Protein 6SQG (pdb70)

Solvent-accessible surface area: 38410 Å² total; per-residue (Å²): 87,74,57,2,32,71,12,0,54,42,1,38,0,15,1,39,3,0,10,25,2,0,47,0,9,0,19,53,11,173,45,87,12,8,5,10,0,0,0,5,4,5,0,1,3,49,0,0,19,33,5,1,42,31,5,28,60,64,47,171,156,72,91,80,83,17,1,2,23,26,3,21,11,2,19,27,0,0,12,12,14,7,0,14,0,0,4,0,0,5,88,10,39,109,80,88,75,4,44,6,97,96,69,23,15,93,87,0,25,39,54,0,87,15,28,20,30,20,8,28,65,6,24,47,61,95,42,135,61,75,81,1,26,68,57,9,72,119,64,14,35,26,0,2,163,41,0,60,77,43,62,47,90,49,92,10,0,60,102,4,30,29,31,5,85,86,24,18,20,58,34,19,74,51,12,95,59,140,53,62,52,5,0,33,6,4,0,55,10,1,12,85,3,6,0,73,14,0,42,54,1,1,3,78,40,16,107,0,59,89,78,112,120,0,65,63,11,0,47,45,1,35,0,18,2,53,4,0,9,26,3,0,45,0,10,0,20,54,11,142,51,88,12,10,18,3,0,0,0,4,5,5,0,2,3,52,0,0,17,34,6,0,38,34,2,27,58,42,35,103,140,60,82,50,86,72,1,2,31,18,2,18,12,3,20,23,0,0,12,12,12,7,0,13,0,0,3,0,0,1,66,13,31,88,75,87,59,5,67,2,69,103,68,20,14,94,79,0,25,46,63,0,85,16,29,19,31,18,9,39,66,6,25,73,58,98,36,150,68,100,100,1,29,83,62,9,72,122,58,15,33,24,0,3,155,38,0,61,75,38,76,52,96,49,93,8,0,62,104,4,29,28,29,3,85,85,23,18,20,60,33,19,74,47,14,94,72,141,59,70,43,2,0,22,8,1,0,58,11,1,12,86,3,8,0,76,13,0,43,56,1,1,7,78,36,17,148,0,58,102,101,104,20,73,41,12,0,33,46,1,32,0,19,1,37,3,0,10,23,4,0,48,0,9,0,16,51,11,150,71,74,16,10,6,8,0,0,0,8,5,5,0,2,3,51,0,0,17,35,8,0,42,50,7,29,68,34,37,109,90,45,86,66,77,74,1,3,30,35,2,21,14,2,19,28,0,0,13,11,14,7,0,12,0,0,3,0,0,3,85,17,48,54,56,120,58,4,55,5,72,98,69,23,15,90,79,0,25,44,61,0,86,15,28,22,33,19,9,68,67,6,21,75,58,98,44,124,41,83,95,1,33,86,60,7,70,119,71,13,34,20,0,3,159,40,0,58,77,47,58,69,93,52,92,12,0,65,104,5,37,30,31,3,86,84,22,18,20,60,34,17,80,51,13,94,78,141,54,84,45,9,0,47,5,4,0,63,9,1,13,88,2,7,0,77,13,0,46,55,0,2,8,70,37,8,143,0,56,106,124,69,73,25,80,39,11,0,46,45,1,33,0,21,1,40,4,0,9,22,3,0,47,0,9,0,16,48,11,143,50,88,16,10,9,11,0,0,0,5,5,6,0,2,3,41,0,0,18,34,6,0,42,41,2,28,66,84,26,112,98,38,90,59,91,34,0,1,30,31,2,19,13,3,20,27,0,0,13,11,12,8,0,13,0,0,2,0,0,2,93,13,37,90,87,91,31,5,58,4,97,105,70,22,15,97,83,0,27,43,64,0,86,16,28,20,33,18,10,71,66,5,29,77,62,98,47,136,58,87,38,2,22,83,83,6,65,113,64,11,35,24,0,2,159,41,0,62,77,39,71,62,88,41,92,10,0,59,99,4,28,29,32,4,84,84,23,18,19,60,34,17,70,51,13,88,66,136,57,80,52,1,0,44,6,1,0,60,10,2,12,89,3,7,0,76,14,0,44,54,1,2,8,78,40,13,101,0,53,99,103,86,49,91,34,59,18,11,0,15,44,1,32,0,20,1,39,3,0,10,22,2,0,44,0,10,0,17,47,10,159,64,90,15,10,5,9,0,0,0,6,5,5,0,2,3,49,0,0,17,32,5,1,40,38,2,27,66,86,32,114,95,39,80,57,86,70,1,2,24,19,2,19,12,3,19,28,0,0,13,13,15,6,0,14,0,0,1,0,0,1,90,19,31,53,80,60,67,5,53,3,116,99,62,22,13,77,82,0,25,46,61,0,87,18,28,21,31,9,9,53,70,5,25,76,60,99,33,143,62,105,90,1,18,107,62,7,67,126,67,13,34,16,0,2,150,35,0,60,68,38,61,74,95,60,90,8,0,61,100,5,34,29,31,2,84,85,23,17,20,61,33,19,63,47,12,105,73,142,56,68,57,1,0,41,7,2,0,58,10,2,12,85,2,8,0,74,13,0,43,55,1,1,8,80,39,14,118,0,56,61,145

InterPro domains:
  IPR001425 Archaeal/bacterial/fungal rhodopsins [PF01036] (9-206)
  IPR001425 Archaeal/bacterial/fungal rhodopsins [SM01021] (6-211)
  IPR018229 Rhodopsin, retinal binding site [PS00950] (72-84)

Structure (mmCIF, N/CA/C/O backbone):
data_6SQG
#
_entry.id   6SQG
#
_cell.length_a   79.582
_cell.length_b   99.699
_cell.length_c   82.958
_cell.angle_alpha   90.000
_cell.angle_beta   117.170
_cell.angle_gamma   90.000
#
_symmetry.space_group_name_H-M   'P 1 21 1'
#
loop_
_entity.id
_entity.type
_entity.pdbx_description
1 polymer 'viral rhodopsin OLPVRII'
2 polymer 'viral rhodopsin OLPVRII'
3 non-polymer EICOSANE
4 non-polymer RETINAL
5 non-polymer '(2S)-2,3-dihydroxypropyl (9Z)-octadec-9-enoate'
6 water water
#
loop_
_atom_site.group_PDB
_atom_site.id
_atom_site.type_symbol
_atom_site.label_atom_id
_atom_site.label_alt_id
_atom_site.label_comp_id
_atom_site.label_asym_id
_atom_site.label_entity_id
_atom_site.label_seq_id
_atom_site.pdbx_PDB_ins_code
_atom_site.Cartn_x
_atom_site.Cartn_y
_atom_site.Cartn_z
_atom_site.occupancy
_atom_site.B_iso_or_equiv
_atom_site.auth_seq_id
_atom_site.auth_comp_id
_atom_site.auth_asym_id
_atom_site.auth_atom_id
_atom_site.pdbx_PDB_model_num
ATOM 1 N N . SER A 1 2 ? 7.013 20.275 4.494 1.00 74.69 2 SER A N 1
ATOM 2 C CA . SER A 1 2 ? 6.203 21.348 3.852 1.00 74.40 2 SER A CA 1
ATOM 3 C C . SER A 1 2 ? 5.227 20.711 2.865 1.00 75.10 2 SER A C 1
ATOM 4 O O . SER A 1 2 ? 4.086 20.409 3.220 1.00 81.38 2 SER A O 1
ATOM 6 N N . ASP A 1 3 ? 5.677 20.501 1.630 1.00 69.13 3 ASP A N 1
ATOM 7 C CA . ASP A 1 3 ? 4.926 19.693 0.675 1.00 59.53 3 ASP A CA 1
ATOM 8 C C . ASP A 1 3 ? 5.162 18.223 1.003 1.00 61.19 3 ASP A C 1
ATOM 9 O O . ASP A 1 3 ? 4.268 17.384 0.859 1.00 66.57 3 ASP A O 1
ATOM 11 N N . LEU A 1 4 ? 6.380 17.923 1.445 1.00 55.81 4 LEU A N 1
ATOM 12 C CA . LEU A 1 4 ? 6.738 16.587 1.886 1.00 51.22 4 LEU A CA 1
ATOM 13 C C . LEU A 1 4 ? 5.722 16.095 2.898 1.00 54.86 4 LEU A C 1
ATOM 14 O O . LEU A 1 4 ? 5.264 14.953 2.827 1.00 49.81 4 LEU A O 1
ATOM 16 N N . ILE A 1 5 ? 5.372 16.961 3.844 1.00 52.84 5 ILE A N 1
ATOM 17 C CA . ILE A 1 5 ? 4.421 16.590 4.875 1.00 62.61 5 ILE A CA 1
ATOM 18 C C . ILE A 1 5 ? 3.120 16.096 4.241 1.00 46.75 5 ILE A C 1
ATOM 19 O O . ILE A 1 5 ? 2.607 15.049 4.621 1.00 41.67 5 ILE A O 1
ATOM 24 N N . GLU A 1 6 ? 2.597 16.845 3.271 1.00 44.56 6 GLU A N 1
ATOM 25 C CA . GLU A 1 6 ? 1.282 16.548 2.702 1.00 44.79 6 GLU A CA 1
ATOM 26 C C . GLU A 1 6 ? 1.269 15.223 1.940 1.00 39.21 6 GLU A C 1
ATOM 27 O O . GLU A 1 6 ? 0.402 14.385 2.165 1.00 37.25 6 GLU A O 1
ATOM 29 N N . TYR A 1 7 ? 2.220 15.054 1.029 1.00 36.91 7 TYR A N 1
ATOM 30 C CA . TYR A 1 7 ? 2.300 13.849 0.219 1.00 38.66 7 TYR A CA 1
ATOM 31 C C . TYR A 1 7 ? 2.473 12.616 1.096 1.00 31.91 7 TYR A C 1
ATOM 32 O O . TYR A 1 7 ? 1.834 11.595 0.853 1.00 32.29 7 TYR A O 1
ATOM 41 N N . SER A 1 8 ? 3.322 12.712 2.118 1.00 28.74 8 SER A N 1
ATOM 42 C CA . SER A 1 8 ? 3.595 11.565 2.978 1.00 30.06 8 SER A CA 1
ATOM 43 C C . SER A 1 8 ? 2.356 11.185 3.795 1.00 25.75 8 SER A C 1
ATOM 44 O O . SER A 1 8 ? 2.139 10.007 4.065 1.00 27.71 8 SER A O 1
ATOM 47 N N . PHE A 1 9 ? 1.546 12.171 4.167 1.00 25.85 9 PHE A N 1
ATOM 48 C CA . PHE A 1 9 ? 0.269 11.899 4.843 1.00 28.94 9 PHE A CA 1
ATOM 49 C C . PHE A 1 9 ? -0.656 11.107 3.918 1.00 30.14 9 PHE A C 1
ATOM 50 O O . PHE A 1 9 ? -1.276 10.121 4.326 1.00 24.89 9 PHE A O 1
ATOM 58 N N . TYR A 1 10 ? -0.748 11.546 2.665 1.00 25.17 10 TYR A N 1
ATOM 59 C CA . TYR A 1 10 ? -1.648 10.919 1.706 1.00 26.91 10 TYR A CA 1
ATOM 60 C C . TYR A 1 10 ? -1.189 9.533 1.334 1.00 26.81 10 TYR A C 1
ATOM 61 O O . TYR A 1 10 ? -2.000 8.629 1.154 1.00 27.00 10 TYR A O 1
ATOM 70 N N . LEU A 1 11 ? 0.117 9.364 1.225 1.00 25.31 11 LEU A N 1
ATOM 71 C CA . LEU A 1 11 ? 0.677 8.066 0.907 1.00 27.02 11 LEU A CA 1
ATOM 72 C C . LEU A 1 11 ? 0.287 7.038 1.964 1.00 24.61 11 LEU A C 1
ATOM 73 O O . LEU A 1 11 ? -0.174 5.950 1.648 1.00 26.01 11 LEU A O 1
ATOM 78 N N . THR A 1 12 ? 0.496 7.377 3.230 1.00 26.72 12 THR A N 1
ATOM 79 C CA . THR A 1 12 ? 0.223 6.435 4.304 1.00 22.81 12 THR A CA 1
ATOM 80 C C . THR A 1 12 ? -1.283 6.215 4.421 1.00 23.73 12 THR A C 1
ATOM 81 O O . THR A 1 12 ? -1.757 5.080 4.540 1.00 24.67 12 THR A O 1
ATOM 85 N N . TYR A 1 13 ? -2.047 7.290 4.338 1.00 22.74 13 TYR A N 1
ATOM 86 C CA . TYR A 1 13 ? -3.495 7.174 4.436 1.00 24.68 13 TYR A CA 1
ATOM 87 C C . TYR A 1 13 ? -4.022 6.220 3.372 1.00 24.87 13 TYR A C 1
ATOM 88 O O . TYR A 1 13 ? -4.816 5.312 3.668 1.00 23.70 13 TYR A O 1
ATOM 97 N N . ALA A 1 14 ? -3.562 6.401 2.131 1.00 24.46 14 ALA A N 1
ATOM 98 C CA . ALA A 1 14 ? -4.038 5.581 1.022 1.00 26.44 14 ALA A CA 1
ATOM 99 C C . ALA A 1 14 ? -3.575 4.133 1.179 1.00 29.01 14 ALA A C 1
ATOM 100 O O . ALA A 1 14 ? -4.322 3.200 0.884 1.00 25.89 14 ALA A O 1
ATOM 102 N N . PHE A 1 15 ? -2.352 3.928 1.653 1.00 21.75 15 PHE A N 1
ATOM 103 C CA . PHE A 1 15 ? -1.885 2.558 1.852 1.00 25.99 15 PHE A CA 1
ATOM 104 C C . PHE A 1 15 ? -2.599 1.874 3.026 1.00 25.89 15 PHE A C 1
ATOM 105 O O . PHE A 1 15 ? -2.740 0.652 3.038 1.00 27.64 15 PHE A O 1
ATOM 113 N N . LEU A 1 16 ? -3.070 2.647 4.003 1.00 25.42 16 LEU A N 1
ATOM 114 C CA . LEU A 1 16 ? -3.861 2.058 5.088 1.00 25.37 16 LEU A CA 1
ATOM 115 C C . LEU A 1 16 ? -5.216 1.543 4.561 1.00 26.73 16 LEU A C 1
ATOM 116 O O . LEU A 1 16 ? -5.728 0.519 5.027 1.00 25.94 16 LEU A O 1
ATOM 121 N N . MET A 1 17 ? -5.795 2.254 3.597 1.00 26.09 17 MET A N 1
ATOM 122 C CA A MET A 1 17 ? -7.011 1.784 2.933 0.50 27.26 17 MET A CA 1
ATOM 123 C CA B MET A 1 17 ? -7.006 1.792 2.926 0.50 27.29 17 MET A CA 1
ATOM 124 C C . MET A 1 17 ? -6.751 0.460 2.228 1.00 27.25 17 MET A C 1
ATOM 125 O O . MET A 1 17 ? -7.573 -0.444 2.276 1.00 26.21 17 MET A O 1
ATOM 134 N N . THR A 1 18 ? -5.605 0.360 1.571 1.00 25.43 18 THR A N 1
ATOM 135 C CA . THR A 1 18 ? -5.214 -0.846 0.868 1.00 30.06 18 THR A CA 1
ATOM 136 C C . THR A 1 18 ? -5.069 -2.011 1.822 1.00 27.54 18 THR A C 1
ATOM 137 O O . THR A 1 18 ? -5.630 -3.084 1.605 1.00 25.96 18 THR A O 1
ATOM 141 N N . THR A 1 19 ? -4.308 -1.785 2.884 1.00 26.23 19 THR A N 1
ATOM 142 C CA . THR A 1 19 ? -4.002 -2.824 3.834 1.00 25.82 19 THR A CA 1
ATOM 143 C C . THR A 1 19 ? -5.288 -3.289 4.502 1.00 23.00 19 THR A C 1
ATOM 144 O O . THR A 1 19 ? -5.533 -4.489 4.627 1.00 22.69 19 THR A O 1
ATOM 148 N N . GLY A 1 20 ? -6.127 -2.338 4.888 1.00 22.51 20 GLY A N 1
ATOM 149 C CA . GLY A 1 20 ? -7.400 -2.657 5.532 1.00 23.33 20 GLY A CA 1
ATOM 150 C C . GLY A 1 20 ? -8.321 -3.471 4.650 1.00 23.94 20 GLY A C 1
ATOM 151 O O . GLY A 1 20 ? -8.995 -4.393 5.114 1.00 26.35 20 GLY A O 1
ATOM 152 N N . THR A 1 21 ? -8.362 -3.133 3.370 1.00 24.50 21 THR A N 1
ATOM 153 C CA . THR A 1 21 ? -9.203 -3.860 2.431 1.00 23.96 21 THR A CA 1
ATOM 154 C C . THR A 1 21 ? -8.679 -5.287 2.253 1.00 26.41 21 THR A C 1
ATOM 155 O O . THR A 1 21 ? -9.436 -6.256 2.275 1.00 24.98 21 THR A O 1
ATOM 159 N N . ILE A 1 22 ? -7.376 -5.438 2.097 1.00 25.39 22 ILE A N 1
ATOM 160 C CA A ILE A 1 22 ? -6.821 -6.752 1.817 0.50 24.87 22 ILE A CA 1
ATOM 161 C CA B ILE A 1 22 ? -6.823 -6.760 1.828 0.50 26.49 22 ILE A CA 1
ATOM 162 C C . ILE A 1 22 ? -7.055 -7.706 2.997 1.00 25.99 22 ILE A C 1
ATOM 163 O O . ILE A 1 22 ? -7.523 -8.843 2.813 1.00 27.07 22 ILE A O 1
ATOM 172 N N . THR A 1 23 ? -6.759 -7.244 4.205 1.00 21.32 23 THR A N 1
ATOM 173 C CA . THR A 1 23 ? -6.925 -8.084 5.386 1.00 24.35 23 THR A CA 1
ATOM 174 C C . THR A 1 23 ? -8.409 -8.358 5.708 1.00 23.52 23 THR A C 1
ATOM 175 O O . THR A 1 23 ? -8.766 -9.448 6.156 1.00 23.32 23 THR A O 1
ATOM 179 N N . PHE A 1 24 ? -9.271 -7.373 5.480 1.00 22.51 24 PHE A N 1
ATOM 180 C CA . PHE A 1 24 ? -10.712 -7.549 5.686 1.00 23.86 24 PHE A CA 1
ATOM 181 C C . PHE A 1 24 ? -11.278 -8.664 4.816 1.00 23.06 24 PHE A C 1
ATOM 182 O O . PHE A 1 24 ? -11.977 -9.551 5.296 1.00 23.85 24 PHE A O 1
ATOM 190 N N . ILE A 1 25 ? -10.981 -8.610 3.522 1.00 22.67 25 ILE A N 1
ATOM 191 C CA . ILE A 1 25 ? -11.488 -9.608 2.602 1.00 22.50 25 ILE A CA 1
ATOM 192 C C . ILE A 1 25 ? -10.950 -10.994 2.969 1.00 25.64 25 ILE A C 1
ATOM 193 O O . ILE A 1 25 ? -11.709 -11.965 3.026 1.00 25.95 25 ILE A O 1
ATOM 198 N N . GLU A 1 26 ? -9.652 -11.099 3.247 1.00 24.41 26 GLU A N 1
ATOM 199 C CA . GLU A 1 26 ? -9.097 -12.402 3.605 1.00 25.51 26 GLU A CA 1
ATOM 200 C C . GLU A 1 26 ? -9.575 -12.874 4.991 1.00 27.15 26 GLU A C 1
ATOM 201 O O . GLU A 1 26 ? -9.752 -14.069 5.190 1.00 26.30 26 GLU A O 1
ATOM 207 N N . ALA A 1 27 ? -9.806 -11.960 5.934 1.00 23.25 27 ALA A N 1
ATOM 208 C CA . ALA A 1 27 ? -10.376 -12.376 7.246 1.00 24.11 27 ALA A CA 1
ATOM 209 C C . ALA A 1 27 ? -11.722 -13.071 7.058 1.00 23.04 27 ALA A C 1
ATOM 210 O O . ALA A 1 27 ? -12.065 -14.007 7.778 1.00 27.18 27 ALA A O 1
ATOM 212 N N . LEU A 1 28 ? -12.489 -12.588 6.091 1.00 27.10 28 LEU A N 1
ATOM 213 C CA . LEU A 1 28 ? -13.841 -13.063 5.865 1.00 27.91 28 LEU A CA 1
ATOM 214 C C . LEU A 1 28 ? -13.893 -14.377 5.083 1.00 27.53 28 LEU A C 1
ATOM 215 O O . LEU A 1 28 ? -14.934 -15.028 5.041 1.00 30.07 28 LEU A O 1
ATOM 220 N N . ARG A 1 29 ? -12.779 -14.773 4.477 1.00 24.58 29 ARG A N 1
ATOM 221 C CA . ARG A 1 29 ? -12.790 -15.920 3.593 1.00 26.43 29 ARG A CA 1
ATOM 222 C C . ARG A 1 29 ? -11.815 -17.041 3.974 1.00 26.00 29 ARG A C 1
ATOM 223 O O . ARG A 1 29 ? -11.998 -18.163 3.544 1.00 28.03 29 ARG A O 1
ATOM 231 N N . THR A 1 30 ? -10.795 -16.759 4.780 1.00 24.89 30 THR A N 1
ATOM 232 C CA . THR A 1 30 ? -9.859 -17.818 5.180 1.00 28.31 30 THR A CA 1
ATOM 233 C C . THR A 1 30 ? -10.601 -18.950 5.897 1.00 32.83 30 THR A C 1
ATOM 234 O O . THR A 1 30 ? -11.557 -18.708 6.634 1.00 28.07 30 THR A O 1
ATOM 238 N N . LYS A 1 31 ? -10.172 -20.187 5.662 1.00 32.23 31 LYS A N 1
ATOM 239 C CA . LYS A 1 31 ? -10.757 -21.344 6.343 1.00 32.63 31 LYS A CA 1
ATOM 240 C C . LYS A 1 31 ? -10.038 -21.616 7.654 1.00 34.92 31 LYS A C 1
ATOM 241 O O . LYS A 1 31 ? -10.439 -22.477 8.421 1.00 33.40 31 LYS A O 1
ATOM 247 N N . ASN A 1 32 ? -8.962 -20.881 7.902 1.00 32.15 32 ASN A N 1
ATOM 248 C CA . ASN A 1 32 ? -8.177 -21.053 9.104 1.00 29.11 32 ASN A CA 1
ATOM 249 C C . ASN A 1 32 ? -8.557 -19.993 10.135 1.00 28.37 32 ASN A C 1
ATOM 250 O O . ASN A 1 32 ? -8.258 -18.811 9.962 1.00 27.23 32 ASN A O 1
ATOM 255 N N . GLU A 1 33 ? -9.222 -20.414 11.203 1.00 25.73 33 GLU A N 1
ATOM 256 C CA . GLU A 1 33 ? -9.744 -19.479 12.190 1.00 31.37 33 GLU A CA 1
ATOM 257 C C . GLU A 1 33 ? -8.657 -18.655 12.869 1.00 28.72 33 GLU A C 1
ATOM 258 O O . GLU A 1 33 ? -8.878 -17.491 13.221 1.00 25.71 33 GLU A O 1
ATOM 264 N N . SER A 1 34 ? -7.479 -19.246 13.032 1.00 30.22 34 SER A N 1
ATOM 265 C CA . SER A 1 34 ? -6.351 -18.561 13.662 1.00 28.13 34 SER A CA 1
ATOM 266 C C . SER A 1 34 ? -5.847 -17.415 12.802 1.00 29.10 34 SER A C 1
ATOM 267 O O . SER A 1 34 ? -5.513 -16.339 13.312 1.00 26.37 34 SER A O 1
ATOM 270 N N . VAL A 1 35 ? -5.790 -17.653 11.492 1.00 27.70 35 VAL A N 1
ATOM 271 C CA . VAL A 1 35 ? -5.457 -16.608 10.545 1.00 24.58 35 VAL A CA 1
ATOM 272 C C . VAL A 1 35 ? -6.535 -15.526 10.535 1.00 24.39 35 VAL A C 1
ATOM 273 O O . VAL A 1 35 ? -6.222 -14.340 10.445 1.00 23.15 35 VAL A O 1
ATOM 277 N N . ARG A 1 36 ? -7.802 -15.918 10.635 1.00 23.30 36 ARG A N 1
ATOM 278 C CA . ARG A 1 36 ? -8.858 -14.919 10.698 1.00 24.01 36 ARG A CA 1
ATOM 279 C C . ARG A 1 36 ? -8.633 -13.967 11.875 1.00 24.73 36 ARG A C 1
ATOM 280 O O . ARG A 1 36 ? -8.747 -12.742 11.737 1.00 24.08 36 ARG A O 1
ATOM 288 N N . HIS A 1 37 ? -8.315 -14.511 13.042 1.00 24.54 37 HIS A N 1
ATOM 289 C CA . HIS A 1 37 ? -8.135 -13.662 14.219 1.00 25.71 37 HIS A CA 1
ATOM 290 C C . HIS A 1 37 ? -7.011 -12.660 14.019 1.00 26.87 37 HIS A C 1
ATOM 291 O O . HIS A 1 37 ? -7.152 -11.482 14.362 1.00 24.87 37 HIS A O 1
ATOM 298 N N . ILE A 1 38 ? -5.907 -13.119 13.439 1.00 22.96 38 ILE A N 1
ATOM 299 C CA . ILE A 1 38 ? -4.797 -12.236 13.147 1.00 24.74 38 ILE A CA 1
ATOM 300 C C . ILE A 1 38 ? -5.193 -11.170 12.125 1.00 26.00 38 ILE A C 1
ATOM 301 O O . ILE A 1 38 ? -4.899 -9.983 12.306 1.00 24.34 38 ILE A O 1
ATOM 306 N N . LEU A 1 39 ? -5.861 -11.584 11.055 1.00 22.79 39 LEU A N 1
ATOM 307 C CA . LEU A 1 39 ? -6.216 -10.651 9.999 1.00 23.89 39 LEU A CA 1
ATOM 308 C C . LEU A 1 39 ? -7.320 -9.687 10.444 1.00 24.43 39 LEU A C 1
ATOM 309 O O . LEU A 1 39 ? -7.359 -8.545 10.004 1.00 25.54 39 LEU A O 1
ATOM 314 N N . ASN A 1 40 ? -8.196 -10.151 11.326 1.00 22.99 40 ASN A N 1
ATOM 315 C CA . ASN A 1 40 ? -9.207 -9.302 11.939 1.00 23.69 40 ASN A CA 1
ATOM 316 C C . ASN A 1 40 ? -8.526 -8.174 12.719 1.00 26.51 40 ASN A C 1
ATOM 317 O O . ASN A 1 40 ? -8.788 -6.997 12.475 1.00 23.46 40 ASN A O 1
ATOM 322 N N . LEU A 1 41 ? -7.616 -8.544 13.627 1.00 24.63 41 LEU A N 1
ATOM 323 C CA . LEU A 1 41 ? -6.831 -7.574 14.380 1.00 23.07 41 LEU A CA 1
ATOM 324 C C . LEU A 1 41 ? -6.088 -6.604 13.449 1.00 24.53 41 LEU A C 1
ATOM 325 O O . LEU A 1 41 ? -6.097 -5.388 13.674 1.00 24.31 41 LEU A O 1
ATOM 330 N N . GLU A 1 42 ? -5.471 -7.133 12.394 1.00 24.79 42 GLU A N 1
ATOM 331 C CA . GLU A 1 42 ? -4.772 -6.288 11.422 1.00 24.60 42 GLU A CA 1
ATOM 332 C C . GLU A 1 42 ? -5.713 -5.283 10.780 1.00 23.81 42 GLU A C 1
ATOM 333 O O . GLU A 1 42 ? -5.346 -4.129 10.576 1.00 21.59 42 GLU A O 1
ATOM 339 N N . THR A 1 43 ? -6.930 -5.714 10.470 1.00 22.99 43 THR A N 1
ATOM 340 C CA . THR A 1 43 ? -7.929 -4.799 9.911 1.00 25.51 43 THR A CA 1
ATOM 341 C C . THR A 1 43 ? -8.241 -3.669 10.894 1.00 22.44 43 THR A C 1
ATOM 342 O O . THR A 1 43 ? -8.358 -2.508 10.495 1.00 24.79 43 THR A O 1
ATOM 346 N N . CYS A 1 44 ? -8.369 -4.005 12.178 1.00 23.81 44 CYS A N 1
ATOM 347 C CA . CYS A 1 44 ? -8.610 -2.989 13.200 1.00 24.33 44 CYS A CA 1
ATOM 348 C C . CYS A 1 44 ? -7.518 -1.934 13.188 1.00 24.94 44 CYS A C 1
ATOM 349 O O . CYS A 1 44 ? -7.795 -0.741 13.237 1.00 22.90 44 CYS A O 1
ATOM 352 N N . ILE A 1 45 ? -6.272 -2.383 13.118 1.00 22.06 45 ILE A N 1
ATOM 353 C CA . ILE A 1 45 ? -5.144 -1.473 13.074 1.00 22.28 45 ILE A CA 1
ATOM 354 C C . ILE A 1 45 ? -5.281 -0.454 11.945 1.00 24.18 45 ILE A C 1
ATOM 355 O O . ILE A 1 45 ? -5.127 0.749 12.178 1.00 23.20 45 ILE A O 1
ATOM 360 N N . SER A 1 46 ? -5.557 -0.930 10.729 1.00 22.52 46 SER A N 1
ATOM 361 C CA . SER A 1 46 ? -5.719 -0.042 9.565 1.00 23.22 46 SER A CA 1
ATOM 362 C C . SER A 1 46 ? -6.921 0.898 9.705 1.00 23.73 46 SER A C 1
ATOM 363 O O . SER A 1 46 ? -6.853 2.054 9.321 1.00 24.11 46 SER A O 1
ATOM 366 N N . VAL A 1 47 ? -8.018 0.398 10.258 1.00 23.53 47 VAL A N 1
ATOM 367 C CA . VAL A 1 47 ? -9.193 1.221 10.511 1.00 24.20 47 VAL A CA 1
ATOM 368 C C . VAL A 1 47 ? -8.890 2.382 11.455 1.00 23.21 47 VAL A C 1
ATOM 369 O O . VAL A 1 47 ? -9.239 3.528 11.175 1.00 22.80 47 VAL A O 1
ATOM 373 N N . VAL A 1 48 ? -8.238 2.097 12.573 1.00 22.73 48 VAL A N 1
ATOM 374 C CA . VAL A 1 48 ? -7.908 3.134 13.537 1.00 22.94 48 VAL A CA 1
ATOM 375 C C . VAL A 1 48 ? -6.899 4.135 12.987 1.00 24.99 48 VAL A C 1
ATOM 376 O O . VAL A 1 48 ? -7.113 5.354 13.077 1.00 23.94 48 VAL A O 1
ATOM 380 N N . ALA A 1 49 ? -5.793 3.632 12.432 1.00 22.72 49 ALA A N 1
ATOM 381 C CA . ALA A 1 49 ? -4.789 4.515 11.840 1.00 24.42 49 ALA A CA 1
ATOM 382 C C . ALA A 1 49 ? -5.377 5.368 10.705 1.00 22.65 49 ALA A C 1
ATOM 383 O O . ALA A 1 49 ? -5.093 6.580 10.611 1.00 22.88 49 ALA A O 1
ATOM 385 N N . ALA A 1 50 ? -6.192 4.751 9.847 1.00 22.26 50 ALA A N 1
ATOM 386 C CA . ALA A 1 50 ? -6.819 5.484 8.758 1.00 23.07 50 ALA A CA 1
ATOM 387 C C . ALA A 1 50 ? -7.664 6.624 9.315 1.00 24.82 50 ALA A C 1
ATOM 388 O O . ALA A 1 50 ? -7.653 7.729 8.778 1.00 24.06 50 ALA A O 1
ATOM 390 N N . PHE A 1 51 ? -8.384 6.370 10.402 1.00 24.55 51 PHE A N 1
ATOM 391 C CA . PHE A 1 51 ? -9.158 7.433 11.026 1.00 23.46 51 PHE A CA 1
ATOM 392 C C . PHE A 1 51 ? -8.266 8.600 11.452 1.00 25.78 51 PHE A C 1
ATOM 393 O O . PHE A 1 51 ? -8.596 9.763 11.217 1.00 25.17 51 PHE A O 1
ATOM 401 N N . PHE A 1 52 ? -7.136 8.300 12.081 1.00 25.94 52 PHE A N 1
ATOM 402 C CA . PHE A 1 52 ? -6.247 9.355 12.543 1.00 24.60 52 PHE A CA 1
ATOM 403 C C . PHE A 1 52 ? -5.594 10.093 11.389 1.00 24.96 52 PHE A C 1
ATOM 404 O O . PHE A 1 52 ? -5.500 11.315 11.412 1.00 26.50 52 PHE A O 1
ATOM 412 N N . TYR A 1 53 ? -5.174 9.368 10.365 1.00 25.17 53 TYR A N 1
ATOM 413 C CA . TYR A 1 53 ? -4.599 10.030 9.206 1.00 25.99 53 TYR A CA 1
ATOM 414 C C . TYR A 1 53 ? -5.603 10.940 8.500 1.00 26.31 53 TYR A C 1
ATOM 415 O O . TYR A 1 53 ? -5.240 12.032 8.062 1.00 25.28 53 TYR A O 1
ATOM 424 N N . SER A 1 54 ? -6.859 10.516 8.413 1.00 24.10 54 SER A N 1
ATOM 425 C CA A SER A 1 54 ? -7.879 11.342 7.781 0.50 25.73 54 SER A CA 1
ATOM 426 C CA B SER A 1 54 ? -7.886 11.337 7.789 0.50 26.25 54 SER A CA 1
ATOM 427 C C . SER A 1 54 ? -8.068 12.623 8.588 1.00 26.38 54 SER A C 1
ATOM 428 O O . SER A 1 54 ? -8.250 13.698 8.024 1.00 28.15 54 SER A O 1
ATOM 433 N N . ASN A 1 55 ? -8.008 12.495 9.907 1.00 27.05 55 ASN A N 1
ATOM 434 C CA . ASN A 1 55 ? -8.153 13.627 10.807 1.00 30.57 55 ASN A CA 1
ATOM 435 C C . ASN A 1 55 ? -6.984 14.604 10.678 1.00 36.00 55 ASN A C 1
ATOM 436 O O . ASN A 1 55 ? -7.191 15.816 10.599 1.00 33.41 55 ASN A O 1
ATOM 441 N N . PHE A 1 56 ? -5.760 14.076 10.652 1.00 31.69 56 PHE A N 1
ATOM 442 C CA . PHE A 1 56 ? -4.570 14.909 10.465 1.00 31.34 56 PHE A CA 1
ATOM 443 C C . PHE A 1 56 ? -4.636 15.657 9.155 1.00 32.46 56 PHE A C 1
ATOM 444 O O . PHE A 1 56 ? -4.299 16.840 9.090 1.00 39.83 56 PHE A O 1
ATOM 452 N N . ILE A 1 57 ? -5.017 14.956 8.096 1.00 29.24 57 ILE A N 1
ATOM 453 C CA . ILE A 1 57 ? -5.080 15.566 6.779 1.00 34.27 57 ILE A CA 1
ATOM 454 C C . ILE A 1 57 ? -6.130 16.677 6.798 1.00 43.49 57 ILE A C 1
ATOM 455 O O . ILE A 1 57 ? -5.878 17.775 6.326 1.00 35.05 57 ILE A O 1
ATOM 460 N N . GLY A 1 58 ? -7.293 16.381 7.372 1.00 41.07 58 GLY A N 1
ATOM 461 C CA . GLY A 1 58 ? -8.384 17.343 7.486 1.00 38.57 58 GLY A CA 1
ATOM 462 C C . GLY A 1 58 ? -8.003 18.599 8.245 1.00 43.83 58 GLY A C 1
ATOM 463 O O . GLY A 1 58 ? -8.461 19.686 7.906 1.00 48.01 58 GLY A O 1
ATOM 464 N N . LYS A 1 59 ? -7.151 18.454 9.260 1.00 44.38 59 LYS A N 1
ATOM 465 C CA . LYS A 1 59 ? -6.780 19.569 10.137 1.00 45.48 59 LYS A CA 1
ATOM 466 C C . LYS A 1 59 ? -5.438 20.201 9.786 1.00 46.94 59 LYS A C 1
ATOM 467 O O . LYS A 1 59 ? -4.937 21.038 10.537 1.00 51.31 59 LYS A O 1
ATOM 473 N N . LEU A 1 60 ? -4.844 19.794 8.670 1.00 42.43 60 LEU A N 1
ATOM 474 C CA . LEU A 1 60 ? -3.489 20.218 8.343 1.00 44.80 60 LEU A CA 1
ATOM 475 C C . LEU A 1 60 ? -3.276 21.728 8.429 1.00 49.42 60 LEU A C 1
ATOM 476 O O . LEU A 1 60 ? -2.232 22.176 8.899 1.00 58.88 60 LEU A O 1
ATOM 481 N N . GLU A 1 61 ? -4.239 22.525 7.992 1.00 50.84 61 GLU A N 1
ATOM 482 C CA . GLU A 1 61 ? -4.014 23.974 8.008 1.00 63.41 61 GLU A CA 1
ATOM 483 C C . GLU A 1 61 ? -4.583 24.676 9.234 1.00 47.40 61 GLU A C 1
ATOM 484 O O . GLU A 1 61 ? -4.758 25.891 9.237 1.00 47.57 61 GLU A O 1
ATOM 490 N N . HIS A 1 62 ? -4.832 23.901 10.283 1.00 43.76 62 HIS A N 1
ATOM 491 C CA . HIS A 1 62 ? -5.489 24.394 11.479 1.00 42.14 62 HIS A CA 1
ATOM 492 C C . HIS A 1 62 ? -4.725 24.019 12.730 1.00 38.68 62 HIS A C 1
ATOM 493 O O . HIS A 1 62 ? -5.045 24.492 13.814 1.00 39.25 62 HIS A O 1
ATOM 500 N N . ILE A 1 63 ? -3.705 23.178 12.582 1.00 39.72 63 ILE A N 1
ATOM 501 C CA . ILE A 1 63 ? -2.923 22.718 13.728 1.00 45.02 63 ILE A CA 1
ATOM 502 C C . ILE A 1 63 ? -1.443 22.695 13.337 1.00 36.45 63 ILE A C 1
ATOM 503 O O . ILE A 1 63 ? -1.116 22.659 12.154 1.00 40.02 63 ILE A O 1
ATOM 508 N N . ASN A 1 64 ? -0.543 22.749 14.313 1.00 34.65 64 ASN A N 1
ATOM 509 C CA . ASN A 1 64 ? 0.886 22.751 13.988 1.00 34.46 64 ASN A CA 1
ATOM 510 C C . ASN A 1 64 ? 1.539 21.371 14.097 1.00 37.17 64 ASN A C 1
ATOM 511 O O . ASN A 1 64 ? 0.926 20.406 14.580 1.00 33.35 64 ASN A O 1
ATOM 516 N N . TYR A 1 65 ? 2.779 21.281 13.625 1.00 30.17 65 TYR A N 1
ATOM 517 C CA . TYR A 1 65 ? 3.496 20.012 13.535 1.00 33.41 65 TYR A CA 1
ATOM 518 C C . TYR A 1 65 ? 3.613 19.357 14.890 1.00 38.59 65 TYR A C 1
ATOM 519 O O . TYR A 1 65 ? 3.460 18.141 15.021 1.00 33.94 65 TYR A O 1
ATOM 528 N N . GLU A 1 66 ? 3.904 20.177 15.894 1.00 34.02 66 GLU A N 1
ATOM 529 C CA . GLU A 1 66 ? 4.019 19.708 17.257 1.00 33.37 66 GLU A CA 1
ATOM 530 C C . GLU A 1 66 ? 2.721 19.056 17.736 1.00 37.18 66 GLU A C 1
ATOM 531 O O . GLU A 1 66 ? 2.752 17.972 18.319 1.00 36.43 66 GLU A O 1
ATOM 537 N N . GLU A 1 67 ? 1.592 19.719 17.490 1.00 33.83 67 GLU A N 1
ATOM 538 C CA . GLU A 1 67 ? 0.290 19.213 17.912 1.00 36.87 67 GLU A CA 1
ATOM 539 C C . GLU A 1 67 ? -0.036 17.888 17.234 1.00 30.85 67 GLU A C 1
ATOM 540 O O . GLU A 1 67 ? -0.635 16.998 17.836 1.00 29.49 67 GLU A O 1
ATOM 542 N N . ILE A 1 68 ? 0.322 17.771 15.965 1.00 28.95 68 ILE A N 1
ATOM 543 C CA . ILE A 1 68 ? 0.092 16.535 15.252 1.00 32.01 68 ILE A CA 1
ATOM 544 C C . ILE A 1 68 ? 0.877 15.411 15.926 1.00 31.39 68 ILE A C 1
ATOM 545 O O . ILE A 1 68 ? 0.340 14.336 16.186 1.00 29.12 68 ILE A O 1
ATOM 550 N N . ASN A 1 69 ? 2.147 15.661 16.224 1.00 33.67 69 ASN A N 1
ATOM 551 C CA . ASN A 1 69 ? 2.972 14.645 16.869 1.00 32.03 69 ASN A CA 1
ATOM 552 C C . ASN A 1 69 ? 2.448 14.277 18.261 1.00 29.86 69 ASN A C 1
ATOM 553 O O . ASN A 1 69 ? 2.480 13.111 18.654 1.00 29.99 69 ASN A O 1
ATOM 558 N N . LEU A 1 70 ? 1.944 15.249 19.002 1.00 28.61 70 LEU A N 1
ATOM 559 C CA . LEU A 1 70 ? 1.331 14.926 20.294 1.00 32.39 70 LEU A CA 1
ATOM 560 C C . LEU A 1 70 ? 0.063 14.073 20.090 1.00 29.91 70 LEU A C 1
ATOM 561 O O . LEU A 1 70 ? -0.171 13.117 20.824 1.00 30.98 70 LEU A O 1
ATOM 566 N N . ASN A 1 71 ? -0.727 14.398 19.071 1.00 29.92 71 ASN A N 1
ATOM 567 C CA . ASN A 1 71 ? -1.965 13.665 18.782 1.00 30.76 71 ASN A CA 1
ATOM 568 C C . ASN A 1 71 ? -1.736 12.214 18.366 1.00 27.82 71 ASN A C 1
ATOM 569 O O . ASN A 1 71 ? -2.602 11.352 18.553 1.00 26.46 71 ASN A O 1
ATOM 574 N N . ARG A 1 72 ? -0.589 11.957 17.748 1.00 26.93 72 ARG A N 1
ATOM 575 C CA . ARG A 1 72 ? -0.238 10.613 17.325 1.00 23.80 72 ARG A CA 1
ATOM 576 C C . ARG A 1 72 ? -0.265 9.639 18.500 1.00 27.47 72 ARG A C 1
ATOM 577 O O . ARG A 1 72 ? -0.539 8.460 18.318 1.00 26.49 72 ARG A O 1
ATOM 585 N N . TYR A 1 73 ? 0.044 10.119 19.700 1.00 26.34 73 TYR A N 1
ATOM 586 C CA . TYR A 1 73 ? 0.076 9.237 20.870 1.00 28.81 73 TYR A CA 1
ATOM 587 C C . TYR A 1 73 ? -1.254 8.549 21.106 1.00 27.74 73 TYR A C 1
ATOM 588 O O . TYR A 1 73 ? -1.283 7.428 21.590 1.00 27.25 73 TYR A O 1
ATOM 597 N N . VAL A 1 74 ? -2.348 9.220 20.772 1.00 25.37 74 VAL A N 1
ATOM 598 C CA . VAL A 1 74 ? -3.670 8.627 20.925 1.00 27.82 74 VAL A CA 1
ATOM 599 C C . VAL A 1 74 ? -3.837 7.433 19.986 1.00 29.42 74 VAL A C 1
ATOM 600 O O . VAL A 1 74 ? -4.309 6.374 20.398 1.00 27.40 74 VAL A O 1
ATOM 604 N N . ASP A 1 75 ? -3.430 7.612 18.730 1.00 27.24 75 ASP A N 1
ATOM 605 C CA . ASP A 1 75 ? -3.377 6.533 17.758 1.00 26.33 75 ASP A CA 1
ATOM 606 C C . ASP A 1 75 ? -2.489 5.405 18.267 1.00 23.05 75 ASP A C 1
ATOM 607 O O . ASP A 1 75 ? -2.898 4.236 18.271 1.00 23.29 75 ASP A O 1
ATOM 612 N N . TRP A 1 76 ? -1.283 5.746 18.703 1.00 23.44 76 TRP A N 1
ATOM 613 C CA . TRP A 1 76 ? -0.323 4.737 19.175 1.00 24.93 76 TRP A CA 1
ATOM 614 C C . TRP A 1 76 ? -0.856 3.947 20.365 1.00 24.28 76 TRP A C 1
ATOM 615 O O . TRP A 1 76 ? -0.605 2.752 20.487 1.00 25.00 76 TRP A O 1
ATOM 626 N N . ALA A 1 77 ? -1.579 4.619 21.245 1.00 22.18 77 ALA A N 1
ATOM 627 C CA . ALA A 1 77 ? -2.132 3.970 22.445 1.00 23.49 77 ALA A CA 1
ATOM 628 C C . ALA A 1 77 ? -3.119 2.862 22.082 1.00 25.71 77 ALA A C 1
ATOM 629 O O . ALA A 1 77 ? -3.296 1.893 22.827 1.00 24.01 77 ALA A O 1
ATOM 631 N N . ILE A 1 78 ? -3.752 3.001 20.923 1.00 27.11 78 ILE A N 1
ATOM 632 C CA . ILE A 1 78 ? -4.732 2.022 20.468 1.00 24.82 78 ILE A CA 1
ATOM 633 C C . ILE A 1 78 ? -4.089 0.981 19.561 1.00 24.61 78 ILE A C 1
ATOM 634 O O . ILE A 1 78 ? -4.338 -0.219 19.691 1.00 24.11 78 ILE A O 1
ATOM 639 N N . THR A 1 79 ? -3.234 1.432 18.651 1.00 23.95 79 THR A N 1
ATOM 640 C CA . THR A 1 79 ? -2.710 0.534 17.646 1.00 22.67 79 THR A CA 1
ATOM 641 C C . THR A 1 79 ? -1.563 -0.330 18.152 1.00 24.53 79 THR A C 1
ATOM 642 O O . THR A 1 79 ? -1.505 -1.505 17.816 1.00 22.61 79 THR A O 1
ATOM 646 N N . THR A 1 80 ? -0.674 0.221 18.983 1.00 24.40 80 THR A N 1
ATOM 647 C CA . THR A 1 80 ? 0.447 -0.579 19.456 1.00 24.10 80 THR A CA 1
ATOM 648 C C . THR A 1 80 ? 0.040 -1.861 20.192 1.00 23.93 80 THR A C 1
ATOM 649 O O . THR A 1 80 ? 0.626 -2.903 19.947 1.00 25.98 80 THR A O 1
ATOM 653 N N . PRO A 1 81 ? -0.951 -1.803 21.094 1.00 25.53 81 PRO A N 1
ATOM 654 C CA . PRO A 1 81 ? -1.313 -3.075 21.740 1.00 27.30 81 PRO A CA 1
ATOM 655 C C . PRO A 1 81 ? -1.893 -4.125 20.787 1.00 27.81 81 PRO A C 1
ATOM 656 O O . PRO A 1 81 ? -1.676 -5.335 20.981 1.00 25.96 81 PRO A O 1
ATOM 660 N N . ILE A 1 82 ? -2.640 -3.681 19.780 1.00 24.32 82 ILE A N 1
ATOM 661 C CA . ILE A 1 82 ? -3.212 -4.612 18.815 1.00 24.10 82 ILE A CA 1
ATOM 662 C C . ILE A 1 82 ? -2.095 -5.227 17.966 1.00 22.42 82 ILE A C 1
ATOM 663 O O . ILE A 1 82 ? -2.087 -6.437 17.716 1.00 21.62 82 ILE A O 1
ATOM 668 N N . MET A 1 83 ? -1.160 -4.387 17.529 1.00 22.18 83 MET A N 1
ATOM 669 C CA . MET A 1 83 ? 0.009 -4.833 16.766 1.00 24.57 83 MET A CA 1
ATOM 670 C C . MET A 1 83 ? 0.849 -5.867 17.519 1.00 23.50 83 MET A C 1
ATOM 671 O O . MET A 1 83 ? 1.321 -6.843 16.929 1.00 25.71 83 MET A O 1
ATOM 676 N N . LEU A 1 84 ? 1.025 -5.654 18.819 1.00 23.47 84 LEU A N 1
ATOM 677 C CA . LEU A 1 84 ? 1.801 -6.575 19.651 1.00 23.24 84 LEU A CA 1
ATOM 678 C C . LEU A 1 84 ? 1.048 -7.882 19.873 1.00 25.00 84 LEU A C 1
ATOM 679 O O . LEU A 1 84 ? 1.648 -8.948 19.923 1.00 27.66 84 LEU A O 1
ATOM 684 N N . LEU A 1 85 ? -0.270 -7.793 20.007 1.00 27.21 85 LEU A N 1
ATOM 685 C CA . LEU A 1 85 ? -1.106 -8.982 20.145 1.00 24.79 85 LEU A CA 1
ATOM 686 C C . LEU A 1 85 ? -0.964 -9.817 18.891 1.00 26.16 85 LEU A C 1
ATOM 687 O O . LEU A 1 85 ? -0.700 -11.025 18.951 1.00 26.31 85 LEU A O 1
ATOM 692 N N . VAL A 1 86 ? -1.102 -9.170 17.745 1.00 26.20 86 VAL A N 1
ATOM 693 C CA . VAL A 1 86 ? -0.867 -9.847 16.461 1.00 24.28 86 VAL A CA 1
ATOM 694 C C . VAL A 1 86 ? 0.501 -10.530 16.428 1.00 25.17 86 VAL A C 1
ATOM 695 O O . VAL A 1 86 ? 0.610 -11.694 16.061 1.00 24.51 86 VAL A O 1
ATOM 699 N N . LEU A 1 87 ? 1.542 -9.801 16.806 1.00 28.80 87 LEU A N 1
ATOM 700 C CA . LEU A 1 87 ? 2.892 -10.348 16.796 1.00 31.11 87 LEU A CA 1
ATOM 701 C C . LEU A 1 87 ? 2.942 -11.673 17.574 1.00 29.72 87 LEU A C 1
ATOM 702 O O . LEU A 1 87 ? 3.403 -12.683 17.049 1.00 25.73 87 LEU A O 1
ATOM 707 N N . VAL A 1 88 ? 2.468 -11.659 18.823 1.00 26.17 88 VAL A N 1
ATOM 708 C CA . VAL A 1 88 ? 2.612 -12.825 19.687 1.00 29.21 88 VAL A CA 1
ATOM 709 C C . VAL A 1 88 ? 1.689 -13.960 19.278 1.00 28.97 88 VAL A C 1
ATOM 710 O O . VAL A 1 88 ? 2.058 -15.129 19.382 1.00 25.65 88 VAL A O 1
ATOM 714 N N . LEU A 1 89 ? 0.508 -13.621 18.774 1.00 26.48 89 LEU A N 1
ATOM 715 C CA . LEU A 1 89 ? -0.387 -14.620 18.202 1.00 27.40 89 LEU A CA 1
ATOM 716 C C . LEU A 1 89 ? 0.261 -15.290 16.977 1.00 28.47 89 LEU A C 1
ATOM 717 O O . LEU A 1 89 ? 0.237 -16.509 16.849 1.00 26.66 89 LEU A O 1
ATOM 722 N N . ALA A 1 90 ? 0.845 -14.493 16.090 1.00 26.33 90 ALA A N 1
ATOM 723 C CA . ALA A 1 90 ? 1.520 -15.018 14.899 1.00 27.81 90 ALA A CA 1
ATOM 724 C C . ALA A 1 90 ? 2.667 -15.967 15.259 1.00 30.79 90 ALA A C 1
ATOM 725 O O . ALA A 1 90 ? 2.873 -16.976 14.574 1.00 29.05 90 ALA A O 1
ATOM 727 N N . PHE A 1 91 ? 3.411 -15.628 16.314 1.00 29.45 91 PHE A N 1
ATOM 728 C CA . PHE A 1 91 ? 4.482 -16.488 16.828 1.00 29.31 91 PHE A CA 1
ATOM 729 C C . PHE A 1 91 ? 3.955 -17.894 17.067 1.00 27.89 91 PHE A C 1
ATOM 730 O O . PHE A 1 91 ? 4.566 -18.867 16.645 1.00 32.35 91 PHE A O 1
ATOM 738 N N . ARG A 1 92 ? 2.826 -18.015 17.758 1.00 30.69 92 ARG A N 1
ATOM 739 C CA . ARG A 1 92 ? 2.255 -19.332 17.988 1.00 30.52 92 ARG A CA 1
ATOM 740 C C . ARG A 1 92 ? 1.604 -19.939 16.749 1.00 34.96 92 ARG A C 1
ATOM 741 O O . ARG A 1 92 ? 1.698 -21.146 16.529 1.00 32.78 92 ARG A O 1
ATOM 749 N N . VAL A 1 93 ? 0.935 -19.132 15.938 1.00 27.56 93 VAL A N 1
ATOM 750 C CA . VAL A 1 93 ? 0.327 -19.681 14.733 1.00 30.96 93 VAL A CA 1
ATOM 751 C C . VAL A 1 93 ? 1.391 -20.365 13.873 1.00 30.30 93 VAL A C 1
ATOM 752 O O . VAL A 1 93 ? 1.168 -21.444 13.347 1.00 29.50 93 VAL A O 1
ATOM 756 N N . ASN A 1 94 ? 2.559 -19.741 13.764 1.00 32.41 94 ASN A N 1
ATOM 757 C CA . ASN A 1 94 ? 3.628 -20.267 12.930 1.00 34.93 94 ASN A CA 1
ATOM 758 C C . ASN A 1 94 ? 4.207 -21.566 13.483 1.00 38.44 94 ASN A C 1
ATOM 759 O O . ASN A 1 94 ? 4.763 -22.364 12.742 1.00 35.84 94 ASN A O 1
ATOM 764 N N . GLN A 1 95 ? 4.061 -21.771 14.787 1.00 35.84 95 GLN A N 1
ATOM 765 C CA . GLN A 1 95 ? 4.556 -22.976 15.440 1.00 40.11 95 GLN A CA 1
ATOM 766 C C . GLN A 1 95 ? 3.522 -24.111 15.426 1.00 45.61 95 GLN A C 1
ATOM 767 O O . GLN A 1 95 ? 3.841 -25.237 15.034 1.00 38.62 95 GLN A O 1
ATOM 773 N N . THR A 1 96 ? 2.283 -23.805 15.819 1.00 35.88 96 THR A N 1
ATOM 774 C CA . THR A 1 96 ? 1.253 -24.822 16.048 1.00 36.65 96 THR A CA 1
ATOM 775 C C . THR A 1 96 ? -0.054 -24.613 15.290 1.00 35.27 96 THR A C 1
ATOM 776 O O . THR A 1 96 ? -0.982 -25.412 15.425 1.00 32.89 96 THR A O 1
ATOM 780 N N . ASN A 1 97 ? -0.148 -23.518 14.547 1.00 35.58 97 ASN A N 1
ATOM 781 C CA . ASN A 1 97 ? -1.378 -23.153 13.853 1.00 35.79 97 ASN A CA 1
ATOM 782 C C . ASN A 1 97 ? -2.532 -22.780 14.785 1.00 33.73 97 ASN A C 1
ATOM 783 O O . ASN A 1 97 ? -3.699 -22.869 14.407 1.00 40.29 97 ASN A O 1
ATOM 788 N N . LYS A 1 98 ? -2.208 -22.365 16.001 1.00 35.41 98 LYS A N 1
ATOM 789 C CA . LYS A 1 98 ? -3.221 -21.908 16.938 1.00 39.91 98 LYS A CA 1
ATOM 790 C C . LYS A 1 98 ? -2.863 -20.497 17.432 1.00 36.86 98 LYS A C 1
ATOM 791 O O . LYS A 1 98 ? -1.729 -20.232 17.821 1.00 38.11 98 LYS A O 1
ATOM 795 N N . ALA A 1 99 ? -3.831 -19.590 17.381 1.00 31.47 99 ALA A N 1
ATOM 796 C CA . ALA A 1 99 ? -3.636 -18.222 17.847 1.00 33.89 99 ALA A CA 1
ATOM 797 C C . ALA A 1 99 ? -3.985 -18.110 19.321 1.00 30.80 99 ALA A C 1
ATOM 798 O O . ALA A 1 99 ? -5.137 -17.847 19.674 1.00 33.95 99 ALA A O 1
ATOM 800 N N . MET A 1 100 ? -2.985 -18.291 20.171 1.00 30.14 100 MET A N 1
ATOM 801 C CA . MET A 1 100 ? -3.158 -18.149 21.606 1.00 37.21 100 MET A CA 1
ATOM 802 C C . MET A 1 100 ? -1.915 -17.558 22.228 1.00 33.31 100 MET A C 1
ATOM 803 O O . MET A 1 100 ? -0.795 -17.751 21.743 1.00 32.88 100 MET A O 1
ATOM 808 N N . VAL A 1 101 ? -2.123 -16.858 23.331 1.00 29.42 101 VAL A N 1
ATOM 809 C CA . VAL A 1 101 ? -1.028 -16.372 24.145 1.00 30.59 101 VAL A CA 1
ATOM 810 C C . VAL A 1 101 ? -1.519 -16.361 25.591 1.00 31.24 101 VAL A C 1
ATOM 811 O O . VAL A 1 101 ? -2.729 -16.275 25.830 1.00 33.11 101 VAL A O 1
ATOM 815 N N . LYS A 1 102 ? -0.605 -16.459 26.557 1.00 34.40 102 LYS A N 1
ATOM 816 C CA . LYS A 1 102 ? -0.988 -16.294 27.962 1.00 34.18 102 LYS A CA 1
ATOM 817 C C . LYS A 1 102 ? -1.337 -14.837 28.225 1.00 31.82 102 LYS A C 1
ATOM 818 O O . LYS A 1 102 ? -0.583 -13.938 27.858 1.00 30.91 102 LYS A O 1
ATOM 823 N N . PHE A 1 103 ? -2.476 -14.606 28.863 1.00 32.20 103 PHE A N 1
ATOM 824 C CA . PHE A 1 103 ? -2.909 -13.251 29.177 1.00 37.35 103 PHE A CA 1
ATOM 825 C C . PHE A 1 103 ? -1.884 -12.510 30.034 1.00 40.79 103 PHE A C 1
ATOM 826 O O . PHE A 1 103 ? -1.645 -11.322 29.823 1.00 36.48 103 PHE A O 1
ATOM 834 N N . SER A 1 104 ? -1.281 -13.208 30.993 1.00 39.54 104 SER A N 1
ATOM 835 C CA . SER A 1 104 ? -0.266 -12.596 31.851 1.00 42.34 104 SER A CA 1
ATOM 836 C C . SER A 1 104 ? 0.935 -12.109 31.030 1.00 36.38 104 SER A C 1
ATOM 837 O O . SER A 1 104 ? 1.450 -11.015 31.257 1.00 43.50 104 SER A O 1
ATOM 840 N N . ASP A 1 105 ? 1.382 -12.917 30.076 1.00 38.02 105 ASP A N 1
ATOM 841 C CA . ASP A 1 105 ? 2.463 -12.503 29.188 1.00 35.63 105 ASP A CA 1
ATOM 842 C C . ASP A 1 105 ? 2.056 -11.258 28.408 1.00 33.35 105 ASP A C 1
ATOM 843 O O . ASP A 1 105 ? 2.836 -10.321 28.262 1.00 35.94 105 ASP A O 1
ATOM 848 N N . PHE A 1 106 ? 0.829 -11.251 27.904 1.00 29.64 106 PHE A N 1
ATOM 849 C CA . PHE A 1 106 ? 0.362 -10.119 27.143 1.00 32.29 106 PHE A CA 1
ATOM 850 C C . PHE A 1 106 ? 0.285 -8.860 28.015 1.00 34.91 106 PHE A C 1
ATOM 851 O O . PHE A 1 106 ? 0.632 -7.765 27.573 1.00 31.32 106 PHE A O 1
ATOM 859 N N . MET A 1 107 ? -0.129 -9.002 29.269 1.00 38.66 107 MET A N 1
ATOM 860 C CA . MET A 1 107 ? -0.185 -7.837 30.153 1.00 37.69 107 MET A CA 1
ATOM 861 C C . MET A 1 107 ? 1.209 -7.272 30.460 1.00 36.93 107 MET A C 1
ATOM 862 O O . MET A 1 107 ? 1.376 -6.056 30.552 1.00 33.68 107 MET A O 1
ATOM 867 N N . ILE A 1 108 ? 2.209 -8.137 30.593 1.00 30.54 108 ILE A N 1
ATOM 868 C CA . ILE A 1 108 ? 3.595 -7.680 30.765 1.00 34.51 108 ILE A CA 1
ATOM 869 C C . ILE A 1 108 ? 4.104 -6.922 29.537 1.00 33.43 108 ILE A C 1
ATOM 870 O O . ILE A 1 108 ? 4.781 -5.886 29.653 1.00 31.48 108 ILE A O 1
ATOM 875 N N . ILE A 1 109 ? 3.801 -7.469 28.364 1.00 31.38 109 ILE A N 1
ATOM 876 C CA . ILE A 1 109 ? 4.105 -6.811 27.101 1.00 29.53 109 ILE A CA 1
ATOM 877 C C . ILE A 1 109 ? 3.489 -5.415 27.078 1.00 26.19 109 ILE A C 1
ATOM 878 O O . ILE A 1 109 ? 4.155 -4.442 26.730 1.00 27.14 109 ILE A O 1
ATOM 883 N N . LEU A 1 110 ? 2.226 -5.307 27.477 1.00 28.03 110 LEU A N 1
ATOM 884 C CA . LEU A 1 110 ? 1.537 -4.023 27.448 1.00 28.39 110 LEU A CA 1
ATOM 885 C C . LEU A 1 110 ? 2.138 -3.045 28.451 1.00 29.78 110 LEU A C 1
ATOM 886 O O . LEU A 1 110 ? 2.301 -1.859 28.156 1.00 29.79 110 LEU A O 1
ATOM 891 N N . GLY A 1 111 ? 2.477 -3.543 29.636 1.00 32.97 111 GLY A N 1
ATOM 892 C CA . GLY A 1 111 ? 3.159 -2.734 30.641 1.00 30.83 111 GLY A CA 1
ATOM 893 C C . GLY A 1 111 ? 4.417 -2.077 30.097 1.00 30.54 111 GLY A C 1
ATOM 894 O O . GLY A 1 111 ? 4.641 -0.887 30.309 1.00 36.17 111 GLY A O 1
ATOM 895 N N . MET A 1 112 ? 5.244 -2.849 29.402 1.00 27.16 112 MET A N 1
ATOM 896 C CA . MET A 1 112 ? 6.472 -2.316 28.824 1.00 27.85 112 MET A CA 1
ATOM 897 C C . MET A 1 112 ? 6.136 -1.321 27.710 1.00 28.51 112 MET A C 1
ATOM 898 O O . MET A 1 112 ? 6.732 -0.245 27.610 1.00 28.26 112 MET A O 1
ATOM 903 N N . ASN A 1 113 ? 5.176 -1.690 26.871 1.00 27.21 113 ASN A N 1
ATOM 904 C CA . ASN A 1 113 ? 4.772 -0.851 25.759 1.00 26.99 113 ASN A CA 1
ATOM 905 C C . ASN A 1 113 ? 4.301 0.521 26.231 1.00 26.67 113 ASN A C 1
ATOM 906 O O . ASN A 1 113 ? 4.696 1.542 25.680 1.00 28.54 113 ASN A O 1
ATOM 911 N N . TYR A 1 114 ? 3.469 0.550 27.267 1.00 26.95 114 TYR A N 1
ATOM 912 C CA . TYR A 1 114 ? 2.952 1.809 27.748 1.00 26.84 114 TYR A CA 1
ATOM 913 C C . TYR A 1 114 ? 3.952 2.613 28.577 1.00 32.24 114 TYR A C 1
ATOM 914 O O . TYR A 1 114 ? 3.825 3.824 28.663 1.00 29.92 114 TYR A O 1
ATOM 923 N N . GLY A 1 115 ? 4.939 1.955 29.181 1.00 30.21 115 GLY A N 1
ATOM 924 C CA . GLY A 1 115 ? 6.035 2.686 29.812 1.00 30.98 115 GLY A CA 1
ATOM 925 C C . GLY A 1 115 ? 6.843 3.410 28.754 1.00 27.82 115 GLY A C 1
ATOM 926 O O . GLY A 1 115 ? 7.221 4.575 28.924 1.00 29.56 115 GLY A O 1
ATOM 927 N N . MET A 1 116 ? 7.129 2.699 27.661 1.00 29.75 116 MET A N 1
ATOM 928 C CA . MET A 1 116 ? 7.805 3.280 26.495 1.00 28.78 116 MET A CA 1
ATOM 929 C C . MET A 1 116 ? 7.047 4.501 25.965 1.00 29.15 116 MET A C 1
ATOM 930 O O . MET A 1 116 ? 7.613 5.587 25.840 1.00 28.17 116 MET A O 1
ATOM 935 N N . LEU A 1 117 ? 5.766 4.325 25.649 1.00 28.17 117 LEU A N 1
ATOM 936 C CA . LEU A 1 117 ? 4.980 5.413 25.080 1.00 26.12 117 LEU A CA 1
ATOM 937 C C . LEU A 1 117 ? 4.798 6.541 26.067 1.00 27.30 117 LEU A C 1
ATOM 938 O O . LEU A 1 117 ? 4.869 7.701 25.691 1.00 29.59 117 LEU A O 1
ATOM 943 N N . GLY A 1 118 ? 4.547 6.189 27.329 1.00 28.55 118 GLY A N 1
ATOM 944 C CA . GLY A 1 118 ? 4.252 7.176 28.363 1.00 25.89 118 GLY A CA 1
ATOM 945 C C . GLY A 1 118 ? 5.447 8.067 28.668 1.00 26.93 118 GLY A C 1
ATOM 946 O O . GLY A 1 118 ? 5.301 9.282 28.785 1.00 26.98 118 GLY A O 1
ATOM 947 N N . THR A 1 119 ? 6.628 7.467 28.795 1.00 29.19 119 THR A N 1
ATOM 948 C CA . THR A 1 119 ? 7.841 8.239 29.086 1.00 32.91 119 THR A CA 1
ATOM 949 C C . THR A 1 119 ? 8.224 9.104 27.886 1.00 30.73 119 THR A C 1
ATOM 950 O O . THR A 1 119 ? 8.680 10.238 28.048 1.00 33.80 119 THR A O 1
ATOM 954 N N . GLY A 1 120 ? 7.996 8.591 26.681 1.00 29.00 120 GLY A N 1
ATOM 955 C CA . GLY A 1 120 ? 8.135 9.414 25.472 1.00 24.31 120 GLY A CA 1
ATOM 956 C C . GLY A 1 120 ? 7.218 10.620 25.505 1.00 27.63 120 GLY A C 1
ATOM 957 O O . GLY A 1 120 ? 7.652 11.750 25.285 1.00 28.05 120 GLY A O 1
ATOM 958 N N . TYR A 1 121 ? 5.942 10.383 25.799 1.00 28.34 121 TYR A N 1
ATOM 959 C CA . TYR A 1 121 ? 4.969 11.460 25.910 1.00 27.46 121 TYR A CA 1
ATOM 960 C C . TYR A 1 121 ? 5.358 12.507 26.957 1.00 31.84 121 TYR A C 1
ATOM 961 O O . TYR A 1 121 ? 5.308 13.713 26.695 1.00 30.68 121 TYR A O 1
ATOM 970 N N . LEU A 1 122 ? 5.720 12.048 28.152 1.00 31.57 122 LEU A N 1
ATOM 971 C CA . LEU A 1 122 ? 6.134 12.967 29.219 1.00 32.07 122 LEU A CA 1
ATOM 972 C C . LEU A 1 122 ? 7.301 13.854 28.795 1.00 30.32 122 LEU A C 1
ATOM 973 O O . LEU A 1 122 ? 7.306 15.050 29.074 1.00 37.13 122 LEU A O 1
ATOM 978 N N . GLY A 1 123 ? 8.273 13.276 28.102 1.00 34.72 123 GLY A N 1
ATOM 979 C CA . GLY A 1 123 ? 9.366 14.051 27.521 1.00 35.43 123 GLY A CA 1
ATOM 980 C C . GLY A 1 123 ? 8.897 15.035 26.465 1.00 42.10 123 GLY A C 1
ATOM 981 O O . GLY A 1 123 ? 9.388 16.159 26.389 1.00 40.32 123 GLY A O 1
ATOM 982 N N . ASP A 1 124 ? 7.942 14.619 25.640 1.00 37.55 124 ASP A N 1
ATOM 983 C CA . ASP A 1 124 ? 7.423 15.486 24.588 1.00 35.93 124 ASP A CA 1
ATOM 984 C C . ASP A 1 124 ? 6.674 16.690 25.158 1.00 36.81 124 ASP A C 1
ATOM 985 O O . ASP A 1 124 ? 6.675 17.752 24.556 1.00 40.30 124 ASP A O 1
ATOM 990 N N . ILE A 1 125 ? 6.011 16.540 26.299 1.00 38.04 125 ILE A N 1
ATOM 991 C CA . ILE A 1 125 ? 5.228 17.667 26.819 1.00 37.74 125 ILE A CA 1
ATOM 992 C C . ILE A 1 125 ? 5.937 18.449 27.927 1.00 44.77 125 ILE A C 1
ATOM 993 O O . ILE A 1 125 ? 5.363 19.380 28.483 1.00 50.95 125 ILE A O 1
ATOM 998 N N . GLY A 1 126 ? 7.173 18.074 28.241 1.00 45.21 126 GLY A N 1
ATOM 999 C CA . GLY A 1 126 ? 7.989 18.856 29.170 1.00 48.75 126 GLY A CA 1
ATOM 1000 C C . GLY A 1 126 ? 7.906 18.424 30.624 1.00 51.93 126 GLY A C 1
ATOM 1001 O O . GLY A 1 126 ? 8.559 19.008 31.488 1.00 53.71 126 GLY A O 1
ATOM 1002 N N . VAL A 1 127 ? 7.115 17.395 30.900 1.00 45.33 127 VAL A N 1
ATOM 1003 C CA . VAL A 1 127 ? 6.956 16.903 32.260 1.00 43.00 127 VAL A CA 1
ATOM 1004 C C . VAL A 1 127 ? 8.250 16.256 32.742 1.00 50.44 127 VAL A C 1
ATOM 1005 O O . VAL A 1 127 ? 8.573 16.303 33.928 1.00 54.71 127 VAL A O 1
ATOM 1009 N N . ILE A 1 128 ? 8.975 15.636 31.817 1.00 44.25 128 ILE A N 1
ATOM 1010 C CA . ILE A 1 128 ? 10.366 15.270 32.043 1.00 42.41 128 ILE A CA 1
ATOM 1011 C C . ILE A 1 128 ? 11.202 15.786 30.877 1.00 46.15 128 ILE A C 1
ATOM 1012 O O . ILE A 1 128 ? 10.677 16.103 29.803 1.00 43.10 128 ILE A O 1
ATOM 1017 N N . HIS A 1 129 ? 12.508 15.876 31.092 1.00 46.64 129 HIS A N 1
ATOM 1018 C CA . HIS A 1 129 ? 13.413 16.331 30.048 1.00 50.54 129 HIS A CA 1
ATOM 1019 C C . HIS A 1 129 ? 13.349 15.396 28.840 1.00 50.96 129 HIS A C 1
ATOM 1020 O O . HIS A 1 129 ? 13.361 14.173 28.986 1.00 47.87 129 HIS A O 1
ATOM 1027 N N . LYS A 1 130 ? 13.306 15.989 27.652 1.00 44.67 130 LYS A N 1
ATOM 1028 C CA . LYS A 1 130 ? 13.281 15.249 26.401 1.00 43.50 130 LYS A CA 1
ATOM 1029 C C . LYS A 1 130 ? 14.306 14.121 26.391 1.00 45.20 130 LYS A C 1
ATOM 1030 O O . LYS A 1 130 ? 14.034 13.029 25.901 1.00 41.35 130 LYS A O 1
ATOM 1036 N N . THR A 1 131 ? 15.491 14.380 26.936 1.00 44.89 131 THR A N 1
ATOM 1037 C CA . THR A 1 131 ? 16.548 13.379 26.916 1.00 41.55 131 THR A CA 1
ATOM 1038 C C . THR A 1 131 ? 16.226 12.206 27.823 1.00 35.02 131 THR A C 1
ATOM 1039 O O . THR A 1 131 ? 16.603 11.074 27.533 1.00 36.27 131 THR A O 1
ATOM 1043 N N . MET A 1 132 ? 15.516 12.469 28.913 1.00 35.17 132 MET A N 1
ATOM 1044 C CA . MET A 1 132 ? 15.095 11.396 29.794 1.00 40.22 132 MET A CA 1
ATOM 1045 C C . MET A 1 132 ? 13.971 10.617 29.122 1.00 37.30 132 MET A C 1
ATOM 1046 O O . MET A 1 132 ? 13.867 9.395 29.278 1.00 39.64 132 MET A O 1
ATOM 1051 N N . GLY A 1 133 ? 13.129 11.325 28.376 1.00 35.54 133 GLY A N 1
ATOM 1052 C CA . GLY A 1 133 ? 12.109 10.665 27.565 1.00 33.38 133 GLY A CA 1
ATOM 1053 C C . GLY A 1 133 ? 12.751 9.615 26.681 1.00 32.03 133 GLY A C 1
ATOM 1054 O O . GLY A 1 133 ? 12.264 8.493 26.567 1.00 34.01 133 GLY A O 1
ATOM 1055 N N . THR A 1 134 ? 13.867 9.982 26.059 1.00 30.99 134 THR A N 1
ATOM 1056 C CA . THR A 1 134 ? 14.563 9.101 25.137 1.00 29.23 134 THR A CA 1
ATOM 1057 C C . THR A 1 134 ? 15.142 7.915 25.884 1.00 32.77 134 THR A C 1
ATOM 1058 O O . THR A 1 134 ? 14.934 6.765 25.498 1.00 32.27 134 THR A O 1
ATOM 1062 N N . VAL A 1 135 ? 15.847 8.188 26.979 1.00 39.62 135 VAL A N 1
ATOM 1063 C CA . VAL A 1 135 ? 16.512 7.129 27.733 1.00 33.67 135 VAL A CA 1
ATOM 1064 C C . VAL A 1 135 ? 15.524 6.133 28.327 1.00 29.67 135 VAL A C 1
ATOM 1065 O O . VAL A 1 135 ? 15.690 4.922 28.185 1.00 31.45 135 VAL A O 1
ATOM 1069 N N . LEU A 1 136 ? 14.522 6.644 29.027 1.00 32.08 136 LEU A N 1
ATOM 1070 C CA . LEU A 1 136 ? 13.530 5.787 29.658 1.00 35.63 136 LEU A CA 1
ATOM 1071 C C . LEU A 1 136 ? 12.720 5.056 28.597 1.00 31.53 136 LEU A C 1
ATOM 1072 O O . LEU A 1 136 ? 12.413 3.875 28.749 1.00 37.38 136 LEU A O 1
ATOM 1077 N N . GLY A 1 137 ? 12.391 5.761 27.521 1.00 34.06 137 GLY A N 1
ATOM 1078 C CA . GLY A 1 137 ? 11.667 5.160 26.402 1.00 30.27 137 GLY A CA 1
ATOM 1079 C C . GLY A 1 137 ? 12.393 3.951 25.865 1.00 30.16 137 GLY A C 1
ATOM 1080 O O . GLY A 1 137 ? 11.809 2.881 25.701 1.00 26.87 137 GLY A O 1
ATOM 1081 N N . PHE A 1 138 ? 13.681 4.114 25.594 1.00 32.88 138 PHE A N 1
ATOM 1082 C CA . PHE A 1 138 ? 14.465 3.023 25.052 1.0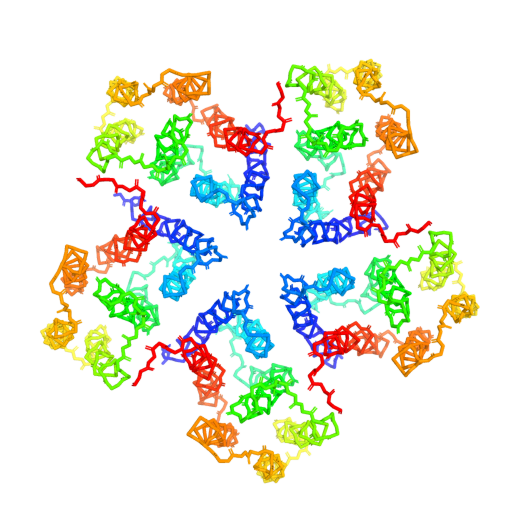0 30.28 138 PHE A CA 1
ATOM 1083 C C . PHE A 1 138 ? 14.689 1.919 26.070 1.00 29.33 138 PHE A C 1
ATOM 1084 O O . PHE A 1 138 ? 14.794 0.754 25.693 1.00 28.66 138 PHE A O 1
ATOM 1092 N N . LEU A 1 139 ? 14.740 2.268 27.357 1.00 30.62 139 LEU A N 1
ATOM 1093 C CA . LEU A 1 139 ? 14.831 1.242 28.390 1.00 35.26 139 LEU A CA 1
ATOM 1094 C C . LEU A 1 139 ? 13.566 0.376 28.360 1.00 30.97 139 LEU A C 1
ATOM 1095 O O . LEU A 1 139 ? 13.645 -0.846 28.372 1.00 29.98 139 LEU A O 1
ATOM 1100 N N . PHE A 1 140 ? 12.400 1.007 28.288 1.00 26.68 140 PHE A N 1
ATOM 1101 C CA . PHE A 1 140 ? 11.145 0.246 28.200 1.00 30.49 140 PHE A CA 1
ATOM 1102 C C . PHE A 1 140 ? 11.068 -0.522 26.888 1.00 28.10 140 PHE A C 1
ATOM 1103 O O . PHE A 1 140 ? 10.595 -1.650 26.859 1.00 29.16 140 PHE A O 1
ATOM 1111 N N . PHE A 1 141 ? 11.557 0.080 25.810 1.00 29.39 141 PHE A N 1
ATOM 1112 C CA . PHE A 1 141 ? 11.656 -0.617 24.524 1.00 28.71 141 PHE A CA 1
ATOM 1113 C C . PHE A 1 141 ? 12.462 -1.905 24.689 1.00 33.29 141 PHE A C 1
ATOM 1114 O O . PHE A 1 141 ? 12.060 -2.962 24.198 1.00 29.80 141 PHE A O 1
ATOM 1122 N N . GLY A 1 142 ? 13.588 -1.818 25.400 1.00 33.75 142 GLY A N 1
ATOM 1123 C CA . GLY A 1 142 ? 14.413 -3.000 25.697 1.00 30.08 142 GLY A CA 1
ATOM 1124 C C . GLY A 1 142 ? 13.668 -4.078 26.475 1.00 31.79 142 GLY A C 1
ATOM 1125 O O . GLY A 1 142 ? 13.732 -5.263 26.137 1.00 34.10 142 GLY A O 1
ATOM 1126 N N . GLY A 1 143 ? 12.970 -3.673 27.527 1.00 33.44 143 GLY A N 1
ATOM 1127 C CA . GLY A 1 143 ? 12.115 -4.598 28.274 1.00 35.37 143 GLY A CA 1
ATOM 1128 C C . GLY A 1 143 ? 11.083 -5.251 27.365 1.00 35.09 143 GLY A C 1
ATOM 1129 O O . GLY A 1 143 ? 10.859 -6.468 27.406 1.00 31.52 143 GLY A O 1
ATOM 1130 N N . LEU A 1 144 ? 10.449 -4.438 26.532 1.00 31.97 144 LEU A N 1
ATOM 1131 C CA . LEU A 1 144 ? 9.421 -4.940 25.625 1.00 34.91 144 LEU A CA 1
ATOM 1132 C C . LEU A 1 144 ? 9.985 -6.013 24.698 1.00 29.84 144 LEU A C 1
ATOM 1133 O O . LEU A 1 144 ? 9.437 -7.108 24.614 1.00 29.52 144 LEU A O 1
ATOM 1138 N N . PHE A 1 145 ? 11.081 -5.707 24.009 1.00 27.93 145 PHE A N 1
ATOM 1139 C CA . PHE A 1 145 ? 11.623 -6.643 23.044 1.00 27.86 145 PHE A CA 1
ATOM 1140 C C . PHE A 1 145 ? 12.390 -7.800 23.676 1.00 31.87 145 PHE A C 1
ATOM 1141 O O . PHE A 1 145 ? 12.486 -8.872 23.083 1.00 29.35 145 PHE A O 1
ATOM 1149 N N . TYR A 1 146 ? 12.862 -7.620 24.904 1.00 34.49 146 TYR A N 1
ATOM 1150 C CA . TYR A 1 146 ? 13.392 -8.753 25.659 1.00 31.68 146 TYR A CA 1
ATOM 1151 C C . TYR A 1 146 ? 12.279 -9.781 25.902 1.00 31.68 146 TYR A C 1
ATOM 1152 O O . TYR A 1 146 ? 12.447 -10.975 25.637 1.00 29.71 146 TYR A O 1
ATOM 1161 N N . LYS A 1 147 ? 11.133 -9.307 26.384 1.00 31.26 147 LYS A N 1
ATOM 1162 C CA . LYS A 1 147 ? 9.992 -10.169 26.643 1.00 28.49 147 LYS A CA 1
ATOM 1163 C C . LYS A 1 147 ? 9.439 -10.797 25.358 1.00 32.74 147 LYS A C 1
ATOM 1164 O O . LYS A 1 147 ? 9.149 -11.996 25.312 1.00 29.85 147 LYS A O 1
ATOM 1170 N N . LEU A 1 148 ? 9.296 -9.997 24.306 1.00 30.40 148 LEU A N 1
ATOM 1171 C CA . LEU A 1 148 ? 8.885 -10.546 23.008 1.00 32.50 148 LEU A CA 1
ATOM 1172 C C . LEU A 1 148 ? 9.806 -11.692 22.584 1.00 32.60 148 LEU A C 1
ATOM 1173 O O . LEU A 1 148 ? 9.356 -12.730 22.086 1.00 33.30 148 LEU A O 1
ATOM 1178 N N . ASN A 1 149 ? 11.105 -11.479 22.736 1.00 31.05 149 ASN A N 1
ATOM 1179 C CA . ASN A 1 149 ? 12.080 -12.484 22.328 1.00 34.94 149 ASN A CA 1
ATOM 1180 C C . ASN A 1 149 ? 11.891 -13.820 23.048 1.00 36.13 149 ASN A C 1
ATOM 1181 O O . ASN A 1 149 ? 12.100 -14.870 22.454 1.00 40.60 149 ASN A O 1
ATOM 1186 N N . THR A 1 150 ? 11.481 -13.780 24.315 1.00 38.58 150 THR A N 1
ATOM 1187 C CA . THR A 1 150 ? 11.255 -15.007 25.082 1.00 42.41 150 THR A CA 1
ATOM 1188 C C . THR A 1 150 ? 10.076 -15.826 24.552 1.00 41.57 150 THR A C 1
ATOM 1189 O O . THR A 1 150 ? 10.017 -17.032 24.769 1.00 43.94 150 THR A O 1
ATOM 1193 N N . LEU A 1 151 ? 9.144 -15.172 23.862 1.00 41.82 151 LEU A N 1
ATOM 1194 C CA . LEU A 1 151 ? 7.976 -15.849 23.287 1.00 41.01 151 LEU A CA 1
ATOM 1195 C C . LEU A 1 151 ? 8.215 -16.216 21.828 1.00 44.99 151 LEU A C 1
ATOM 1196 O O . LEU A 1 151 ? 7.432 -16.932 21.203 1.00 43.33 151 LEU A O 1
ATOM 1201 N N . ARG A 1 152 ? 9.295 -15.703 21.270 1.00 43.08 152 ARG A N 1
ATOM 1202 C CA . ARG A 1 152 ? 9.635 -16.044 19.913 1.00 43.83 152 ARG A CA 1
ATOM 1203 C C . ARG A 1 152 ? 10.246 -17.443 19.907 1.00 48.37 152 ARG A C 1
ATOM 1204 O O . ARG A 1 152 ? 11.198 -17.713 20.633 1.00 43.96 152 ARG A O 1
ATOM 1212 N N . THR A 1 153 ? 9.681 -18.334 19.111 1.00 48.75 153 THR A N 1
ATOM 1213 C CA . THR A 1 153 ? 10.318 -19.607 18.834 1.00 52.68 153 THR A CA 1
ATOM 1214 C C . THR A 1 153 ? 10.933 -19.448 17.456 1.00 60.28 153 THR A C 1
ATOM 1215 O O . THR A 1 153 ? 10.338 -18.824 16.580 1.00 47.22 153 THR A O 1
ATOM 1219 N N . SER A 1 154 ? 12.136 -19.973 17.260 1.00 66.22 154 SER A N 1
ATOM 1220 C CA . SER A 1 154 ? 12.819 -19.767 15.992 1.00 78.28 154 SER A CA 1
ATOM 1221 C C . SER A 1 154 ? 12.127 -20.473 14.833 1.00 68.65 154 SER A C 1
ATOM 1222 O O . SER A 1 154 ? 11.857 -21.669 14.881 1.00 63.71 154 SER A O 1
ATOM 1225 N N . ASN A 1 155 ? 11.795 -19.684 13.822 1.00 65.26 155 ASN A N 1
ATOM 1226 C CA . ASN A 1 155 ? 11.600 -20.171 12.468 1.00 63.35 155 ASN A CA 1
ATOM 1227 C C . ASN A 1 155 ? 11.741 -18.958 11.566 1.00 61.65 155 ASN A C 1
ATOM 1228 O O . ASN A 1 155 ? 11.791 -17.833 12.056 1.00 56.54 155 ASN A O 1
ATOM 1233 N N . ALA A 1 156 ? 11.853 -19.177 10.263 1.00 56.34 156 ALA A N 1
ATOM 1234 C CA . ALA A 1 156 ? 12.107 -18.078 9.346 1.00 59.78 156 ALA A CA 1
ATOM 1235 C C . ALA A 1 156 ? 11.144 -16.921 9.600 1.00 52.04 156 ALA A C 1
ATOM 1236 O O . ALA A 1 156 ? 11.572 -15.782 9.798 1.00 49.02 156 ALA A O 1
ATOM 1238 N N . SER A 1 157 ? 9.846 -17.211 9.600 1.00 53.66 157 SER A N 1
ATOM 1239 C CA . SER A 1 157 ? 8.843 -16.152 9.743 1.00 48.19 157 SER A CA 1
ATOM 1240 C C . SER A 1 157 ? 8.976 -15.446 11.087 1.00 42.16 157 SER A C 1
ATOM 1241 O O . SER A 1 157 ? 9.015 -14.219 11.140 1.00 41.81 157 SER A O 1
ATOM 1244 N N . ASN A 1 158 ? 9.051 -16.206 12.175 1.00 38.62 158 ASN A N 1
ATOM 1245 C CA . ASN A 1 158 ? 9.114 -15.574 13.486 1.00 37.52 158 ASN A CA 1
ATOM 1246 C C . ASN A 1 158 ? 10.318 -14.650 13.585 1.00 40.25 158 ASN A C 1
ATOM 1247 O O . ASN A 1 158 ? 10.219 -13.560 14.147 1.00 34.01 158 ASN A O 1
ATOM 1252 N N . ASP A 1 159 ? 11.448 -15.061 13.007 1.00 36.59 159 ASP A N 1
ATOM 1253 C CA . ASP A 1 159 ? 12.671 -14.271 13.120 1.00 35.74 159 ASP A CA 1
ATOM 1254 C C . ASP A 1 159 ? 12.577 -12.997 12.302 1.00 35.69 159 ASP A C 1
ATOM 1255 O O . ASP A 1 159 ? 13.013 -11.936 12.743 1.00 34.89 159 ASP A O 1
ATOM 1260 N N . LEU A 1 160 ? 12.000 -13.100 11.110 1.00 36.09 160 LEU A N 1
ATOM 1261 C CA . LEU A 1 160 ? 11.780 -11.934 10.277 1.00 36.88 160 LEU A CA 1
ATOM 1262 C C . LEU A 1 160 ? 10.863 -10.943 10.990 1.00 32.01 160 LEU A C 1
ATOM 1263 O O . LEU A 1 160 ? 11.155 -9.741 11.064 1.00 34.40 160 LEU A O 1
ATOM 1268 N N . LEU A 1 161 ? 9.761 -11.454 11.527 1.00 34.11 161 LEU A N 1
ATOM 1269 C CA . LEU A 1 161 ? 8.773 -10.608 12.206 1.00 34.07 161 LEU A CA 1
ATOM 1270 C C . LEU A 1 161 ? 9.398 -9.907 13.398 1.00 31.30 161 LEU A C 1
ATOM 1271 O O . LEU A 1 161 ? 9.295 -8.688 13.544 1.00 29.02 161 LEU A O 1
ATOM 1276 N N . TYR A 1 162 ? 10.057 -10.681 14.251 1.00 31.15 162 TYR A N 1
ATOM 1277 C CA . TYR A 1 162 ? 10.754 -10.089 15.374 1.00 27.74 162 TYR A CA 1
ATOM 1278 C C . TYR A 1 162 ? 11.716 -9.007 14.914 1.00 27.79 162 TYR A C 1
ATOM 1279 O O . TYR A 1 162 ? 11.707 -7.893 15.448 1.00 31.52 162 TYR A O 1
ATOM 1288 N N . GLY A 1 163 ? 12.552 -9.317 13.927 1.00 31.47 163 GLY A N 1
ATOM 1289 C CA . GLY A 1 163 ? 13.552 -8.351 13.470 1.00 29.83 163 GLY A CA 1
ATOM 1290 C C . GLY A 1 163 ? 12.948 -7.078 12.908 1.00 30.95 163 GLY A C 1
ATOM 1291 O O . GLY A 1 163 ? 13.461 -5.975 13.138 1.00 29.00 163 GLY A O 1
ATOM 1292 N N . ALA A 1 164 ? 11.855 -7.233 12.162 1.00 31.05 164 ALA A N 1
ATOM 1293 C CA . ALA A 1 164 ? 11.209 -6.105 11.506 1.00 32.97 164 ALA A CA 1
ATOM 1294 C C . ALA A 1 164 ? 10.604 -5.216 12.548 1.00 29.54 164 ALA A C 1
ATOM 1295 O O . ALA A 1 164 ? 10.729 -3.999 12.482 1.00 31.82 164 ALA A O 1
ATOM 1297 N N . PHE A 1 165 ? 9.933 -5.819 13.520 1.00 28.22 165 PHE A N 1
ATOM 1298 C CA . PHE A 1 165 ? 9.360 -5.032 14.596 1.00 28.48 165 PHE A CA 1
ATOM 1299 C C . PHE A 1 165 ? 10.476 -4.338 15.346 1.00 27.03 165 PHE A C 1
ATOM 1300 O O . PHE A 1 165 ? 10.400 -3.144 15.625 1.00 27.15 165 PHE A O 1
ATOM 1308 N N . PHE A 1 166 ? 11.526 -5.086 15.664 1.00 30.78 166 PHE A N 1
ATOM 1309 C CA . PHE A 1 166 ? 12.620 -4.516 16.438 1.00 28.94 166 PHE A CA 1
ATOM 1310 C C . PHE A 1 166 ? 13.150 -3.256 15.772 1.00 23.87 166 PHE A C 1
ATOM 1311 O O . PHE A 1 166 ? 13.265 -2.212 16.399 1.00 27.75 166 PHE A O 1
ATOM 1319 N N . VAL A 1 167 ? 13.474 -3.359 14.490 1.00 29.56 167 VAL A N 1
ATOM 1320 C CA . VAL A 1 167 ? 14.084 -2.253 13.769 1.00 27.34 167 VAL A CA 1
ATOM 1321 C C . VAL A 1 167 ? 13.115 -1.073 13.582 1.00 27.70 167 VAL A C 1
ATOM 1322 O O . VAL A 1 167 ? 13.451 0.081 13.862 1.00 28.29 167 VAL A O 1
ATOM 1326 N N . LEU A 1 168 ? 11.905 -1.362 13.116 1.00 26.05 168 LEU A N 1
ATOM 1327 C CA . LEU A 1 168 ? 10.934 -0.296 12.864 1.00 28.88 168 LEU A CA 1
ATOM 1328 C C . LEU A 1 168 ? 10.556 0.455 14.138 1.00 26.40 168 LEU A C 1
ATOM 1329 O O . LEU A 1 168 ? 10.533 1.697 14.167 1.00 26.74 168 LEU A O 1
ATOM 1334 N N . TRP A 1 169 ? 10.275 -0.288 15.199 1.00 25.81 169 TRP A N 1
ATOM 1335 C CA . TRP A 1 169 ? 9.861 0.333 16.446 1.00 28.14 169 TRP A CA 1
ATOM 1336 C C . TRP A 1 169 ? 11.002 1.141 17.055 1.00 26.60 169 TRP A C 1
ATOM 1337 O O . TRP A 1 169 ? 10.779 2.224 17.567 1.00 27.91 169 TRP A O 1
ATOM 1348 N N . ALA A 1 170 ? 12.230 0.639 16.971 1.00 26.82 170 ALA A N 1
ATOM 1349 C CA . ALA A 1 170 ? 13.390 1.419 17.430 1.00 27.08 170 ALA A CA 1
ATOM 1350 C C . ALA A 1 170 ? 13.494 2.754 16.696 1.00 27.77 170 ALA A C 1
ATOM 1351 O O . ALA A 1 170 ? 13.874 3.779 17.282 1.00 27.79 170 ALA A O 1
ATOM 1353 N N . LEU A 1 171 ? 13.140 2.758 15.411 1.00 27.91 171 LEU A N 1
ATOM 1354 C CA . LEU A 1 171 ? 13.256 3.972 14.606 1.00 28.66 171 LEU A CA 1
ATOM 1355 C C . LEU A 1 171 ? 12.302 5.089 15.032 1.00 26.47 171 LEU A C 1
ATOM 1356 O O . LEU A 1 171 ? 12.599 6.274 14.824 1.00 26.72 171 LEU A O 1
ATOM 1361 N N . TYR A 1 172 ? 11.170 4.739 15.635 1.00 24.14 172 TYR A N 1
ATOM 1362 C CA . TYR A 1 172 ? 10.297 5.771 16.198 1.00 26.49 172 TYR A CA 1
ATOM 1363 C C . TYR A 1 172 ? 11.063 6.584 17.257 1.00 25.28 172 TYR A C 1
ATOM 1364 O O . TYR A 1 172 ? 10.916 7.805 17.343 1.00 26.97 172 TYR A O 1
ATOM 1373 N N . GLY A 1 173 ? 11.865 5.891 18.062 1.00 28.01 173 GLY A N 1
ATOM 1374 C CA . GLY A 1 173 ? 12.682 6.531 19.107 1.00 23.92 173 GLY A CA 1
ATOM 1375 C C . GLY A 1 173 ? 13.793 7.385 18.530 1.00 27.02 173 GLY A C 1
ATOM 1376 O O . GLY A 1 173 ? 14.187 8.378 19.128 1.00 31.09 173 GLY A O 1
ATOM 1377 N N . VAL A 1 174 ? 14.286 7.003 17.352 1.00 31.38 174 VAL A N 1
ATOM 1378 C CA . VAL A 1 174 ? 15.263 7.815 16.626 1.00 30.00 174 VAL A CA 1
ATOM 1379 C C . VAL A 1 174 ? 14.608 9.088 16.100 1.00 31.59 174 VAL A C 1
ATOM 1380 O O . VAL A 1 174 ? 15.122 10.189 16.285 1.00 35.59 174 VAL A O 1
ATOM 1384 N N . PHE A 1 175 ? 13.452 8.959 15.457 1.00 29.24 175 PHE A N 1
ATOM 1385 C CA . PHE A 1 175 ? 12.817 10.131 14.887 1.00 30.59 175 PHE A CA 1
ATOM 1386 C C . PHE A 1 175 ? 12.284 11.067 15.961 1.00 29.32 175 PHE A C 1
ATOM 1387 O O . PHE A 1 175 ? 12.165 12.272 15.744 1.00 29.60 175 PHE A O 1
ATOM 1395 N N . TYR A 1 176 ? 12.020 10.508 17.136 1.00 32.14 176 TYR A N 1
ATOM 1396 C CA . TYR A 1 176 ? 11.645 11.281 18.319 1.00 28.90 176 TYR A CA 1
ATOM 1397 C C . TYR A 1 176 ? 12.639 12.421 18.585 1.00 31.71 176 TYR A C 1
ATOM 1398 O O . TYR A 1 176 ? 12.254 13.462 19.114 1.00 28.86 176 TYR A O 1
ATOM 1407 N N . GLN A 1 177 ? 13.897 12.224 18.187 1.00 35.03 177 GLN A N 1
ATOM 1408 C CA . GLN A 1 177 ? 14.974 13.208 18.396 1.00 42.83 177 GLN A CA 1
ATOM 1409 C C . GLN A 1 177 ? 14.847 14.434 17.506 1.00 42.50 177 GLN A C 1
ATOM 1410 O O . GLN A 1 177 ? 15.369 15.501 17.821 1.00 43.34 177 GLN A O 1
ATOM 1416 N N . MET A 1 178 ? 14.185 14.275 16.370 1.00 37.72 178 MET A N 1
ATOM 1417 C CA . MET A 1 178 ? 14.230 15.296 15.341 1.00 37.23 178 MET A CA 1
ATOM 1418 C C . MET A 1 178 ? 13.229 16.409 15.575 1.00 36.85 178 MET A C 1
ATOM 1419 O O . MET A 1 178 ? 12.315 16.281 16.387 1.00 34.99 178 MET A O 1
ATOM 1424 N N . GLU A 1 179 ? 13.422 17.514 14.863 1.00 32.22 179 GLU A N 1
ATOM 1425 C CA . GLU A 1 179 ? 12.510 18.647 14.957 1.00 38.39 179 GLU A CA 1
ATOM 1426 C C . GLU A 1 179 ? 11.141 18.253 14.400 1.00 37.28 179 GLU A C 1
ATOM 1427 O O . GLU A 1 179 ? 11.021 17.283 13.656 1.00 33.16 179 GLU A O 1
ATOM 1433 N N . GLN A 1 180 ? 10.116 19.012 14.766 1.00 35.07 180 GLN A N 1
ATOM 1434 C CA . GLN A 1 180 ? 8.736 18.572 14.583 1.00 39.16 180 GLN A CA 1
ATOM 1435 C C . GLN A 1 180 ? 8.390 18.234 13.122 1.00 38.58 180 GLN A C 1
ATOM 1436 O O . GLN A 1 180 ? 7.671 17.268 12.866 1.00 35.28 180 GLN A O 1
ATOM 1442 N N . LEU A 1 181 ? 8.904 19.009 12.169 1.00 37.77 181 LEU A N 1
ATOM 1443 C CA . LEU A 1 181 ? 8.576 18.783 10.757 1.00 37.76 181 LEU A CA 1
ATOM 1444 C C . LEU A 1 181 ? 9.151 17.480 10.229 1.00 34.39 181 LEU A C 1
ATOM 1445 O O . LEU A 1 181 ? 8.411 16.619 9.745 1.00 34.46 181 LEU A O 1
ATOM 1450 N N . PRO A 1 182 ? 10.475 17.319 10.295 1.00 37.02 182 PRO A N 1
ATOM 1451 C CA . PRO A 1 182 ? 10.967 16.052 9.781 1.00 33.24 182 PRO A CA 1
ATOM 1452 C C . PRO A 1 182 ? 10.493 14.857 10.607 1.00 34.60 182 PRO A C 1
ATOM 1453 O O . PRO A 1 182 ? 10.405 13.750 10.077 1.00 33.35 182 PRO A O 1
ATOM 1457 N N . ARG A 1 183 ? 10.192 15.068 11.889 1.00 31.84 183 ARG A N 1
ATOM 1458 C CA . ARG A 1 183 ? 9.661 13.982 12.714 1.00 32.01 183 ARG A CA 1
ATOM 1459 C C . ARG A 1 183 ? 8.311 13.491 12.180 1.00 28.22 183 ARG A C 1
ATOM 1460 O O . ARG A 1 183 ? 8.054 12.286 12.146 1.00 27.75 183 ARG A O 1
ATOM 1468 N N . ASN A 1 184 ? 7.447 14.428 11.794 1.00 29.83 184 ASN A N 1
ATOM 1469 C CA . ASN A 1 184 ? 6.171 14.086 11.169 1.00 30.99 184 ASN A CA 1
ATOM 1470 C C . ASN A 1 184 ? 6.362 13.232 9.936 1.00 27.83 184 ASN A C 1
ATOM 1471 O O . ASN A 1 184 ? 5.710 12.194 9.786 1.00 26.29 184 ASN A O 1
ATOM 1476 N N . VAL A 1 185 ? 7.271 13.651 9.058 1.00 27.99 185 VAL A N 1
ATOM 1477 C CA . VAL A 1 185 ? 7.496 12.920 7.822 1.00 27.08 185 VAL A CA 1
ATOM 1478 C C . VAL A 1 185 ? 8.013 11.522 8.122 1.00 26.30 185 VAL A C 1
ATOM 1479 O O . VAL A 1 185 ? 7.547 10.541 7.536 1.00 28.80 185 VAL A O 1
ATOM 1483 N N . GLY A 1 186 ? 8.948 11.425 9.061 1.00 27.00 186 GLY A N 1
ATOM 1484 C CA . GLY A 1 186 ? 9.510 10.141 9.443 1.00 26.45 186 GLY A CA 1
ATOM 1485 C C . GLY A 1 186 ? 8.469 9.190 10.016 1.00 24.85 186 GLY A C 1
ATOM 1486 O O . GLY A 1 186 ? 8.442 8.008 9.682 1.00 23.93 186 GLY A O 1
ATOM 1487 N N . TYR A 1 187 ? 7.634 9.702 10.912 1.00 24.65 187 TYR A N 1
ATOM 1488 C CA . TYR A 1 187 ? 6.572 8.892 11.500 1.00 27.51 187 TYR A CA 1
ATOM 1489 C C . TYR A 1 187 ? 5.571 8.435 10.429 1.00 22.67 187 TYR A C 1
ATOM 1490 O O . TYR A 1 187 ? 5.096 7.295 10.443 1.00 27.46 187 TYR A O 1
ATOM 1499 N N . ASN A 1 188 ? 5.232 9.332 9.511 1.00 24.40 188 ASN A N 1
ATOM 1500 C CA . ASN A 1 188 ? 4.360 8.960 8.398 1.00 24.02 188 ASN A CA 1
ATOM 1501 C C . ASN A 1 188 ? 4.913 7.754 7.650 1.00 27.07 188 ASN A C 1
ATOM 1502 O O . ASN A 1 188 ? 4.188 6.801 7.372 1.00 23.44 188 ASN A O 1
ATOM 1507 N N . VAL A 1 189 ? 6.204 7.791 7.332 1.00 25.69 189 VAL A N 1
ATOM 1508 C CA . VAL A 1 189 ? 6.852 6.693 6.603 1.00 24.71 189 VAL A CA 1
ATOM 1509 C C . VAL A 1 189 ? 7.021 5.428 7.436 1.00 24.55 189 VAL A C 1
ATOM 1510 O O . VAL A 1 189 ? 6.813 4.318 6.942 1.00 26.03 189 VAL A O 1
ATOM 1514 N N . LEU A 1 190 ? 7.385 5.587 8.706 1.00 24.89 190 LEU A N 1
ATOM 1515 C CA . LEU A 1 190 ? 7.460 4.455 9.634 1.00 25.45 190 LEU A CA 1
ATOM 1516 C C . LEU A 1 190 ? 6.118 3.727 9.751 1.00 25.58 190 LEU A C 1
ATOM 1517 O O . LEU A 1 190 ? 6.065 2.496 9.779 1.00 23.19 190 LEU A O 1
ATOM 1522 N N . ASP A 1 191 ? 5.039 4.489 9.817 1.00 25.40 191 ASP A N 1
ATOM 1523 C CA . ASP A 1 191 ? 3.700 3.905 9.901 1.00 23.33 191 ASP A CA 1
ATOM 1524 C C . ASP A 1 191 ? 3.389 3.141 8.630 1.00 24.41 191 ASP A C 1
ATOM 1525 O O . ASP A 1 191 ? 2.717 2.108 8.651 1.00 26.24 191 ASP A O 1
ATOM 1530 N N . LEU A 1 192 ? 3.873 3.653 7.510 1.00 24.50 192 LEU A N 1
ATOM 1531 C CA . LEU A 1 192 ? 3.687 2.970 6.247 1.00 24.22 192 LEU A CA 1
ATOM 1532 C C . LEU A 1 192 ? 4.297 1.576 6.339 1.00 26.91 192 LEU A C 1
ATOM 1533 O O . LEU A 1 192 ? 3.691 0.591 5.921 1.00 25.45 192 LEU A O 1
ATOM 1538 N N . PHE A 1 193 ? 5.501 1.491 6.901 1.00 25.78 193 PHE A N 1
ATOM 1539 C CA . PHE A 1 193 ? 6.168 0.208 7.049 1.00 26.38 193 PHE A CA 1
ATOM 1540 C C . PHE A 1 193 ? 5.585 -0.655 8.168 1.00 26.64 193 PHE A C 1
ATOM 1541 O O . PHE A 1 193 ? 5.289 -1.837 7.967 1.00 29.28 193 PHE A O 1
ATOM 1549 N N . SER A 1 194 ? 5.435 -0.064 9.350 1.00 24.84 194 SER A N 1
ATOM 1550 C CA . SER A 1 194 ? 5.089 -0.823 10.548 1.00 26.25 194 SER A CA 1
ATOM 1551 C C . SER A 1 194 ? 3.635 -1.281 10.576 1.00 29.30 194 SER A C 1
ATOM 1552 O O . SER A 1 194 ? 3.308 -2.316 11.164 1.00 30.12 194 SER A O 1
ATOM 1555 N N . LYS A 1 195 ? 2.748 -0.517 9.960 1.00 28.06 195 LYS A N 1
ATOM 1556 C CA . LYS A 1 195 ? 1.346 -0.926 9.895 1.00 27.67 195 LYS A CA 1
ATOM 1557 C C . LYS A 1 195 ? 1.019 -1.522 8.525 1.00 25.94 195 LYS A C 1
ATOM 1558 O O . LYS A 1 195 ? 0.545 -2.660 8.427 1.00 31.34 195 LYS A O 1
ATOM 1564 N N . CYS A 1 196 ? 1.261 -0.762 7.467 1.00 23.36 196 CYS A N 1
ATOM 1565 C CA . CYS A 1 196 ? 0.837 -1.203 6.128 1.00 26.78 196 CYS A CA 1
ATOM 1566 C C . CYS A 1 196 ? 1.640 -2.376 5.564 1.00 27.30 196 CYS A C 1
ATOM 1567 O O . CYS A 1 196 ? 1.061 -3.392 5.186 1.00 26.42 196 CYS A O 1
ATOM 1570 N N . PHE A 1 197 ? 2.961 -2.227 5.462 1.00 24.99 197 PHE A N 1
ATOM 1571 C CA . PHE A 1 197 ? 3.763 -3.282 4.847 1.00 30.14 197 PHE A CA 1
ATOM 1572 C C . PHE A 1 197 ? 3.777 -4.545 5.712 1.00 27.88 197 PHE A C 1
ATOM 1573 O O . PHE A 1 197 ? 3.800 -5.654 5.192 1.00 29.44 197 PHE A O 1
ATOM 1581 N N . VAL A 1 198 ? 3.733 -4.380 7.031 1.00 29.26 198 VAL A N 1
ATOM 1582 C CA . VAL A 1 198 ? 3.624 -5.529 7.914 1.00 28.68 198 VAL A CA 1
ATOM 1583 C C . VAL A 1 198 ? 2.282 -6.224 7.717 1.00 27.54 198 VAL A C 1
ATOM 1584 O O . VAL A 1 198 ? 2.209 -7.450 7.647 1.00 24.51 198 VAL A O 1
ATOM 1588 N N . GLY A 1 199 ? 1.217 -5.441 7.623 1.00 26.85 199 GLY A N 1
ATOM 1589 C CA . GLY A 1 199 ? -0.104 -6.005 7.400 1.00 26.93 199 GLY A CA 1
ATOM 1590 C C . GLY A 1 199 ? -0.169 -6.746 6.077 1.00 25.41 199 GLY A C 1
ATOM 1591 O O . GLY A 1 199 ? -0.725 -7.830 5.995 1.00 26.28 199 GLY A O 1
ATOM 1592 N N . ILE A 1 200 ? 0.397 -6.162 5.029 1.00 26.67 200 ILE A N 1
ATOM 1593 C CA . ILE A 1 200 ? 0.447 -6.852 3.735 1.00 28.12 200 ILE A CA 1
ATOM 1594 C C . ILE A 1 200 ? 1.289 -8.136 3.831 1.00 27.84 200 ILE A C 1
ATOM 1595 O O . ILE A 1 200 ? 0.959 -9.159 3.213 1.00 24.76 200 ILE A O 1
ATOM 1600 N N . TYR A 1 201 ? 2.346 -8.104 4.638 1.00 27.23 201 TYR A N 1
ATOM 1601 C CA . TYR A 1 201 ? 3.145 -9.300 4.870 1.00 27.02 201 TYR A CA 1
ATOM 1602 C C . TYR A 1 201 ? 2.324 -10.431 5.478 1.00 30.91 201 TYR A C 1
ATOM 1603 O O . TYR A 1 201 ? 2.386 -11.571 5.010 1.00 27.12 201 TYR A O 1
ATOM 1612 N N . PHE A 1 202 ? 1.567 -10.139 6.536 1.00 28.98 202 PHE A N 1
ATOM 1613 C CA . PHE A 1 202 ? 0.733 -11.165 7.130 1.00 26.96 202 PHE A CA 1
ATOM 1614 C C . PHE A 1 202 ? -0.231 -11.745 6.103 1.00 24.39 202 PHE A C 1
ATOM 1615 O O . PHE A 1 202 ? -0.398 -12.959 6.010 1.00 29.94 202 PHE A O 1
ATOM 1623 N N . TRP A 1 203 ? -0.877 -10.874 5.346 1.00 25.61 203 TRP A N 1
ATOM 1624 C CA . TRP A 1 203 ? -1.778 -11.333 4.306 1.00 27.51 203 TRP A CA 1
ATOM 1625 C C . TRP A 1 203 ? -1.045 -12.253 3.339 1.00 27.02 203 TRP A C 1
ATOM 1626 O O . TRP A 1 203 ? -1.476 -13.377 3.082 1.00 26.06 203 TRP A O 1
ATOM 1637 N N . ALA A 1 204 ? 0.060 -11.757 2.795 1.00 26.89 204 ALA A N 1
ATOM 1638 C CA . ALA A 1 204 ? 0.795 -12.470 1.747 1.00 27.69 204 ALA A CA 1
ATOM 1639 C C . ALA A 1 204 ? 1.361 -13.782 2.288 1.00 29.70 204 ALA A C 1
ATOM 1640 O O . ALA A 1 204 ? 1.407 -14.791 1.586 1.00 29.19 204 ALA A O 1
ATOM 1642 N N . PHE A 1 205 ? 1.779 -13.764 3.548 1.00 28.61 205 PHE A N 1
ATOM 1643 C CA . PHE A 1 205 ? 2.371 -14.932 4.163 1.00 27.14 205 PHE A CA 1
ATOM 1644 C C . PHE A 1 205 ? 1.340 -16.034 4.339 1.00 32.85 205 PHE A C 1
ATOM 1645 O O . PHE A 1 205 ? 1.571 -17.180 3.960 1.00 27.62 205 PHE A O 1
ATOM 1653 N N . TYR A 1 206 ? 0.189 -15.693 4.907 1.00 31.62 206 TYR A N 1
ATOM 1654 C CA . TYR A 1 206 ? -0.834 -16.700 5.128 1.00 28.82 206 TYR A CA 1
ATOM 1655 C C . TYR A 1 206 ? -1.526 -17.112 3.821 1.00 31.18 206 TYR A C 1
ATOM 1656 O O . TYR A 1 206 ? -1.988 -18.239 3.701 1.00 32.45 206 TYR A O 1
ATOM 1665 N N . ALA A 1 207 ? -1.562 -16.218 2.841 1.00 25.79 207 ALA A N 1
ATOM 1666 C CA . ALA A 1 207 ? -2.128 -16.537 1.532 1.00 29.01 207 ALA A CA 1
ATOM 1667 C C . ALA A 1 207 ? -1.165 -17.347 0.650 1.00 29.03 207 ALA A C 1
ATOM 1668 O O . ALA A 1 207 ? -1.565 -17.836 -0.403 1.00 34.07 207 ALA A O 1
ATOM 1670 N N . LYS A 1 208 ? 0.087 -17.476 1.086 1.00 31.06 208 LYS A N 1
ATOM 1671 C CA . LYS A 1 208 ? 1.132 -18.223 0.362 1.00 34.73 208 LYS A CA 1
ATOM 1672 C C . LYS A 1 208 ? 1.390 -17.631 -1.022 1.00 38.58 208 LYS A C 1
ATOM 1673 O O . LYS A 1 208 ? 1.545 -18.349 -2.006 1.00 32.48 208 LYS A O 1
ATOM 1677 N N . ILE A 1 209 ? 1.458 -16.305 -1.060 1.00 32.74 209 ILE A N 1
ATOM 1678 C CA . ILE A 1 209 ? 1.607 -15.537 -2.288 1.00 35.54 209 ILE A CA 1
ATOM 1679 C C . ILE A 1 209 ? 3.055 -15.587 -2.777 1.00 35.37 209 ILE A C 1
ATOM 1680 O O . ILE A 1 209 ? 3.316 -15.549 -3.982 1.00 32.90 209 ILE A O 1
ATOM 1685 N N . PHE A 1 210 ? 3.993 -15.681 -1.842 1.00 32.10 210 PHE A N 1
ATOM 1686 C CA . PHE A 1 210 ? 5.408 -15.644 -2.189 1.00 38.95 210 PHE A CA 1
ATOM 1687 C C . PHE A 1 210 ? 6.088 -16.977 -1.935 1.00 46.50 210 PHE A C 1
ATOM 1688 O O . PHE A 1 210 ? 5.796 -17.648 -0.956 1.00 40.55 210 PHE A O 1
ATOM 1696 N N . THR A 1 211 ? 6.973 -17.365 -2.850 1.00 54.08 211 THR A N 1
ATOM 1697 C CA . THR A 1 211 ? 7.891 -18.477 -2.620 1.00 64.14 211 THR A CA 1
ATOM 1698 C C . THR A 1 211 ? 9.241 -17.920 -2.157 1.00 55.59 211 THR A C 1
ATOM 1699 O O . THR A 1 211 ? 9.582 -16.759 -2.444 1.00 53.06 211 THR A O 1
ATOM 1703 N N . SER B 1 2 ? -39.974 22.442 -10.693 1.00 80.58 2 SER B N 1
ATOM 1704 C CA . SER B 1 2 ? -38.785 22.453 -9.789 1.00 77.21 2 SER B CA 1
ATOM 1705 C C . SER B 1 2 ? -38.964 21.494 -8.613 1.00 67.60 2 SER B C 1
ATOM 1706 O O . SER B 1 2 ? -38.080 20.686 -8.332 1.00 65.50 2 SER B O 1
ATOM 1708 N N . ASP B 1 3 ? -40.101 21.592 -7.927 1.00 65.16 3 ASP B N 1
ATOM 1709 C CA . ASP B 1 3 ? -40.398 20.708 -6.799 1.00 71.02 3 ASP B CA 1
ATOM 1710 C C . ASP B 1 3 ? -40.504 19.273 -7.291 1.00 76.83 3 ASP B C 1
ATOM 1711 O O . ASP B 1 3 ? -39.906 18.353 -6.729 1.00 70.92 3 ASP B O 1
ATOM 1716 N N . LEU B 1 4 ? -41.278 19.105 -8.354 1.00 68.81 4 LEU B N 1
ATOM 1717 C CA . LEU B 1 4 ? -41.493 17.810 -8.964 1.00 68.70 4 LEU B CA 1
ATOM 1718 C C . LEU B 1 4 ? -40.147 17.148 -9.212 1.00 65.46 4 LEU B C 1
ATOM 1719 O O . LEU B 1 4 ? -39.960 15.968 -8.921 1.00 61.96 4 LEU B O 1
ATOM 1724 N N . ILE B 1 5 ? -39.202 17.915 -9.740 1.00 57.73 5 ILE B N 1
ATOM 1725 C CA . ILE B 1 5 ? -37.919 17.346 -10.101 1.00 69.52 5 ILE B CA 1
ATOM 1726 C C . ILE B 1 5 ? -37.069 17.111 -8.853 1.00 62.20 5 ILE B C 1
ATOM 1727 O O . ILE B 1 5 ? -36.264 16.181 -8.827 1.00 54.92 5 ILE B O 1
ATOM 1732 N N . GLU B 1 6 ? -37.251 17.929 -7.816 1.00 51.15 6 GLU B N 1
ATOM 1733 C CA . GLU B 1 6 ? -36.542 17.681 -6.565 1.00 52.61 6 GLU B CA 1
ATOM 1734 C C . GLU B 1 6 ? -37.016 16.373 -5.948 1.00 43.23 6 GLU B C 1
ATOM 1735 O O . GLU B 1 6 ? -36.207 15.505 -5.634 1.00 37.44 6 GLU B O 1
ATOM 1741 N N . TYR B 1 7 ? -38.327 16.237 -5.778 1.00 37.58 7 TYR B N 1
ATOM 1742 C CA . TYR B 1 7 ? -38.880 15.050 -5.154 1.00 45.78 7 TYR B CA 1
ATOM 1743 C C . TYR B 1 7 ? -38.547 13.807 -5.973 1.00 35.56 7 TYR B C 1
ATOM 1744 O O . TYR B 1 7 ? -38.282 12.750 -5.407 1.00 41.76 7 TYR B O 1
ATOM 1753 N N . SER B 1 8 ? -38.536 13.931 -7.298 1.00 35.86 8 SER B N 1
ATOM 1754 C CA . SER B 1 8 ? -38.289 12.770 -8.146 1.00 34.33 8 SER B CA 1
ATOM 1755 C C . SER B 1 8 ? -36.807 12.353 -8.110 1.00 31.88 8 SER B C 1
ATOM 1756 O O . SER B 1 8 ? -36.486 11.173 -8.267 1.00 29.78 8 SER B O 1
ATOM 1759 N N . PHE B 1 9 ? -35.914 13.316 -7.892 1.00 32.49 9 PHE B N 1
ATOM 1760 C CA . PHE B 1 9 ? -34.493 13.014 -7.652 1.00 33.49 9 PHE B CA 1
ATOM 1761 C C . PHE B 1 9 ? -34.348 12.150 -6.403 1.00 31.51 9 PHE B C 1
ATOM 1762 O O . PHE B 1 9 ? -33.657 11.129 -6.417 1.00 27.80 9 PHE B O 1
ATOM 1770 N N . TYR B 1 10 ? -34.967 12.590 -5.307 1.00 30.39 10 TYR B N 1
ATOM 1771 C CA . TYR B 1 10 ? -34.872 11.878 -4.029 1.00 33.98 10 TYR B CA 1
ATOM 1772 C C . TYR B 1 10 ? -35.504 10.495 -4.085 1.00 33.03 10 TYR B C 1
ATOM 1773 O O . TYR B 1 10 ? -34.957 9.545 -3.525 1.00 33.28 10 TYR B O 1
ATOM 1782 N N . LEU B 1 11 ? -36.655 10.383 -4.749 1.00 34.73 11 LEU B N 1
ATOM 1783 C CA . LEU B 1 11 ? -37.313 9.087 -4.930 1.00 33.65 11 LEU B CA 1
ATOM 1784 C C . LEU B 1 11 ? -36.381 8.100 -5.617 1.00 32.68 11 LEU B C 1
ATOM 1785 O O . LEU B 1 11 ? -36.161 6.999 -5.133 1.00 31.94 11 LEU B O 1
ATOM 1790 N N . THR B 1 12 ? -35.844 8.483 -6.765 1.00 31.00 12 THR B N 1
ATOM 1791 C CA . THR B 1 12 ? -35.002 7.552 -7.506 1.00 34.19 12 THR B CA 1
ATOM 1792 C C . THR B 1 12 ? -33.730 7.241 -6.712 1.00 29.23 12 THR B C 1
ATOM 1793 O O . THR B 1 12 ? -33.326 6.089 -6.593 1.00 29.03 12 THR B O 1
ATOM 1797 N N . TYR B 1 13 ? -33.122 8.270 -6.139 1.00 27.87 13 TYR B N 1
ATOM 1798 C CA . TYR B 1 13 ? -31.924 8.097 -5.333 1.00 30.53 13 TYR B CA 1
ATOM 1799 C C . TYR B 1 13 ? -32.145 7.100 -4.193 1.00 31.54 13 TYR B C 1
ATOM 1800 O O . TYR B 1 13 ? -31.357 6.174 -4.014 1.00 26.07 13 TYR B O 1
ATOM 1809 N N . ALA B 1 14 ? -33.225 7.263 -3.439 1.00 29.63 14 ALA B N 1
ATOM 1810 C CA . ALA B 1 14 ? -33.509 6.348 -2.338 1.00 32.97 14 ALA B CA 1
ATOM 1811 C C . ALA B 1 14 ? -33.854 4.943 -2.831 1.00 32.39 14 ALA B C 1
ATOM 1812 O O . ALA B 1 14 ? -33.442 3.958 -2.218 1.00 31.13 14 ALA B O 1
ATOM 1814 N N . PHE B 1 15 ? -34.592 4.835 -3.935 1.00 27.46 15 PHE B N 1
ATOM 1815 C CA . PHE B 1 15 ? -34.874 3.526 -4.502 1.00 28.72 15 PHE B CA 1
ATOM 1816 C C . PHE B 1 15 ? -33.613 2.820 -5.039 1.00 29.02 15 PHE B C 1
ATOM 1817 O O . PHE B 1 15 ? -33.543 1.601 -5.006 1.00 30.84 15 PHE B O 1
ATOM 1825 N N . LEU B 1 16 ? -32.631 3.578 -5.525 1.00 26.41 16 LEU B N 1
ATOM 1826 C CA . LEU B 1 16 ? -31.347 2.989 -5.928 1.00 29.78 16 LEU B CA 1
ATOM 1827 C C . LEU B 1 16 ? -30.610 2.398 -4.717 1.00 27.33 16 LEU B C 1
ATOM 1828 O O . LEU B 1 16 ? -29.963 1.353 -4.821 1.00 29.86 16 LEU B O 1
ATOM 1833 N N . MET B 1 17 ? -30.715 3.064 -3.567 1.00 29.50 17 MET B N 1
ATOM 1834 C CA A MET B 1 17 ? -30.136 2.545 -2.332 0.50 31.59 17 MET B CA 1
ATOM 1835 C CA B MET B 1 17 ? -30.143 2.544 -2.330 0.50 31.97 17 MET B CA 1
ATOM 1836 C C . MET B 1 17 ? -30.799 1.221 -1.965 1.00 32.22 17 MET B C 1
ATOM 1837 O O . MET B 1 17 ? -30.129 0.262 -1.603 1.00 32.41 17 MET B O 1
ATOM 1846 N N . THR B 1 18 ? -32.121 1.185 -2.061 1.00 27.21 18 THR B N 1
ATOM 1847 C CA . THR B 1 18 ? -32.882 -0.025 -1.789 1.00 33.91 18 THR B CA 1
ATOM 1848 C C . THR B 1 18 ? -32.452 -1.163 -2.701 1.00 29.08 18 THR B C 1
ATOM 1849 O O . THR B 1 18 ? -32.112 -2.248 -2.247 1.00 30.11 18 THR B O 1
ATOM 1853 N N . THR B 1 19 ? -32.452 -0.895 -4.001 1.00 27.85 19 THR B N 1
ATOM 1854 C CA . THR B 1 19 ? -32.166 -1.913 -4.985 1.00 30.08 19 THR B CA 1
ATOM 1855 C C . THR B 1 19 ? -30.743 -2.431 -4.837 1.00 26.66 19 THR B C 1
ATOM 1856 O O . THR B 1 19 ? -30.499 -3.635 -4.928 1.00 27.64 19 THR B O 1
ATOM 1860 N N . GLY B 1 20 ? -29.802 -1.524 -4.599 1.00 26.37 20 GLY B N 1
ATOM 1861 C CA . GLY B 1 20 ? -28.403 -1.918 -4.426 1.00 31.52 20 GLY B CA 1
ATOM 1862 C C . GLY B 1 20 ? -28.201 -2.773 -3.188 1.00 29.63 20 GLY B C 1
ATOM 1863 O O . GLY B 1 20 ? -27.410 -3.723 -3.188 1.00 27.22 20 GLY B O 1
ATOM 1864 N N . THR B 1 21 ? -28.919 -2.448 -2.120 1.00 28.49 21 THR B N 1
ATOM 1865 C CA . THR B 1 21 ? -28.784 -3.209 -0.885 1.00 28.23 21 THR B CA 1
ATOM 1866 C C . THR B 1 21 ? -29.331 -4.625 -1.056 1.00 26.42 21 THR B C 1
ATOM 1867 O O . THR B 1 21 ? -28.714 -5.598 -0.622 1.00 23.08 21 THR B O 1
ATOM 1871 N N . ILE B 1 22 ? -30.487 -4.744 -1.704 1.00 26.24 22 ILE B N 1
ATOM 1872 C CA A ILE B 1 22 ? -31.144 -6.040 -1.843 0.50 24.29 22 ILE B CA 1
ATOM 1873 C CA B ILE B 1 22 ? -31.142 -6.040 -1.853 0.50 26.58 22 ILE B CA 1
ATOM 1874 C C . ILE B 1 22 ? -30.349 -6.980 -2.761 1.00 27.30 22 ILE B C 1
ATOM 1875 O O . ILE B 1 22 ? -30.161 -8.155 -2.449 1.00 25.41 22 ILE B O 1
ATOM 1884 N N . THR B 1 23 ? -29.849 -6.467 -3.878 1.00 26.38 23 THR B N 1
ATOM 1885 C CA . THR B 1 23 ? -29.048 -7.298 -4.760 1.00 27.29 23 THR B CA 1
ATOM 1886 C C . THR B 1 23 ? -27.668 -7.635 -4.150 1.00 24.24 23 THR B C 1
ATOM 1887 O O . THR B 1 23 ? -27.161 -8.754 -4.317 1.00 26.59 23 THR B O 1
ATOM 1891 N N . PHE B 1 24 ? -27.077 -6.685 -3.430 1.00 25.18 24 PHE B N 1
ATOM 1892 C CA . PHE B 1 24 ? -25.800 -6.916 -2.742 1.00 25.48 24 PHE B CA 1
ATOM 1893 C C . PHE B 1 24 ? -25.875 -8.092 -1.770 1.00 27.83 24 PHE B C 1
ATOM 1894 O O . PHE B 1 24 ? -25.062 -9.021 -1.819 1.00 24.57 24 PHE B O 1
ATOM 1902 N N . ILE B 1 25 ? -26.859 -8.048 -0.884 1.00 28.61 25 ILE B N 1
ATOM 1903 C CA . ILE B 1 25 ? -27.013 -9.092 0.114 1.00 27.55 25 ILE B CA 1
ATOM 1904 C C . ILE B 1 25 ? -27.269 -10.437 -0.557 1.00 27.04 25 ILE B C 1
ATOM 1905 O O . ILE B 1 25 ? -26.666 -11.446 -0.179 1.00 25.50 25 ILE B O 1
ATOM 1910 N N . GLU B 1 26 ? -28.135 -10.461 -1.569 1.00 29.83 26 GLU B N 1
ATOM 1911 C CA . GLU B 1 26 ? -28.446 -11.725 -2.229 1.00 29.42 26 GLU B CA 1
ATOM 1912 C C . GLU B 1 26 ? -27.272 -12.240 -3.083 1.00 30.65 26 GLU B C 1
ATOM 1913 O O . GLU B 1 26 ? -27.054 -13.449 -3.157 1.00 29.18 26 GLU B O 1
ATOM 1919 N N . ALA B 1 27 ? -26.504 -11.338 -3.695 1.00 31.82 27 ALA B N 1
ATOM 1920 C CA . ALA B 1 27 ? -25.304 -11.750 -4.448 1.00 27.26 27 ALA B CA 1
ATOM 1921 C C . ALA B 1 27 ? -24.322 -12.438 -3.521 1.00 29.45 27 ALA B C 1
ATOM 1922 O O . ALA B 1 27 ? -23.612 -13.363 -3.918 1.00 28.78 27 ALA B O 1
ATOM 1924 N N . LEU B 1 28 ? -24.294 -11.990 -2.272 1.00 26.70 28 LEU B N 1
ATOM 1925 C CA . LEU B 1 28 ? -23.390 -12.555 -1.291 1.00 26.69 28 LEU B CA 1
ATOM 1926 C C . LEU B 1 28 ? -23.864 -13.897 -0.708 1.00 30.44 28 LEU B C 1
ATOM 1927 O O . LEU B 1 28 ? -23.085 -14.602 -0.076 1.00 29.62 28 LEU B O 1
ATOM 1932 N N . ARG B 1 29 ? -25.120 -14.273 -0.939 1.00 27.41 29 ARG B N 1
ATOM 1933 C CA . ARG B 1 29 ? -25.638 -15.500 -0.327 1.00 28.95 29 ARG B CA 1
ATOM 1934 C C . ARG B 1 29 ? -26.186 -16.540 -1.296 1.00 28.86 29 ARG B C 1
ATOM 1935 O O . ARG B 1 29 ? -26.316 -17.702 -0.936 1.00 31.69 29 ARG B O 1
ATOM 1943 N N . THR B 1 30 ? -26.503 -16.153 -2.524 1.00 31.17 30 THR B N 1
ATOM 1944 C CA . THR B 1 30 ? -27.025 -17.138 -3.466 1.00 31.12 30 THR B CA 1
ATOM 1945 C C . THR B 1 30 ? -26.022 -18.272 -3.692 1.00 32.21 30 THR B C 1
ATOM 1946 O O . THR B 1 30 ? -24.807 -18.053 -3.740 1.00 29.92 30 THR B O 1
ATOM 1950 N N . LYS B 1 31 ? -26.546 -19.487 -3.816 1.00 37.11 31 LYS B N 1
ATOM 1951 C CA . LYS B 1 31 ? -25.726 -20.665 -4.060 1.00 35.71 31 LYS B CA 1
ATOM 1952 C C . LYS B 1 31 ? -25.568 -20.905 -5.553 1.00 30.64 31 LYS B C 1
ATOM 1953 O O . LYS B 1 31 ? -24.807 -21.772 -5.968 1.00 35.59 31 LYS B O 1
ATOM 1957 N N . ASN B 1 32 ? -26.283 -20.127 -6.357 1.00 28.44 32 ASN B N 1
ATOM 1958 C CA . ASN B 1 32 ? -26.174 -20.211 -7.811 1.00 31.02 32 ASN B CA 1
ATOM 1959 C C . ASN B 1 32 ? -25.222 -19.142 -8.379 1.00 31.53 32 ASN B C 1
ATOM 1960 O O . ASN B 1 32 ? -25.528 -17.942 -8.377 1.00 29.37 32 ASN B O 1
ATOM 1965 N N . GLU B 1 33 ? -24.066 -19.590 -8.856 1.00 34.46 33 GLU B N 1
ATOM 1966 C CA . GLU B 1 33 ? -23.006 -18.690 -9.313 1.00 37.47 33 GLU B CA 1
ATOM 1967 C C . GLU B 1 33 ? -23.476 -17.760 -10.431 1.00 37.41 33 GLU B C 1
ATOM 1968 O O . GLU B 1 33 ? -23.081 -16.592 -10.481 1.00 32.99 33 GLU B O 1
ATOM 1974 N N . SER B 1 34 ? -24.313 -18.275 -11.329 1.00 32.00 34 SER B N 1
ATOM 1975 C CA . SER B 1 34 ? -24.841 -17.471 -12.436 1.00 31.40 34 SER B CA 1
ATOM 1976 C C . SER B 1 34 ? -25.706 -16.319 -11.948 1.00 29.64 34 SER B C 1
ATOM 1977 O O . SER B 1 34 ? -25.634 -15.205 -12.465 1.00 30.07 34 SER B O 1
ATOM 1980 N N . VAL B 1 35 ? -26.551 -16.606 -10.965 1.00 30.29 35 VAL B N 1
ATOM 1981 C CA . VAL B 1 35 ? -27.376 -15.595 -10.341 1.00 30.88 35 VAL B CA 1
ATOM 1982 C C . VAL B 1 35 ? -26.493 -14.582 -9.617 1.00 27.43 35 VAL B C 1
ATOM 1983 O O . VAL B 1 35 ? -26.769 -13.386 -9.634 1.00 26.66 35 VAL B O 1
ATOM 1987 N N . ARG B 1 36 ? -25.424 -15.056 -8.981 1.00 28.09 36 ARG B N 1
ATOM 1988 C CA . ARG B 1 36 ? -24.500 -14.141 -8.322 1.00 33.24 36 ARG B CA 1
ATOM 1989 C C . ARG B 1 36 ? -23.953 -13.131 -9.309 1.00 29.03 36 ARG B C 1
ATOM 1990 O O . ARG B 1 36 ? -23.922 -11.940 -9.018 1.00 28.79 36 ARG B O 1
ATOM 1998 N N . HIS B 1 37 ? -23.517 -13.599 -10.476 1.00 29.39 37 HIS B N 1
ATOM 1999 C CA . HIS B 1 37 ? -22.925 -12.689 -11.451 1.00 30.84 37 HIS B CA 1
ATOM 2000 C C . HIS B 1 37 ? -23.928 -11.629 -11.864 1.00 29.93 37 HIS B C 1
ATOM 2001 O O . HIS B 1 37 ? -23.595 -10.445 -11.956 1.00 27.28 37 HIS B O 1
ATOM 2008 N N . ILE B 1 38 ? -25.165 -12.050 -12.107 1.00 29.01 38 ILE B N 1
ATOM 2009 C CA . ILE B 1 38 ? -26.208 -11.115 -12.481 1.00 26.57 38 ILE B CA 1
ATOM 2010 C C . ILE B 1 38 ? -26.505 -10.107 -11.354 1.00 29.20 38 ILE B C 1
ATOM 2011 O O . ILE B 1 38 ? -26.650 -8.904 -11.602 1.00 27.57 38 ILE B O 1
ATOM 2016 N N . LEU B 1 39 ? -26.602 -10.584 -10.116 1.00 27.07 39 LEU B N 1
ATOM 2017 C CA . LEU B 1 39 ? -26.898 -9.695 -8.999 1.00 24.92 39 LEU B CA 1
ATOM 2018 C C . LEU B 1 39 ? -25.715 -8.777 -8.646 1.00 26.07 39 LEU B C 1
ATOM 2019 O O . LEU B 1 39 ? -25.915 -7.664 -8.173 1.00 28.15 39 LEU B O 1
ATOM 2024 N N . ASN B 1 40 ? -24.501 -9.263 -8.865 1.00 28.22 40 ASN B N 1
ATOM 2025 C CA . ASN B 1 40 ? -23.293 -8.456 -8.713 1.00 26.09 40 ASN B CA 1
ATOM 2026 C C . ASN B 1 40 ? -23.333 -7.275 -9.686 1.00 25.18 40 ASN B C 1
ATOM 2027 O O . ASN B 1 40 ? -23.184 -6.111 -9.295 1.00 25.58 40 ASN B O 1
ATOM 2032 N N . LEU B 1 41 ? -23.565 -7.577 -10.958 1.00 27.54 41 LEU B N 1
ATOM 2033 C CA . LEU B 1 41 ? -23.745 -6.538 -11.967 1.00 25.79 41 LEU B CA 1
ATOM 2034 C C . LEU B 1 41 ? -24.854 -5.550 -11.626 1.00 27.24 41 LEU B C 1
ATOM 2035 O O . LEU B 1 41 ? -24.672 -4.342 -11.774 1.00 25.34 41 LEU B O 1
ATOM 2040 N N . GLU B 1 42 ? -26.004 -6.051 -11.173 1.00 26.99 42 GLU B N 1
ATOM 2041 C CA . GLU B 1 42 ? -27.096 -5.172 -10.787 1.00 29.56 42 GLU B CA 1
ATOM 2042 C C . GLU B 1 42 ? -26.705 -4.261 -9.621 1.00 26.22 42 GLU B C 1
ATOM 2043 O O . GLU B 1 42 ? -27.138 -3.108 -9.543 1.00 27.74 42 GLU B O 1
ATOM 2049 N N . THR B 1 43 ? -25.914 -4.785 -8.701 1.00 23.10 43 THR B N 1
ATOM 2050 C CA . THR B 1 43 ? -25.438 -3.981 -7.594 1.00 23.16 43 THR B CA 1
ATOM 2051 C C . THR B 1 43 ? -24.594 -2.829 -8.153 1.00 24.02 43 THR B C 1
ATOM 2052 O O . THR B 1 43 ? -24.732 -1.681 -7.731 1.00 22.64 43 THR B O 1
ATOM 2056 N N . CYS B 1 44 ? -23.739 -3.118 -9.129 1.00 27.82 44 CYS B N 1
ATOM 2057 C CA . CYS B 1 44 ? -22.892 -2.070 -9.685 1.00 26.80 44 CYS B CA 1
ATOM 2058 C C . CYS B 1 44 ? -23.722 -0.954 -10.297 1.00 29.75 44 CYS B C 1
ATOM 2059 O O . CYS B 1 44 ? -23.396 0.224 -10.142 1.00 25.83 44 CYS B O 1
ATOM 2062 N N . ILE B 1 45 ? -24.788 -1.325 -11.005 1.00 28.04 45 ILE B N 1
ATOM 2063 C CA . ILE B 1 45 ? -25.668 -0.341 -11.621 1.00 26.21 45 ILE B CA 1
ATOM 2064 C C . ILE B 1 45 ? -26.228 0.635 -10.586 1.00 25.95 45 ILE B C 1
ATOM 2065 O O . ILE B 1 45 ? -26.210 1.854 -10.789 1.00 26.78 45 ILE B O 1
ATOM 2070 N N . SER B 1 46 ? -26.742 0.100 -9.482 1.00 27.03 46 SER B N 1
ATOM 2071 C CA . SER B 1 46 ? -27.288 0.931 -8.411 1.00 28.98 46 SER B CA 1
ATOM 2072 C C . SER B 1 46 ? -26.224 1.848 -7.797 1.00 29.82 46 SER B C 1
ATOM 2073 O O . SER B 1 46 ? -26.486 3.027 -7.540 1.00 26.17 46 SER B O 1
ATOM 2076 N N . VAL B 1 47 ? -25.035 1.299 -7.561 1.00 29.22 47 VAL B N 1
ATOM 2077 C CA . VAL B 1 47 ? -23.924 2.060 -6.968 1.00 30.87 47 VAL B CA 1
ATOM 2078 C C . VAL B 1 47 ? -23.596 3.264 -7.847 1.00 26.76 47 VAL B C 1
ATOM 2079 O O . VAL B 1 47 ? -23.554 4.405 -7.387 1.00 23.53 47 VAL B O 1
ATOM 2083 N N . VAL B 1 48 ? -23.388 3.009 -9.132 1.00 25.01 48 VAL B N 1
ATOM 2084 C CA . VAL B 1 48 ? -23.043 4.072 -10.050 1.00 23.74 48 VAL B CA 1
ATOM 2085 C C . VAL B 1 48 ? -24.168 5.098 -10.179 1.00 24.03 48 VAL B C 1
ATOM 2086 O O . VAL B 1 48 ? -23.939 6.306 -10.066 1.00 24.79 48 VAL B O 1
ATOM 2090 N N . ALA B 1 49 ? -25.388 4.642 -10.432 1.00 24.13 49 ALA B N 1
ATOM 2091 C CA . ALA B 1 49 ? -26.477 5.604 -10.613 1.00 25.89 49 ALA B CA 1
ATOM 2092 C C . ALA B 1 49 ? -26.706 6.388 -9.335 1.00 25.42 49 ALA B C 1
ATOM 2093 O O . ALA B 1 49 ? -26.962 7.591 -9.388 1.00 30.13 49 ALA B O 1
ATOM 2095 N N . ALA B 1 50 ? -26.610 5.719 -8.189 1.00 26.06 50 ALA B N 1
ATOM 2096 C CA . ALA B 1 50 ? -26.766 6.407 -6.907 1.00 26.61 50 ALA B CA 1
ATOM 2097 C C . ALA B 1 50 ? -25.699 7.483 -6.748 1.00 29.50 50 ALA B C 1
ATOM 2098 O O . ALA B 1 50 ? -25.980 8.565 -6.226 1.00 29.86 50 ALA B O 1
ATOM 2100 N N . PHE B 1 51 ? -24.475 7.214 -7.200 1.00 26.22 51 PHE B N 1
ATOM 2101 C CA . PHE B 1 51 ? -23.459 8.261 -7.136 1.00 25.84 51 PHE B CA 1
ATOM 2102 C C . PHE B 1 51 ? -23.918 9.498 -7.914 1.00 28.48 51 PHE B C 1
ATOM 2103 O O . PHE B 1 51 ? -23.855 10.623 -7.419 1.00 25.27 51 PHE B O 1
ATOM 2111 N N . PHE B 1 52 ? -24.369 9.301 -9.149 1.00 28.30 52 PHE B N 1
ATOM 2112 C CA . PHE B 1 52 ? -24.760 10.431 -9.966 1.00 24.16 52 PHE B CA 1
ATOM 2113 C C . PHE B 1 52 ? -25.962 11.179 -9.402 1.00 29.78 52 PHE B C 1
ATOM 2114 O O . PHE B 1 52 ? -25.969 12.405 -9.399 1.00 25.28 52 PHE B O 1
ATOM 2122 N N . TYR B 1 53 ? -26.952 10.460 -8.889 1.00 27.01 53 TYR B N 1
ATOM 2123 C CA . TYR B 1 53 ? -28.089 11.128 -8.252 1.00 29.98 53 TYR B CA 1
ATOM 2124 C C . TYR B 1 53 ? -27.681 11.928 -6.998 1.00 31.20 53 TYR B C 1
ATOM 2125 O O . TYR B 1 53 ? -28.181 13.033 -6.780 1.00 26.32 53 TYR B O 1
ATOM 2134 N N . SER B 1 54 ? -26.762 11.405 -6.189 1.00 28.46 54 SER B N 1
ATOM 2135 C CA . SER B 1 54 ? -26.283 12.167 -5.032 1.00 30.56 54 SER B CA 1
ATOM 2136 C C . SER B 1 54 ? -25.652 13.465 -5.515 1.00 33.61 54 SER B C 1
ATOM 2137 O O . SER B 1 54 ? -25.755 14.500 -4.860 1.00 34.14 54 SER B O 1
ATOM 2140 N N . ASN B 1 55 ? -25.009 13.405 -6.675 1.00 33.27 55 ASN B N 1
ATOM 2141 C CA . ASN B 1 55 ? -24.426 14.590 -7.288 1.00 36.12 55 ASN B CA 1
ATOM 2142 C C . ASN B 1 55 ? -25.452 15.607 -7.746 1.00 40.89 55 ASN B C 1
ATOM 2143 O O . ASN B 1 55 ? -25.295 16.810 -7.504 1.00 32.85 55 ASN B O 1
ATOM 2148 N N . PHE B 1 56 ? -26.487 15.130 -8.432 1.00 36.27 56 PHE B N 1
ATOM 2149 C CA . PHE B 1 56 ? -27.550 16.010 -8.878 1.00 36.26 56 PHE B CA 1
ATOM 2150 C C . PHE B 1 56 ? -28.165 16.672 -7.656 1.00 39.36 56 PHE B C 1
ATOM 2151 O O . PHE B 1 56 ? -28.412 17.874 -7.648 1.00 43.07 56 PHE B O 1
ATOM 2159 N N . ILE B 1 57 ? -28.410 15.874 -6.624 1.00 37.33 57 ILE B N 1
ATOM 2160 C CA . ILE B 1 57 ? -29.058 16.375 -5.417 1.00 41.02 57 ILE B CA 1
ATOM 2161 C C . ILE B 1 57 ? -28.212 17.461 -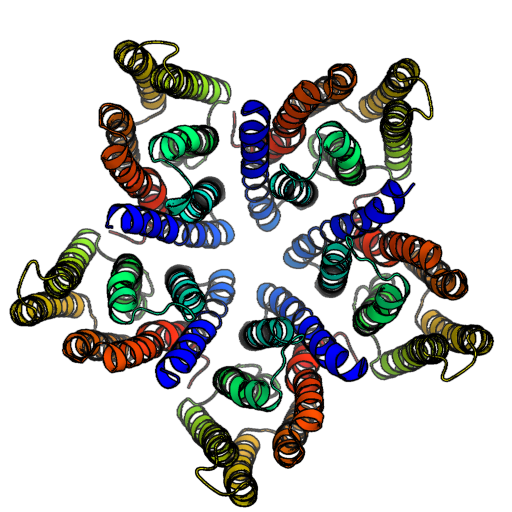4.745 1.00 45.71 57 ILE B C 1
ATOM 2162 O O . ILE B 1 57 ? -28.742 18.491 -4.337 1.00 40.55 57 ILE B O 1
ATOM 2167 N N . GLY B 1 58 ? -26.901 17.248 -4.669 1.00 41.89 58 GLY B N 1
ATOM 2168 C CA . GLY B 1 58 ? -25.982 18.244 -4.108 1.00 40.73 58 GLY B CA 1
ATOM 2169 C C . GLY B 1 58 ? -25.865 19.516 -4.940 1.00 48.06 58 GLY B C 1
ATOM 2170 O O . GLY B 1 58 ? -25.353 20.532 -4.467 1.00 52.01 58 GLY B O 1
ATOM 2171 N N . LYS B 1 59 ? -26.340 19.465 -6.180 1.00 50.67 59 LYS B N 1
ATOM 2172 C CA . LYS B 1 59 ? -26.298 20.620 -7.069 1.00 56.95 59 LYS B CA 1
ATOM 2173 C C . LYS B 1 59 ? -27.607 21.396 -7.091 1.00 55.49 59 LYS B C 1
ATOM 2174 O O . LYS B 1 59 ? -27.715 22.402 -7.788 1.00 63.34 59 LYS B O 1
ATOM 2180 N N . LEU B 1 60 ? -28.604 20.936 -6.346 1.00 58.51 60 LEU B N 1
ATOM 2181 C CA . LEU B 1 60 ? -29.941 21.525 -6.441 1.00 55.98 60 LEU B CA 1
ATOM 2182 C C . LEU B 1 60 ? -29.977 23.043 -6.202 1.00 62.64 60 LEU B C 1
ATOM 2183 O O . LEU B 1 60 ? -30.699 23.756 -6.894 1.00 74.87 60 LEU B O 1
ATOM 2188 N N . GLU B 1 61 ? -29.205 23.541 -5.238 1.00 55.32 61 GLU B N 1
ATOM 2189 C CA . GLU B 1 61 ? -29.271 24.967 -4.878 1.00 57.23 61 GLU B CA 1
ATOM 2190 C C . GLU B 1 61 ? -28.635 25.893 -5.925 1.00 57.93 61 GLU B C 1
ATOM 2191 O O . GLU B 1 61 ? -28.815 27.107 -5.869 1.00 76.01 61 GLU B O 1
ATOM 2193 N N . HIS B 1 62 ? -27.884 25.321 -6.861 1.00 56.84 62 HIS B N 1
ATOM 2194 C CA . HIS B 1 62 ? -27.449 26.036 -8.062 1.00 62.83 62 HIS B CA 1
ATOM 2195 C C . HIS B 1 62 ? -27.701 25.139 -9.265 1.00 68.90 62 HIS B C 1
ATOM 2196 O O . HIS B 1 62 ? -26.770 24.646 -9.901 1.00 69.88 62 HIS B O 1
ATOM 2203 N N . ILE B 1 63 ? -28.979 24.932 -9.563 1.00 80.10 63 ILE B N 1
ATOM 2204 C CA . ILE B 1 63 ? -29.389 23.918 -10.525 1.00 77.80 63 ILE B CA 1
ATOM 2205 C C . ILE B 1 63 ? -29.492 24.460 -11.945 1.00 61.99 63 ILE B C 1
ATOM 2206 O O . ILE B 1 63 ? -30.127 25.488 -12.191 1.00 63.22 63 ILE B O 1
ATOM 2211 N N . ASN B 1 64 ? -28.852 23.756 -12.872 1.00 57.36 64 ASN B N 1
ATOM 2212 C CA . ASN B 1 64 ? -28.967 24.037 -14.296 1.00 47.50 64 ASN B CA 1
ATOM 2213 C C . ASN B 1 64 ? -29.541 22.799 -14.996 1.00 51.07 64 ASN B C 1
ATOM 2214 O O . ASN B 1 64 ? -28.822 21.824 -15.198 1.00 43.56 64 ASN B O 1
ATOM 2219 N N . TYR B 1 65 ? -30.830 22.835 -15.352 1.00 51.01 65 TYR B N 1
ATOM 2220 C CA . TYR B 1 65 ? -31.534 21.632 -15.836 1.00 53.56 65 TYR B CA 1
ATOM 2221 C C . TYR B 1 65 ? -30.869 21.024 -17.051 1.00 47.12 65 TYR B C 1
ATOM 2222 O O . TYR B 1 65 ? -30.818 19.800 -17.191 1.00 48.34 65 TYR B O 1
ATOM 2231 N N . GLU B 1 66 ? -30.369 21.876 -17.936 1.00 41.93 66 GLU B N 1
ATOM 2232 C CA . GLU B 1 66 ? -29.699 21.400 -19.137 1.00 42.83 66 GLU B CA 1
ATOM 2233 C C . GLU B 1 66 ? -28.378 20.744 -18.760 1.00 43.24 66 GLU B C 1
ATOM 2234 O O . GLU B 1 66 ? -27.975 19.759 -19.374 1.00 47.75 66 GLU B O 1
ATOM 2240 N N . GLU B 1 67 ? -27.704 21.290 -17.751 1.00 39.12 67 GLU B N 1
ATOM 2241 C CA . GLU B 1 67 ? -26.450 20.704 -17.289 1.00 45.39 67 GLU B CA 1
ATOM 2242 C C . GLU B 1 67 ? -26.667 19.316 -16.692 1.00 36.22 67 GLU B C 1
ATOM 2243 O O . GLU B 1 67 ? -25.866 18.418 -16.912 1.00 38.32 67 GLU B O 1
ATOM 2249 N N . ILE B 1 68 ? -27.728 19.154 -15.908 1.00 38.44 68 ILE B N 1
ATOM 2250 C CA . ILE B 1 68 ? -28.038 17.857 -15.318 1.00 39.35 68 ILE B CA 1
ATOM 2251 C C . ILE B 1 68 ? -28.186 16.822 -16.436 1.00 46.70 68 ILE B C 1
ATOM 2252 O O . ILE B 1 68 ? -27.575 15.746 -16.403 1.00 37.57 68 ILE B O 1
ATOM 2257 N N . ASN B 1 69 ? -28.990 17.166 -17.436 1.00 44.60 69 ASN B N 1
ATOM 2258 C CA . ASN B 1 69 ? -29.267 16.244 -18.528 1.00 47.51 69 ASN B CA 1
ATOM 2259 C C . ASN B 1 69 ? -28.007 15.881 -19.309 1.00 37.23 69 ASN B C 1
ATOM 2260 O O . ASN B 1 69 ? -27.859 14.747 -19.757 1.00 37.95 69 ASN B O 1
ATOM 2265 N N . LEU B 1 70 ? -27.082 16.822 -19.457 1.00 45.59 70 LEU B N 1
ATOM 2266 C CA . LEU B 1 70 ? -25.795 16.491 -20.078 1.00 45.58 70 LEU B CA 1
ATOM 2267 C C . LEU B 1 70 ? -24.951 15.581 -19.177 1.00 40.75 70 LEU B C 1
ATOM 2268 O O . LEU B 1 70 ? -24.300 14.660 -19.667 1.00 40.42 70 LEU B O 1
ATOM 2273 N N . ASN B 1 71 ? -24.962 15.823 -17.867 1.00 33.74 71 ASN B N 1
ATOM 2274 C CA . ASN B 1 71 ? -24.205 14.968 -16.932 1.00 35.20 71 ASN B CA 1
ATOM 2275 C C . ASN B 1 71 ? -24.706 13.515 -16.911 1.00 36.72 71 ASN B C 1
ATOM 2276 O O . ASN B 1 71 ? -23.953 12.579 -16.640 1.00 32.74 71 ASN B O 1
ATOM 2281 N N . ARG B 1 72 ? -25.988 13.329 -17.201 1.00 31.62 72 ARG B N 1
ATOM 2282 C CA . ARG B 1 72 ? -26.566 11.995 -17.212 1.00 30.96 72 ARG B CA 1
ATOM 2283 C C . ARG B 1 72 ? -25.851 11.069 -18.176 1.00 29.37 72 ARG B C 1
ATOM 2284 O O . ARG B 1 72 ? -25.861 9.864 -17.981 1.00 28.67 72 ARG B O 1
ATOM 2292 N N . TYR B 1 73 ? -25.246 11.623 -19.225 1.00 30.35 73 TYR B N 1
ATOM 2293 C CA . TYR B 1 73 ? -24.597 10.796 -20.223 1.00 31.36 73 TYR B CA 1
ATOM 2294 C C . TYR B 1 73 ? -23.400 10.032 -19.664 1.00 31.08 73 TYR B C 1
ATOM 2295 O O . TYR B 1 73 ? -23.068 8.952 -20.158 1.00 31.63 73 TYR B O 1
ATOM 2304 N N . VAL B 1 74 ? -22.744 10.592 -18.651 1.00 33.41 74 VAL B N 1
ATOM 2305 C CA . VAL B 1 74 ? -21.618 9.904 -18.009 1.00 30.33 74 VAL B CA 1
ATOM 2306 C C . VAL B 1 74 ? -22.141 8.682 -17.254 1.00 28.08 74 VAL B C 1
ATOM 2307 O O . VAL B 1 74 ? -21.577 7.590 -17.344 1.00 27.18 74 VAL B O 1
ATOM 2311 N N . ASP B 1 75 ? -23.226 8.878 -16.515 1.00 28.39 75 ASP B N 1
ATOM 2312 C CA . ASP B 1 75 ? -23.934 7.786 -15.858 1.00 29.70 75 ASP B CA 1
ATOM 2313 C C . ASP B 1 75 ? -24.321 6.742 -16.912 1.00 27.78 75 ASP B C 1
ATOM 2314 O O . ASP B 1 75 ? -23.938 5.581 -16.805 1.00 28.65 75 ASP B O 1
ATOM 2319 N N . TRP B 1 76 ? -25.060 7.159 -17.942 1.00 28.75 76 TRP B N 1
ATOM 2320 C CA . TRP B 1 76 ? -25.516 6.219 -18.987 1.00 29.37 76 TRP B CA 1
ATOM 2321 C C . TRP B 1 76 ? -24.369 5.439 -19.622 1.00 25.41 76 TRP B C 1
ATOM 2322 O O . TRP B 1 76 ? -24.500 4.237 -19.890 1.00 27.05 76 TRP B O 1
ATOM 2333 N N . ALA B 1 77 ? -23.247 6.117 -19.857 1.00 27.86 77 ALA B N 1
ATOM 2334 C CA . ALA B 1 77 ? -22.090 5.503 -20.515 1.00 28.06 77 ALA B CA 1
ATOM 2335 C C . ALA B 1 77 ? -21.546 4.341 -19.704 1.00 25.41 77 ALA B C 1
ATOM 2336 O O . ALA B 1 77 ? -20.922 3.433 -20.243 1.00 25.36 77 ALA B O 1
ATOM 2338 N N . ILE B 1 78 ? -21.765 4.389 -18.395 1.00 25.01 78 ILE B N 1
ATOM 2339 C CA . ILE B 1 78 ? -21.315 3.329 -17.524 1.00 27.97 78 ILE B CA 1
ATOM 2340 C C . ILE B 1 78 ? -22.415 2.307 -17.251 1.00 23.09 78 ILE B C 1
ATOM 2341 O O . ILE B 1 78 ? -22.168 1.103 -17.259 1.00 29.17 78 ILE B O 1
ATOM 2346 N N . THR B 1 79 ? -23.630 2.774 -16.991 1.00 25.31 79 THR B N 1
ATOM 2347 C CA . THR B 1 79 ? -24.681 1.848 -16.578 1.00 24.83 79 THR B CA 1
ATOM 2348 C C . THR B 1 79 ? -25.284 1.048 -17.736 1.00 28.36 79 THR B C 1
ATOM 2349 O O . THR B 1 79 ? -25.594 -0.139 -17.570 1.00 29.01 79 THR B O 1
ATOM 2353 N N . THR B 1 80 ? -25.462 1.668 -18.899 1.00 27.30 80 THR B N 1
ATOM 2354 C CA . THR B 1 80 ? -26.062 0.934 -20.022 1.00 29.31 80 THR B CA 1
ATOM 2355 C C . THR B 1 80 ? -25.329 -0.354 -20.429 1.00 28.57 80 THR B C 1
ATOM 2356 O O . THR B 1 80 ? -25.983 -1.373 -20.636 1.00 29.92 80 THR B O 1
ATOM 2360 N N . PRO B 1 81 ? -23.982 -0.334 -20.525 1.00 33.95 81 PRO B N 1
ATOM 2361 C CA . PRO B 1 81 ? -23.323 -1.600 -20.878 1.00 32.46 81 PRO B CA 1
ATOM 2362 C C . PRO B 1 81 ? -23.516 -2.674 -19.823 1.00 29.52 81 PRO B C 1
ATOM 2363 O O . PRO B 1 81 ? -23.651 -3.856 -20.148 1.00 30.03 81 PRO B O 1
ATOM 2367 N N . ILE B 1 82 ? -23.539 -2.272 -18.557 1.00 30.52 82 ILE B N 1
ATOM 2368 C CA . ILE B 1 82 ? -23.745 -3.242 -17.489 1.00 25.99 82 ILE B CA 1
ATOM 2369 C C . ILE B 1 82 ? -25.174 -3.793 -17.558 1.00 24.71 82 ILE B C 1
ATOM 2370 O O . ILE B 1 82 ? -25.399 -4.986 -17.374 1.00 25.73 82 ILE B O 1
ATOM 2375 N N . MET B 1 83 ? -26.135 -2.921 -17.809 1.00 22.95 83 MET B N 1
ATOM 2376 C CA . MET B 1 83 ? -27.537 -3.341 -17.911 1.00 25.88 83 MET B CA 1
ATOM 2377 C C . MET B 1 83 ? -27.741 -4.304 -19.074 1.00 29.86 83 MET B C 1
ATOM 2378 O O . MET B 1 83 ? -28.511 -5.259 -18.971 1.00 29.65 83 MET B O 1
ATOM 2383 N N . LEU B 1 84 ? -27.050 -4.041 -20.182 1.00 29.05 84 LEU B N 1
ATOM 2384 C CA . LEU B 1 84 ? -27.153 -4.878 -21.369 1.00 31.02 84 LEU B CA 1
ATOM 2385 C C . LEU B 1 84 ? -26.471 -6.224 -21.139 1.00 32.49 84 LEU B C 1
ATOM 2386 O O . LEU B 1 84 ? -26.956 -7.257 -21.598 1.00 33.35 84 LEU B O 1
ATOM 2391 N N . LEU B 1 85 ? -25.362 -6.215 -20.409 1.00 29.97 85 LEU B N 1
ATOM 2392 C CA . LEU B 1 85 ? -24.684 -7.453 -20.086 1.00 28.76 85 LEU B CA 1
ATOM 2393 C C . LEU B 1 85 ? -25.587 -8.306 -19.200 1.00 28.85 85 LEU B C 1
ATOM 2394 O O . LEU B 1 85 ? -25.737 -9.500 -19.437 1.00 28.51 85 LEU B O 1
ATOM 2399 N N . VAL B 1 86 ? -26.198 -7.688 -18.193 1.00 30.51 86 VAL B N 1
ATOM 2400 C CA . VAL B 1 86 ? -27.169 -8.377 -17.354 1.00 27.56 86 VAL B CA 1
ATOM 2401 C C . VAL B 1 86 ? -28.291 -8.993 -18.204 1.00 31.65 86 VAL B C 1
ATOM 2402 O O . VAL B 1 86 ? -28.644 -10.154 -18.030 1.00 31.20 86 VAL B O 1
ATOM 2406 N N . LEU B 1 87 ? -28.838 -8.215 -19.127 1.00 31.97 87 LEU B N 1
ATOM 2407 C CA . LEU B 1 87 ? -29.933 -8.682 -19.966 1.00 34.43 87 LEU B CA 1
ATOM 2408 C C . LEU B 1 87 ? -29.569 -9.962 -20.729 1.00 32.74 87 LEU B C 1
ATOM 2409 O O . LEU B 1 87 ? -30.295 -10.959 -20.668 1.00 33.11 87 LEU B O 1
ATOM 2414 N N . VAL B 1 88 ? -28.450 -9.945 -21.448 1.00 34.07 88 VAL B N 1
ATOM 2415 C CA . VAL B 1 88 ? -28.099 -11.105 -22.260 1.00 35.77 88 VAL B CA 1
ATOM 2416 C C . VAL B 1 88 ? -27.679 -12.296 -21.401 1.00 34.79 88 VAL B C 1
ATOM 2417 O O . VAL B 1 88 ? -27.927 -13.441 -21.771 1.00 32.17 88 VAL B O 1
ATOM 2421 N N . LEU B 1 89 ? -27.082 -12.048 -20.238 1.00 32.21 89 LEU B N 1
ATOM 2422 C CA . LEU B 1 89 ? -26.741 -13.155 -19.351 1.00 34.57 89 LEU B CA 1
ATOM 2423 C C . LEU B 1 89 ? -28.020 -13.755 -18.799 1.00 33.35 89 LEU B C 1
ATOM 2424 O O . LEU B 1 89 ? -28.121 -14.976 -18.643 1.00 35.46 89 LEU B O 1
ATOM 2429 N N . ALA B 1 90 ? -28.993 -12.897 -18.494 1.00 30.04 90 ALA B N 1
ATOM 2430 C CA . ALA B 1 90 ? -30.284 -13.371 -17.996 1.00 32.76 90 ALA B CA 1
ATOM 2431 C C . ALA B 1 90 ? -30.987 -14.261 -19.021 1.00 34.10 90 ALA B C 1
ATOM 2432 O O . ALA B 1 90 ? -31.563 -15.287 -18.652 1.00 35.59 90 ALA B O 1
ATOM 2434 N N . PHE B 1 91 ? -30.924 -13.880 -20.298 1.00 32.03 91 PHE B N 1
ATOM 2435 C CA . PHE B 1 91 ? -31.512 -14.681 -21.363 1.00 34.10 91 PHE B CA 1
ATOM 2436 C C . PHE B 1 91 ? -30.968 -16.093 -21.278 1.00 36.85 91 PHE B C 1
ATOM 2437 O O . PHE B 1 91 ? -31.725 -17.057 -21.281 1.00 42.71 91 PHE B O 1
ATOM 2445 N N . ARG B 1 92 ? -29.647 -16.206 -21.194 1.00 37.47 92 ARG B N 1
ATOM 2446 C CA . ARG B 1 92 ? -28.987 -17.498 -21.196 1.00 38.85 92 ARG B CA 1
ATOM 2447 C C . ARG B 1 92 ? -29.291 -18.282 -19.923 1.00 49.54 92 ARG B C 1
ATOM 2448 O O . ARG B 1 92 ? -29.524 -19.497 -19.965 1.00 40.12 92 ARG B O 1
ATOM 2456 N N . VAL B 1 93 ? -29.286 -17.594 -18.785 1.00 42.07 93 VAL B N 1
ATOM 2457 C CA . VAL B 1 93 ? -29.575 -18.264 -17.529 1.00 44.56 93 VAL B CA 1
ATOM 2458 C C . VAL B 1 93 ? -30.967 -18.886 -17.600 1.00 47.58 93 VAL B C 1
ATOM 2459 O O . VAL B 1 93 ? -31.163 -20.018 -17.165 1.00 45.35 93 VAL B O 1
ATOM 2463 N N . ASN B 1 94 ? -31.917 -18.157 -18.178 1.00 46.62 94 ASN B N 1
ATOM 2464 C CA . ASN B 1 94 ? -33.302 -18.612 -18.246 1.00 47.62 94 ASN B CA 1
ATOM 2465 C C . ASN B 1 94 ? -33.469 -19.856 -19.111 1.00 59.61 94 ASN B C 1
ATOM 2466 O O . ASN B 1 94 ? -34.479 -20.552 -19.007 1.00 64.21 94 ASN B O 1
ATOM 2471 N N . GLN B 1 95 ? -32.478 -20.139 -19.955 1.00 53.48 95 GLN B N 1
ATOM 2472 C CA . GLN B 1 95 ? -32.539 -21.312 -20.822 1.00 59.07 95 GLN B CA 1
ATOM 2473 C C . GLN B 1 95 ? -31.588 -22.443 -20.399 1.00 58.11 95 GLN B C 1
ATOM 2474 O O . GLN B 1 95 ? -32.006 -23.597 -20.347 1.00 51.98 95 GLN B O 1
ATOM 2480 N N . THR B 1 96 ? -30.329 -22.125 -20.089 1.00 59.68 96 THR B N 1
ATOM 2481 C CA . THR B 1 96 ? -29.332 -23.153 -19.728 1.00 52.25 96 THR B CA 1
ATOM 2482 C C . THR B 1 96 ? -28.903 -23.123 -18.264 1.00 49.66 96 THR B C 1
ATOM 2483 O O . THR B 1 96 ? -28.166 -23.999 -17.815 1.00 47.86 96 THR B O 1
ATOM 2487 N N . ASN B 1 97 ? -29.351 -22.106 -17.534 1.00 55.28 97 ASN B N 1
ATOM 2488 C CA . ASN B 1 97 ? -28.859 -21.811 -16.183 1.00 58.14 97 ASN B CA 1
ATOM 2489 C C . ASN B 1 97 ? -27.357 -21.512 -16.128 1.00 56.80 97 ASN B C 1
ATOM 2490 O O . ASN B 1 97 ? -26.704 -21.740 -15.105 1.00 53.99 97 ASN B O 1
ATOM 2495 N N . LYS B 1 98 ? -26.817 -20.996 -17.227 1.00 55.68 98 LYS B N 1
ATOM 2496 C CA . LYS B 1 98 ? -25.417 -20.579 -17.266 1.00 56.86 98 LYS B CA 1
ATOM 2497 C C . LYS B 1 98 ? -25.307 -19.149 -17.790 1.00 46.10 98 LYS B C 1
ATOM 2498 O O . LYS B 1 98 ? -25.812 -18.831 -18.864 1.00 52.65 98 LYS B O 1
ATOM 2501 N N . ALA B 1 99 ? -24.649 -18.285 -17.026 1.00 48.20 99 ALA B N 1
ATOM 2502 C CA . ALA B 1 99 ? -24.471 -16.894 -17.437 1.00 44.00 99 ALA B CA 1
ATOM 2503 C C . ALA B 1 99 ? -23.268 -16.758 -18.370 1.00 43.72 99 ALA B C 1
ATOM 2504 O O . ALA B 1 99 ? -22.132 -16.557 -17.921 1.00 40.57 99 ALA B O 1
ATOM 2506 N N . MET B 1 100 ? -23.527 -16.868 -19.671 1.00 40.50 100 MET B N 1
ATOM 2507 C CA . MET B 1 100 ? -22.485 -16.688 -20.677 1.00 44.58 100 MET B CA 1
ATOM 2508 C C . MET B 1 100 ? -23.034 -15.984 -21.904 1.00 44.43 100 MET B C 1
ATOM 2509 O O . MET B 1 100 ? -24.217 -16.094 -22.221 1.00 41.62 100 MET B O 1
ATOM 2514 N N . VAL B 1 101 ? -22.154 -15.263 -22.593 1.00 44.78 101 VAL B N 1
ATOM 2515 C CA . VAL B 1 101 ? -22.474 -14.675 -23.885 1.00 41.50 101 VAL B CA 1
ATOM 2516 C C . VAL B 1 101 ? -21.198 -14.636 -24.722 1.00 39.28 101 VAL B C 1
ATOM 2517 O O . VAL B 1 101 ? -20.088 -14.626 -24.180 1.00 38.99 101 VAL B O 1
ATOM 2521 N N . LYS B 1 102 ? -21.345 -14.645 -26.041 1.00 40.66 102 LYS B N 1
ATOM 2522 C CA . LYS B 1 102 ? -20.190 -14.477 -26.922 1.00 39.71 102 LYS B CA 1
ATOM 2523 C C . LYS B 1 102 ? -19.678 -13.045 -26.804 1.00 37.33 102 LYS B C 1
ATOM 2524 O O . LYS B 1 102 ? -20.464 -12.095 -26.845 1.00 39.50 102 LYS B O 1
ATOM 2528 N N . PHE B 1 103 ? -18.367 -12.890 -26.654 1.00 39.96 103 PHE B N 1
ATOM 2529 C CA . PHE B 1 103 ? -17.771 -11.567 -26.527 1.00 41.95 103 PHE B CA 1
ATOM 2530 C C . PHE B 1 103 ? -18.083 -10.736 -27.758 1.00 40.03 103 PHE B C 1
ATOM 2531 O O . PHE B 1 103 ? -18.424 -9.560 -27.653 1.00 37.05 103 PHE B O 1
ATOM 2539 N N . SER B 1 104 ? -17.981 -11.362 -28.926 1.00 45.20 104 SER B N 1
ATOM 2540 C CA . SER B 1 104 ? -18.215 -10.677 -30.194 1.00 42.90 104 SER B CA 1
ATOM 2541 C C . SER B 1 104 ? -19.632 -10.131 -30.266 1.00 38.13 104 SER B C 1
ATOM 2542 O O . SER B 1 104 ? -19.842 -8.999 -30.694 1.00 39.02 104 SER B O 1
ATOM 2545 N N . ASP B 1 105 ? -20.599 -10.942 -29.840 1.00 37.88 105 ASP B N 1
ATOM 2546 C CA . ASP B 1 105 ? -21.993 -10.513 -29.763 1.00 40.27 105 ASP B CA 1
ATOM 2547 C C . ASP B 1 105 ? -22.169 -9.309 -28.829 1.00 40.95 105 ASP B C 1
ATOM 2548 O O . ASP B 1 105 ? -22.916 -8.385 -29.134 1.00 36.60 105 ASP B O 1
ATOM 2553 N N . PHE B 1 106 ? -21.486 -9.329 -27.688 1.00 36.49 106 PHE B N 1
ATOM 2554 C CA . PHE B 1 106 ? -21.627 -8.261 -26.716 1.00 35.45 106 PHE B CA 1
ATOM 2555 C C . PHE B 1 106 ? -20.953 -6.993 -27.231 1.00 31.95 106 PHE B C 1
ATOM 2556 O O . PHE B 1 106 ? -21.451 -5.890 -27.019 1.00 33.92 106 PHE B O 1
ATOM 2564 N N . MET B 1 107 ? -19.833 -7.141 -27.930 1.00 36.78 107 MET B N 1
ATOM 2565 C CA . MET B 1 107 ? -19.186 -5.980 -28.546 1.00 38.95 107 MET B CA 1
ATOM 2566 C C . MET B 1 107 ? -20.082 -5.321 -29.597 1.00 36.55 107 MET B C 1
ATOM 2567 O O . MET B 1 107 ? -20.120 -4.090 -29.713 1.00 33.94 107 MET B O 1
ATOM 2572 N N . ILE B 1 108 ? -20.833 -6.124 -30.342 1.00 38.31 108 ILE B N 1
ATOM 2573 C CA . ILE B 1 108 ? -21.781 -5.560 -31.308 1.00 43.24 108 ILE B CA 1
ATOM 2574 C C . ILE B 1 108 ? -22.881 -4.807 -30.577 1.00 36.76 108 ILE B C 1
ATOM 2575 O O . ILE B 1 108 ? -23.242 -3.687 -30.952 1.00 37.02 108 ILE B O 1
ATOM 2580 N N . ILE B 1 109 ? -23.419 -5.431 -29.534 1.00 34.56 109 ILE B N 1
ATOM 2581 C CA . ILE B 1 109 ? -24.392 -4.774 -28.675 1.00 30.48 109 ILE B CA 1
ATOM 2582 C C . ILE B 1 109 ? -23.857 -3.423 -28.183 1.00 30.71 109 ILE B C 1
ATOM 2583 O O . ILE B 1 109 ? -24.553 -2.417 -28.251 1.00 31.48 109 ILE B O 1
ATOM 2588 N N . LEU B 1 110 ? -22.616 -3.397 -27.709 1.00 32.59 110 LEU B N 1
ATOM 2589 C CA . LEU B 1 110 ? -22.039 -2.160 -27.186 1.00 39.43 110 LEU B CA 1
ATOM 2590 C C . LEU B 1 110 ? -21.823 -1.118 -28.285 1.00 35.46 110 LEU B C 1
ATOM 2591 O O . LEU B 1 110 ? -22.096 0.061 -28.085 1.00 34.46 110 LEU B O 1
ATOM 2596 N N . GLY B 1 111 ? -21.340 -1.554 -29.446 1.00 37.00 111 GLY B N 1
ATOM 2597 C CA . GLY B 1 111 ? -21.269 -0.685 -30.625 1.00 32.54 111 GLY B CA 1
ATOM 2598 C C . GLY B 1 111 ? -22.554 0.089 -30.890 1.00 34.20 111 GLY B C 1
ATOM 2599 O O . GLY B 1 111 ? -22.530 1.313 -31.034 1.00 36.66 111 GLY B O 1
ATOM 2600 N N . MET B 1 112 ? -23.678 -0.628 -30.967 1.00 32.12 112 MET B N 1
ATOM 2601 C CA . MET B 1 112 ? -24.989 -0.014 -31.171 1.00 32.59 112 MET B CA 1
ATOM 2602 C C . MET B 1 112 ? -25.371 0.882 -29.999 1.00 31.11 112 MET B C 1
ATOM 2603 O O . MET B 1 112 ? -25.860 2.002 -30.176 1.00 30.05 112 MET B O 1
ATOM 2608 N N . ASN B 1 113 ? -25.183 0.374 -28.786 1.00 31.45 113 ASN B N 1
ATOM 2609 C CA . ASN B 1 113 ? -25.494 1.167 -27.600 1.00 33.07 113 ASN B CA 1
ATOM 2610 C C . ASN B 1 113 ? -24.749 2.507 -27.623 1.00 27.72 113 ASN B C 1
ATOM 2611 O O . ASN B 1 113 ? -25.328 3.559 -27.377 1.00 31.49 113 ASN B O 1
ATOM 2616 N N . TYR B 1 114 ? -23.465 2.487 -27.938 1.00 30.73 114 TYR B N 1
ATOM 2617 C CA . TYR B 1 114 ? -22.705 3.733 -27.899 1.00 34.20 114 TYR B CA 1
ATOM 2618 C C . TYR B 1 114 ? -22.958 4.642 -29.098 1.00 33.99 114 TYR B C 1
ATOM 2619 O O . TYR B 1 114 ? -22.920 5.862 -28.967 1.00 33.50 114 TYR B O 1
ATOM 2628 N N . GLY B 1 115 ? -23.255 4.063 -30.255 1.00 41.14 115 GLY B N 1
ATOM 2629 C CA . GLY B 1 115 ? -23.750 4.861 -31.379 1.00 30.96 115 GLY B CA 1
ATOM 2630 C C . GLY B 1 115 ? -24.998 5.617 -30.963 1.00 31.61 115 GLY B C 1
ATOM 2631 O O . GLY B 1 115 ? -25.124 6.814 -31.200 1.00 35.70 115 GLY B O 1
ATOM 2632 N N . MET B 1 116 ? -25.922 4.916 -30.316 1.00 30.21 116 MET B N 1
ATOM 2633 C CA . MET B 1 116 ? -27.152 5.527 -29.815 1.00 30.82 116 MET B CA 1
ATOM 2634 C C . MET B 1 116 ? -26.880 6.685 -28.842 1.00 35.04 116 MET B C 1
ATOM 2635 O O . MET B 1 116 ? -27.359 7.807 -29.045 1.00 32.58 116 MET B O 1
ATOM 2640 N N . LEU B 1 117 ? -26.123 6.413 -27.780 1.00 34.02 117 LEU B N 1
ATOM 2641 C CA . LEU B 1 117 ? -25.825 7.433 -26.766 1.00 30.58 117 LEU B CA 1
ATOM 2642 C C . LEU B 1 117 ? -25.004 8.581 -27.347 1.00 29.17 117 LEU B C 1
ATOM 2643 O O . LEU B 1 117 ? -25.277 9.757 -27.085 1.00 28.93 117 LEU B O 1
ATOM 2648 N N . GLY B 1 118 ? -23.994 8.227 -28.134 1.00 34.05 118 GLY B N 1
ATOM 2649 C CA . GLY B 1 118 ? -23.111 9.213 -28.749 1.00 37.93 118 GLY B CA 1
ATOM 2650 C C . GLY B 1 118 ? -23.838 10.207 -29.633 1.00 41.40 118 GLY B C 1
ATOM 2651 O O . GLY B 1 118 ? -23.623 11.416 -29.522 1.00 35.77 118 GLY B O 1
ATOM 2652 N N . THR B 1 119 ? -24.710 9.712 -30.509 1.00 37.82 119 THR B N 1
ATOM 2653 C CA . THR B 1 119 ? -25.411 10.596 -31.429 1.00 37.98 119 THR B CA 1
ATOM 2654 C C . THR B 1 119 ? -26.415 11.450 -30.676 1.00 35.50 119 THR B C 1
ATOM 2655 O O . THR B 1 119 ? -26.610 12.620 -31.002 1.00 36.63 119 THR B O 1
ATOM 2659 N N . GLY B 1 120 ? -27.031 10.891 -29.638 1.00 37.09 120 GLY B N 1
ATOM 2660 C CA . GLY B 1 120 ? -27.925 11.685 -28.801 1.00 32.06 120 GLY B CA 1
ATOM 2661 C C . GLY B 1 120 ? -27.171 12.838 -28.158 1.00 36.24 120 GLY B C 1
ATOM 2662 O O . GLY B 1 120 ? -27.650 13.986 -28.113 1.00 35.18 120 GLY B O 1
ATOM 2663 N N . TYR B 1 121 ? -25.978 12.533 -27.659 1.00 39.22 121 TYR B N 1
ATOM 2664 C CA . TYR B 1 121 ? -25.142 13.541 -27.004 1.00 38.94 121 TYR B CA 1
ATOM 2665 C C . TYR B 1 121 ? -24.746 14.640 -27.978 1.00 35.73 121 TYR B C 1
ATOM 2666 O O . TYR B 1 121 ? -24.848 15.839 -27.672 1.00 40.95 121 TYR B O 1
ATOM 2675 N N . LEU B 1 122 ? -24.287 14.234 -29.155 1.00 36.66 122 LEU B N 1
ATOM 2676 C CA . LEU B 1 122 ? -23.879 15.202 -30.176 1.00 41.75 122 LEU B CA 1
ATOM 2677 C C . LEU B 1 122 ? -25.030 16.140 -30.519 1.00 42.39 122 LEU B C 1
ATOM 2678 O O . LEU B 1 122 ? -24.820 17.323 -30.763 1.00 48.65 122 LEU B O 1
ATOM 2683 N N . GLY B 1 123 ? -26.248 15.612 -30.513 1.00 38.68 123 GLY B N 1
ATOM 2684 C CA . GLY B 1 123 ? -27.431 16.431 -30.705 1.00 42.79 123 GLY B CA 1
ATOM 2685 C C . GLY B 1 123 ? -27.668 17.391 -29.555 1.00 43.70 123 GLY B C 1
ATOM 2686 O O . GLY B 1 123 ? -28.045 18.539 -29.773 1.00 49.60 123 GLY B O 1
ATOM 2687 N N . ASP B 1 124 ? -27.449 16.931 -28.324 1.00 43.02 124 ASP B N 1
ATOM 2688 C CA . ASP B 1 124 ? -27.684 17.781 -27.154 1.00 44.73 124 ASP B CA 1
ATOM 2689 C C . ASP B 1 124 ? -26.728 18.974 -27.099 1.00 45.60 124 ASP B C 1
ATOM 2690 O O . ASP B 1 124 ? -27.117 20.042 -26.648 1.00 47.53 124 ASP B O 1
ATOM 2695 N N . ILE B 1 125 ? -25.483 18.800 -27.539 1.00 48.27 125 ILE B N 1
ATOM 2696 C CA . ILE B 1 125 ? -24.505 19.893 -27.461 1.00 50.05 125 ILE B CA 1
ATOM 2697 C C . ILE B 1 125 ? -24.347 20.647 -28.776 1.00 53.56 125 ILE B C 1
ATOM 2698 O O . ILE B 1 125 ? -23.453 21.477 -28.908 1.00 54.17 125 ILE B O 1
ATOM 2703 N N . GLY B 1 126 ? -25.195 20.346 -29.753 1.00 58.69 126 GLY B N 1
ATOM 2704 C CA . GLY B 1 126 ? -25.269 21.156 -30.967 1.00 49.71 126 GLY B CA 1
ATOM 2705 C C . GLY B 1 126 ? -24.257 20.858 -32.058 1.00 50.16 126 GLY B C 1
ATOM 2706 O O . GLY B 1 126 ? -24.213 21.567 -33.057 1.00 58.77 126 GLY B O 1
ATOM 2707 N N . VAL B 1 127 ? -23.440 19.823 -31.890 1.00 50.29 127 VAL B N 1
ATOM 2708 C CA . VAL B 1 127 ? -22.524 19.421 -32.961 1.00 50.86 127 VAL B CA 1
ATOM 2709 C C . VAL B 1 127 ? -23.325 18.942 -34.170 1.00 57.89 127 VAL B C 1
ATOM 2710 O O . VAL B 1 127 ? -22.938 19.169 -35.314 1.00 58.00 127 VAL B O 1
ATOM 2714 N N . ILE B 1 128 ? -24.437 18.267 -33.907 1.00 53.21 128 ILE B N 1
ATOM 2715 C CA . ILE B 1 128 ? -25.436 18.013 -34.928 1.00 51.17 128 ILE B CA 1
ATOM 2716 C C . ILE B 1 128 ? -26.752 18.529 -34.397 1.00 47.31 128 ILE B C 1
ATOM 2717 O O . ILE B 1 128 ? -26.878 18.830 -33.205 1.00 46.34 128 ILE B O 1
ATOM 2722 N N . HIS B 1 129 ? -27.732 18.643 -35.281 1.00 45.00 129 HIS B N 1
ATOM 2723 C CA . HIS B 1 129 ? -29.050 19.102 -34.886 1.00 49.13 129 HIS B CA 1
ATOM 2724 C C . HIS B 1 129 ? -29.754 18.026 -34.070 1.00 49.65 129 HIS B C 1
ATOM 2725 O O . HIS B 1 129 ? -29.548 16.828 -34.277 1.00 50.46 129 HIS B O 1
ATOM 2732 N N . LYS B 1 130 ? -30.589 18.474 -33.144 1.00 50.96 130 LYS B N 1
ATOM 2733 C CA . LYS B 1 130 ? -31.347 17.600 -32.270 1.00 53.14 130 LYS B CA 1
ATOM 2734 C C . LYS B 1 130 ? -32.117 16.554 -33.078 1.00 57.38 130 LYS B C 1
ATOM 2735 O O . LYS B 1 130 ? -32.064 15.357 -32.779 1.00 50.67 130 LYS B O 1
ATOM 2741 N N . THR B 1 131 ? -32.827 17.012 -34.106 1.00 44.15 131 THR B N 1
ATOM 2742 C CA . THR B 1 131 ? -33.619 16.119 -34.954 1.00 45.45 131 THR B CA 1
ATOM 2743 C C . THR B 1 131 ? -32.776 14.994 -35.540 1.00 42.25 131 THR B C 1
ATOM 2744 O O . THR B 1 131 ? -33.206 13.847 -35.563 1.00 49.23 131 THR B O 1
ATOM 2748 N N . MET B 1 132 ? -31.577 15.326 -36.011 1.00 42.24 132 MET B N 1
ATOM 2749 C CA . MET B 1 132 ? -30.651 14.329 -36.543 1.00 45.63 132 MET B CA 1
ATOM 2750 C C . MET B 1 132 ? -30.150 13.415 -35.419 1.00 51.10 132 MET B C 1
ATOM 2751 O O . MET B 1 132 ? -29.811 12.245 -35.641 1.00 50.51 132 MET B O 1
ATOM 2756 N N . GLY B 1 133 ? -30.090 13.956 -34.208 1.00 49.20 133 GLY B N 1
ATOM 2757 C CA . GLY B 1 133 ? -29.720 13.162 -33.045 1.00 41.80 133 GLY B CA 1
ATOM 2758 C C . GLY B 1 133 ? -30.796 12.131 -32.778 1.00 39.77 133 GLY B C 1
ATOM 2759 O O . GLY B 1 133 ? -30.500 10.978 -32.471 1.00 40.35 133 GLY B O 1
ATOM 2760 N N . THR B 1 134 ? -32.050 12.553 -32.913 1.00 38.74 134 THR B N 1
ATOM 2761 C CA . THR B 1 134 ? -33.183 11.675 -32.669 1.00 40.82 134 THR B CA 1
ATOM 2762 C C . THR B 1 134 ? -33.240 10.538 -33.679 1.00 43.00 134 THR B C 1
ATOM 2763 O O . THR B 1 134 ? -33.466 9.373 -33.319 1.00 38.84 134 THR B O 1
ATOM 2767 N N . VAL B 1 135 ? -33.028 10.879 -34.947 1.00 45.41 135 VAL B N 1
ATOM 2768 C CA . VAL B 1 135 ? -33.130 9.902 -36.025 1.00 40.85 135 VAL B CA 1
ATOM 2769 C C . VAL B 1 135 ? -32.004 8.880 -35.974 1.00 35.76 135 VAL B C 1
ATOM 2770 O O . VAL B 1 135 ? -32.250 7.682 -36.056 1.00 37.05 135 VAL B O 1
ATOM 2774 N N . LEU B 1 136 ? -30.765 9.344 -35.857 1.00 36.29 136 LEU B N 1
ATOM 2775 C CA . LEU B 1 136 ? -29.639 8.431 -35.730 1.00 44.86 136 LEU B CA 1
ATOM 2776 C C . LEU B 1 136 ? -29.773 7.621 -34.450 1.00 42.13 136 LEU B C 1
ATOM 2777 O O . LEU B 1 136 ? -29.597 6.403 -34.453 1.00 40.55 136 LEU B O 1
ATOM 2782 N N . GLY B 1 137 ? -30.085 8.306 -33.355 1.00 36.88 137 GLY B N 1
ATOM 2783 C CA . GLY B 1 137 ? -30.240 7.639 -32.070 1.00 38.38 137 GLY B CA 1
ATOM 2784 C C . GLY B 1 137 ? -31.179 6.454 -32.181 1.00 34.36 137 GLY B C 1
ATOM 2785 O O . GLY B 1 137 ? -30.846 5.337 -31.772 1.00 37.06 137 GLY B O 1
ATOM 2786 N N . PHE B 1 138 ? -32.354 6.694 -32.752 1.00 36.85 138 PHE B N 1
ATOM 2787 C CA . PHE B 1 138 ? -33.353 5.638 -32.868 1.00 36.67 138 PHE B CA 1
ATOM 2788 C C . PHE B 1 138 ? -32.942 4.529 -33.831 1.00 35.90 138 PHE B C 1
ATOM 2789 O O . PHE B 1 138 ? -33.274 3.364 -33.611 1.00 39.36 138 PHE B O 1
ATOM 2797 N N . LEU B 1 139 ? -32.195 4.864 -34.878 1.00 36.42 139 LEU B N 1
ATOM 2798 C CA . LEU B 1 139 ? -31.673 3.819 -35.753 1.00 40.47 139 LEU B CA 1
ATOM 2799 C C . LEU B 1 139 ? -30.695 2.918 -34.989 1.00 40.76 139 LEU B C 1
ATOM 2800 O O . LEU B 1 139 ? -30.760 1.694 -35.097 1.00 38.45 139 LEU B O 1
ATOM 2805 N N . PHE B 1 140 ? -29.790 3.512 -34.212 1.00 37.71 140 PHE B N 1
ATOM 2806 C CA . PHE B 1 140 ? -28.878 2.704 -33.404 1.00 37.79 140 PHE B CA 1
ATOM 2807 C C . PHE B 1 140 ? -29.674 1.887 -32.388 1.00 27.50 140 PHE B C 1
ATOM 2808 O O . PHE B 1 140 ? -29.352 0.732 -32.128 1.00 32.08 140 PHE B O 1
ATOM 2816 N N . PHE B 1 141 ? -30.697 2.503 -31.808 1.00 31.93 141 PHE B N 1
ATOM 2817 C CA . PHE B 1 141 ? -31.589 1.808 -30.874 1.00 32.83 141 PHE B CA 1
ATOM 2818 C C . PHE B 1 141 ? -32.154 0.542 -31.537 1.00 40.61 141 PHE B C 1
ATOM 2819 O O . PHE B 1 141 ? -32.128 -0.548 -30.954 1.00 36.43 141 PHE B O 1
ATOM 2827 N N . GLY B 1 142 ? -32.635 0.682 -32.771 1.00 44.06 142 GLY B N 1
ATOM 2828 C CA . GLY B 1 142 ? -33.164 -0.455 -33.527 1.00 39.94 142 GLY B CA 1
ATOM 2829 C C . GLY B 1 142 ? -32.142 -1.546 -33.767 1.00 35.98 142 GLY B C 1
ATOM 2830 O O . GLY B 1 142 ? -32.431 -2.732 -33.602 1.00 37.99 142 GLY B O 1
ATOM 2831 N N . GLY B 1 143 ? -30.937 -1.156 -34.163 1.00 39.50 143 GLY B N 1
ATOM 2832 C CA . GLY B 1 143 ? -29.859 -2.123 -34.338 1.00 34.43 143 GLY B CA 1
ATOM 2833 C C . GLY B 1 143 ? -29.582 -2.862 -33.045 1.00 38.48 143 GLY B C 1
ATOM 2834 O O . GLY B 1 143 ? -29.447 -4.085 -33.028 1.00 40.55 143 GLY B O 1
ATOM 2835 N N . LEU B 1 144 ? -29.511 -2.110 -31.952 1.00 39.16 144 LEU B N 1
ATOM 2836 C CA . LEU B 1 144 ? -29.273 -2.687 -30.639 1.00 37.23 144 LEU B CA 1
ATOM 2837 C C . LEU B 1 144 ? -30.341 -3.727 -30.309 1.00 34.59 144 LEU B C 1
ATOM 2838 O O . LEU B 1 144 ? -30.023 -4.864 -29.962 1.00 31.27 144 LEU B O 1
ATOM 2843 N N . PHE B 1 145 ? -31.605 -3.341 -30.435 1.00 30.25 145 PHE B N 1
ATOM 2844 C CA . PHE B 1 145 ? -32.680 -4.228 -30.043 1.00 36.79 145 PHE B CA 1
ATOM 2845 C C . PHE B 1 145 ? -32.951 -5.341 -31.051 1.00 38.98 145 PHE B C 1
ATOM 2846 O O . PHE B 1 145 ? -33.523 -6.372 -30.692 1.00 40.45 145 PHE B O 1
ATOM 2854 N N . TYR B 1 146 ? -32.505 -5.149 -32.288 1.00 39.48 146 TYR B N 1
ATOM 2855 C CA . TYR B 1 146 ? -32.485 -6.230 -33.258 1.00 37.27 146 TYR B CA 1
ATOM 2856 C C . TYR B 1 146 ? -31.514 -7.304 -32.813 1.00 38.06 146 TYR B C 1
ATOM 2857 O O . TYR B 1 146 ? -31.849 -8.484 -32.765 1.00 48.22 146 TYR B O 1
ATOM 2866 N N . LYS B 1 147 ? -30.293 -6.890 -32.496 1.00 41.74 147 LYS B N 1
ATOM 2867 C CA . LYS B 1 147 ? -29.267 -7.828 -32.062 1.00 40.75 147 LYS B CA 1
ATOM 2868 C C . LYS B 1 147 ? -29.687 -8.511 -30.763 1.00 38.47 147 LYS B C 1
ATOM 2869 O O . LYS B 1 147 ? -29.568 -9.729 -30.615 1.00 39.23 147 LYS B O 1
ATOM 2875 N N . LEU B 1 148 ? -30.185 -7.724 -29.820 1.00 34.44 148 LEU B N 1
ATOM 2876 C CA . LEU B 1 148 ? -30.654 -8.280 -28.558 1.00 39.95 148 LEU B CA 1
ATOM 2877 C C . LEU B 1 148 ? -31.654 -9.406 -28.823 1.00 46.05 148 LEU B C 1
ATOM 2878 O O . LEU B 1 148 ? -31.558 -10.490 -28.253 1.00 44.49 148 LEU B O 1
ATOM 2883 N N . ASN B 1 149 ? -32.608 -9.139 -29.707 1.00 44.08 149 ASN B N 1
ATOM 2884 C CA . ASN B 1 149 ? -33.654 -10.099 -30.014 1.00 44.54 149 ASN B CA 1
ATOM 2885 C C . ASN B 1 149 ? -33.118 -11.416 -30.574 1.00 44.05 149 ASN B C 1
ATOM 2886 O O . ASN B 1 149 ? -33.723 -12.464 -30.372 1.00 41.76 149 ASN B O 1
ATOM 2891 N N . THR B 1 150 ? -31.978 -11.370 -31.259 1.00 49.00 150 THR B N 1
ATOM 2892 C CA . THR B 1 150 ? -31.397 -12.581 -31.827 1.00 46.95 150 THR B CA 1
ATOM 2893 C C . THR B 1 150 ? -30.819 -13.488 -30.756 1.00 54.30 150 THR B C 1
ATOM 2894 O O . THR B 1 150 ? -30.683 -14.682 -30.981 1.00 47.73 150 THR B O 1
ATOM 2898 N N . LEU B 1 151 ? -30.461 -12.925 -29.604 1.00 47.14 151 LEU B N 1
ATOM 2899 C CA . LEU B 1 151 ? -29.879 -13.723 -28.524 1.00 56.58 151 LEU B CA 1
ATOM 2900 C C . LEU B 1 151 ? -30.967 -14.185 -27.557 1.00 47.65 151 LEU B C 1
ATOM 2901 O O . LEU B 1 151 ? -30.701 -14.894 -26.594 1.00 52.55 151 LEU B O 1
ATOM 2906 N N . ARG B 1 152 ? -32.196 -13.773 -27.825 1.00 46.33 152 ARG B N 1
ATOM 2907 C CA . ARG B 1 152 ? -33.305 -14.065 -26.945 1.00 49.02 152 ARG B CA 1
ATOM 2908 C C . ARG B 1 152 ? -34.011 -15.383 -27.284 1.00 50.98 152 ARG B C 1
ATOM 2909 O O . ARG B 1 152 ? -34.459 -15.586 -28.406 1.00 57.98 152 ARG B O 1
ATOM 2917 N N . THR B 1 153 ? -34.110 -16.266 -26.300 1.00 61.01 153 THR B N 1
ATOM 2918 C CA . THR B 1 153 ? -34.922 -17.471 -26.415 1.00 61.04 153 THR B CA 1
ATOM 2919 C C . THR B 1 153 ? -36.324 -17.161 -25.905 1.00 61.81 153 THR B C 1
ATOM 2920 O O . THR B 1 153 ? -36.477 -16.449 -24.916 1.00 59.47 153 THR B O 1
ATOM 2924 N N . SER B 1 154 ? -37.349 -17.683 -26.575 1.00 64.37 154 SER B N 1
ATOM 2925 C CA . SER B 1 154 ? -38.721 -17.453 -26.130 1.00 58.11 154 SER B CA 1
ATOM 2926 C C . SER B 1 154 ? -38.918 -18.100 -24.770 1.00 52.33 154 SER B C 1
ATOM 2927 O O . SER B 1 154 ? -38.448 -19.207 -24.523 1.00 65.82 154 SER B O 1
ATOM 2930 N N . ASN B 1 155 ? -39.629 -17.403 -23.895 1.00 61.79 155 ASN B N 1
ATOM 2931 C CA . ASN B 1 155 ? -39.618 -17.711 -22.475 1.00 58.27 155 ASN B CA 1
ATOM 2932 C C . ASN B 1 155 ? -40.415 -16.607 -21.784 1.00 59.54 155 ASN B C 1
ATOM 2933 O O . ASN B 1 155 ? -40.409 -15.462 -22.238 1.00 63.01 155 ASN B O 1
ATOM 2938 N N . ALA B 1 156 ? -41.125 -16.939 -20.713 1.00 49.81 156 ALA B N 1
ATOM 2939 C CA . ALA B 1 156 ? -41.936 -15.942 -20.037 1.00 53.10 156 ALA B CA 1
ATOM 2940 C C . ALA B 1 156 ? -41.072 -14.791 -19.513 1.00 49.63 156 ALA B C 1
ATOM 2941 O O . ALA B 1 156 ? -41.383 -13.622 -19.744 1.00 49.12 156 ALA B O 1
ATOM 2943 N N . SER B 1 157 ? -39.994 -15.121 -18.806 1.00 53.85 157 SER B N 1
ATOM 2944 C CA . SER B 1 157 ? -39.107 -14.095 -18.252 1.00 56.11 157 SER B CA 1
ATOM 2945 C C . SER B 1 157 ? -38.359 -13.350 -19.360 1.00 41.44 157 SER B C 1
ATOM 2946 O O . SER B 1 157 ? -38.324 -12.123 -19.373 1.00 40.55 157 SER B O 1
ATOM 2949 N N . ASN B 1 158 ? -37.772 -14.081 -20.299 1.00 42.02 158 ASN B N 1
ATOM 2950 C CA . ASN B 1 158 ? -37.069 -13.427 -21.403 1.00 40.44 158 ASN B CA 1
ATOM 2951 C C . ASN B 1 158 ? -37.949 -12.414 -22.135 1.00 45.31 158 ASN B C 1
ATOM 2952 O O . ASN B 1 158 ? -37.492 -11.314 -22.458 1.00 38.52 158 ASN B O 1
ATOM 2957 N N . ASP B 1 159 ? -39.210 -12.775 -22.376 1.00 42.16 159 ASP B N 1
ATOM 2958 C CA . ASP B 1 159 ? -40.126 -11.923 -23.141 1.00 40.34 159 ASP B CA 1
ATOM 2959 C C . ASP B 1 159 ? -40.498 -10.665 -22.380 1.00 40.97 159 ASP B C 1
ATOM 2960 O O . ASP B 1 159 ? -40.595 -9.590 -22.964 1.00 44.20 159 ASP B O 1
ATOM 2965 N N . LEU B 1 160 ? -40.761 -10.811 -21.084 1.00 42.18 160 LEU B N 1
ATOM 2966 C CA . LEU B 1 160 ? -41.078 -9.670 -20.242 1.00 39.91 160 LEU B CA 1
ATOM 2967 C C . LEU B 1 160 ? -39.873 -8.736 -20.178 1.00 37.98 160 LEU B C 1
ATOM 2968 O O . LEU B 1 160 ? -40.008 -7.521 -20.322 1.00 39.54 160 LEU B O 1
ATOM 2973 N N . LEU B 1 161 ? -38.699 -9.322 -19.965 1.00 39.67 161 LEU B N 1
ATOM 2974 C CA . LEU B 1 161 ? -37.459 -8.559 -19.905 1.00 41.63 161 LEU B CA 1
ATOM 2975 C C . LEU B 1 161 ? -37.202 -7.832 -21.219 1.00 40.23 161 LEU B C 1
ATOM 2976 O O . LEU B 1 161 ? -37.015 -6.614 -21.234 1.00 38.62 161 LEU B O 1
ATOM 2981 N N . TYR B 1 162 ? -37.197 -8.566 -22.327 1.00 37.13 162 TYR B N 1
ATOM 2982 C CA . TYR B 1 162 ? -36.960 -7.925 -23.616 1.00 34.17 162 TYR B CA 1
ATOM 2983 C C . TYR B 1 162 ? -37.944 -6.776 -23.847 1.00 35.43 162 TYR B C 1
ATOM 2984 O O . TYR B 1 162 ? -37.551 -5.697 -24.281 1.00 37.12 162 TYR B O 1
ATOM 2993 N N . GLY B 1 163 ? -39.217 -7.001 -23.538 1.00 39.94 163 GLY B N 1
ATOM 2994 C CA . GLY B 1 163 ? -40.249 -6.002 -23.781 1.00 36.16 163 GLY B CA 1
ATOM 2995 C C . GLY B 1 163 ? -40.142 -4.798 -22.877 1.00 37.23 163 GLY B C 1
ATOM 2996 O O . GLY B 1 163 ? -40.394 -3.670 -23.303 1.00 34.96 163 GLY B O 1
ATOM 2997 N N . ALA B 1 164 ? -39.785 -5.040 -21.618 1.00 40.81 164 ALA B N 1
ATOM 2998 C CA . ALA B 1 164 ? -39.629 -3.969 -20.655 1.00 32.65 164 ALA B CA 1
ATOM 2999 C C . ALA B 1 164 ? -38.478 -3.091 -21.091 1.00 29.71 164 ALA B C 1
ATOM 3000 O O . ALA B 1 164 ? -38.584 -1.870 -21.080 1.00 30.06 164 ALA B O 1
ATOM 3002 N N . PHE B 1 165 ? -37.376 -3.717 -21.479 1.00 33.21 165 PHE B N 1
ATOM 3003 C CA . PHE B 1 165 ? -36.206 -2.959 -21.929 1.00 35.86 165 PHE B CA 1
ATOM 3004 C C . PHE B 1 165 ? -36.546 -2.174 -23.192 1.00 39.95 165 PHE B C 1
ATOM 3005 O O . PHE B 1 165 ? -36.226 -0.984 -23.301 1.00 34.45 165 PHE B O 1
ATOM 3013 N N . PHE B 1 166 ? -37.213 -2.827 -24.144 1.00 35.44 166 PHE B N 1
ATOM 3014 C CA . PHE B 1 166 ? -37.515 -2.175 -25.421 1.00 32.52 166 PHE B CA 1
ATOM 3015 C C . PHE B 1 166 ? -38.319 -0.911 -25.200 1.00 28.12 166 PHE B C 1
ATOM 3016 O O . PHE B 1 166 ? -37.970 0.157 -25.703 1.00 34.71 166 PHE B O 1
ATOM 3024 N N . VAL B 1 167 ? -39.393 -1.031 -24.427 1.00 32.61 167 VAL B N 1
ATOM 3025 C CA . VAL B 1 167 ? -40.272 0.096 -24.152 1.00 32.51 167 VAL B CA 1
ATOM 3026 C C . VAL B 1 167 ? -39.574 1.190 -23.346 1.00 37.51 167 VAL B C 1
ATOM 3027 O O . VAL B 1 167 ? -39.554 2.354 -23.747 1.00 36.40 167 VAL B O 1
ATOM 3031 N N . LEU B 1 168 ? -39.017 0.816 -22.198 1.00 34.86 168 LEU B N 1
ATOM 3032 C CA . LEU B 1 168 ? -38.405 1.791 -21.304 1.00 33.61 168 LEU B CA 1
ATOM 3033 C C . LEU B 1 168 ? -37.288 2.544 -22.015 1.00 31.92 168 LEU B C 1
ATOM 3034 O O . LEU B 1 168 ? -37.198 3.759 -21.918 1.00 33.36 168 LEU B O 1
ATOM 3039 N N . TRP B 1 169 ? -36.443 1.819 -22.737 1.00 29.61 169 TRP B N 1
ATOM 3040 C CA . TRP B 1 169 ? -35.323 2.444 -23.416 1.00 32.84 169 TRP B CA 1
ATOM 3041 C C . TRP B 1 169 ? -35.803 3.355 -24.541 1.00 42.99 169 TRP B C 1
ATOM 3042 O O . TRP B 1 169 ? -35.274 4.453 -24.725 1.00 36.54 169 TRP B O 1
ATOM 3053 N N . ALA B 1 170 ? -36.831 2.920 -25.268 1.00 36.72 170 ALA B N 1
ATOM 3054 C CA . ALA B 1 170 ? -37.423 3.759 -26.302 1.00 38.87 170 ALA B CA 1
ATOM 3055 C C . ALA B 1 170 ? -37.904 5.082 -25.702 1.00 33.20 170 ALA B C 1
ATOM 3056 O O . ALA B 1 170 ? -37.774 6.139 -26.317 1.00 33.60 170 ALA B O 1
ATOM 3058 N N . LEU B 1 171 ? -38.447 5.030 -24.494 1.00 30.78 171 LEU B N 1
ATOM 3059 C CA . LEU B 1 171 ? -38.971 6.243 -23.861 1.00 33.91 171 LEU B CA 1
ATOM 3060 C C . LEU B 1 171 ? -37.897 7.304 -23.547 1.00 37.24 171 LEU B C 1
ATOM 3061 O O . LEU B 1 171 ? -38.205 8.494 -23.475 1.00 32.01 171 LEU B O 1
ATOM 3066 N N . TYR B 1 172 ? -36.643 6.893 -23.371 1.00 32.09 172 TYR B N 1
ATOM 3067 C CA . TYR B 1 172 ? -35.580 7.869 -23.199 1.00 34.63 172 TYR B CA 1
ATOM 3068 C C . TYR B 1 172 ? -35.506 8.726 -24.457 1.00 36.05 172 TYR B C 1
ATOM 3069 O O . TYR B 1 172 ? -35.371 9.944 -24.380 1.00 37.48 172 TYR B O 1
ATOM 3078 N N . GLY B 1 173 ? -35.617 8.082 -25.617 1.00 36.00 173 GLY B N 1
ATOM 3079 C CA . GLY B 1 173 ? -35.620 8.784 -26.896 1.00 32.76 173 GLY B CA 1
ATOM 3080 C C . GLY B 1 173 ? -36.799 9.714 -27.096 1.00 31.86 173 GLY B C 1
ATOM 3081 O O . GLY B 1 173 ? -36.684 10.720 -27.797 1.00 37.73 173 GLY B O 1
ATOM 3082 N N . VAL B 1 174 ? -37.934 9.376 -26.491 1.00 35.37 174 VAL B N 1
ATOM 3083 C CA . VAL B 1 174 ? -39.117 10.233 -26.511 1.00 36.46 174 VAL B CA 1
ATOM 3084 C C . VAL B 1 174 ? -38.932 11.469 -25.631 1.00 44.63 174 VAL B C 1
ATOM 3085 O O . VAL B 1 174 ? -39.260 12.584 -26.038 1.00 38.25 174 VAL B O 1
ATOM 3089 N N . PHE B 1 175 ? -38.417 11.284 -24.417 1.00 41.98 175 PHE B N 1
ATOM 3090 C CA . PHE B 1 175 ? -38.238 12.420 -23.503 1.00 38.83 175 PHE B CA 1
ATOM 3091 C C . PHE B 1 175 ? -37.093 13.354 -23.921 1.00 34.65 175 PHE B C 1
ATOM 3092 O O . PHE B 1 175 ? -37.086 14.534 -23.583 1.00 40.71 175 PHE B O 1
ATOM 3100 N N . TYR B 1 176 ? -36.139 12.815 -24.666 1.00 35.91 176 TYR B N 1
ATOM 3101 C CA . TYR B 1 176 ? -35.088 13.598 -25.297 1.00 39.96 176 TYR B CA 1
ATOM 3102 C C . TYR B 1 176 ? -35.665 14.828 -26.028 1.00 45.39 176 TYR B C 1
ATOM 3103 O O . TYR B 1 176 ? -35.016 15.881 -26.092 1.00 35.54 176 TYR B O 1
ATOM 3112 N N . GLN B 1 177 ? -36.886 14.685 -26.549 1.00 50.83 177 GLN B N 1
ATOM 3113 C CA . GLN B 1 177 ? -37.573 15.732 -27.329 1.00 50.95 177 GLN B CA 1
ATOM 3114 C C . GLN B 1 177 ? -38.149 16.849 -26.472 1.00 50.21 177 GLN B C 1
ATOM 3115 O O . GLN B 1 177 ? -38.465 17.923 -26.974 1.00 50.43 177 GLN B O 1
ATOM 3121 N N . MET B 1 178 ? -38.342 16.576 -25.191 1.00 44.25 178 MET B N 1
ATOM 3122 C CA . MET B 1 178 ? -39.050 17.500 -24.321 1.00 45.04 178 MET B CA 1
ATOM 3123 C C . MET B 1 178 ? -38.154 18.640 -23.887 1.00 47.76 178 MET B C 1
ATOM 3124 O O . MET B 1 178 ? -36.932 18.569 -24.020 1.00 41.81 178 MET B O 1
ATOM 3129 N N . GLU B 1 179 ? -38.785 19.681 -23.351 1.00 44.56 179 GLU B N 1
ATOM 3130 C CA . GLU B 1 179 ? -38.083 20.793 -22.733 1.00 56.39 179 GLU B CA 1
ATOM 3131 C C . GLU B 1 179 ? -37.325 20.254 -21.513 1.00 56.07 179 GLU B C 1
ATOM 3132 O O . GLU B 1 179 ? -37.640 19.173 -21.014 1.00 54.30 179 GLU B O 1
ATOM 3138 N N . GLN B 1 180 ? -36.330 20.991 -21.033 1.00 51.97 180 GLN B N 1
ATOM 3139 C CA . GLN B 1 180 ? -35.380 20.428 -20.062 1.00 54.36 180 GLN B CA 1
ATOM 3140 C C . GLN B 1 180 ? -36.040 19.958 -18.758 1.00 48.06 180 GLN B C 1
ATOM 3141 O O . GLN B 1 180 ? -35.667 18.917 -18.208 1.00 41.19 180 GLN B O 1
ATOM 3147 N N . LEU B 1 181 ? -37.021 20.709 -18.268 1.00 41.77 181 LEU B N 1
ATOM 3148 C CA . LEU B 1 181 ? -37.665 20.379 -16.998 1.00 52.57 181 LEU B CA 1
ATOM 3149 C C . LEU B 1 181 ? -38.413 19.036 -17.038 1.00 52.68 181 LEU B C 1
ATOM 3150 O O . LEU B 1 181 ? -38.106 18.134 -16.262 1.00 48.79 181 LEU B O 1
ATOM 3155 N N . PRO B 1 182 ? -39.398 18.897 -17.937 1.00 48.22 182 PRO B N 1
ATOM 3156 C CA . PRO B 1 182 ? -40.117 17.617 -18.022 1.00 48.51 182 PRO B CA 1
ATOM 3157 C C . PRO B 1 182 ? -39.196 16.473 -18.434 1.00 43.15 182 PRO B C 1
ATOM 3158 O O . PRO B 1 182 ? -39.423 15.320 -18.070 1.00 40.74 182 PRO B O 1
ATOM 3162 N N . ARG B 1 183 ? -38.171 16.796 -19.208 1.00 35.68 183 ARG B N 1
ATOM 3163 C CA . ARG B 1 183 ? -37.195 15.804 -19.608 1.00 38.69 183 ARG B CA 1
ATOM 3164 C C . ARG B 1 183 ? -36.472 15.222 -18.384 1.00 36.39 183 ARG B C 1
ATOM 3165 O O . ARG B 1 183 ? -36.268 14.014 -18.286 1.00 40.01 183 ARG B O 1
ATOM 3173 N N . ASN B 1 184 ? -36.082 16.088 -17.456 1.00 36.76 184 ASN B N 1
ATOM 3174 C CA . ASN B 1 184 ? -35.444 15.639 -16.224 1.00 40.25 184 ASN B CA 1
ATOM 3175 C C . ASN B 1 184 ? -36.380 14.769 -15.409 1.00 39.61 184 ASN B C 1
ATOM 3176 O O . ASN B 1 184 ? -35.987 13.699 -14.943 1.00 34.50 184 ASN B O 1
ATOM 3181 N N . VAL B 1 185 ? -37.624 15.212 -15.240 1.00 35.07 185 VAL B N 1
ATOM 3182 C CA . VAL B 1 185 ? -38.573 14.447 -14.437 1.00 35.80 185 VAL B CA 1
ATOM 3183 C C . VAL B 1 185 ? -38.823 13.084 -15.077 1.00 35.87 185 VAL B C 1
ATOM 3184 O O . VAL B 1 185 ? -38.896 12.077 -14.388 1.00 34.76 185 VAL B O 1
ATOM 3188 N N . GLY B 1 186 ? -38.930 13.058 -16.402 1.00 33.36 186 GLY B N 1
ATOM 3189 C CA . GLY B 1 186 ? -39.154 11.820 -17.115 1.00 34.62 186 GLY B CA 1
ATOM 3190 C C . GLY B 1 186 ? -37.996 10.856 -16.957 1.00 29.52 186 GLY B C 1
ATOM 3191 O O . GLY B 1 186 ? -38.200 9.668 -16.740 1.00 33.16 186 GLY B O 1
ATOM 3192 N N . TYR B 1 187 ? -36.777 11.371 -17.083 1.00 30.62 187 TYR B N 1
ATOM 3193 C CA . TYR B 1 187 ? -35.580 10.561 -16.900 1.00 33.17 187 TYR B CA 1
ATOM 3194 C C . TYR B 1 187 ? -35.493 10.012 -15.477 1.00 26.57 187 TYR B C 1
ATOM 3195 O O . TYR B 1 187 ? -35.078 8.871 -15.270 1.00 32.75 187 TYR B O 1
ATOM 3204 N N . ASN B 1 188 ? -35.853 10.832 -14.498 1.00 28.48 188 ASN B N 1
ATOM 3205 C CA . ASN B 1 188 ? -35.833 10.387 -13.113 1.00 30.89 188 ASN B CA 1
ATOM 3206 C C . ASN B 1 188 ? -36.777 9.201 -12.926 1.00 33.58 188 ASN B C 1
ATOM 3207 O O . ASN B 1 188 ? -36.441 8.246 -12.239 1.00 27.84 188 ASN B O 1
ATOM 3212 N N . VAL B 1 189 ? -37.956 9.260 -13.548 1.00 34.53 189 VAL B N 1
ATOM 3213 C CA . VAL B 1 189 ? -38.930 8.186 -13.410 1.00 30.98 189 VAL B CA 1
ATOM 3214 C C . VAL B 1 189 ? -38.532 6.982 -14.254 1.00 29.33 189 VAL B C 1
ATOM 3215 O O . VAL B 1 189 ? -38.640 5.845 -13.802 1.00 32.05 189 VAL B O 1
ATOM 3219 N N . LEU B 1 190 ? -38.054 7.213 -15.475 1.00 31.04 190 LEU B N 1
ATOM 3220 C CA . LEU B 1 190 ? -37.559 6.106 -16.281 1.00 31.18 190 LEU B CA 1
ATOM 3221 C C . LEU B 1 190 ? -36.432 5.359 -15.544 1.00 31.97 190 LEU B C 1
ATOM 3222 O O . LEU B 1 190 ? -36.404 4.133 -15.527 1.00 34.80 190 LEU B O 1
ATOM 3227 N N . ASP B 1 191 ? -35.511 6.093 -14.933 1.00 28.67 191 ASP B N 1
ATOM 3228 C CA . ASP B 1 191 ? -34.427 5.446 -14.185 1.00 34.68 191 ASP B CA 1
ATOM 3229 C C . ASP B 1 191 ? -35.005 4.598 -13.056 1.00 30.29 191 ASP B C 1
ATOM 3230 O O . ASP B 1 191 ? -34.527 3.493 -12.784 1.00 28.63 191 ASP B O 1
ATOM 3235 N N . LEU B 1 192 ? -36.044 5.105 -12.404 1.00 32.65 192 LEU B N 1
ATOM 3236 C CA . LEU B 1 192 ? -36.719 4.333 -11.366 1.00 31.11 192 LEU B CA 1
ATOM 3237 C C . LEU B 1 192 ? -37.169 2.979 -11.908 1.00 31.85 192 LEU B C 1
ATOM 3238 O O . LEU B 1 192 ? -36.987 1.948 -11.251 1.00 32.66 192 LEU B O 1
ATOM 3243 N N . PHE B 1 193 ? -37.731 2.970 -13.115 1.00 33.43 193 PHE B N 1
ATOM 3244 C CA . PHE B 1 193 ? -38.224 1.727 -13.718 1.00 31.37 193 PHE B CA 1
ATOM 3245 C C . PHE B 1 193 ? -37.102 0.877 -14.311 1.00 30.78 193 PHE B C 1
ATOM 3246 O O . PHE B 1 193 ? -37.026 -0.320 -14.056 1.00 35.03 193 PHE B O 1
ATOM 3254 N N . SER B 1 194 ? -36.242 1.490 -15.117 1.00 32.26 194 SER B N 1
ATOM 3255 C CA . SER B 1 194 ? -35.243 0.737 -15.875 1.00 32.72 194 SER B CA 1
ATOM 3256 C C . SER B 1 194 ? -34.110 0.189 -15.020 1.00 34.20 194 SER B C 1
ATOM 3257 O O . SER B 1 194 ? -33.450 -0.776 -15.411 1.00 31.19 194 SER B O 1
ATOM 3260 N N . LYS B 1 195 ? -33.869 0.787 -13.857 1.00 31.68 195 LYS B N 1
ATOM 3261 C CA . LYS B 1 195 ? -32.764 0.343 -13.020 1.00 30.36 195 LYS B CA 1
ATOM 3262 C C . LYS B 1 195 ? -33.335 -0.306 -11.753 1.00 30.34 195 LYS B C 1
ATOM 3263 O O . LYS B 1 195 ? -33.059 -1.471 -11.449 1.00 31.74 195 LYS B O 1
ATOM 3269 N N . CYS B 1 196 ? -34.150 0.442 -11.025 1.00 29.27 196 CYS B N 1
ATOM 3270 C CA . CYS B 1 196 ? -34.624 -0.029 -9.729 1.00 32.60 196 CYS B CA 1
ATOM 3271 C C . CYS B 1 196 ? -35.626 -1.170 -9.862 1.00 34.78 196 CYS B C 1
ATOM 3272 O O . CYS B 1 196 ? -35.413 -2.243 -9.306 1.00 33.55 196 CYS B O 1
ATOM 3275 N N . PHE B 1 197 ? -36.713 -0.948 -10.594 1.00 31.87 197 PHE B N 1
ATOM 3276 C CA . PHE B 1 197 ? -37.764 -1.966 -10.677 1.00 32.27 197 PHE B CA 1
ATOM 3277 C C . PHE B 1 197 ? -37.258 -3.215 -11.391 1.00 31.98 197 PHE B C 1
ATOM 3278 O O . PHE B 1 197 ? -37.583 -4.338 -11.004 1.00 31.82 197 PHE B O 1
ATOM 3286 N N . VAL B 1 198 ? -36.438 -3.027 -12.419 1.00 32.31 198 VAL B N 1
ATOM 3287 C CA . VAL B 1 198 ? -35.793 -4.156 -13.072 1.00 32.61 198 VAL B CA 1
ATOM 3288 C C . VAL B 1 198 ? -34.882 -4.905 -12.092 1.00 31.54 198 VAL B C 1
ATOM 3289 O O . VAL B 1 198 ? -34.905 -6.140 -12.018 1.00 30.39 198 VAL B O 1
ATOM 3293 N N . GLY B 1 199 ? -34.108 -4.161 -11.310 1.00 31.99 199 GLY B N 1
ATOM 3294 C CA . GLY B 1 199 ? -33.226 -4.775 -10.316 1.00 33.00 199 GLY B CA 1
ATOM 3295 C C . GLY B 1 199 ? -33.994 -5.583 -9.288 1.00 30.79 199 GLY B C 1
ATOM 3296 O O . GLY B 1 199 ? -33.607 -6.698 -8.927 1.00 27.91 199 GLY B O 1
ATOM 3297 N N . ILE B 1 200 ? -35.087 -5.016 -8.801 1.00 28.56 200 ILE B N 1
ATOM 3298 C CA . ILE B 1 200 ? -35.914 -5.708 -7.821 1.00 30.38 200 ILE B CA 1
ATOM 3299 C C . ILE B 1 200 ? -36.580 -6.931 -8.451 1.00 28.90 200 ILE B C 1
ATOM 3300 O O . ILE B 1 200 ? -36.768 -7.947 -7.783 1.00 31.36 200 ILE B O 1
ATOM 3305 N N . TYR B 1 201 ? -36.915 -6.832 -9.740 1.00 34.12 201 TYR B N 1
ATOM 3306 C CA . TYR B 1 201 ? -37.440 -7.971 -10.475 1.00 26.90 201 TYR B CA 1
ATOM 3307 C C . TYR B 1 201 ? -36.449 -9.120 -10.459 1.00 31.88 201 TYR B C 1
ATOM 3308 O O . TYR B 1 201 ? -36.797 -10.237 -10.080 1.00 33.30 201 TYR B O 1
ATOM 3317 N N . PHE B 1 202 ? -35.212 -8.868 -10.878 1.00 28.46 202 PHE B N 1
ATOM 3318 C CA . PHE B 1 202 ? -34.198 -9.924 -10.842 1.00 30.66 202 PHE B CA 1
ATOM 3319 C C . PHE B 1 202 ? -34.093 -10.579 -9.456 1.00 27.95 202 PHE B C 1
ATOM 3320 O O . PHE B 1 202 ? -34.137 -11.799 -9.328 1.00 35.47 202 PHE B O 1
ATOM 3328 N N . TRP B 1 203 ? -33.962 -9.771 -8.416 1.00 31.87 203 TRP B N 1
ATOM 3329 C CA . TRP B 1 203 ? -33.903 -10.311 -7.069 1.00 31.31 203 TRP B CA 1
ATOM 3330 C C . TRP B 1 203 ? -35.109 -11.212 -6.794 1.00 32.23 203 TRP B C 1
ATOM 3331 O O . TRP B 1 203 ? -34.975 -12.375 -6.404 1.00 30.48 203 TRP B O 1
ATOM 3342 N N . ALA B 1 204 ? -36.293 -10.655 -7.003 1.00 33.20 204 ALA B N 1
ATOM 3343 C CA . ALA B 1 204 ? -37.531 -11.344 -6.665 1.00 33.24 204 ALA B CA 1
ATOM 3344 C C . ALA B 1 204 ? -37.690 -12.607 -7.494 1.00 31.30 204 ALA B C 1
ATOM 3345 O O . ALA B 1 204 ? -38.141 -13.636 -6.992 1.00 32.63 204 ALA B O 1
ATOM 3347 N N . PHE B 1 205 ? -37.307 -12.519 -8.765 1.00 31.67 205 PHE B N 1
ATOM 3348 C CA . PHE B 1 205 ? -37.427 -13.630 -9.689 1.00 32.02 205 PHE B CA 1
ATOM 3349 C C . PHE B 1 205 ? -36.552 -14.798 -9.240 1.00 40.34 205 PHE B C 1
ATOM 3350 O O . PHE B 1 205 ? -37.036 -15.924 -9.108 1.00 36.21 205 PHE B O 1
ATOM 3358 N N . TYR B 1 206 ? -35.269 -14.535 -8.990 1.00 32.47 206 TYR B N 1
ATOM 3359 C CA . TYR B 1 206 ? -34.368 -15.603 -8.581 1.00 36.66 206 TYR B CA 1
ATOM 3360 C C . TYR B 1 206 ? -34.618 -16.067 -7.139 1.00 34.35 206 TYR B C 1
ATOM 3361 O O . TYR B 1 206 ? -34.338 -17.218 -6.806 1.00 35.14 206 TYR B O 1
ATOM 3370 N N . ALA B 1 207 ? -35.140 -15.186 -6.292 1.00 31.59 207 ALA B N 1
ATOM 3371 C CA . ALA B 1 207 ? -35.494 -15.567 -4.924 1.00 33.31 207 ALA B CA 1
ATOM 3372 C C . ALA B 1 207 ? -36.839 -16.323 -4.862 1.00 35.19 207 ALA B C 1
ATOM 3373 O O . ALA B 1 207 ? -37.190 -16.880 -3.827 1.00 34.04 207 ALA B O 1
ATOM 3375 N N . LYS B 1 208 ? -37.585 -16.306 -5.964 1.00 37.34 208 LYS B N 1
ATOM 3376 C CA . LYS B 1 208 ? -38.886 -16.983 -6.066 1.00 39.23 208 LYS B CA 1
ATOM 3377 C C . LYS B 1 208 ? -39.898 -16.526 -5.017 1.00 45.44 208 LYS B C 1
ATOM 3378 O O . LYS B 1 208 ? -40.673 -17.333 -4.508 1.00 39.55 208 LYS B O 1
ATOM 3384 N N . ILE B 1 209 ? -39.924 -15.234 -4.707 1.00 37.71 209 ILE B N 1
ATOM 3385 C CA . ILE B 1 209 ? -40.844 -14.759 -3.683 1.00 41.51 209 ILE B CA 1
ATOM 3386 C C . ILE B 1 209 ? -42.275 -14.533 -4.214 1.00 47.51 209 ILE B C 1
ATOM 3387 O O . ILE B 1 209 ? -43.207 -14.400 -3.428 1.00 41.35 209 ILE B O 1
ATOM 3392 N N . PHE B 1 210 ? -42.451 -14.487 -5.533 1.00 42.41 210 PHE B N 1
ATOM 3393 C CA . PHE B 1 210 ? -43.781 -14.279 -6.110 1.00 47.69 210 PHE B CA 1
ATOM 3394 C C . PHE B 1 210 ? -44.293 -15.511 -6.848 1.00 48.64 210 PHE B C 1
ATOM 3395 O O . PHE B 1 210 ? -43.570 -16.105 -7.642 1.00 41.20 210 PHE B O 1
ATOM 3403 N N . THR B 1 211 ? -45.538 -15.887 -6.559 1.00 49.28 211 THR B N 1
ATOM 3404 C CA . THR B 1 211 ? -46.230 -16.959 -7.277 1.00 59.57 211 THR B CA 1
ATOM 3405 C C . THR B 1 211 ? -46.991 -16.385 -8.470 1.00 58.13 211 THR B C 1
ATOM 3406 O O . THR B 1 211 ? -47.575 -15.301 -8.380 1.00 49.66 211 THR B O 1
ATOM 3410 N N . ASP C 1 3 ? -14.431 21.233 -19.926 1.00 75.22 3 ASP C N 1
ATOM 3411 C CA . ASP C 1 3 ? -15.715 20.486 -20.003 1.00 67.02 3 ASP C CA 1
ATOM 3412 C C . ASP C 1 3 ? -15.442 18.988 -19.980 1.00 82.13 3 ASP C C 1
ATOM 3413 O O . ASP C 1 3 ? -15.329 18.394 -18.910 1.00 89.52 3 ASP C O 1
ATOM 3415 N N . LEU C 1 4 ? -15.320 18.378 -21.155 1.00 91.08 4 LEU C N 1
ATOM 3416 C CA . LEU C 1 4 ? -15.076 16.940 -21.235 1.00 84.88 4 LEU C CA 1
ATOM 3417 C C . LEU C 1 4 ? -13.783 16.544 -20.506 1.00 76.25 4 LEU C C 1
ATOM 3418 O O . LEU C 1 4 ? -13.500 15.359 -20.334 1.00 63.51 4 LEU C O 1
ATOM 3423 N N . ILE C 1 5 ? -13.003 17.525 -20.059 1.00 59.39 5 ILE C N 1
ATOM 3424 C CA . ILE C 1 5 ? -11.912 17.217 -19.136 1.00 55.55 5 ILE C CA 1
ATOM 3425 C C . ILE C 1 5 ? -12.497 16.875 -17.756 1.00 50.28 5 ILE C C 1
ATOM 3426 O O . ILE C 1 5 ? -12.046 15.944 -17.094 1.00 40.96 5 ILE C O 1
ATOM 3431 N N . GLU C 1 6 ? -13.534 17.595 -17.345 1.00 40.06 6 GLU C N 1
ATOM 3432 C CA . GLU C 1 6 ? -14.205 17.299 -16.089 1.00 43.03 6 GLU C CA 1
ATOM 3433 C C . GLU C 1 6 ? -15.004 15.989 -16.204 1.00 39.18 6 GLU C C 1
ATOM 3434 O O . GLU C 1 6 ? -15.014 15.170 -15.288 1.00 32.65 6 GLU C O 1
ATOM 3440 N N . TYR C 1 7 ? -15.651 15.790 -17.342 1.00 33.60 7 TYR C N 1
ATOM 3441 C CA . TYR C 1 7 ? -16.388 14.560 -17.592 1.00 36.89 7 TYR C CA 1
ATOM 3442 C C . TYR C 1 7 ? -15.447 13.368 -17.556 1.00 30.22 7 TYR C C 1
ATOM 3443 O O . TYR C 1 7 ? -15.819 12.314 -17.083 1.00 32.73 7 TYR C O 1
ATOM 3452 N N . SER C 1 8 ? -14.233 13.518 -18.080 1.00 29.83 8 SER C N 1
ATOM 3453 C CA . SER C 1 8 ? -13.304 12.390 -18.101 1.00 33.34 8 SER C CA 1
ATOM 3454 C C . SER C 1 8 ? -12.935 11.964 -16.670 1.00 29.14 8 SER C C 1
ATOM 3455 O O . SER C 1 8 ? -12.715 10.776 -16.403 1.00 27.85 8 SER C O 1
ATOM 3458 N N . PHE C 1 9 ? -12.875 12.929 -15.758 1.00 27.72 9 PHE C N 1
ATOM 3459 C CA . PHE C 1 9 ? -12.604 12.620 -14.353 1.00 28.56 9 PHE C CA 1
ATOM 3460 C C . PHE C 1 9 ? -13.749 11.821 -13.783 1.00 29.84 9 PHE C C 1
ATOM 3461 O O . PHE C 1 9 ? -13.531 10.833 -13.087 1.00 27.75 9 PHE C O 1
ATOM 3469 N N . TYR C 1 10 ? -14.981 12.232 -14.091 1.00 28.98 10 TYR C N 1
ATOM 3470 C CA . TYR C 1 10 ? -16.144 11.543 -13.537 1.00 28.87 10 TYR C CA 1
ATOM 3471 C C . TYR C 1 10 ? -16.324 10.154 -14.127 1.00 26.70 10 TYR C C 1
ATOM 3472 O O . TYR C 1 10 ? -16.737 9.242 -13.433 1.00 26.07 10 TYR C O 1
ATOM 3481 N N . LEU C 1 11 ? -16.026 10.012 -15.410 1.00 25.05 11 LEU C N 1
ATOM 3482 C CA . LEU C 1 11 ? -16.144 8.735 -16.077 1.00 26.15 11 LEU C CA 1
ATOM 3483 C C . LEU C 1 11 ? -15.233 7.707 -15.420 1.00 26.03 11 LEU C C 1
ATOM 3484 O O . LEU C 1 11 ? -15.649 6.578 -15.132 1.00 27.40 11 LEU C O 1
ATOM 3489 N N . THR C 1 12 ? -13.980 8.087 -15.204 1.00 23.65 12 THR C N 1
ATOM 3490 C CA . THR C 1 12 ? -13.016 7.168 -14.613 1.00 22.79 12 THR C CA 1
ATOM 3491 C C . THR C 1 12 ? -13.366 6.894 -13.143 1.00 22.35 12 THR C C 1
ATOM 3492 O O . THR C 1 12 ? -13.340 5.751 -12.684 1.00 24.64 12 THR C O 1
ATOM 3496 N N . TYR C 1 13 ? -13.732 7.939 -12.426 1.00 21.87 13 TYR C N 1
ATOM 3497 C CA . TYR C 1 13 ? -14.099 7.808 -11.010 1.00 25.93 13 TYR C CA 1
ATOM 3498 C C . TYR C 1 13 ? -15.247 6.796 -10.858 1.00 27.96 13 TYR C C 1
ATOM 3499 O O . TYR C 1 13 ? -15.177 5.853 -10.070 1.00 25.33 13 TYR C O 1
ATOM 3508 N N . ALA C 1 14 ? -16.292 6.986 -11.647 1.00 26.72 14 ALA C N 1
ATOM 3509 C CA . ALA C 1 14 ? -17.475 6.130 -11.585 1.00 28.04 14 ALA C CA 1
ATOM 3510 C C . ALA C 1 14 ? -17.191 4.701 -12.050 1.00 27.75 14 ALA C C 1
ATOM 3511 O O . ALA C 1 14 ? -17.746 3.753 -11.505 1.00 27.40 14 ALA C O 1
ATOM 3513 N N . PHE C 1 15 ? -16.341 4.538 -13.060 1.00 26.27 15 PHE C N 1
ATOM 3514 C CA . PHE C 1 15 ? -15.946 3.203 -13.479 1.00 26.28 15 PHE C CA 1
ATOM 3515 C C . PHE C 1 15 ? -15.099 2.497 -12.419 1.00 26.49 15 PHE C C 1
ATOM 3516 O O . PHE C 1 15 ? -15.184 1.277 -12.272 1.00 28.64 15 PHE C O 1
ATOM 3524 N N . LEU C 1 16 ? -14.297 3.255 -11.676 1.00 25.37 16 LEU C N 1
ATOM 3525 C CA . LEU C 1 16 ? -13.517 2.677 -10.576 1.00 26.12 16 LEU C CA 1
ATOM 3526 C C . LEU C 1 16 ? -14.448 2.124 -9.500 1.00 25.59 16 LEU C C 1
ATOM 3527 O O . LEU C 1 16 ? -14.184 1.076 -8.923 1.00 23.88 16 LEU C O 1
ATOM 3532 N N . MET C 1 17 ? -15.557 2.816 -9.259 1.00 27.33 17 MET C N 1
ATOM 3533 C CA A MET C 1 17 ? -16.572 2.343 -8.310 0.50 32.51 17 MET C CA 1
ATOM 3534 C CA B MET C 1 17 ? -16.572 2.348 -8.314 0.50 32.71 17 MET C CA 1
ATOM 3535 C C . MET C 1 17 ? -17.175 1.019 -8.769 1.00 28.54 17 MET C C 1
ATOM 3536 O O . MET C 1 17 ? -17.444 0.132 -7.958 1.00 30.75 17 MET C O 1
ATOM 3545 N N . THR C 1 18 ? -17.400 0.907 -10.074 1.00 27.41 18 THR C N 1
ATOM 3546 C CA . THR C 1 18 ? -17.978 -0.291 -10.674 1.00 26.45 18 THR C CA 1
ATOM 3547 C C . THR C 1 18 ? -17.024 -1.449 -10.546 1.00 28.18 18 THR C C 1
ATOM 3548 O O . THR C 1 18 ? -17.388 -2.540 -10.105 1.00 25.70 18 THR C O 1
ATOM 3552 N N . THR C 1 19 ? -15.789 -1.208 -10.963 1.00 25.72 19 THR C N 1
ATOM 3553 C CA . THR C 1 19 ? -14.792 -2.236 -10.973 1.00 24.90 19 THR C CA 1
ATOM 3554 C C . THR C 1 19 ? -14.539 -2.730 -9.558 1.00 26.17 19 THR C C 1
ATOM 3555 O O . THR C 1 19 ? -14.436 -3.935 -9.326 1.00 25.81 19 THR C O 1
ATOM 3559 N N . GLY C 1 20 ? -14.449 -1.798 -8.616 1.00 23.01 20 GLY C N 1
ATOM 3560 C CA . GLY C 1 20 ? -14.238 -2.140 -7.207 1.00 27.45 20 GLY C CA 1
ATOM 3561 C C . GLY C 1 20 ? -15.358 -2.982 -6.620 1.00 25.80 20 GLY C C 1
ATOM 3562 O O . GLY C 1 20 ? -15.114 -3.909 -5.844 1.00 24.91 20 GLY C O 1
ATOM 3563 N N . THR C 1 21 ? -16.591 -2.658 -6.987 1.00 26.43 21 THR C N 1
ATOM 3564 C CA . THR C 1 21 ? -17.752 -3.378 -6.477 1.00 27.33 21 THR C CA 1
ATOM 3565 C C . THR C 1 21 ? -17.764 -4.799 -7.023 1.00 26.63 21 THR C C 1
ATOM 3566 O O . THR C 1 21 ? -18.015 -5.769 -6.299 1.00 22.86 21 THR C O 1
ATOM 3570 N N . ILE C 1 22 ? -17.457 -4.929 -8.308 1.00 27.43 22 ILE C N 1
ATOM 3571 C CA . ILE C 1 22 ? -17.583 -6.202 -8.970 1.00 25.98 22 ILE C CA 1
ATOM 3572 C C . ILE C 1 22 ? -16.513 -7.185 -8.478 1.00 25.59 22 ILE C C 1
ATOM 3573 O O . ILE C 1 22 ? -16.805 -8.355 -8.218 1.00 23.59 22 ILE C O 1
ATOM 3578 N N . THR C 1 23 ? -15.286 -6.712 -8.320 1.00 21.98 23 THR C N 1
ATOM 3579 C CA . THR C 1 23 ? -14.219 -7.564 -7.809 1.00 22.24 23 THR C CA 1
ATOM 3580 C C . THR C 1 23 ? -14.377 -7.882 -6.313 1.00 23.36 23 THR C C 1
ATOM 3581 O O . THR C 1 23 ? -13.997 -8.961 -5.856 1.00 25.90 23 THR C O 1
ATOM 3585 N N . PHE C 1 24 ? -14.937 -6.947 -5.560 1.00 21.06 24 PHE C N 1
ATOM 3586 C CA . PHE C 1 24 ? -15.188 -7.134 -4.110 1.00 20.70 24 PHE C CA 1
ATOM 3587 C C . PHE C 1 24 ? -16.161 -8.297 -3.887 1.00 24.16 24 PHE C C 1
ATOM 3588 O O . PHE C 1 24 ? -15.891 -9.232 -3.134 1.00 24.48 24 PHE C O 1
ATOM 3596 N N . ILE C 1 25 ? -17.307 -8.230 -4.550 1.00 22.43 25 ILE C N 1
ATOM 3597 C CA . ILE C 1 25 ? -18.326 -9.243 -4.366 1.00 25.32 25 ILE C CA 1
ATOM 3598 C C . ILE C 1 25 ? -17.826 -10.618 -4.805 1.00 25.22 25 ILE C C 1
ATOM 3599 O O . ILE C 1 25 ? -18.033 -11.614 -4.113 1.00 27.19 25 ILE C O 1
ATOM 3604 N N . GLU C 1 26 ? -17.145 -10.687 -5.938 1.00 27.99 26 GLU C N 1
ATOM 3605 C CA . GLU C 1 26 ? -16.646 -11.974 -6.388 1.00 26.20 26 GLU C CA 1
ATOM 3606 C C . GLU C 1 26 ? -15.500 -12.485 -5.528 1.00 25.91 26 GLU C C 1
ATOM 3607 O O . GLU C 1 26 ? -15.419 -13.684 -5.268 1.00 30.70 26 GLU C O 1
ATOM 3613 N N . ALA C 1 27 ? -14.619 -11.598 -5.072 1.00 23.51 27 ALA C N 1
ATOM 3614 C CA . ALA C 1 27 ? -13.560 -12.023 -4.153 1.00 25.87 27 ALA C CA 1
ATOM 3615 C C . ALA C 1 27 ? -14.160 -12.687 -2.924 1.00 24.94 27 ALA C C 1
ATOM 3616 O O . ALA C 1 27 ? -13.567 -13.596 -2.351 1.00 23.98 27 ALA C O 1
ATOM 3618 N N . LEU C 1 28 ? -15.335 -12.221 -2.518 1.00 24.34 28 LEU C N 1
ATOM 3619 C CA . LEU C 1 28 ? -15.963 -12.708 -1.302 1.00 26.12 28 LEU C CA 1
ATOM 3620 C C . LEU C 1 28 ? -16.730 -14.007 -1.529 1.00 27.58 28 LEU C C 1
ATOM 3621 O O . LEU C 1 28 ? -17.166 -14.643 -0.579 1.00 27.87 28 LEU C O 1
ATOM 3626 N N . ARG C 1 29 ? -16.889 -14.412 -2.782 1.00 26.29 29 ARG C N 1
ATOM 3627 C CA . ARG C 1 29 ? -17.703 -15.584 -3.070 1.00 28.50 29 ARG C CA 1
ATOM 3628 C C . ARG C 1 29 ? -16.994 -16.666 -3.873 1.00 29.12 29 ARG C C 1
ATOM 3629 O O . ARG C 1 29 ? -17.416 -17.819 -3.861 1.00 29.64 29 ARG C O 1
ATOM 3637 N N . THR C 1 30 ? -15.913 -16.332 -4.559 1.00 26.67 30 THR C N 1
ATOM 3638 C CA . THR C 1 30 ? -15.255 -17.355 -5.346 1.00 28.33 30 THR C CA 1
ATOM 3639 C C . THR C 1 30 ? -14.778 -18.510 -4.458 1.00 30.31 30 THR C C 1
ATOM 3640 O O . THR C 1 30 ? -14.363 -18.317 -3.313 1.00 30.09 30 THR C O 1
ATOM 3644 N N . LYS C 1 31 ? -14.854 -19.723 -4.985 1.00 31.23 31 LYS C N 1
ATOM 3645 C CA . LYS C 1 31 ? -14.382 -20.884 -4.256 1.00 37.66 31 LYS C CA 1
ATOM 3646 C C . LYS C 1 31 ? -12.917 -21.161 -4.574 1.00 36.67 31 LYS C C 1
ATOM 3647 O O . LYS C 1 31 ? -12.299 -22.034 -3.978 1.00 34.49 31 LYS C O 1
ATOM 3651 N N . ASN C 1 32 ? -12.353 -20.399 -5.502 1.00 36.18 32 ASN C N 1
ATOM 3652 C CA . ASN C 1 32 ? -10.953 -20.560 -5.853 1.00 32.25 32 ASN C CA 1
ATOM 3653 C C . ASN C 1 32 ? -10.089 -19.528 -5.128 1.00 33.48 32 ASN C C 1
ATOM 3654 O O . ASN C 1 32 ? -10.185 -18.325 -5.394 1.00 26.87 32 ASN C O 1
ATOM 3659 N N . GLU C 1 33 ? -9.245 -19.991 -4.214 1.00 29.42 33 GLU C N 1
ATOM 3660 C CA . GLU C 1 33 ? -8.495 -19.078 -3.351 1.00 32.53 33 GLU C CA 1
ATOM 3661 C C . GLU C 1 33 ? -7.519 -18.188 -4.110 1.00 30.42 33 GLU C C 1
ATOM 3662 O O . GLU C 1 33 ? -7.293 -17.031 -3.727 1.00 27.68 33 GLU C O 1
ATOM 3668 N N . SER C 1 34 ? -6.936 -18.720 -5.175 1.00 30.59 34 SER C N 1
ATOM 3669 C CA . SER C 1 34 ? -6.008 -17.939 -5.989 1.00 29.22 34 SER C CA 1
ATOM 3670 C C . SER C 1 34 ? -6.728 -16.799 -6.687 1.00 29.24 34 SER C C 1
ATOM 3671 O O . SER C 1 34 ? -6.208 -15.673 -6.783 1.00 26.69 34 SER C O 1
ATOM 3674 N N . VAL C 1 35 ? -7.931 -17.088 -7.174 1.00 26.82 35 VAL C N 1
ATOM 3675 C CA . VAL C 1 35 ? -8.748 -16.069 -7.808 1.00 28.30 35 VAL C CA 1
ATOM 3676 C C . VAL C 1 35 ? -9.162 -15.031 -6.765 1.00 25.69 35 VAL C C 1
ATOM 3677 O O . VAL C 1 35 ? -9.177 -13.835 -7.046 1.00 24.14 35 VAL C O 1
ATOM 3681 N N . ARG C 1 36 ? -9.498 -15.474 -5.555 1.00 25.39 36 ARG C N 1
ATOM 3682 C CA . ARG C 1 36 ? -9.774 -14.518 -4.497 1.00 24.86 36 ARG C CA 1
ATOM 3683 C C . ARG C 1 36 ? -8.599 -13.538 -4.282 1.00 25.14 36 ARG C C 1
ATOM 3684 O O . ARG C 1 36 ? -8.802 -12.342 -4.158 1.00 23.38 36 ARG C O 1
ATOM 3692 N N . HIS C 1 37 ? -7.374 -14.038 -4.225 1.00 25.05 37 HIS C N 1
ATOM 3693 C CA . HIS C 1 37 ? -6.248 -13.165 -3.933 1.00 28.22 37 HIS C CA 1
ATOM 3694 C C . HIS C 1 37 ? -6.096 -12.110 -5.001 1.00 26.79 37 HIS C C 1
ATOM 3695 O O . HIS C 1 37 ? -5.829 -10.942 -4.702 1.00 24.42 37 HIS C O 1
ATOM 3702 N N . ILE C 1 38 ? -6.264 -12.524 -6.249 1.00 24.47 38 ILE C N 1
ATOM 3703 C CA . ILE C 1 38 ? -6.163 -11.618 -7.379 1.00 24.54 38 ILE C CA 1
ATOM 3704 C C . ILE C 1 38 ? -7.283 -10.574 -7.372 1.00 26.07 38 ILE C C 1
ATOM 3705 O O . ILE C 1 38 ? -7.044 -9.390 -7.575 1.00 22.68 38 ILE C O 1
ATOM 3710 N N . LEU C 1 39 ? -8.507 -11.008 -7.131 1.00 23.81 39 LEU C N 1
ATOM 3711 C CA . LEU C 1 39 ? -9.626 -10.069 -7.100 1.00 25.97 39 LEU C CA 1
ATOM 3712 C C . LEU C 1 39 ? -9.592 -9.150 -5.875 1.00 24.14 39 LEU C C 1
ATOM 3713 O O . LEU C 1 39 ? -10.064 -8.014 -5.938 1.00 22.51 39 LEU C O 1
ATOM 3718 N N . ASN C 1 40 ? -9.065 -9.656 -4.762 1.00 22.16 40 ASN C N 1
ATOM 3719 C CA . ASN C 1 40 ? -8.812 -8.849 -3.576 1.00 22.33 40 ASN C CA 1
ATOM 3720 C C . ASN C 1 40 ? -7.865 -7.682 -3.896 1.00 25.01 40 ASN C C 1
ATOM 3721 O O . ASN C 1 40 ? -8.185 -6.522 -3.664 1.00 23.72 40 ASN C O 1
ATOM 3726 N N . LEU C 1 41 ? -6.711 -8.009 -4.470 1.00 23.58 41 LEU C N 1
ATOM 3727 C CA . LEU C 1 41 ? -5.773 -6.994 -4.933 1.00 24.22 41 LEU C CA 1
ATOM 3728 C C . LEU C 1 41 ? -6.412 -6.017 -5.917 1.00 23.75 41 LEU C C 1
ATOM 3729 O O . LEU C 1 41 ? -6.182 -4.813 -5.833 1.00 22.54 41 LEU C O 1
ATOM 3734 N N . GLU C 1 42 ? -7.174 -6.541 -6.880 1.00 23.97 42 GLU C N 1
ATOM 3735 C CA . GLU C 1 42 ? -7.879 -5.694 -7.836 1.00 27.14 42 GLU C CA 1
ATOM 3736 C C . GLU C 1 42 ? -8.856 -4.729 -7.145 1.00 25.48 42 GLU C C 1
ATOM 3737 O O . GLU C 1 42 ? -8.960 -3.573 -7.524 1.00 24.59 42 GLU C O 1
ATOM 3743 N N . THR C 1 43 ? -9.567 -5.205 -6.135 1.00 22.83 43 THR C N 1
ATOM 3744 C CA . THR C 1 43 ? -10.431 -4.323 -5.359 1.00 22.05 43 THR C CA 1
ATOM 3745 C C . THR C 1 43 ? -9.632 -3.153 -4.740 1.00 21.81 43 THR C C 1
ATOM 3746 O O . THR C 1 43 ? -10.076 -2.014 -4.776 1.00 24.45 43 THR C O 1
ATOM 3750 N N . CYS C 1 44 ? -8.460 -3.444 -4.187 1.00 23.15 44 CYS C N 1
ATOM 3751 C CA . CYS C 1 44 ? -7.609 -2.422 -3.583 1.00 27.62 44 CYS C CA 1
ATOM 3752 C C . CYS C 1 44 ? -7.221 -1.360 -4.586 1.00 26.12 44 CYS C C 1
ATOM 3753 O O . CYS C 1 44 ? -7.212 -0.157 -4.276 1.00 25.17 44 CYS C O 1
ATOM 3756 N N . ILE C 1 45 ? -6.880 -1.805 -5.792 1.00 24.53 45 ILE C N 1
ATOM 3757 C CA . ILE C 1 45 ? -6.514 -0.871 -6.845 1.00 24.93 45 ILE C CA 1
ATOM 3758 C C . ILE C 1 45 ? -7.632 0.130 -7.088 1.00 25.29 45 ILE C C 1
ATOM 3759 O O . ILE C 1 45 ? -7.383 1.332 -7.137 1.00 21.98 45 ILE C O 1
ATOM 3764 N N . SER C 1 46 ? -8.861 -0.363 -7.194 1.00 23.82 46 SER C N 1
ATOM 3765 C CA . SER C 1 46 ? -10.013 0.502 -7.410 1.00 26.38 46 SER C CA 1
ATOM 3766 C C . SER C 1 46 ? -10.279 1.417 -6.219 1.00 26.89 46 SER C C 1
ATOM 3767 O O . SER C 1 46 ? -10.619 2.582 -6.391 1.00 23.67 46 SER C O 1
ATOM 3770 N N . VAL C 1 47 ? -10.143 0.878 -5.014 1.00 25.18 47 VAL C N 1
ATOM 3771 C CA . VAL C 1 47 ? -10.318 1.672 -3.810 1.00 24.78 47 VAL C CA 1
ATOM 3772 C C . VAL C 1 47 ? -9.366 2.869 -3.767 1.00 24.80 47 VAL C C 1
ATOM 3773 O O . VAL C 1 47 ? -9.782 4.011 -3.526 1.00 24.69 47 VAL C O 1
ATOM 3777 N N . VAL C 1 48 ? -8.092 2.614 -4.022 1.00 23.64 48 VAL C N 1
ATOM 3778 C CA . VAL C 1 48 ? -7.072 3.663 -3.949 1.00 22.98 48 VAL C CA 1
ATOM 3779 C C . VAL C 1 48 ? -7.230 4.706 -5.041 1.00 22.56 48 VAL C C 1
ATOM 3780 O O . VAL C 1 48 ? -7.193 5.919 -4.778 1.00 22.92 48 VAL C O 1
ATOM 3784 N N . ALA C 1 49 ? -7.372 4.244 -6.278 1.00 22.23 49 ALA C N 1
ATOM 3785 C CA . ALA C 1 49 ? -7.532 5.160 -7.388 1.00 23.69 49 ALA C CA 1
ATOM 3786 C C . ALA C 1 49 ? -8.814 5.999 -7.228 1.00 23.93 49 ALA C C 1
ATOM 3787 O O . ALA C 1 49 ? -8.800 7.207 -7.478 1.00 24.32 49 ALA C O 1
ATOM 3789 N N . ALA C 1 50 ? -9.912 5.374 -6.804 1.00 23.26 50 ALA C N 1
ATOM 3790 C CA . ALA C 1 50 ? -11.166 6.115 -6.542 1.00 24.51 50 ALA C CA 1
ATOM 3791 C C . ALA C 1 50 ? -10.982 7.235 -5.536 1.00 24.21 50 ALA C C 1
ATOM 3792 O O . ALA C 1 50 ? -11.560 8.324 -5.683 1.00 26.38 50 ALA C O 1
ATOM 3794 N N . PHE C 1 51 ? -10.209 6.958 -4.492 1.00 22.41 51 PHE C N 1
ATOM 3795 C CA . PHE C 1 51 ? -9.900 7.961 -3.502 1.00 26.30 51 PHE C CA 1
ATOM 3796 C C . PHE C 1 51 ? -9.189 9.158 -4.131 1.00 24.76 51 PHE C C 1
ATOM 3797 O O . PHE C 1 51 ? -9.588 10.300 -3.920 1.00 22.67 51 PHE C O 1
ATOM 3805 N N . PHE C 1 52 ? -8.136 8.914 -4.901 1.00 23.44 52 PHE C N 1
ATOM 3806 C CA . PHE C 1 52 ? -7.451 10.027 -5.533 1.00 23.38 52 PHE C CA 1
ATOM 3807 C C . PHE C 1 52 ? -8.331 10.764 -6.539 1.00 25.39 52 PHE C C 1
ATOM 3808 O O . PHE C 1 52 ? -8.304 11.989 -6.586 1.00 24.77 52 PHE C O 1
ATOM 3816 N N . TYR C 1 53 ? -9.142 10.044 -7.305 1.00 23.30 53 TYR C N 1
ATOM 3817 C CA . TYR C 1 53 ? -10.075 10.718 -8.210 1.00 26.22 53 TYR C CA 1
ATOM 3818 C C . TYR C 1 53 ? -11.112 11.583 -7.464 1.00 24.13 53 TYR C C 1
ATOM 3819 O O . TYR C 1 53 ? -11.411 12.697 -7.912 1.00 25.49 53 TYR C O 1
ATOM 3828 N N . SER C 1 54 ? -11.639 11.117 -6.331 1.00 26.23 54 SER C N 1
ATOM 3829 C CA . SER C 1 54 ? -12.576 11.956 -5.573 1.00 28.65 54 SER C CA 1
ATOM 3830 C C . SER C 1 54 ? -11.870 13.240 -5.162 1.00 29.31 54 SER C C 1
ATOM 3831 O O . SER C 1 54 ? -12.461 14.314 -5.171 1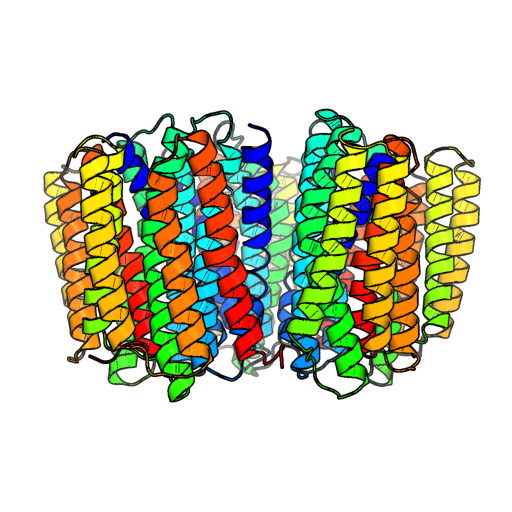.00 30.58 54 SER C O 1
ATOM 3834 N N . ASN C 1 55 ? -10.596 13.124 -4.807 1.00 29.42 55 ASN C N 1
ATOM 3835 C CA . ASN C 1 55 ? -9.799 14.300 -4.451 1.00 32.33 55 ASN C CA 1
ATOM 3836 C C . ASN C 1 55 ? -9.583 15.242 -5.624 1.00 33.13 55 ASN C C 1
ATOM 3837 O O . ASN C 1 55 ? -9.808 16.455 -5.502 1.00 33.17 55 ASN C O 1
ATOM 3842 N N . PHE C 1 56 ? -9.160 14.702 -6.767 1.00 32.41 56 PHE C N 1
ATOM 3843 C CA . PHE C 1 56 ? -8.976 15.545 -7.939 1.00 34.89 56 PHE C CA 1
ATOM 3844 C C . PHE C 1 56 ? -10.271 16.273 -8.253 1.00 36.65 56 PHE C C 1
ATOM 3845 O O . PHE C 1 56 ? -10.257 17.459 -8.553 1.00 37.25 56 PHE C O 1
ATOM 3853 N N . ILE C 1 57 ? -11.389 15.556 -8.189 1.00 34.47 57 ILE C N 1
ATOM 3854 C CA . ILE C 1 57 ? -12.675 16.146 -8.550 1.00 36.34 57 ILE C CA 1
ATOM 3855 C C . ILE C 1 57 ? -13.046 17.264 -7.569 1.00 40.74 57 ILE C C 1
ATOM 3856 O O . ILE C 1 57 ? -13.505 18.324 -7.978 1.00 42.79 57 ILE C O 1
ATOM 3861 N N . GLY C 1 58 ? -12.823 17.034 -6.280 1.00 36.12 58 GLY C N 1
ATOM 3862 C CA . GLY C 1 58 ? -13.094 18.049 -5.267 1.00 42.87 58 GLY C CA 1
ATOM 3863 C C . GLY C 1 58 ? -12.314 19.337 -5.491 1.00 45.22 58 GLY C C 1
ATOM 3864 O O . GLY C 1 58 ? -12.667 20.376 -4.950 1.00 51.30 58 GLY C O 1
ATOM 3865 N N . LYS C 1 59 ? -11.268 19.268 -6.310 1.00 49.91 59 LYS C N 1
ATOM 3866 C CA . LYS C 1 59 ? -10.335 20.379 -6.479 1.00 47.68 59 LYS C CA 1
ATOM 3867 C C . LYS C 1 59 ? -10.427 21.105 -7.824 1.00 51.27 59 LYS C C 1
ATOM 3868 O O . LYS C 1 59 ? -9.765 22.120 -8.013 1.00 50.13 59 LYS C O 1
ATOM 3871 N N . LEU C 1 60 ? -11.235 20.605 -8.756 1.00 50.62 60 LEU C N 1
ATOM 3872 C CA . LEU C 1 60 ? -11.195 21.120 -10.134 1.00 59.97 60 LEU C CA 1
ATOM 3873 C C . LEU C 1 60 ? -11.299 22.648 -10.240 1.00 58.85 60 LEU C C 1
ATOM 3874 O O . LEU C 1 60 ? -10.769 23.235 -11.181 1.00 66.53 60 LEU C O 1
ATOM 3879 N N . GLU C 1 61 ? -11.958 23.297 -9.286 1.00 61.12 61 GLU C N 1
ATOM 3880 C CA . GLU C 1 61 ? -11.955 24.760 -9.249 1.00 79.22 61 GLU C CA 1
ATOM 3881 C C . GLU C 1 61 ? -10.620 25.284 -8.716 1.00 73.31 61 GLU C C 1
ATOM 3882 O O . GLU C 1 61 ? -9.945 26.082 -9.364 1.00 67.16 61 GLU C O 1
ATOM 3884 N N . HIS C 1 62 ? -10.242 24.796 -7.541 1.00 67.95 62 HIS C N 1
ATOM 3885 C CA . HIS C 1 62 ? -9.171 25.387 -6.741 1.00 63.02 62 HIS C CA 1
ATOM 3886 C C . HIS C 1 62 ? -7.725 25.101 -7.169 1.00 65.98 62 HIS C C 1
ATOM 3887 O O . HIS C 1 62 ? -6.802 25.602 -6.528 1.00 80.28 62 HIS C O 1
ATOM 3889 N N . ILE C 1 63 ? -7.498 24.311 -8.216 1.00 54.14 63 ILE C N 1
ATOM 3890 C CA . ILE C 1 63 ? -6.136 23.825 -8.465 1.00 45.12 63 ILE C CA 1
ATOM 3891 C C . ILE C 1 63 ? -5.759 23.770 -9.945 1.00 42.92 63 ILE C C 1
ATOM 3892 O O . ILE C 1 63 ? -6.609 23.621 -10.814 1.00 44.73 63 ILE C O 1
ATOM 3897 N N . ASN C 1 64 ? -4.474 23.921 -10.237 1.00 38.21 64 ASN C N 1
ATOM 3898 C CA . ASN C 1 64 ? -4.047 23.915 -11.622 1.00 39.89 64 ASN C CA 1
ATOM 3899 C C . ASN C 1 64 ? -3.739 22.498 -12.106 1.00 35.86 64 ASN C C 1
ATOM 3900 O O . ASN C 1 64 ? -3.521 21.578 -11.313 1.00 34.21 64 ASN C O 1
ATOM 3905 N N . TYR C 1 65 ? -3.730 22.339 -13.421 1.00 36.28 65 TYR C N 1
ATOM 3906 C CA . TYR C 1 65 ? -3.631 21.033 -14.035 1.00 32.42 65 TYR C CA 1
ATOM 3907 C C . TYR C 1 65 ? -2.270 20.403 -13.883 1.00 31.20 65 TYR C C 1
ATOM 3908 O O . TYR C 1 65 ? -2.160 19.177 -13.891 1.00 32.50 65 TYR C O 1
ATOM 3917 N N . GLU C 1 66 ? -1.230 21.217 -13.730 1.00 29.20 66 GLU C N 1
ATOM 3918 C CA . GLU C 1 66 ? 0.078 20.647 -13.423 1.00 29.29 66 GLU C CA 1
ATOM 3919 C C . GLU C 1 66 ? 0.050 19.992 -12.053 1.00 29.81 66 GLU C C 1
ATOM 3920 O O . GLU C 1 66 ? 0.519 18.870 -11.886 1.00 31.82 66 GLU C O 1
ATOM 3926 N N . GLU C 1 67 ? -0.513 20.688 -11.075 1.00 28.01 67 GLU C N 1
ATOM 3927 C CA . GLU C 1 67 ? -0.583 20.151 -9.725 1.00 30.04 67 GLU C CA 1
ATOM 3928 C C . GLU C 1 67 ? -1.338 18.826 -9.680 1.00 30.48 67 GLU C C 1
ATOM 3929 O O . GLU C 1 67 ? -0.947 17.919 -8.957 1.00 28.63 67 GLU C O 1
ATOM 3935 N N . ILE C 1 68 ? -2.416 18.701 -10.445 1.00 27.71 68 ILE C N 1
ATOM 3936 C CA . ILE C 1 68 ? -3.151 17.441 -10.455 1.00 27.55 68 ILE C CA 1
ATOM 3937 C C . ILE C 1 68 ? -2.266 16.311 -10.979 1.00 26.53 68 ILE C C 1
ATOM 3938 O O . ILE C 1 68 ? -2.215 15.219 -10.409 1.00 24.34 68 ILE C O 1
ATOM 3943 N N . ASN C 1 69 ? -1.539 16.582 -12.053 1.00 28.15 69 ASN C N 1
ATOM 3944 C CA . ASN C 1 69 ? -0.665 15.575 -12.632 1.00 27.37 69 ASN C CA 1
ATOM 3945 C C . ASN C 1 69 ? 0.453 15.155 -11.683 1.00 27.64 69 ASN C C 1
ATOM 3946 O O . ASN C 1 69 ? 0.791 13.961 -11.588 1.00 29.49 69 ASN C O 1
ATOM 3951 N N . LEU C 1 70 ? 1.023 16.111 -10.959 1.00 26.88 70 LEU C N 1
ATOM 3952 C CA . LEU C 1 70 ? 2.057 15.763 -9.982 1.00 30.68 70 LEU C CA 1
ATOM 3953 C C . LEU C 1 70 ? 1.454 14.903 -8.875 1.00 25.34 70 LEU C C 1
ATOM 3954 O O . LEU C 1 70 ? 2.069 13.935 -8.424 1.00 26.13 70 LEU C O 1
ATOM 3959 N N . ASN C 1 71 ? 0.244 15.247 -8.454 1.00 26.36 71 ASN C N 1
ATOM 3960 C CA . ASN C 1 71 ? -0.429 14.483 -7.410 1.00 28.03 71 ASN C CA 1
ATOM 3961 C C . ASN C 1 71 ? -0.703 13.028 -7.810 1.00 25.46 71 ASN C C 1
ATOM 3962 O O . ASN C 1 71 ? -0.773 12.165 -6.948 1.00 23.88 71 ASN C O 1
ATOM 3967 N N . ARG C 1 72 ? -0.880 12.772 -9.109 1.00 24.86 72 ARG C N 1
ATOM 3968 C CA . ARG C 1 72 ? -1.131 11.416 -9.610 1.00 24.40 72 ARG C CA 1
ATOM 3969 C C . ARG C 1 72 ? -0.007 10.469 -9.244 1.00 26.21 72 ARG C C 1
ATOM 3970 O O . ARG C 1 72 ? -0.235 9.282 -9.084 1.00 24.24 72 ARG C O 1
ATOM 3978 N N . TYR C 1 73 ? 1.217 10.986 -9.138 1.00 24.64 73 TYR C N 1
ATOM 3979 C CA . TYR C 1 73 ? 2.347 10.140 -8.785 1.00 22.27 73 TYR C CA 1
ATOM 3980 C C . TYR C 1 73 ? 2.135 9.422 -7.448 1.00 26.18 73 TYR C C 1
ATOM 3981 O O . TYR C 1 73 ? 2.629 8.310 -7.255 1.00 26.56 73 TYR C O 1
ATOM 3990 N N . VAL C 1 74 ? 1.379 10.029 -6.540 1.00 27.53 74 VAL C N 1
ATOM 3991 C CA . VAL C 1 74 ? 1.125 9.392 -5.237 1.00 28.99 74 VAL C CA 1
ATOM 3992 C C . VAL C 1 74 ? 0.205 8.195 -5.452 1.00 25.90 74 VAL C C 1
ATOM 3993 O O . VAL C 1 74 ? 0.417 7.139 -4.875 1.00 27.25 74 VAL C O 1
ATOM 3997 N N . ASP C 1 75 ? -0.828 8.379 -6.279 1.00 27.89 75 ASP C N 1
ATOM 3998 C CA . ASP C 1 75 ? -1.718 7.283 -6.699 1.00 24.56 75 ASP C CA 1
ATOM 3999 C C . ASP C 1 75 ? -0.879 6.187 -7.364 1.00 25.07 75 ASP C C 1
ATOM 4000 O O . ASP C 1 75 ? -0.921 5.024 -6.960 1.00 22.68 75 ASP C O 1
ATOM 4005 N N . TRP C 1 76 ? -0.078 6.571 -8.354 1.00 24.92 76 TRP C N 1
ATOM 4006 C CA . TRP C 1 76 ? 0.755 5.617 -9.066 1.00 23.28 76 TRP C CA 1
ATOM 4007 C C . TRP C 1 76 ? 1.699 4.818 -8.156 1.00 25.31 76 TRP C C 1
ATOM 4008 O O . TRP C 1 76 ? 1.872 3.618 -8.356 1.00 26.32 76 TRP C O 1
ATOM 4019 N N . ALA C 1 77 ? 2.323 5.481 -7.180 1.00 24.55 77 ALA C N 1
ATOM 4020 C CA . ALA C 1 77 ? 3.245 4.816 -6.264 1.00 29.27 77 ALA C CA 1
ATOM 4021 C C . ALA C 1 77 ? 2.577 3.681 -5.487 1.00 28.40 77 ALA C C 1
ATOM 4022 O O . ALA C 1 77 ? 3.251 2.756 -5.020 1.00 25.17 77 ALA C O 1
ATOM 4024 N N . ILE C 1 78 ? 1.256 3.758 -5.350 1.00 24.48 78 ILE C N 1
ATOM 4025 C CA . ILE C 1 78 ? 0.497 2.746 -4.613 1.00 26.78 78 ILE C CA 1
ATOM 4026 C C . ILE C 1 78 ? -0.146 1.720 -5.544 1.00 26.87 78 ILE C C 1
ATOM 4027 O O . ILE C 1 78 ? -0.084 0.517 -5.295 1.00 25.88 78 ILE C O 1
ATOM 4032 N N . THR C 1 79 ? -0.760 2.190 -6.620 1.00 25.25 79 THR C N 1
ATOM 4033 C CA . THR C 1 79 ? -1.488 1.287 -7.491 1.00 24.40 79 THR C CA 1
ATOM 4034 C C . THR C 1 79 ? -0.562 0.451 -8.366 1.00 24.25 79 THR C C 1
ATOM 4035 O O . THR C 1 79 ? -0.813 -0.736 -8.539 1.00 23.71 79 THR C O 1
ATOM 4039 N N . THR C 1 80 ? 0.527 1.036 -8.880 1.00 22.10 80 THR C N 1
ATOM 4040 C CA . THR C 1 80 ? 1.378 0.287 -9.815 1.00 24.89 80 THR C CA 1
ATOM 4041 C C . THR C 1 80 ? 1.970 -1.004 -9.220 1.00 22.33 80 THR C C 1
ATOM 4042 O O . THR C 1 80 ? 1.959 -2.033 -9.880 1.00 25.64 80 THR C O 1
ATOM 4046 N N . PRO C 1 81 ? 2.482 -0.969 -7.977 1.00 26.29 81 PRO C N 1
ATOM 4047 C CA . PRO C 1 81 ? 2.992 -2.238 -7.442 1.00 24.57 81 PRO C CA 1
ATOM 4048 C C . PRO C 1 81 ? 1.909 -3.310 -7.260 1.00 24.36 81 PRO C C 1
ATOM 4049 O O . PRO C 1 81 ? 2.187 -4.495 -7.408 1.00 23.11 81 PRO C O 1
ATOM 4053 N N . ILE C 1 82 ? 0.689 -2.899 -6.935 1.00 24.99 82 ILE C N 1
ATOM 4054 C CA . ILE C 1 82 ? -0.410 -3.851 -6.750 1.00 22.97 82 ILE C CA 1
ATOM 4055 C C . ILE C 1 82 ? -0.812 -4.411 -8.108 1.00 21.39 82 ILE C C 1
ATOM 4056 O O . ILE C 1 82 ? -1.040 -5.616 -8.247 1.00 23.46 82 ILE C O 1
ATOM 4061 N N . MET C 1 83 ? -0.894 -3.532 -9.108 1.00 21.45 83 MET C N 1
ATOM 4062 C CA . MET C 1 83 ? -1.194 -3.954 -10.475 1.00 21.67 83 MET C CA 1
ATOM 4063 C C . MET C 1 83 ? -0.157 -4.953 -10.975 1.00 26.26 83 MET C C 1
ATOM 4064 O O . MET C 1 83 ? -0.502 -5.937 -11.633 1.00 23.78 83 MET C O 1
ATOM 4069 N N . LEU C 1 84 ? 1.111 -4.698 -10.675 1.00 23.40 84 LEU C N 1
ATOM 4070 C CA . LEU C 1 84 ? 2.176 -5.595 -11.139 1.00 24.84 84 LEU C CA 1
ATOM 4071 C C . LEU C 1 84 ? 2.122 -6.928 -10.406 1.00 25.69 84 LEU C C 1
ATOM 4072 O O . LEU C 1 84 ? 2.354 -7.972 -10.999 1.00 23.75 84 LEU C O 1
ATOM 4077 N N . LEU C 1 85 ? 1.773 -6.894 -9.121 1.00 25.01 85 LEU C N 1
ATOM 4078 C CA . LEU C 1 85 ? 1.632 -8.111 -8.365 1.00 24.57 85 LEU C CA 1
ATOM 4079 C C . LEU C 1 85 ? 0.503 -8.954 -8.952 1.00 26.98 85 LEU C C 1
ATOM 4080 O O . LEU C 1 85 ? 0.662 -10.160 -9.153 1.00 26.43 85 LEU C O 1
ATOM 4085 N N . VAL C 1 86 ? -0.633 -8.322 -9.236 1.00 25.12 86 VAL C N 1
ATOM 4086 C CA . VAL C 1 86 ? -1.753 -9.016 -9.871 1.00 23.64 86 VAL C CA 1
ATOM 4087 C C . VAL C 1 86 ? -1.318 -9.664 -11.179 1.00 28.06 86 VAL C C 1
ATOM 4088 O O . VAL C 1 86 ? -1.644 -10.827 -11.456 1.00 26.96 86 VAL C O 1
ATOM 4092 N N . LEU C 1 87 ? -0.592 -8.907 -11.992 1.00 26.92 87 LEU C N 1
ATOM 4093 C CA . LEU C 1 87 ? -0.163 -9.408 -13.309 1.00 25.01 87 LEU C CA 1
ATOM 4094 C C . LEU C 1 87 ? 0.683 -10.688 -13.173 1.00 26.76 87 LEU C C 1
ATOM 4095 O O . LEU C 1 87 ? 0.403 -11.675 -13.843 1.00 25.57 87 LEU C O 1
ATOM 4100 N N . VAL C 1 88 ? 1.691 -10.690 -12.295 1.00 24.53 88 VAL C N 1
ATOM 4101 C CA . VAL C 1 88 ? 2.557 -11.875 -12.169 1.00 29.51 88 VAL C CA 1
ATOM 4102 C C . VAL C 1 88 ? 1.837 -13.054 -11.489 1.00 31.10 88 VAL C C 1
ATOM 4103 O O . VAL C 1 88 ? 2.062 -14.218 -11.837 1.00 28.38 88 VAL C O 1
ATOM 4107 N N . LEU C 1 89 ? 0.936 -12.757 -10.559 1.00 27.01 89 LEU C N 1
ATOM 4108 C CA . LEU C 1 89 ? 0.112 -13.796 -9.968 1.00 27.64 89 LEU C CA 1
ATOM 4109 C C . LEU C 1 89 ? -0.841 -14.394 -11.003 1.00 28.19 89 LEU C C 1
ATOM 4110 O O . LEU C 1 89 ? -1.065 -15.608 -11.031 1.00 30.08 89 LEU C O 1
ATOM 4115 N N . ALA C 1 90 ? -1.399 -13.549 -11.860 1.00 25.94 90 ALA C N 1
ATOM 4116 C CA . ALA C 1 90 ? -2.240 -14.037 -12.943 1.00 29.73 90 ALA C CA 1
ATOM 4117 C C . ALA C 1 90 ? -1.455 -14.955 -13.904 1.00 29.21 90 ALA C C 1
ATOM 4118 O O . ALA C 1 90 ? -1.970 -15.987 -14.329 1.00 27.60 90 ALA C O 1
ATOM 4120 N N . PHE C 1 91 ? -0.221 -14.586 -14.236 1.00 27.19 91 PHE C N 1
ATOM 4121 C CA . PHE C 1 91 ? 0.617 -15.433 -15.084 1.00 29.35 91 PHE C CA 1
ATOM 4122 C C . PHE C 1 91 ? 0.730 -16.794 -14.422 1.00 35.39 91 PHE C C 1
ATOM 4123 O O . PHE C 1 91 ? 0.582 -17.836 -15.056 1.00 30.21 91 PHE C O 1
ATOM 4131 N N . ARG C 1 92 ? 0.996 -16.755 -13.121 1.00 33.18 92 ARG C N 1
ATOM 4132 C CA . ARG C 1 92 ? 1.255 -17.952 -12.350 1.00 31.61 92 ARG C CA 1
ATOM 4133 C C . ARG C 1 92 ? 0.019 -18.835 -12.256 1.00 36.81 92 ARG C C 1
ATOM 4134 O O . ARG C 1 92 ? 0.121 -20.067 -12.309 1.00 34.70 92 ARG C O 1
ATOM 4142 N N . VAL C 1 93 ? -1.142 -18.207 -12.105 1.00 30.30 93 VAL C N 1
ATOM 4143 C CA . VAL C 1 93 ? -2.403 -18.929 -12.068 1.00 31.76 93 VAL C CA 1
ATOM 4144 C C . VAL C 1 93 ? -2.641 -19.655 -13.385 1.00 35.95 93 VAL C C 1
ATOM 4145 O O . VAL C 1 93 ? -3.097 -20.800 -13.408 1.00 36.86 93 VAL C O 1
ATOM 4149 N N . ASN C 1 94 ? -2.315 -19.000 -14.486 1.00 33.47 94 ASN C N 1
ATOM 4150 C CA . ASN C 1 94 ? -2.460 -19.638 -15.786 1.00 36.33 94 ASN C CA 1
ATOM 4151 C C . ASN C 1 94 ? -1.475 -20.814 -15.913 1.00 33.63 94 ASN C C 1
ATOM 4152 O O . ASN C 1 94 ? -1.844 -21.892 -16.393 1.00 43.17 94 ASN C O 1
ATOM 4157 N N . GLN C 1 95 ? -0.251 -20.639 -15.418 1.00 31.95 95 GLN C N 1
ATOM 4158 C CA . GLN C 1 95 ? 0.800 -21.654 -15.576 1.00 37.54 95 GLN C CA 1
ATOM 4159 C C . GLN C 1 95 ? 0.780 -22.805 -14.549 1.00 45.05 95 GLN C C 1
ATOM 4160 O O . GLN C 1 95 ? 1.311 -23.891 -14.819 1.00 34.17 95 GLN C O 1
ATOM 4162 N N . THR C 1 96 ? 0.193 -22.579 -13.376 1.00 38.67 96 THR C N 1
ATOM 4163 C CA . THR C 1 96 ? 0.267 -23.573 -12.304 1.00 35.57 96 THR C CA 1
ATOM 4164 C C . THR C 1 96 ? -1.009 -23.723 -11.470 1.00 37.02 96 THR C C 1
ATOM 4165 O O . THR C 1 96 ? -1.018 -24.495 -10.515 1.00 35.35 96 THR C O 1
ATOM 4169 N N . ASN C 1 97 ? -2.067 -22.995 -11.834 1.00 34.73 97 ASN C N 1
ATOM 4170 C CA . ASN C 1 97 ? -3.319 -22.935 -11.058 1.00 40.05 97 ASN C CA 1
ATOM 4171 C C . ASN C 1 97 ? -3.183 -22.290 -9.684 1.00 39.33 97 ASN C C 1
ATOM 4172 O O . ASN C 1 97 ? -4.157 -22.208 -8.942 1.00 44.05 97 ASN C O 1
ATOM 4177 N N . LYS C 1 98 ? -1.983 -21.838 -9.344 1.00 32.52 98 LYS C N 1
ATOM 4178 C CA . LYS C 1 98 ? -1.745 -21.218 -8.048 1.00 38.60 98 LYS C CA 1
ATOM 4179 C C . LYS C 1 98 ? -1.144 -19.817 -8.185 1.00 36.69 98 LYS C C 1
ATOM 4180 O O . LYS C 1 98 ? -0.252 -19.582 -9.002 1.00 36.44 98 LYS C O 1
ATOM 4183 N N . ALA C 1 99 ? -1.642 -18.894 -7.372 1.00 32.15 99 ALA C N 1
ATOM 4184 C CA . ALA C 1 99 ? -1.142 -17.522 -7.370 1.00 34.20 99 ALA C CA 1
ATOM 4185 C C . ALA C 1 99 ? 0.085 -17.421 -6.474 1.00 34.66 99 ALA C C 1
ATOM 4186 O O . ALA C 1 99 ? -0.034 -17.326 -5.254 1.00 36.23 99 ALA C O 1
ATOM 4188 N N . MET C 1 100 ? 1.264 -17.458 -7.090 1.00 33.23 100 MET C N 1
ATOM 4189 C CA . MET C 1 100 ? 2.524 -17.323 -6.364 1.00 35.57 100 MET C CA 1
ATOM 4190 C C . MET C 1 100 ? 3.546 -16.612 -7.236 1.00 35.04 100 MET C C 1
ATOM 4191 O O . MET C 1 100 ? 3.468 -16.658 -8.463 1.00 36.35 100 MET C O 1
ATOM 4196 N N . VAL C 1 101 ? 4.522 -15.986 -6.597 1.00 29.38 101 VAL C N 1
ATOM 4197 C CA . VAL C 1 101 ? 5.673 -15.445 -7.302 1.00 32.39 101 VAL C CA 1
ATOM 4198 C C . VAL C 1 101 ? 6.842 -15.467 -6.325 1.00 28.38 101 VAL C C 1
ATOM 4199 O O . VAL C 1 101 ? 6.638 -15.439 -5.111 1.00 33.45 101 VAL C O 1
ATOM 4203 N N . LYS C 1 102 ? 8.063 -15.535 -6.836 1.00 28.62 102 LYS C N 1
ATOM 4204 C CA . LYS C 1 102 ? 9.230 -15.384 -5.983 1.00 29.04 102 LYS C CA 1
ATOM 4205 C C . LYS C 1 102 ? 9.312 -13.938 -5.523 1.00 29.70 102 LYS C C 1
ATOM 4206 O O . LYS C 1 102 ? 9.220 -13.027 -6.339 1.00 30.68 102 LYS C O 1
ATOM 4210 N N . PHE C 1 103 ? 9.481 -13.727 -4.219 1.00 32.55 103 PHE C N 1
ATOM 4211 C CA . PHE C 1 103 ? 9.596 -12.382 -3.674 1.00 34.04 103 PHE C CA 1
ATOM 4212 C C . PHE C 1 103 ? 10.751 -11.593 -4.294 1.00 38.07 103 PHE C C 1
ATOM 4213 O O . PHE C 1 103 ? 10.615 -10.399 -4.568 1.00 29.98 103 PHE C O 1
ATOM 4221 N N . SER C 1 104 ? 11.884 -12.258 -4.507 1.00 37.13 104 SER C N 1
ATOM 4222 C CA . SER C 1 104 ? 13.051 -11.610 -5.098 1.00 36.45 104 SER C CA 1
ATOM 4223 C C . SER C 1 104 ? 12.731 -11.111 -6.501 1.00 33.25 104 SER C C 1
ATOM 4224 O O . SER C 1 104 ? 13.181 -10.038 -6.890 1.00 35.99 104 SER C O 1
ATOM 4227 N N . ASP C 1 105 ? 11.984 -11.903 -7.267 1.00 31.00 105 ASP C N 1
ATOM 4228 C CA . ASP C 1 105 ? 11.537 -11.482 -8.599 1.00 32.11 105 ASP C CA 1
ATOM 4229 C C . ASP C 1 105 ? 10.630 -10.260 -8.505 1.00 34.07 105 ASP C C 1
ATOM 4230 O O . ASP C 1 105 ? 10.769 -9.319 -9.268 1.00 30.77 105 ASP C O 1
ATOM 4235 N N . PHE C 1 106 ? 9.698 -10.278 -7.559 1.00 28.93 106 PHE C N 1
ATOM 4236 C CA . PHE C 1 106 ? 8.786 -9.151 -7.386 1.00 30.45 106 PHE C CA 1
ATOM 4237 C C . PHE C 1 106 ? 9.552 -7.898 -6.975 1.00 29.45 106 PHE C C 1
ATOM 4238 O O . PHE C 1 106 ? 9.242 -6.803 -7.433 1.00 31.12 106 PHE C O 1
ATOM 4246 N N . MET C 1 107 ? 10.564 -8.052 -6.128 1.00 28.97 107 MET C N 1
ATOM 4247 C CA . MET C 1 107 ? 11.348 -6.898 -5.695 1.00 32.94 107 MET C CA 1
ATOM 4248 C C . MET C 1 107 ? 12.109 -6.286 -6.869 1.00 32.98 107 MET C C 1
ATOM 4249 O O . MET C 1 107 ? 12.228 -5.062 -6.972 1.00 31.62 107 MET C O 1
ATOM 4254 N N . ILE C 1 108 ? 12.612 -7.131 -7.760 1.00 33.51 108 ILE C N 1
ATOM 4255 C CA . ILE C 1 108 ? 13.266 -6.638 -8.969 1.00 36.52 108 ILE C CA 1
ATOM 4256 C C . ILE C 1 108 ? 12.279 -5.839 -9.816 1.00 31.08 108 ILE C C 1
ATOM 4257 O O . ILE C 1 108 ? 12.595 -4.754 -10.297 1.00 33.28 108 ILE C O 1
ATOM 4262 N N . ILE C 1 109 ? 11.083 -6.386 -9.995 1.00 27.83 109 ILE C N 1
ATOM 4263 C CA . ILE C 1 109 ? 10.000 -5.686 -10.693 1.00 28.31 109 ILE C CA 1
ATOM 4264 C C . ILE C 1 109 ? 9.686 -4.318 -10.079 1.00 29.25 109 ILE C C 1
ATOM 4265 O O . ILE C 1 109 ? 9.547 -3.323 -10.794 1.00 29.74 109 ILE C O 1
ATOM 4270 N N . LEU C 1 110 ? 9.580 -4.263 -8.755 1.00 29.73 110 LEU C N 1
ATOM 4271 C CA . LEU C 1 110 ? 9.267 -3.017 -8.075 1.00 31.87 110 LEU C CA 1
ATOM 4272 C C . LEU C 1 110 ? 10.398 -2.000 -8.225 1.00 29.79 110 LEU C C 1
ATOM 4273 O O . LEU C 1 110 ? 10.153 -0.811 -8.350 1.00 31.19 110 LEU C O 1
ATOM 4278 N N . GLY C 1 111 ? 11.637 -2.475 -8.198 1.00 28.63 111 GLY C N 1
ATOM 4279 C CA . GLY C 1 111 ? 12.787 -1.607 -8.376 1.00 28.07 111 GLY C CA 1
ATOM 4280 C C . GLY C 1 111 ? 12.766 -0.939 -9.739 1.00 28.97 111 GLY C C 1
ATOM 4281 O O . GLY C 1 111 ? 13.006 0.263 -9.846 1.00 30.91 111 GLY C O 1
ATOM 4282 N N . MET C 1 112 ? 12.460 -1.710 -10.780 1.00 25.60 112 MET C N 1
ATOM 4283 C CA . MET C 1 112 ? 12.352 -1.151 -12.129 1.00 26.47 112 MET C CA 1
ATOM 4284 C C . MET C 1 112 ? 11.187 -0.160 -12.192 1.00 28.73 112 MET C C 1
ATOM 4285 O O . MET C 1 112 ? 11.334 0.951 -12.690 1.00 26.99 112 MET C O 1
ATOM 4290 N N . ASN C 1 113 ? 10.041 -0.571 -11.654 1.00 29.79 113 ASN C N 1
ATOM 4291 C CA . ASN C 1 113 ? 8.846 0.274 -11.601 1.00 27.69 113 ASN C CA 1
ATOM 4292 C C . ASN C 1 113 ? 9.090 1.631 -10.931 1.00 25.43 113 ASN C C 1
ATOM 4293 O O . ASN C 1 113 ? 8.722 2.668 -11.470 1.00 26.55 113 ASN C O 1
ATOM 4298 N N . TYR C 1 114 ? 9.702 1.631 -9.751 1.00 27.53 114 TYR C N 1
ATOM 4299 C CA . TYR C 1 114 ? 9.957 2.880 -9.047 1.00 27.76 114 TYR C CA 1
ATOM 4300 C C . TYR C 1 114 ? 11.079 3.699 -9.692 1.00 29.06 114 TYR C C 1
ATOM 4301 O O . TYR C 1 114 ? 11.048 4.923 -9.671 1.00 29.52 114 TYR C O 1
ATOM 4310 N N . GLY C 1 115 ? 12.059 3.029 -10.288 1.00 34.02 115 GLY C N 1
ATOM 4311 C CA . GLY C 1 115 ? 13.024 3.720 -11.136 1.00 29.93 115 GLY C CA 1
ATOM 4312 C C . GLY C 1 115 ? 12.307 4.503 -12.228 1.00 32.79 115 GLY C C 1
ATOM 4313 O O . GLY C 1 115 ? 12.585 5.690 -12.452 1.00 33.00 115 GLY C O 1
ATOM 4314 N N . MET C 1 116 ? 11.370 3.838 -12.900 1.00 29.22 116 MET C N 1
ATOM 4315 C CA . MET C 1 116 ? 10.598 4.449 -13.986 1.00 26.91 116 MET C CA 1
ATOM 4316 C C . MET C 1 116 ? 9.787 5.639 -13.478 1.00 28.59 116 MET C C 1
ATOM 4317 O O . MET C 1 116 ? 9.859 6.735 -14.045 1.00 27.10 116 MET C O 1
ATOM 4322 N N . LEU C 1 117 ? 9.024 5.434 -12.405 1.00 29.54 117 LEU C N 1
ATOM 4323 C CA . LEU C 1 117 ? 8.173 6.503 -11.870 1.00 25.55 117 LEU C CA 1
ATOM 4324 C C . LEU C 1 117 ? 9.023 7.639 -11.313 1.00 27.17 117 LEU C C 1
ATOM 4325 O O . LEU C 1 117 ? 8.693 8.804 -11.504 1.00 27.48 117 LEU C O 1
ATOM 4330 N N . GLY C 1 118 ? 10.094 7.285 -10.604 1.00 30.98 118 GLY C N 1
ATOM 4331 C CA . GLY C 1 118 ? 10.960 8.266 -9.947 1.00 30.55 118 GLY C CA 1
ATOM 4332 C C . GLY C 1 118 ? 11.640 9.177 -10.951 1.00 29.38 118 GLY C C 1
ATOM 4333 O O . GLY C 1 118 ? 11.650 10.408 -10.799 1.00 31.87 118 GLY C O 1
ATOM 4334 N N . THR C 1 119 ? 12.190 8.579 -11.999 1.00 32.20 119 THR C N 1
ATOM 4335 C CA . THR C 1 119 ? 12.859 9.366 -13.025 1.00 30.10 119 THR C CA 1
ATOM 4336 C C . THR C 1 119 ? 11.862 10.253 -13.762 1.00 33.64 119 THR C C 1
ATOM 4337 O O . THR C 1 119 ? 12.142 11.432 -14.029 1.00 30.44 119 THR C O 1
ATOM 4341 N N . GLY C 1 120 ? 10.685 9.707 -14.057 1.00 29.88 120 GLY C N 1
ATOM 4342 C CA . GLY C 1 120 ? 9.605 10.503 -14.645 1.00 27.29 120 GLY C CA 1
ATOM 4343 C C . GLY C 1 120 ? 9.258 11.705 -13.790 1.00 30.99 120 GLY C C 1
ATOM 4344 O O . GLY C 1 120 ? 9.142 12.834 -14.288 1.00 30.80 120 GLY C O 1
ATOM 4345 N N . TYR C 1 121 ? 9.097 11.470 -12.492 1.00 27.22 121 TYR C N 1
ATOM 4346 C CA . TYR C 1 121 ? 8.764 12.539 -11.567 1.00 28.62 121 TYR C CA 1
ATOM 4347 C C . TYR C 1 121 ? 9.853 13.624 -11.558 1.00 31.61 121 TYR C C 1
ATOM 4348 O O . TYR C 1 121 ? 9.550 14.818 -11.597 1.00 30.57 121 TYR C O 1
ATOM 4357 N N . LEU C 1 122 ? 11.114 13.205 -11.502 1.00 31.68 122 LEU C N 1
ATOM 4358 C CA . LEU C 1 122 ? 12.232 14.154 -11.490 1.00 36.95 122 LEU C CA 1
ATOM 4359 C C . LEU C 1 122 ? 12.188 15.077 -12.704 1.00 35.52 122 LEU C C 1
ATOM 4360 O O . LEU C 1 122 ? 12.521 16.265 -12.608 1.00 33.42 122 LEU C O 1
ATOM 4365 N N . GLY C 1 123 ? 11.781 14.519 -13.842 1.00 32.54 123 GLY C N 1
ATOM 4366 C CA . GLY C 1 123 ? 11.625 15.284 -15.076 1.00 34.43 123 GLY C CA 1
ATOM 4367 C C . GLY C 1 123 ? 10.460 16.251 -14.999 1.00 37.52 123 GLY C C 1
ATOM 4368 O O . GLY C 1 123 ? 10.575 17.400 -15.410 1.00 36.24 123 GLY C O 1
ATOM 4369 N N . ASP C 1 124 ? 9.338 15.789 -14.457 1.00 40.56 124 ASP C N 1
ATOM 4370 C CA . ASP C 1 124 ? 8.154 16.634 -14.289 1.00 38.14 124 ASP C CA 1
ATOM 4371 C C . ASP C 1 124 ? 8.385 17.830 -13.367 1.00 38.12 124 ASP C C 1
ATOM 4372 O O . ASP C 1 124 ? 7.822 18.892 -13.601 1.00 38.45 124 ASP C O 1
ATOM 4377 N N . ILE C 1 125 ? 9.177 17.666 -12.308 1.00 36.02 125 ILE C N 1
ATOM 4378 C CA . ILE C 1 125 ? 9.456 18.796 -11.414 1.00 37.32 125 ILE C CA 1
ATOM 4379 C C . ILE C 1 125 ? 10.730 19.574 -11.753 1.00 36.29 125 ILE C C 1
ATOM 4380 O O . ILE C 1 125 ? 11.114 20.478 -11.012 1.00 38.79 125 ILE C O 1
ATOM 4385 N N . GLY C 1 126 ? 11.389 19.220 -12.849 1.00 38.12 126 GLY C N 1
ATOM 4386 C CA . GLY C 1 126 ? 12.485 20.028 -13.377 1.00 42.24 126 GLY C CA 1
ATOM 4387 C C . GLY C 1 126 ? 13.869 19.742 -12.817 1.00 49.41 126 GLY C C 1
ATOM 4388 O O . GLY C 1 126 ? 14.840 20.414 -13.181 1.00 49.52 126 GLY C O 1
ATOM 4389 N N . VAL C 1 127 ? 13.982 18.747 -11.945 1.00 42.15 127 VAL C N 1
ATOM 4390 C CA . VAL C 1 127 ? 15.291 18.356 -11.424 1.00 42.79 127 VAL C CA 1
ATOM 4391 C C . VAL C 1 127 ? 16.208 17.832 -12.529 1.00 45.76 127 VAL C C 1
ATOM 4392 O O . VAL C 1 127 ? 17.423 18.026 -12.476 1.00 49.01 127 VAL C O 1
ATOM 4396 N N . ILE C 1 128 ? 15.628 17.161 -13.520 1.00 40.75 128 ILE C N 1
ATOM 4397 C CA . ILE C 1 128 ? 16.344 16.790 -14.738 1.00 36.43 128 ILE C CA 1
ATOM 4398 C C . ILE C 1 128 ? 15.440 17.207 -15.875 1.00 39.07 128 ILE C C 1
ATOM 4399 O O . ILE C 1 128 ? 14.262 17.472 -15.643 1.00 42.13 128 ILE C O 1
ATOM 4404 N N . HIS C 1 129 ? 15.943 17.287 -17.101 1.00 40.94 129 HIS C N 1
ATOM 4405 C CA . HIS C 1 129 ? 15.031 17.657 -18.169 1.00 41.97 129 HIS C CA 1
ATOM 4406 C C . HIS C 1 129 ? 14.063 16.530 -18.510 1.00 42.91 129 HIS C C 1
ATOM 4407 O O . HIS C 1 129 ? 14.341 15.347 -18.315 1.00 42.13 129 HIS C O 1
ATOM 4414 N N . LYS C 1 130 ? 12.913 16.954 -19.010 1.00 43.26 130 LYS C N 1
ATOM 4415 C CA . LYS C 1 130 ? 11.867 16.092 -19.511 1.00 49.95 130 LYS C CA 1
ATOM 4416 C C . LYS C 1 130 ? 12.400 15.002 -20.438 1.00 49.75 130 LYS C C 1
ATOM 4417 O O . LYS C 1 130 ? 11.927 13.862 -20.420 1.00 38.73 130 LYS C O 1
ATOM 4423 N N . THR C 1 131 ? 13.382 15.350 -21.258 1.00 38.68 131 THR C N 1
ATOM 4424 C CA . THR C 1 131 ? 13.928 14.403 -22.214 1.00 39.61 131 THR C CA 1
ATOM 4425 C C . THR C 1 131 ? 14.728 13.328 -21.484 1.00 38.54 131 THR C C 1
ATOM 4426 O O . THR C 1 131 ? 14.690 12.156 -21.856 1.00 44.96 131 THR C O 1
ATOM 4430 N N . MET C 1 132 ? 15.437 13.725 -20.434 1.00 38.63 132 MET C N 1
ATOM 4431 C CA . MET C 1 132 ? 16.171 12.767 -19.624 1.00 41.80 132 MET C CA 1
ATOM 4432 C C . MET C 1 132 ? 15.203 11.903 -18.814 1.00 37.58 132 MET C C 1
ATOM 4433 O O . MET C 1 132 ? 15.439 10.711 -18.620 1.00 38.92 132 MET C O 1
ATOM 4438 N N . GLY C 1 133 ? 14.120 12.510 -18.346 1.00 35.32 133 GLY C N 1
ATOM 4439 C CA . GLY C 1 133 ? 13.076 11.774 -17.631 1.00 37.88 133 GLY C CA 1
ATOM 4440 C C . GLY C 1 133 ? 12.471 10.685 -18.503 1.00 33.90 133 GLY C C 1
ATOM 4441 O O . GLY C 1 133 ? 12.262 9.565 -18.054 1.00 36.74 133 GLY C O 1
ATOM 4442 N N . THR C 1 134 ? 12.193 11.024 -19.757 1.00 32.81 134 THR C N 1
ATOM 4443 C CA . THR C 1 134 ? 11.677 10.063 -20.716 1.00 32.13 134 THR C CA 1
ATOM 4444 C C . THR C 1 134 ? 12.672 8.952 -21.020 1.00 35.12 134 THR C C 1
ATOM 4445 O O . THR C 1 134 ? 12.307 7.780 -21.099 1.00 30.72 134 THR C O 1
ATOM 4449 N N . VAL C 1 135 ? 13.933 9.324 -21.214 1.00 34.98 135 VAL C N 1
ATOM 4450 C CA . VAL C 1 135 ? 14.947 8.354 -21.615 1.00 35.01 135 VAL C CA 1
ATOM 4451 C C . VAL C 1 135 ? 15.242 7.369 -20.493 1.00 28.64 135 VAL C C 1
ATOM 4452 O O . VAL C 1 135 ? 15.239 6.162 -20.707 1.00 31.32 135 VAL C O 1
ATOM 4456 N N . LEU C 1 136 ? 15.498 7.884 -19.296 1.00 28.46 136 LEU C N 1
ATOM 4457 C CA . LEU C 1 136 ? 15.747 7.029 -18.151 1.00 31.81 136 LEU C CA 1
ATOM 4458 C C . LEU C 1 136 ? 14.476 6.278 -17.753 1.00 34.21 136 LEU C C 1
ATOM 4459 O O . LEU C 1 136 ? 14.521 5.100 -17.366 1.00 29.99 136 LEU C O 1
ATOM 4464 N N . GLY C 1 137 ? 13.350 6.972 -17.845 1.00 32.43 137 GLY C N 1
ATOM 4465 C CA . GLY C 1 137 ? 12.055 6.379 -17.530 1.00 33.00 137 GLY C CA 1
ATOM 4466 C C . GLY C 1 137 ? 11.847 5.143 -18.372 1.00 29.61 137 GLY C C 1
ATOM 4467 O O . GLY C 1 137 ? 11.514 4.080 -17.866 1.00 30.22 137 GLY C O 1
ATOM 4468 N N . PHE C 1 138 ? 12.077 5.275 -19.669 1.00 30.30 138 PHE C N 1
ATOM 4469 C CA . PHE C 1 138 ? 11.854 4.165 -20.555 1.00 27.08 138 PHE C CA 1
ATOM 4470 C C . PHE C 1 138 ? 12.916 3.074 -20.449 1.00 28.80 138 PHE C C 1
ATOM 4471 O O . PHE C 1 138 ? 12.627 1.912 -20.712 1.00 32.21 138 PHE C O 1
ATOM 4479 N N . LEU C 1 139 ? 14.124 3.424 -20.021 1.00 32.89 139 LEU C N 1
ATOM 4480 C CA . LEU C 1 139 ? 15.121 2.407 -19.696 1.00 34.57 139 LEU C CA 1
ATOM 4481 C C . LEU C 1 139 ? 14.613 1.512 -18.557 1.00 34.88 139 LEU C C 1
ATOM 4482 O O . LEU C 1 139 ? 14.676 0.287 -18.629 1.00 32.23 139 LEU C O 1
ATOM 4487 N N . PHE C 1 140 ? 14.110 2.132 -17.499 1.00 32.26 140 PHE C N 1
ATOM 4488 C CA . PHE C 1 140 ? 13.525 1.371 -16.406 1.00 30.86 140 PHE C CA 1
ATOM 4489 C C . PHE C 1 140 ? 12.279 0.608 -16.878 1.00 29.05 140 PHE C C 1
ATOM 4490 O O . PHE C 1 140 ? 12.075 -0.550 -16.500 1.00 30.67 140 PHE C O 1
ATOM 4498 N N . PHE C 1 141 ? 11.476 1.243 -17.732 1.00 30.07 141 PHE C N 1
ATOM 4499 C CA . PHE C 1 141 ? 10.323 0.582 -18.348 1.00 28.32 141 PHE C CA 1
ATOM 4500 C C . PHE C 1 141 ? 10.762 -0.699 -19.038 1.00 31.50 141 PHE C C 1
ATOM 4501 O O . PHE C 1 141 ? 10.114 -1.742 -18.918 1.00 26.82 141 PHE C O 1
ATOM 4509 N N . GLY C 1 142 ? 11.872 -0.614 -19.761 1.00 35.63 142 GLY C N 1
ATOM 4510 C CA . GLY C 1 142 ? 12.405 -1.761 -20.492 1.00 34.69 142 GLY C CA 1
ATOM 4511 C C . GLY C 1 142 ? 12.818 -2.889 -19.569 1.00 30.72 142 GLY C C 1
ATOM 4512 O O . GLY C 1 142 ? 12.473 -4.040 -19.800 1.00 30.53 142 GLY C O 1
ATOM 4513 N N . GLY C 1 143 ? 13.561 -2.552 -18.518 1.00 30.84 143 GLY C N 1
ATOM 4514 C CA . GLY C 1 143 ? 13.919 -3.522 -17.493 1.00 30.08 143 GLY C CA 1
ATOM 4515 C C . GLY C 1 143 ? 12.694 -4.183 -16.896 1.00 31.26 143 GLY C C 1
ATOM 4516 O O . GLY C 1 143 ? 12.643 -5.408 -16.748 1.00 31.34 143 GLY C O 1
ATOM 4517 N N . LEU C 1 144 ? 11.705 -3.364 -16.550 1.00 31.56 144 LEU C N 1
ATOM 4518 C CA . LEU C 1 144 ? 10.432 -3.849 -16.003 1.00 29.61 144 LEU C CA 1
ATOM 4519 C C . LEU C 1 144 ? 9.778 -4.851 -16.938 1.00 30.48 144 LEU C C 1
ATOM 4520 O O . LEU C 1 144 ? 9.466 -5.975 -16.538 1.00 28.42 144 LEU C O 1
ATOM 4525 N N . PHE C 1 145 ? 9.587 -4.466 -18.198 1.00 25.41 145 PHE C N 1
ATOM 4526 C CA . PHE C 1 145 ? 8.865 -5.348 -19.101 1.00 27.46 145 PHE C CA 1
ATOM 4527 C C . PHE C 1 145 ? 9.684 -6.540 -19.598 1.00 32.23 145 PHE C C 1
ATOM 4528 O O . PHE C 1 145 ? 9.125 -7.578 -19.957 1.00 30.25 145 PHE C O 1
ATOM 4536 N N . TYR C 1 146 ? 11.003 -6.403 -19.553 1.00 33.00 146 TYR C N 1
ATOM 4537 C CA . TYR C 1 146 ? 11.882 -7.535 -19.799 1.00 35.21 146 TYR C CA 1
ATOM 4538 C C . TYR C 1 146 ? 11.727 -8.577 -18.686 1.00 33.59 146 TYR C C 1
ATOM 4539 O O . TYR C 1 146 ? 11.526 -9.767 -18.944 1.00 35.30 146 TYR C O 1
ATOM 4548 N N . LYS C 1 147 ? 11.819 -8.127 -17.444 1.00 29.17 147 LYS C N 1
ATOM 4549 C CA . LYS C 1 147 ? 11.664 -9.025 -16.301 1.00 29.55 147 LYS C CA 1
ATOM 4550 C C . LYS C 1 147 ? 10.277 -9.655 -16.288 1.00 31.34 147 LYS C C 1
ATOM 4551 O O . LYS C 1 147 ? 10.139 -10.862 -16.105 1.00 31.55 147 LYS C O 1
ATOM 4557 N N . LEU C 1 148 ? 9.245 -8.836 -16.476 1.00 28.32 148 LEU C N 1
ATOM 4558 C CA . LEU C 1 148 ? 7.881 -9.350 -16.574 1.00 29.67 148 LEU C CA 1
ATOM 4559 C C . LEU C 1 148 ? 7.797 -10.472 -17.611 1.00 34.56 148 LEU C C 1
ATOM 4560 O O . LEU C 1 148 ? 7.159 -11.500 -17.376 1.00 31.04 148 LEU C O 1
ATOM 4565 N N . ASN C 1 149 ? 8.425 -10.273 -18.769 1.00 32.95 149 ASN C N 1
ATOM 4566 C CA . ASN C 1 149 ? 8.343 -11.265 -19.838 1.00 33.63 149 ASN C CA 1
ATOM 4567 C C . ASN C 1 149 ? 8.995 -12.601 -19.455 1.00 34.63 149 ASN C C 1
ATOM 4568 O O . ASN C 1 149 ? 8.529 -13.647 -19.885 1.00 41.28 149 ASN C O 1
ATOM 4573 N N . THR C 1 150 ? 10.038 -12.574 -18.630 1.00 35.28 150 THR C N 1
ATOM 4574 C CA . THR C 1 150 ? 10.703 -13.817 -18.209 1.00 38.77 150 THR C CA 1
ATOM 4575 C C . THR C 1 150 ? 9.804 -14.676 -17.310 1.00 42.77 150 THR C C 1
ATOM 4576 O O . THR C 1 150 ? 10.031 -15.871 -17.164 1.00 37.11 150 THR C O 1
ATOM 4580 N N . LEU C 1 151 ? 8.777 -14.065 -16.727 1.00 36.21 151 LEU C N 1
ATOM 4581 C CA . LEU C 1 151 ? 7.836 -14.772 -15.856 1.00 36.23 151 LEU C CA 1
ATOM 4582 C C . LEU C 1 151 ? 6.611 -15.273 -16.631 1.00 35.41 151 LEU C C 1
ATOM 4583 O O . LEU C 1 151 ? 5.791 -16.023 -16.114 1.00 46.22 151 LEU C O 1
ATOM 4588 N N . ARG C 1 152 ? 6.502 -14.846 -17.880 1.00 39.47 152 ARG C N 1
ATOM 4589 C CA . ARG C 1 152 ? 5.336 -15.106 -18.706 1.00 41.67 152 ARG C CA 1
ATOM 4590 C C . ARG C 1 152 ? 5.547 -16.355 -19.557 1.00 44.68 152 ARG C C 1
ATOM 4591 O O . ARG C 1 152 ? 6.526 -16.440 -20.291 1.00 36.29 152 ARG C O 1
ATOM 4599 N N . THR C 1 153 ? 4.637 -17.317 -19.469 1.00 39.75 153 THR C N 1
ATOM 4600 C CA . THR C 1 153 ? 4.596 -18.395 -20.452 1.00 46.84 153 THR C CA 1
ATOM 4601 C C . THR C 1 153 ? 3.587 -18.013 -21.527 1.00 52.05 153 THR C C 1
ATOM 4602 O O . THR C 1 153 ? 2.667 -17.235 -21.271 1.00 50.90 153 THR C O 1
ATOM 4606 N N . SER C 1 154 ? 3.758 -18.557 -22.728 1.00 53.47 154 SER C N 1
ATOM 4607 C CA . SER C 1 154 ? 2.857 -18.258 -23.837 1.00 58.79 154 SER C CA 1
ATOM 4608 C C . SER C 1 154 ? 1.489 -18.906 -23.681 1.00 63.20 154 SER C C 1
ATOM 4609 O O . SER C 1 154 ? 1.375 -20.123 -23.536 1.00 74.13 154 SER C O 1
ATOM 4612 N N . ASN C 1 155 ? 0.456 -18.074 -23.703 1.00 67.16 155 ASN C N 1
ATOM 4613 C CA . ASN C 1 155 ? -0.919 -18.531 -23.863 1.00 64.24 155 ASN C CA 1
ATOM 4614 C C . ASN C 1 155 ? -1.839 -17.326 -24.016 1.00 62.36 155 ASN C C 1
ATOM 4615 O O . ASN C 1 155 ? -1.449 -16.200 -23.714 1.00 53.12 155 ASN C O 1
ATOM 4620 N N . ALA C 1 156 ? -3.049 -17.566 -24.502 1.00 55.52 156 ALA C N 1
ATOM 4621 C CA . ALA C 1 156 ? -3.931 -16.491 -24.932 1.00 46.90 156 ALA C CA 1
ATOM 4622 C C . ALA C 1 156 ? -4.070 -15.401 -23.879 1.00 50.96 156 ALA C C 1
ATOM 4623 O O . ALA C 1 156 ? -3.923 -14.220 -24.192 1.00 46.05 156 ALA C O 1
ATOM 4625 N N . SER C 1 157 ? -4.349 -15.800 -22.639 1.00 47.60 157 SER C N 1
ATOM 4626 C CA . SER C 1 157 ? -4.584 -14.844 -21.566 1.00 42.23 157 SER C CA 1
ATOM 4627 C C . SER C 1 157 ? -3.313 -14.104 -21.166 1.00 37.08 157 SER C C 1
ATOM 4628 O O . SER C 1 157 ? -3.333 -12.890 -21.043 1.00 32.48 157 SER C O 1
ATOM 4631 N N . ASN C 1 158 ? -2.222 -14.840 -20.949 1.00 37.72 158 ASN C N 1
ATOM 4632 C CA . ASN C 1 158 ? -0.940 -14.235 -20.575 1.00 33.61 158 ASN C CA 1
ATOM 4633 C C . ASN C 1 158 ? -0.448 -13.273 -21.645 1.00 38.74 158 ASN C C 1
ATOM 4634 O O . ASN C 1 158 ? 0.125 -12.229 -21.336 1.00 36.06 158 ASN C O 1
ATOM 4639 N N . ASP C 1 159 ? -0.665 -13.625 -22.907 1.00 36.26 159 ASP C N 1
ATOM 4640 C CA . ASP C 1 159 ? -0.211 -12.785 -24.014 1.00 43.27 159 ASP C CA 1
ATOM 4641 C C . ASP C 1 159 ? -1.071 -11.531 -24.141 1.00 35.15 159 ASP C C 1
ATOM 4642 O O . ASP C 1 159 ? -0.556 -10.440 -24.351 1.00 40.34 159 ASP C O 1
ATOM 4647 N N . LEU C 1 160 ? -2.382 -11.692 -24.010 1.00 34.56 160 LEU C N 1
ATOM 4648 C CA . LEU C 1 160 ? -3.285 -10.558 -24.016 1.00 36.77 160 LEU C CA 1
ATOM 4649 C C . LEU C 1 160 ? -2.951 -9.611 -22.869 1.00 39.87 160 LEU C C 1
ATOM 4650 O O . LEU C 1 160 ? -2.905 -8.383 -23.052 1.00 32.44 160 LEU C O 1
ATOM 4655 N N . LEU C 1 161 ? -2.729 -10.182 -21.685 1.00 36.09 161 LEU C N 1
ATOM 4656 C CA . LEU C 1 161 ? -2.452 -9.387 -20.493 1.00 34.64 161 LEU C CA 1
ATOM 4657 C C . LEU C 1 161 ? -1.133 -8.644 -20.616 1.00 34.67 161 LEU C C 1
ATOM 4658 O O . LEU C 1 161 ? -1.052 -7.431 -20.371 1.00 25.80 161 LEU C O 1
ATOM 4663 N N . TYR C 1 162 ? -0.088 -9.382 -20.971 1.00 28.09 162 TYR C N 1
ATOM 4664 C CA . TYR C 1 162 ? 1.227 -8.787 -21.126 1.00 29.95 162 TYR C CA 1
ATOM 4665 C C . TYR C 1 162 ? 1.192 -7.659 -22.146 1.00 29.11 162 TYR C C 1
ATOM 4666 O O . TYR C 1 162 ? 1.723 -6.577 -21.902 1.00 29.34 162 TYR C O 1
ATOM 4675 N N . GLY C 1 163 ? 0.569 -7.934 -23.294 1.00 31.09 163 GLY C N 1
ATOM 4676 C CA . GLY C 1 163 ? 0.403 -6.952 -24.354 1.00 28.65 163 GLY C CA 1
ATOM 4677 C C . GLY C 1 163 ? -0.391 -5.733 -23.931 1.00 29.93 163 GLY C C 1
ATOM 4678 O O . GLY C 1 163 ? -0.030 -4.610 -24.264 1.00 30.42 163 GLY C O 1
ATOM 4679 N N . ALA C 1 164 ? -1.478 -5.950 -23.202 1.00 30.03 164 ALA C N 1
ATOM 4680 C CA . ALA C 1 164 ? -2.284 -4.852 -22.703 1.00 30.35 164 ALA C CA 1
ATOM 4681 C C . ALA C 1 164 ? -1.458 -3.959 -21.795 1.00 26.17 164 ALA C C 1
ATOM 4682 O O . ALA C 1 164 ? -1.501 -2.738 -21.935 1.00 28.62 164 ALA C O 1
ATOM 4684 N N . PHE C 1 165 ? -0.735 -4.557 -20.849 1.00 24.74 165 PHE C N 1
ATOM 4685 C CA . PHE C 1 165 ? 0.087 -3.781 -19.923 1.00 27.56 165 PHE C CA 1
ATOM 4686 C C . PHE C 1 165 ? 1.184 -3.053 -20.673 1.00 28.75 165 PHE C C 1
ATOM 4687 O O . PHE C 1 165 ? 1.454 -1.873 -20.413 1.00 25.21 165 PHE C O 1
ATOM 4695 N N . PHE C 1 166 ? 1.841 -3.761 -21.591 1.00 26.25 166 PHE C N 1
ATOM 4696 C CA . PHE C 1 166 ? 2.936 -3.149 -22.319 1.00 29.39 166 PHE C CA 1
ATOM 4697 C C . PHE C 1 166 ? 2.475 -1.879 -23.031 1.00 26.33 166 PHE C C 1
ATOM 4698 O O . PHE C 1 166 ? 3.076 -0.824 -22.873 1.00 26.99 166 PHE C O 1
ATOM 4706 N N . VAL C 1 167 ? 1.403 -1.989 -23.810 1.00 26.12 167 VAL C N 1
ATOM 4707 C CA . VAL C 1 167 ? 0.906 -0.855 -24.571 1.00 25.19 167 VAL C CA 1
ATOM 4708 C C . VAL C 1 167 ? 0.355 0.264 -23.671 1.00 30.63 167 VAL C C 1
ATOM 4709 O O . VAL C 1 167 ? 0.724 1.435 -23.822 1.00 26.46 167 VAL C O 1
ATOM 4713 N N . LEU C 1 168 ? -0.526 -0.088 -22.736 1.00 27.05 168 LEU C N 1
ATOM 4714 C CA . LEU C 1 168 ? -1.145 0.915 -21.884 1.00 26.72 168 LEU C CA 1
ATOM 4715 C C . LEU C 1 168 ? -0.092 1.660 -21.065 1.00 24.73 168 LEU C C 1
ATOM 4716 O O . LEU C 1 168 ? -0.132 2.885 -20.944 1.00 26.85 168 LEU C O 1
ATOM 4721 N N . TRP C 1 169 ? 0.869 0.924 -20.529 1.00 27.08 169 TRP C N 1
ATOM 4722 C CA . TRP C 1 169 ? 1.878 1.526 -19.687 1.00 25.44 169 TRP C CA 1
ATOM 4723 C C . TRP C 1 169 ? 2.848 2.385 -20.516 1.00 26.38 169 TRP C C 1
ATOM 4724 O O . TRP C 1 169 ? 3.234 3.470 -20.079 1.00 26.61 169 TRP C O 1
ATOM 4735 N N . ALA C 1 170 ? 3.198 1.941 -21.723 1.00 25.53 170 ALA C N 1
ATOM 4736 C CA . ALA C 1 170 ? 4.023 2.777 -22.612 1.00 22.05 170 ALA C CA 1
ATOM 4737 C C . ALA C 1 170 ? 3.310 4.085 -22.919 1.00 24.28 170 ALA C C 1
ATOM 4738 O O . ALA C 1 170 ? 3.932 5.136 -23.006 1.00 24.78 170 ALA C O 1
ATOM 4740 N N . LEU C 1 171 ? 1.991 4.030 -23.060 1.00 24.23 171 LEU C N 1
ATOM 4741 C CA . LEU C 1 171 ? 1.228 5.225 -23.406 1.00 25.61 171 LEU C CA 1
ATOM 4742 C C . LEU C 1 171 ? 1.227 6.311 -22.333 1.00 25.52 171 LEU C C 1
ATOM 4743 O O . LEU C 1 171 ? 0.997 7.488 -22.643 1.00 26.25 171 LEU C O 1
ATOM 4748 N N . TYR C 1 172 ? 1.488 5.939 -21.084 1.00 24.35 172 TYR C N 1
ATOM 4749 C CA . TYR C 1 172 ? 1.681 6.941 -20.037 1.00 26.63 172 TYR C CA 1
ATOM 4750 C C . TYR C 1 172 ? 2.905 7.799 -20.370 1.00 28.82 172 TYR C C 1
ATOM 4751 O O . TYR C 1 172 ? 2.886 9.020 -20.202 1.00 25.22 172 TYR C O 1
ATOM 4760 N N . GLY C 1 173 ? 3.963 7.143 -20.835 1.00 27.66 173 GLY C N 1
ATOM 4761 C CA . GLY C 1 173 ? 5.174 7.831 -21.289 1.00 27.52 173 GLY C CA 1
ATOM 4762 C C . GLY C 1 173 ? 4.976 8.655 -22.550 1.00 29.10 173 GLY C C 1
ATOM 4763 O O . GLY C 1 173 ? 5.689 9.628 -22.779 1.00 29.74 173 GLY C O 1
ATOM 4764 N N . VAL C 1 174 ? 4.017 8.266 -23.384 1.00 27.80 174 VAL C N 1
ATOM 4765 C CA . VAL C 1 174 ? 3.641 9.087 -24.518 1.00 29.02 174 VAL C CA 1
ATOM 4766 C C . VAL C 1 174 ? 2.921 10.350 -24.051 1.00 28.18 174 VAL C C 1
ATOM 4767 O O . VAL C 1 174 ? 3.245 11.452 -24.471 1.00 28.78 174 VAL C O 1
ATOM 4771 N N . PHE C 1 175 ? 1.941 10.207 -23.168 1.00 27.13 175 PHE C N 1
ATOM 4772 C CA A PHE C 1 175 ? 1.173 11.364 -22.722 0.50 28.54 175 PHE C CA 1
ATOM 4773 C CA B PHE C 1 175 ? 1.162 11.353 -22.728 0.50 27.49 175 PHE C CA 1
ATOM 4774 C C . PHE C 1 175 ? 1.978 12.304 -21.831 1.00 27.30 175 PHE C C 1
ATOM 4775 O O . PHE C 1 175 ? 1.695 13.497 -21.762 1.00 29.22 175 PHE C O 1
ATOM 4790 N N . TYR C 1 176 ? 2.990 11.766 -21.163 1.00 26.07 176 TYR C N 1
ATOM 4791 C CA . TYR C 1 176 ? 3.965 12.559 -20.410 1.00 27.31 176 TYR C CA 1
ATOM 4792 C C . TYR C 1 176 ? 4.559 13.700 -21.261 1.00 29.61 176 TYR C C 1
ATOM 4793 O O . TYR C 1 176 ? 5.007 14.710 -20.740 1.00 28.90 176 TYR C O 1
ATOM 4802 N N . GLN C 1 177 ? 4.563 13.533 -22.576 1.00 31.86 177 GLN C N 1
ATOM 4803 C CA . GLN C 1 177 ? 5.147 14.535 -23.460 1.00 35.94 177 GLN C CA 1
ATOM 4804 C C . GLN C 1 177 ? 4.187 15.698 -23.729 1.00 39.89 177 GLN C C 1
ATOM 4805 O O . GLN C 1 177 ? 4.610 16.764 -24.144 1.00 36.45 177 GLN C O 1
ATOM 4811 N N . MET C 1 178 ? 2.898 15.506 -23.468 1.00 33.99 178 MET C N 1
ATOM 4812 C CA A MET C 1 178 ? 1.900 16.521 -23.799 0.50 32.22 178 MET C CA 1
ATOM 4813 C CA B MET C 1 178 ? 1.894 16.516 -23.798 0.50 32.09 178 MET C CA 1
ATOM 4814 C C . MET C 1 178 ? 1.777 17.617 -22.753 1.00 31.56 178 MET C C 1
ATOM 4815 O O . MET C 1 178 ? 2.223 17.468 -21.621 1.00 33.45 178 MET C O 1
ATOM 4824 N N . GLU C 1 179 ? 1.158 18.723 -23.154 1.00 30.88 179 GLU C N 1
ATOM 4825 C CA . GLU C 1 179 ? 0.849 19.818 -22.246 1.00 30.22 179 GLU C CA 1
ATOM 4826 C C . GLU C 1 179 ? -0.122 19.346 -21.156 1.00 36.52 179 GLU C C 1
ATOM 4827 O O . GLU C 1 179 ? -0.765 18.299 -21.295 1.00 30.67 179 GLU C O 1
ATOM 4833 N N . GLN C 1 180 ? -0.222 20.123 -20.081 1.00 30.94 180 GLN C N 1
ATOM 4834 C CA . GLN C 1 180 ? -0.857 19.663 -18.851 1.00 30.65 180 GLN C CA 1
ATOM 4835 C C . GLN C 1 180 ? -2.337 19.295 -19.001 1.00 32.30 180 GLN C C 1
ATOM 4836 O O . GLN C 1 180 ? -2.788 18.315 -18.414 1.00 31.52 180 GLN C O 1
ATOM 4842 N N . LEU C 1 181 ? -3.088 20.073 -19.770 1.00 32.98 181 LEU C N 1
ATOM 4843 C CA . LEU C 1 181 ? -4.517 19.819 -19.932 1.00 37.23 181 LEU C CA 1
ATOM 4844 C C . LEU C 1 181 ? -4.804 18.521 -20.697 1.00 31.62 181 LEU C C 1
ATOM 4845 O O . LEU C 1 181 ? -5.520 17.649 -20.193 1.00 31.51 181 LEU C O 1
ATOM 4850 N N . PRO C 1 182 ? -4.260 18.383 -21.919 1.00 35.52 182 PRO C N 1
ATOM 4851 C CA . PRO C 1 182 ? -4.502 17.125 -22.623 1.00 36.12 182 PRO C CA 1
ATOM 4852 C C . PRO C 1 182 ? -3.895 15.925 -21.903 1.00 30.08 182 PRO C C 1
ATOM 4853 O O . PRO C 1 182 ? -4.443 14.826 -21.969 1.00 30.91 182 PRO C O 1
ATOM 4857 N N . ARG C 1 183 ? -2.774 16.133 -21.220 1.00 27.85 183 ARG C N 1
ATOM 4858 C CA . ARG C 1 183 ? -2.160 15.065 -20.451 1.00 30.44 183 ARG C CA 1
ATOM 4859 C C . ARG C 1 183 ? -3.109 14.531 -19.359 1.00 27.93 183 ARG C C 1
ATOM 4860 O O . ARG C 1 183 ? -3.164 13.321 -19.125 1.00 24.50 183 ARG C O 1
ATOM 4868 N N . ASN C 1 184 ? -3.863 15.420 -18.718 1.00 26.35 184 ASN C N 1
ATOM 4869 C CA . ASN C 1 184 ? -4.875 14.995 -17.746 1.00 30.40 184 ASN C CA 1
ATOM 4870 C C . ASN C 1 184 ? -5.952 14.115 -18.377 1.00 30.08 184 ASN C C 1
ATOM 4871 O O . ASN C 1 184 ? -6.298 13.076 -17.827 1.00 27.47 184 ASN C O 1
ATOM 4876 N N . VAL C 1 185 ? -6.478 14.531 -19.522 1.00 26.93 185 VAL C N 1
ATOM 4877 C CA . VAL C 1 185 ? -7.517 13.756 -20.182 1.00 28.76 185 VAL C CA 1
ATOM 4878 C C . VAL C 1 185 ? -6.938 12.404 -20.571 1.00 24.72 185 VAL C C 1
ATOM 4879 O O . VAL C 1 185 ? -7.566 11.363 -20.385 1.00 25.35 185 VAL C O 1
ATOM 4883 N N . GLY C 1 186 ? -5.723 12.429 -21.098 1.00 25.00 186 GLY C N 1
ATOM 4884 C CA . GLY C 1 186 ? -5.023 11.217 -21.482 1.00 25.81 186 GLY C CA 1
ATOM 4885 C C . GLY C 1 186 ? -4.873 10.213 -20.358 1.00 24.20 186 GLY C C 1
ATOM 4886 O O . GLY C 1 186 ? -5.206 9.029 -20.518 1.00 26.50 186 GLY C O 1
ATOM 4887 N N . TYR C 1 187 ? -4.342 10.673 -19.233 1.00 23.60 187 TYR C N 1
ATOM 4888 C CA . TYR C 1 187 ? -4.181 9.823 -18.057 1.00 26.10 187 TYR C CA 1
ATOM 4889 C C . TYR C 1 187 ? -5.526 9.317 -17.518 1.00 23.20 187 TYR C C 1
ATOM 4890 O O . TYR C 1 187 ? -5.626 8.177 -17.059 1.00 23.19 187 TYR C O 1
ATOM 4899 N N . ASN C 1 188 ? -6.549 10.161 -17.547 1.00 22.90 188 ASN C N 1
ATOM 4900 C CA . ASN C 1 188 ? -7.874 9.717 -17.141 1.00 23.81 188 ASN C CA 1
ATOM 4901 C C . ASN C 1 188 ? -8.350 8.540 -17.986 1.00 27.27 188 ASN C C 1
ATOM 4902 O O . ASN C 1 188 ? -8.904 7.570 -17.459 1.00 23.69 188 ASN C O 1
ATOM 4907 N N . VAL C 1 189 ? -8.147 8.631 -19.299 1.00 26.20 189 VAL C N 1
ATOM 4908 C CA . VAL C 1 189 ? -8.558 7.561 -20.202 1.00 26.92 189 VAL C CA 1
ATOM 4909 C C . VAL C 1 189 ? -7.676 6.322 -20.035 1.00 24.53 189 VAL C C 1
ATOM 4910 O O . VAL C 1 189 ? -8.182 5.198 -20.010 1.00 23.15 189 VAL C O 1
ATOM 4914 N N . LEU C 1 190 ? -6.364 6.509 -19.911 1.00 24.60 190 LEU C N 1
ATOM 4915 C CA . LEU C 1 190 ? -5.493 5.365 -19.659 1.00 23.73 190 LEU C CA 1
ATOM 4916 C C . LEU C 1 190 ? -5.849 4.634 -18.353 1.00 26.43 190 LEU C C 1
ATOM 4917 O O . LEU C 1 190 ? -5.818 3.409 -18.311 1.00 24.96 190 LEU C O 1
ATOM 4922 N N . ASP C 1 191 ? -6.156 5.373 -17.290 1.00 24.61 191 ASP C N 1
ATOM 4923 C CA . ASP C 1 191 ? -6.564 4.742 -16.032 1.00 24.49 191 ASP C CA 1
ATOM 4924 C C . ASP C 1 191 ? -7.839 3.904 -16.219 1.00 27.83 191 ASP C C 1
ATOM 4925 O O . ASP C 1 191 ? -7.965 2.818 -15.669 1.00 26.08 191 ASP C O 1
ATOM 4930 N N . LEU C 1 192 ? -8.787 4.430 -16.984 1.00 24.74 192 LEU C N 1
ATOM 4931 C CA . LEU C 1 192 ? -9.990 3.698 -17.295 1.00 27.19 192 LEU C CA 1
ATOM 4932 C C . LEU C 1 192 ? -9.636 2.350 -17.922 1.00 24.73 192 LEU C C 1
ATOM 4933 O O . LEU C 1 192 ? -10.240 1.334 -17.602 1.00 28.08 192 LEU C O 1
ATOM 4938 N N . PHE C 1 193 ? -8.663 2.339 -18.830 1.00 27.21 193 PHE C N 1
ATOM 4939 C CA . PHE C 1 193 ? -8.251 1.087 -19.461 1.00 27.09 193 PHE C CA 1
ATOM 4940 C C . PHE C 1 193 ? -7.381 0.226 -18.547 1.00 29.71 193 PHE C C 1
ATOM 4941 O O . PHE C 1 193 ? -7.628 -0.982 -18.391 1.00 26.88 193 PHE C O 1
ATOM 4949 N N . SER C 1 194 ? -6.340 0.836 -17.982 1.00 23.78 194 SER C N 1
ATOM 4950 C CA . SER C 1 194 ? -5.318 0.095 -17.260 1.00 28.90 194 SER C CA 1
ATOM 4951 C C . SER C 1 194 ? -5.831 -0.411 -15.923 1.00 28.70 194 SER C C 1
ATOM 4952 O O . SER C 1 194 ? -5.406 -1.470 -15.463 1.00 24.46 194 SER C O 1
ATOM 4955 N N . LYS C 1 195 ? -6.738 0.330 -15.291 1.00 26.75 195 LYS C N 1
ATOM 4956 C CA . LYS C 1 195 ? -7.260 -0.122 -14.006 1.00 28.61 195 LYS C CA 1
ATOM 4957 C C . LYS C 1 195 ? -8.633 -0.785 -14.210 1.00 29.14 195 LYS C C 1
ATOM 4958 O O . LYS C 1 195 ? -8.816 -1.958 -13.867 1.00 28.58 195 LYS C O 1
ATOM 4964 N N . CYS C 1 196 ? -9.585 -0.041 -14.762 1.00 25.99 196 CYS C N 1
ATOM 4965 C CA . CYS C 1 196 ? -10.979 -0.505 -14.768 1.00 29.26 196 CYS C CA 1
ATOM 4966 C C . CYS C 1 196 ? -11.207 -1.645 -15.745 1.00 27.99 196 CYS C C 1
ATOM 4967 O O . CYS C 1 196 ? -11.755 -2.677 -15.376 1.00 29.25 196 CYS C O 1
ATOM 4970 N N . PHE C 1 197 ? -10.800 -1.464 -16.998 1.00 28.46 197 PHE C N 1
ATOM 4971 C CA . PHE C 1 197 ? -11.055 -2.494 -18.000 1.00 28.36 197 PHE C CA 1
ATOM 4972 C C . PHE C 1 197 ? -10.248 -3.760 -17.728 1.00 27.31 197 PHE C C 1
ATOM 4973 O O . PHE C 1 197 ? -10.716 -4.868 -17.963 1.00 26.81 197 PHE C O 1
ATOM 4981 N N . VAL C 1 198 ? -9.034 -3.606 -17.220 1.00 26.89 198 VAL C N 1
ATOM 4982 C CA . VAL C 1 198 ? -8.260 -4.762 -16.775 1.00 27.43 198 VAL C CA 1
ATOM 4983 C C . VAL C 1 198 ? -8.952 -5.461 -15.596 1.00 28.46 198 VAL C C 1
ATOM 4984 O O . VAL C 1 198 ? -9.052 -6.689 -15.567 1.00 28.31 198 VAL C O 1
ATOM 4988 N N . GLY C 1 199 ? -9.454 -4.685 -14.640 1.00 27.12 199 GLY C N 1
ATOM 4989 C CA . GLY C 1 199 ? -10.182 -5.260 -13.500 1.00 23.80 199 GLY C CA 1
ATOM 4990 C C . GLY C 1 199 ? -11.390 -6.059 -13.947 1.00 25.28 199 GLY C C 1
ATOM 4991 O O . GLY C 1 199 ? -11.640 -7.193 -13.487 1.00 25.84 199 GLY C O 1
ATOM 4992 N N . ILE C 1 200 ? -12.151 -5.458 -14.848 1.00 25.34 200 ILE C N 1
ATOM 4993 C CA . ILE C 1 200 ? -13.332 -6.096 -15.378 1.00 28.64 200 ILE C CA 1
ATOM 4994 C C . ILE C 1 200 ? -12.945 -7.351 -16.150 1.00 29.54 200 ILE C C 1
ATOM 4995 O O . ILE C 1 200 ? -13.632 -8.369 -16.063 1.00 27.91 200 ILE C O 1
ATOM 5000 N N . TYR C 1 201 ? -11.837 -7.294 -16.885 1.00 29.34 201 TYR C N 1
ATOM 5001 C CA . TYR C 1 201 ? -11.342 -8.471 -17.591 1.00 28.39 201 TYR C CA 1
ATOM 5002 C C . TYR C 1 201 ? -11.109 -9.624 -16.622 1.00 27.97 201 TYR C C 1
ATOM 5003 O O . TYR C 1 201 ? -11.585 -10.745 -16.856 1.00 28.31 201 TYR C O 1
ATOM 5012 N N . PHE C 1 202 ? -10.380 -9.378 -15.535 1.00 26.06 202 PHE C N 1
ATOM 5013 C CA . PHE C 1 202 ? -10.121 -10.444 -14.571 1.00 27.35 202 PHE C CA 1
ATOM 5014 C C . PHE C 1 202 ? -11.409 -11.043 -14.008 1.00 27.34 202 PHE C C 1
ATOM 5015 O O . PHE C 1 202 ? -11.532 -12.265 -13.891 1.00 30.91 202 PHE C O 1
ATOM 5023 N N . TRP C 1 203 ? -12.367 -10.197 -13.657 1.00 27.39 203 TRP C N 1
ATOM 5024 C CA . TRP C 1 203 ? -13.623 -10.699 -13.140 1.00 26.30 203 TRP C CA 1
ATOM 5025 C C . TRP C 1 203 ? -14.298 -11.594 -14.186 1.00 29.31 203 TRP C C 1
ATOM 5026 O O . TRP C 1 203 ? -14.693 -12.727 -13.890 1.00 28.99 203 TRP C O 1
ATOM 5037 N N . ALA C 1 204 ? -14.408 -11.093 -15.414 1.00 25.75 204 ALA C N 1
ATOM 5038 C CA . ALA C 1 204 ? -15.120 -11.812 -16.461 1.00 28.78 204 ALA C CA 1
ATOM 5039 C C . ALA C 1 204 ? -14.415 -13.115 -16.818 1.00 30.51 204 ALA C C 1
ATOM 5040 O O . ALA C 1 204 ? -15.064 -14.147 -17.022 1.00 28.33 204 ALA C O 1
ATOM 5042 N N . PHE C 1 205 ? -13.088 -13.055 -16.882 1.00 29.67 205 PHE C N 1
ATOM 5043 C CA . PHE C 1 205 ? -12.257 -14.206 -17.232 1.00 31.47 205 PHE C CA 1
ATOM 5044 C C . PHE C 1 205 ? -12.450 -15.338 -16.235 1.00 36.34 205 PHE C C 1
ATOM 5045 O O . PHE C 1 205 ? -12.754 -16.463 -16.623 1.00 33.37 205 PHE C O 1
ATOM 5053 N N . TYR C 1 206 ? -12.283 -15.041 -14.947 1.00 35.37 206 TYR C N 1
ATOM 5054 C CA . TYR C 1 206 ? -12.379 -16.075 -13.930 1.00 33.51 206 TYR C CA 1
ATOM 5055 C C . TYR C 1 206 ? -13.825 -16.519 -13.731 1.00 31.08 206 TYR C C 1
ATOM 5056 O O . TYR C 1 206 ? -14.075 -17.670 -13.421 1.00 35.49 206 TYR C O 1
ATOM 5065 N N . ALA C 1 207 ? -14.772 -15.614 -13.945 1.00 30.45 207 ALA C N 1
ATOM 5066 C CA . ALA C 1 207 ? -16.183 -15.957 -13.855 1.00 31.41 207 ALA C CA 1
ATOM 5067 C C . ALA C 1 207 ? -16.687 -16.683 -15.114 1.00 36.49 207 ALA C C 1
ATOM 5068 O O . ALA C 1 207 ? -17.805 -17.183 -15.131 1.00 32.74 207 ALA C O 1
ATOM 5070 N N . LYS C 1 208 ? -15.864 -16.710 -16.160 1.00 32.81 208 LYS C N 1
ATOM 5071 C CA . LYS C 1 208 ? -16.181 -17.398 -17.416 1.00 37.98 208 LYS C CA 1
ATOM 5072 C C . LYS C 1 208 ? -17.502 -16.910 -17.992 1.00 41.88 208 LYS C C 1
ATOM 5073 O O . LYS C 1 208 ? -18.339 -17.691 -18.447 1.00 40.63 208 LYS C O 1
ATOM 5079 N N . ILE C 1 209 ? -17.641 -15.590 -17.980 1.00 42.59 209 ILE C N 1
ATOM 5080 C CA . ILE C 1 209 ? -18.816 -14.881 -18.460 1.00 42.33 209 ILE C CA 1
ATOM 5081 C C . ILE C 1 209 ? -18.902 -14.882 -20.000 1.00 36.24 209 ILE C C 1
ATOM 5082 O O . ILE C 1 209 ? -19.983 -14.873 -20.566 1.00 39.54 209 ILE C O 1
ATOM 5087 N N . PHE C 1 210 ? -17.758 -14.904 -20.673 1.00 38.66 210 PHE C N 1
ATOM 5088 C CA . PHE C 1 210 ? -17.733 -14.763 -22.129 1.00 40.59 210 PHE C CA 1
ATOM 5089 C C . PHE C 1 210 ? -17.184 -15.998 -22.834 1.00 47.22 210 PHE C C 1
ATOM 5090 O O . PHE C 1 210 ? -16.311 -16.680 -22.311 1.00 45.21 210 PHE C O 1
ATOM 5098 N N . THR C 1 211 ? -17.689 -16.261 -24.037 1.00 52.15 211 THR C N 1
ATOM 5099 C CA . THR C 1 211 ? -17.126 -17.293 -24.904 1.00 61.03 211 THR C CA 1
ATOM 5100 C C . THR C 1 211 ? -16.263 -16.637 -25.980 1.00 54.11 211 THR C C 1
ATOM 5101 O O . THR C 1 211 ? -16.541 -15.508 -26.408 1.00 51.29 211 THR C O 1
ATOM 5105 N N . SER D 1 2 ? -38.312 21.213 24.513 1.00 90.44 2 SER D N 1
ATOM 5106 C CA . SER D 1 2 ? -37.357 21.718 23.487 1.00 85.00 2 SER D CA 1
ATOM 5107 C C . SER D 1 2 ? -36.290 20.669 23.178 1.00 87.44 2 SER D C 1
ATOM 5108 O O . SER D 1 2 ? -36.071 20.314 22.017 1.00 89.65 2 SER D O 1
ATOM 5110 N N . ASP D 1 3 ? -35.630 20.173 24.220 1.00 77.02 3 ASP D N 1
ATOM 5111 C CA . ASP D 1 3 ? -34.636 19.113 24.063 1.00 82.59 3 ASP D CA 1
ATOM 5112 C C . ASP D 1 3 ? -35.268 17.859 23.461 1.00 85.34 3 ASP D C 1
ATOM 5113 O O . ASP D 1 3 ? -34.756 17.303 22.487 1.00 83.00 3 ASP D O 1
ATOM 5118 N N . LEU D 1 4 ? -36.386 17.429 24.044 1.00 71.49 4 LEU D N 1
ATOM 5119 C CA . LEU D 1 4 ? -37.038 16.174 23.662 1.00 73.94 4 LEU D CA 1
ATOM 5120 C C . LEU D 1 4 ? -37.382 16.078 22.173 1.00 74.62 4 LEU D C 1
ATOM 5121 O O . LEU D 1 4 ? -37.337 14.988 21.601 1.00 88.27 4 LEU D O 1
ATOM 5123 N N . ILE D 1 5 ? -37.734 17.205 21.553 1.00 67.63 5 ILE D N 1
ATOM 5124 C CA . ILE D 1 5 ? -38.079 17.223 20.121 1.00 64.08 5 ILE D CA 1
ATOM 5125 C C . ILE D 1 5 ? -36.883 16.846 19.246 1.00 60.52 5 ILE D C 1
ATOM 5126 O O . ILE D 1 5 ? -36.977 15.983 18.370 1.00 54.25 5 ILE D O 1
ATOM 5131 N N . GLU D 1 6 ? -35.755 17.499 19.488 1.00 51.10 6 GLU D N 1
ATOM 5132 C CA . GLU D 1 6 ? -34.534 17.207 18.758 1.00 51.23 6 GLU D CA 1
ATOM 5133 C C . GLU D 1 6 ? -34.098 15.773 19.065 1.00 40.92 6 GLU D C 1
ATOM 5134 O O . GLU D 1 6 ? -33.675 15.040 18.178 1.00 34.86 6 GLU D O 1
ATOM 5140 N N . TYR D 1 7 ? -34.223 15.385 20.330 1.00 38.09 7 TYR D N 1
ATOM 5141 C CA . TYR D 1 7 ? -33.799 14.071 20.782 1.00 42.99 7 TYR D CA 1
ATOM 5142 C C . TYR D 1 7 ? -34.583 12.963 20.080 1.00 37.05 7 TYR D C 1
ATOM 5143 O O . TYR D 1 7 ? -34.053 11.879 19.858 1.00 36.77 7 TYR D O 1
ATOM 5152 N N . SER D 1 8 ? -35.834 13.233 19.721 1.00 37.57 8 SER D N 1
ATOM 5153 C CA . SER D 1 8 ? -36.672 12.216 19.094 1.00 40.69 8 SER D CA 1
ATOM 5154 C C . SER D 1 8 ? -36.174 11.873 17.687 1.00 38.44 8 SER D C 1
ATOM 5155 O O . SER D 1 8 ? -36.264 10.720 17.261 1.00 35.96 8 SER D O 1
ATOM 5158 N N . PHE D 1 9 ? -35.636 12.860 16.976 1.00 35.60 9 PHE D N 1
ATOM 5159 C CA . PHE D 1 9 ? -34.999 12.589 15.685 1.00 33.58 9 PHE D CA 1
ATOM 5160 C C . PHE D 1 9 ? -33.782 11.687 15.882 1.00 35.65 9 PHE D C 1
ATOM 5161 O O . PHE D 1 9 ? -33.634 10.684 15.177 1.00 33.86 9 PHE D O 1
ATOM 5169 N N . TYR D 1 10 ? -32.930 12.036 16.850 1.00 32.37 10 TYR D N 1
ATOM 5170 C CA . TYR D 1 10 ? -31.692 11.298 17.101 1.00 34.01 10 TYR D CA 1
ATOM 5171 C C . TYR D 1 10 ? -31.953 9.871 17.592 1.00 29.96 10 TYR D C 1
ATOM 5172 O O . TYR D 1 10 ? -31.265 8.936 17.204 1.00 30.67 10 TYR D O 1
ATOM 5181 N N . LEU D 1 11 ? -32.953 9.705 18.444 1.00 31.35 11 LEU D N 1
ATOM 5182 C CA . LEU D 1 11 ? -33.304 8.388 18.946 1.00 33.25 11 LEU D CA 1
ATOM 5183 C C . LEU D 1 11 ? -33.662 7.432 17.810 1.00 28.18 11 LEU D C 1
ATOM 5184 O O . LEU D 1 11 ? -33.177 6.306 17.750 1.00 30.06 11 LEU D O 1
ATOM 5189 N N . THR D 1 12 ? -34.522 7.885 16.914 1.00 27.75 12 THR D N 1
ATOM 5190 C CA . THR D 1 12 ? -34.995 7.049 15.820 1.00 31.67 12 THR D CA 1
ATOM 5191 C C . THR D 1 12 ? -33.892 6.807 14.792 1.00 27.89 12 THR D C 1
ATOM 5192 O O . THR D 1 12 ? -33.697 5.682 14.319 1.00 31.02 12 THR D O 1
ATOM 5196 N N . TYR D 1 13 ? -33.182 7.866 14.441 1.00 29.66 13 TYR D N 1
ATOM 5197 C CA . TYR D 1 13 ? -32.018 7.747 13.558 1.00 27.43 13 TYR D CA 1
ATOM 5198 C C . TYR D 1 13 ? -31.043 6.695 14.090 1.00 28.61 13 TYR D C 1
ATOM 5199 O O . TYR D 1 13 ? -30.649 5.789 13.363 1.00 28.45 13 TYR D O 1
ATOM 5208 N N . ALA D 1 14 ? -30.672 6.792 15.366 1.00 27.82 14 ALA D N 1
ATOM 5209 C CA . ALA D 1 14 ? -29.696 5.863 15.923 1.00 25.67 14 ALA D CA 1
ATOM 5210 C C . ALA D 1 14 ? -30.272 4.452 16.033 1.00 28.98 14 ALA D C 1
ATOM 5211 O O . ALA D 1 14 ? -29.571 3.473 15.797 1.00 28.41 14 ALA D O 1
ATOM 5213 N N . PHE D 1 15 ? -31.548 4.328 16.390 1.00 28.06 15 PHE D N 1
ATOM 5214 C CA . PHE D 1 15 ? -32.169 2.995 16.416 1.00 30.59 15 PHE D CA 1
ATOM 5215 C C . PHE D 1 15 ? -32.299 2.372 15.025 1.00 27.21 15 PHE D C 1
ATOM 5216 O O . PHE D 1 15 ? -32.311 1.151 14.896 1.00 31.53 15 PHE D O 1
ATOM 5224 N N . LEU D 1 16 ? -32.408 3.197 13.991 1.00 29.08 16 LEU D N 1
ATOM 5225 C CA . LEU D 1 16 ? -32.419 2.678 12.622 1.00 29.89 16 LEU D CA 1
ATOM 5226 C C . LEU D 1 16 ? -31.056 2.092 12.274 1.00 29.79 16 LEU D C 1
ATOM 5227 O O . LEU D 1 16 ? -30.968 1.076 11.593 1.00 26.94 16 LEU D O 1
ATOM 5232 N N . MET D 1 17 ? -29.997 2.762 12.717 1.00 30.48 17 MET D N 1
ATOM 5233 C CA A MET D 1 17 ? -28.641 2.246 12.540 0.50 32.52 17 MET D CA 1
ATOM 5234 C CA B MET D 1 17 ? -28.642 2.249 12.542 0.50 32.55 17 MET D CA 1
ATOM 5235 C C . MET D 1 17 ? -28.510 0.892 13.219 1.00 30.82 17 MET D C 1
ATOM 5236 O O . MET D 1 17 ? -27.913 -0.028 12.669 1.00 28.98 17 MET D O 1
ATOM 5245 N N . THR D 1 18 ? -29.081 0.778 14.417 1.00 27.42 18 THR D N 1
ATOM 5246 C CA . THR D 1 18 ? -29.041 -0.462 15.174 1.00 28.63 18 THR D CA 1
ATOM 5247 C C . THR D 1 18 ? -29.773 -1.592 14.457 1.00 28.69 18 THR D C 1
ATOM 5248 O O . THR D 1 18 ? -29.253 -2.689 14.295 1.00 30.75 18 THR D O 1
ATOM 5252 N N . THR D 1 19 ? -30.999 -1.306 14.049 1.00 30.39 19 THR D N 1
ATOM 5253 C CA . THR D 1 19 ? -31.840 -2.286 13.400 1.00 34.36 19 THR D CA 1
ATOM 5254 C C . THR D 1 19 ? -31.226 -2.722 12.074 1.00 28.99 19 THR D C 1
ATOM 5255 O O . THR D 1 19 ? -31.181 -3.915 11.759 1.00 28.03 19 THR D O 1
ATOM 5259 N N . GLY D 1 20 ? -30.743 -1.755 11.302 1.00 27.64 20 GLY D N 1
ATOM 5260 C CA . GLY D 1 20 ? -30.106 -2.061 10.025 1.00 26.62 20 GLY D CA 1
ATOM 5261 C C . GLY D 1 20 ? -28.909 -2.988 10.198 1.00 28.61 20 GLY D C 1
ATOM 5262 O O . GLY D 1 20 ? -28.702 -3.895 9.404 1.00 29.86 20 GLY D O 1
ATOM 5263 N N . THR D 1 21 ? -28.123 -2.755 11.244 1.00 28.56 21 THR D N 1
ATOM 5264 C CA . THR D 1 21 ? -26.919 -3.539 11.490 1.00 26.35 21 THR D CA 1
ATOM 5265 C C . THR D 1 21 ? -27.289 -4.956 11.877 1.00 26.10 21 THR D C 1
ATOM 5266 O O . THR D 1 21 ? -26.697 -5.911 11.400 1.00 23.46 21 THR D O 1
ATOM 5270 N N . ILE D 1 22 ? -28.291 -5.094 12.736 1.00 26.24 22 ILE D N 1
ATOM 5271 C CA . ILE D 1 22 ? -28.624 -6.399 13.279 1.00 28.99 22 ILE D CA 1
ATOM 5272 C C . ILE D 1 22 ? -29.233 -7.305 12.208 1.00 27.67 22 ILE D C 1
ATOM 5273 O O . ILE D 1 22 ? -28.876 -8.478 12.130 1.00 22.89 22 ILE D O 1
ATOM 5278 N N . THR D 1 23 ? -30.100 -6.758 11.354 1.00 24.58 23 THR D N 1
ATOM 5279 C CA . THR D 1 23 ? -30.723 -7.554 10.286 1.00 27.72 23 THR D CA 1
ATOM 5280 C C . THR D 1 23 ? -29.751 -7.844 9.147 1.00 26.66 23 THR D C 1
ATOM 5281 O O . THR D 1 23 ? -29.827 -8.897 8.505 1.00 26.16 23 THR D O 1
ATOM 5285 N N . PHE D 1 24 ? -28.823 -6.921 8.919 1.00 26.08 24 PHE D N 1
ATOM 5286 C CA . PHE D 1 24 ? -27.789 -7.102 7.895 1.00 26.33 24 PHE D CA 1
ATOM 5287 C C . PHE D 1 24 ? -26.922 -8.320 8.220 1.00 28.38 24 PHE D C 1
ATOM 5288 O O . PHE D 1 24 ? -26.725 -9.197 7.386 1.00 25.99 24 PHE D O 1
ATOM 5296 N N . ILE D 1 25 ? -26.412 -8.368 9.447 1.00 25.91 25 ILE D N 1
ATOM 5297 C CA . ILE D 1 25 ? -25.507 -9.428 9.849 1.00 25.79 25 ILE D CA 1
ATOM 5298 C C . ILE D 1 25 ? -26.230 -10.773 9.826 1.00 27.95 25 ILE D C 1
ATOM 5299 O O . ILE D 1 25 ? -25.700 -11.757 9.320 1.00 27.08 25 ILE D O 1
ATOM 5304 N N . GLU D 1 26 ? -27.444 -10.821 10.363 1.00 27.02 26 GLU D N 1
ATOM 5305 C CA . GLU D 1 26 ? -28.201 -12.065 10.336 1.00 27.29 26 GLU D CA 1
ATOM 5306 C C . GLU D 1 26 ? -28.679 -12.446 8.917 1.00 27.15 26 GLU D C 1
ATOM 5307 O O . GLU D 1 26 ? -28.799 -13.630 8.605 1.00 29.36 26 GLU D O 1
ATOM 5313 N N . ALA D 1 27 ? -28.950 -11.467 8.057 1.00 26.62 27 ALA D N 1
ATOM 5314 C CA . ALA D 1 27 ? -29.290 -11.777 6.668 1.00 28.37 27 ALA D CA 1
ATOM 5315 C C . ALA D 1 27 ? -28.144 -12.524 6.002 1.00 31.62 27 ALA D C 1
ATOM 5316 O O . ALA D 1 27 ? -28.359 -13.418 5.184 1.00 32.87 27 ALA D O 1
ATOM 5318 N N . LEU D 1 28 ? -26.921 -12.153 6.359 1.00 29.10 28 LEU D N 1
ATOM 5319 C CA . LEU D 1 28 ? -25.741 -12.724 5.725 1.00 30.78 28 LEU D CA 1
ATOM 5320 C C . LEU D 1 28 ? -25.357 -14.095 6.277 1.00 30.48 28 LEU D C 1
ATOM 5321 O O . LEU D 1 28 ? -24.498 -14.768 5.713 1.00 30.64 28 LEU D O 1
ATOM 5326 N N . ARG D 1 29 ? -25.958 -14.493 7.395 1.00 25.14 29 ARG D N 1
ATOM 5327 C CA . ARG D 1 29 ? -25.514 -15.693 8.083 1.00 25.37 29 ARG D CA 1
ATOM 5328 C C . ARG D 1 29 ? -26.608 -16.738 8.296 1.00 30.04 29 ARG D C 1
ATOM 5329 O O . ARG D 1 29 ? -26.307 -17.906 8.515 1.00 34.49 29 ARG D O 1
ATOM 5337 N N . THR D 1 30 ? -27.872 -16.347 8.221 1.00 29.99 30 THR D N 1
ATOM 5338 C CA . THR D 1 30 ? -28.935 -17.329 8.408 1.00 33.42 30 THR D CA 1
ATOM 5339 C C . THR D 1 30 ? -28.855 -18.426 7.337 1.00 33.04 30 THR D C 1
ATOM 5340 O O . THR D 1 30 ? -28.531 -18.159 6.176 1.00 33.65 30 THR D O 1
ATOM 5344 N N . LYS D 1 31 ? -29.130 -19.664 7.730 1.00 33.30 31 LYS D N 1
ATOM 5345 C CA . LYS D 1 31 ? -29.142 -20.787 6.788 1.00 37.31 31 LYS D CA 1
ATOM 5346 C C . LYS D 1 31 ? -30.510 -20.986 6.139 1.00 35.38 31 LYS D C 1
ATOM 5347 O O . LYS D 1 31 ? -30.660 -21.788 5.228 1.00 39.63 31 LYS D O 1
ATOM 5351 N N . ASN D 1 32 ? -31.505 -20.255 6.622 1.00 35.84 32 ASN D N 1
ATOM 5352 C CA . ASN D 1 32 ? -32.850 -20.299 6.071 1.00 34.98 32 ASN D CA 1
ATOM 5353 C C . ASN D 1 32 ? -33.043 -19.150 5.085 1.00 34.63 32 ASN D C 1
ATOM 5354 O O . ASN D 1 32 ? -33.067 -17.992 5.489 1.00 29.79 32 ASN D O 1
ATOM 5359 N N . GLU D 1 33 ? -33.183 -19.448 3.795 1.00 34.72 33 GLU D N 1
ATOM 5360 C CA A GLU D 1 33 ? -33.221 -18.350 2.830 0.50 37.88 33 GLU D CA 1
ATOM 5361 C CA B GLU D 1 33 ? -33.272 -18.430 2.751 0.50 35.39 33 GLU D CA 1
ATOM 5362 C C . GLU D 1 33 ? -34.484 -17.507 2.899 1.00 34.60 33 GLU D C 1
ATOM 5363 O O . GLU D 1 33 ? -34.423 -16.316 2.605 1.00 33.20 33 GLU D O 1
ATOM 5374 N N . SER D 1 34 ? -35.605 -18.081 3.317 1.00 34.62 34 SER D N 1
ATOM 5375 C CA . SER D 1 34 ? -36.812 -17.292 3.481 1.00 33.63 34 SER D CA 1
ATOM 5376 C C . SER D 1 34 ? -36.595 -16.229 4.552 1.00 31.22 34 SER D C 1
ATOM 5377 O O . SER D 1 34 ? -37.040 -15.096 4.397 1.00 31.67 34 SER D O 1
ATOM 5380 N N . VAL D 1 35 ? -35.920 -16.600 5.640 1.00 31.49 35 VAL D N 1
ATOM 5381 C CA . VAL D 1 35 ? -35.566 -15.633 6.675 1.00 28.46 35 VAL D CA 1
ATOM 5382 C C . VAL D 1 35 ? -34.567 -14.610 6.095 1.00 30.18 35 VAL D C 1
ATOM 5383 O O . VAL D 1 35 ? -34.633 -13.413 6.382 1.00 26.58 35 VAL D O 1
ATOM 5387 N N . ARG D 1 36 ? -33.645 -15.067 5.262 1.00 30.03 36 ARG D N 1
ATOM 5388 C CA . ARG D 1 36 ? -32.749 -14.112 4.615 1.00 31.56 36 ARG D CA 1
ATOM 5389 C C . ARG D 1 36 ? -33.522 -13.051 3.830 1.00 32.06 36 ARG D C 1
ATOM 5390 O O . ARG D 1 36 ? -33.254 -11.860 3.959 1.00 30.42 36 ARG D O 1
ATOM 5398 N N . HIS D 1 37 ? -34.498 -13.478 3.032 1.00 30.44 37 HIS D N 1
ATOM 5399 C CA . HIS D 1 37 ? -35.243 -12.533 2.210 1.00 32.42 37 HIS D CA 1
ATOM 5400 C C . HIS D 1 37 ? -35.953 -11.509 3.069 1.00 31.97 37 HIS D C 1
ATOM 5401 O O . HIS D 1 37 ? -35.937 -10.319 2.763 1.00 28.76 37 HIS D O 1
ATOM 5408 N N . ILE D 1 38 ? -36.544 -11.962 4.167 1.00 32.14 38 ILE D N 1
ATOM 5409 C CA . ILE D 1 38 ? -37.210 -11.051 5.090 1.00 27.47 38 ILE D CA 1
ATOM 5410 C C . ILE D 1 38 ? -36.233 -10.063 5.738 1.00 26.42 38 ILE D C 1
ATOM 5411 O O . ILE D 1 38 ? -36.490 -8.853 5.784 1.00 28.90 38 ILE D O 1
ATOM 5416 N N . LEU D 1 39 ? -35.108 -10.573 6.219 1.00 29.97 39 LEU D N 1
ATOM 5417 C CA . LEU D 1 39 ? -34.110 -9.736 6.868 1.00 27.93 39 LEU D CA 1
ATOM 5418 C C . LEU D 1 39 ? -33.386 -8.816 5.878 1.00 28.60 39 LEU D C 1
ATOM 5419 O O . LEU D 1 39 ? -32.965 -7.716 6.242 1.00 27.36 39 LEU D O 1
ATOM 5424 N N . ASN D 1 40 ? -33.263 -9.264 4.634 1.00 26.68 40 ASN D N 1
ATOM 5425 C CA . ASN D 1 40 ? -32.724 -8.432 3.566 1.00 25.39 40 ASN D CA 1
ATOM 5426 C C . ASN D 1 40 ? -33.629 -7.213 3.379 1.00 25.71 40 ASN D C 1
ATOM 5427 O O . ASN D 1 40 ? -33.196 -6.069 3.481 1.00 23.35 40 ASN D O 1
ATOM 5432 N N . LEU D 1 41 ? -34.909 -7.466 3.143 1.00 25.89 41 LEU D N 1
ATOM 5433 C CA . LEU D 1 41 ? -35.892 -6.397 3.021 1.00 26.13 41 LEU D CA 1
ATOM 5434 C C . LEU D 1 41 ? -35.905 -5.490 4.233 1.00 25.58 41 LEU D C 1
ATOM 5435 O O . LEU D 1 41 ? -35.978 -4.266 4.099 1.00 29.14 41 LEU D O 1
ATOM 5440 N N . GLU D 1 42 ? -35.844 -6.075 5.425 1.00 24.88 42 GLU D N 1
ATOM 5441 C CA . GLU D 1 42 ? -35.814 -5.271 6.648 1.00 27.23 42 GLU D CA 1
ATOM 5442 C C . GLU D 1 42 ? -34.611 -4.322 6.675 1.00 27.54 42 GLU D C 1
ATOM 5443 O O . GLU D 1 42 ? -34.718 -3.170 7.101 1.00 25.92 42 GLU D O 1
ATOM 5449 N N . THR D 1 43 ? -33.469 -4.809 6.211 1.00 30.05 43 THR D N 1
ATOM 5450 C CA . THR D 1 43 ? -32.262 -3.989 6.156 1.00 27.89 43 THR D CA 1
ATOM 5451 C C . THR D 1 43 ? -32.467 -2.793 5.242 1.00 24.65 43 THR D C 1
ATOM 5452 O O . THR D 1 43 ? -32.040 -1.690 5.568 1.00 27.10 43 THR D O 1
ATOM 5456 N N . CYS D 1 44 ? -33.097 -3.019 4.084 1.00 25.31 44 CYS D N 1
ATOM 5457 C CA . CYS D 1 44 ? -33.411 -1.935 3.158 1.00 27.53 44 CYS D CA 1
ATOM 5458 C C . CYS D 1 44 ? -34.258 -0.855 3.802 1.00 26.52 44 CYS D C 1
ATOM 5459 O O . CYS D 1 44 ? -34.027 0.337 3.592 1.00 26.35 44 CYS D O 1
ATOM 5462 N N . ILE D 1 45 ? -35.265 -1.262 4.569 1.00 28.22 45 ILE D N 1
ATOM 5463 C CA . ILE D 1 45 ? -36.107 -0.297 5.266 1.00 27.32 45 ILE D CA 1
ATOM 5464 C C . ILE D 1 45 ? -35.275 0.626 6.161 1.00 29.09 45 ILE D C 1
ATOM 5465 O O . ILE D 1 45 ? -35.442 1.837 6.131 1.00 29.08 45 ILE D O 1
ATOM 5470 N N . SER D 1 46 ? -34.378 0.057 6.962 1.00 28.54 46 SER D N 1
ATOM 5471 C CA . SER D 1 46 ? -33.546 0.859 7.865 1.00 29.13 46 SER D CA 1
ATOM 5472 C C . SER D 1 46 ? -32.598 1.792 7.104 1.00 24.86 46 SER D C 1
ATOM 5473 O O . SER D 1 46 ? -32.388 2.942 7.498 1.00 30.57 46 SER D O 1
ATOM 5476 N N . VAL D 1 47 ? -32.030 1.287 6.016 1.00 28.60 47 VAL D N 1
ATOM 5477 C CA . VAL D 1 47 ? -31.157 2.075 5.161 1.00 28.12 47 VAL D CA 1
ATOM 5478 C C . VAL D 1 47 ? -31.875 3.309 4.615 1.00 29.73 47 VAL D C 1
ATOM 5479 O O . VAL D 1 47 ? -31.343 4.414 4.676 1.00 28.11 47 VAL D O 1
ATOM 5483 N N . VAL D 1 48 ? -33.070 3.117 4.057 1.00 29.19 48 VAL D N 1
ATOM 5484 C CA . VAL D 1 48 ? -33.819 4.216 3.466 1.00 29.53 48 VAL D CA 1
ATOM 5485 C C . VAL D 1 48 ? -34.297 5.209 4.516 1.00 25.83 48 VAL D C 1
ATOM 5486 O O . VAL D 1 48 ? -34.111 6.411 4.370 1.00 26.99 48 VAL D O 1
ATOM 5490 N N . ALA D 1 49 ? -34.897 4.722 5.588 1.00 28.27 49 ALA D N 1
ATOM 5491 C CA . ALA D 1 49 ? -35.342 5.627 6.632 1.00 29.40 49 ALA D CA 1
ATOM 5492 C C . ALA D 1 49 ? -34.156 6.374 7.258 1.00 29.48 49 ALA D C 1
ATOM 5493 O O . ALA D 1 49 ? -34.257 7.573 7.564 1.00 27.52 49 ALA D O 1
ATOM 5495 N N . ALA D 1 50 ? -33.036 5.680 7.456 1.00 27.23 50 ALA D N 1
ATOM 5496 C CA . ALA D 1 50 ? -31.855 6.331 8.029 1.00 29.54 50 ALA D CA 1
ATOM 5497 C C . ALA D 1 50 ? -31.381 7.459 7.120 1.00 29.35 50 ALA D C 1
ATOM 5498 O O . ALA D 1 50 ? -30.965 8.510 7.601 1.00 28.97 50 ALA D O 1
ATOM 5500 N N . PHE D 1 51 ? -31.461 7.252 5.808 1.00 31.44 51 PHE D N 1
ATOM 5501 C CA . PHE D 1 51 ? -31.070 8.299 4.879 1.00 28.59 51 PHE D CA 1
ATOM 5502 C C . PHE D 1 51 ? -31.940 9.531 5.104 1.00 32.38 51 PHE D C 1
ATOM 5503 O O . PHE D 1 51 ? -31.432 10.641 5.261 1.00 28.67 51 PHE D O 1
ATOM 5511 N N . PHE D 1 52 ? -33.255 9.343 5.154 1.00 28.44 52 PHE D N 1
ATOM 5512 C CA . PHE D 1 52 ? -34.136 10.483 5.365 1.00 27.89 52 PHE D CA 1
ATOM 5513 C C . PHE D 1 52 ? -33.947 11.108 6.745 1.00 26.49 52 PHE D C 1
ATOM 5514 O O . PHE D 1 52 ? -33.875 12.325 6.865 1.00 26.92 52 PHE D O 1
ATOM 5522 N N . TYR D 1 53 ? -33.821 10.306 7.792 1.00 28.42 53 TYR D N 1
ATOM 5523 C CA . TYR D 1 53 ? -33.551 10.910 9.102 1.00 28.72 53 TYR D CA 1
ATOM 5524 C C . TYR D 1 53 ? -32.219 11.699 9.121 1.00 34.12 53 TYR D C 1
ATOM 5525 O O . TYR D 1 53 ? -32.125 12.739 9.769 1.00 33.04 53 TYR D O 1
ATOM 5534 N N . SER D 1 54 ? -31.193 11.233 8.414 1.00 32.98 54 SER D N 1
ATOM 5535 C CA . SER D 1 54 ? -29.955 12.011 8.355 1.00 31.04 54 SER D CA 1
ATOM 5536 C C . SER D 1 54 ? -30.237 13.370 7.714 1.00 33.44 54 SER D C 1
ATOM 5537 O O . SER D 1 54 ? -29.678 14.383 8.127 1.00 32.29 54 SER D O 1
ATOM 5540 N N . ASN D 1 55 ? -31.122 13.392 6.716 1.00 34.10 55 ASN D N 1
ATOM 5541 C CA . ASN D 1 55 ? -31.537 14.634 6.074 1.00 33.00 55 ASN D CA 1
ATOM 5542 C C . ASN D 1 55 ? -32.239 15.589 7.023 1.00 40.56 55 ASN D C 1
ATOM 5543 O O . ASN D 1 55 ? -31.953 16.791 7.035 1.00 39.06 55 ASN D O 1
ATOM 5548 N N . PHE D 1 56 ? -33.170 15.057 7.807 1.00 38.77 56 PHE D N 1
ATOM 5549 C CA . PHE D 1 56 ? -33.927 15.879 8.742 1.00 38.89 56 PHE D CA 1
ATOM 5550 C C . PHE D 1 56 ? -32.999 16.460 9.802 1.00 40.99 56 PHE D C 1
ATOM 5551 O O . PHE D 1 56 ? -33.078 17.645 10.123 1.00 43.74 56 PHE D O 1
ATOM 5559 N N . ILE D 1 57 ? -32.132 15.616 10.352 1.00 36.58 57 ILE D N 1
ATOM 5560 C CA . ILE D 1 57 ? -31.190 16.055 11.371 1.00 37.42 57 ILE D CA 1
ATOM 5561 C C . ILE D 1 57 ? -30.327 17.191 10.818 1.00 43.90 57 ILE D C 1
ATOM 5562 O O . ILE D 1 57 ? -30.095 18.181 11.497 1.00 38.41 57 ILE D O 1
ATOM 5567 N N . GLY D 1 58 ? -29.898 17.068 9.567 1.00 40.47 58 GLY D N 1
ATOM 5568 C CA . GLY D 1 58 ? -29.169 18.144 8.909 1.00 49.63 58 GLY D CA 1
ATOM 5569 C C . GLY D 1 58 ? -29.892 19.486 8.924 1.00 57.55 58 GLY D C 1
ATOM 5570 O O . GLY D 1 58 ? -29.255 20.530 8.831 1.00 51.67 58 GLY D O 1
ATOM 5571 N N . LYS D 1 59 ? -31.217 19.467 9.056 1.00 56.21 59 LYS D N 1
ATOM 5572 C CA . LYS D 1 59 ? -32.023 20.681 8.910 1.00 51.45 59 LYS D CA 1
ATOM 5573 C C . LYS D 1 59 ? -32.589 21.225 10.220 1.00 51.93 59 LYS D C 1
ATOM 5574 O O . LYS D 1 59 ? -33.497 22.055 10.197 1.00 60.25 59 LYS D O 1
ATOM 5580 N N . LEU D 1 60 ? -32.058 20.777 11.353 1.00 56.62 60 LEU D N 1
ATOM 5581 C CA . LEU D 1 60 ? -32.666 21.088 12.653 1.00 61.77 60 LEU D CA 1
ATOM 5582 C C . LEU D 1 60 ? -32.488 22.540 13.105 1.00 63.01 60 LEU D C 1
ATOM 5583 O O . LEU D 1 60 ? -33.381 23.105 13.738 1.00 71.38 60 LEU D O 1
ATOM 5588 N N . GLU D 1 61 ? -31.343 23.139 12.794 1.00 67.48 61 GLU D N 1
ATOM 5589 C CA . GLU D 1 61 ? -31.105 24.538 13.142 1.00 76.21 61 GLU D CA 1
ATOM 5590 C C . GLU D 1 61 ? -32.205 25.415 12.552 1.00 75.49 61 GLU D C 1
ATOM 5591 O O . GLU D 1 61 ? -32.949 26.073 13.283 1.00 80.24 61 GLU D O 1
ATOM 5593 N N . HIS D 1 62 ? -32.309 25.410 11.227 1.00 70.53 62 HIS D N 1
ATOM 5594 C CA . HIS D 1 62 ? -33.330 26.181 10.530 1.00 79.93 62 HIS D CA 1
ATOM 5595 C C . HIS D 1 62 ? -34.461 25.264 10.081 1.00 84.90 62 HIS D C 1
ATOM 5596 O O . HIS D 1 62 ? -34.713 25.130 8.881 1.00 86.08 62 HIS D O 1
ATOM 5598 N N . ILE D 1 63 ? -35.145 24.638 11.038 1.00 78.85 63 ILE D N 1
ATOM 5599 C CA . ILE D 1 63 ? -36.130 23.607 10.702 1.00 68.99 63 ILE D CA 1
ATOM 5600 C C . ILE D 1 63 ? -37.529 24.141 10.424 1.00 64.37 63 ILE D C 1
ATOM 5601 O O . ILE D 1 63 ? -38.090 24.919 11.194 1.00 67.49 63 ILE D O 1
ATOM 5606 N N . ASN D 1 64 ? -38.074 23.686 9.303 1.00 53.69 64 ASN D N 1
ATOM 5607 C CA . ASN D 1 64 ? -39.435 23.968 8.913 1.00 51.43 64 ASN D CA 1
ATOM 5608 C C . ASN D 1 64 ? -40.268 22.701 9.109 1.00 49.03 64 ASN D C 1
ATOM 5609 O O . ASN D 1 64 ? -40.208 21.775 8.293 1.00 48.52 64 ASN D O 1
ATOM 5614 N N . TYR D 1 65 ? -41.041 22.677 10.194 1.00 44.93 65 TYR D N 1
ATOM 5615 C CA . TYR D 1 65 ? -41.789 21.493 10.607 1.00 42.39 65 TYR D CA 1
ATOM 5616 C C . TYR D 1 65 ? -42.715 20.953 9.528 1.00 49.20 65 TYR D C 1
ATOM 5617 O O . TYR D 1 65 ? -42.822 19.740 9.353 1.00 46.54 65 TYR D O 1
ATOM 5626 N N . GLU D 1 66 ? -43.383 21.850 8.811 1.00 56.43 66 GLU D N 1
ATOM 5627 C CA . GLU D 1 66 ? -44.313 21.452 7.763 1.00 48.52 66 GLU D CA 1
ATOM 5628 C C . GLU D 1 66 ? -43.568 20.855 6.582 1.00 46.00 66 GLU D C 1
ATOM 5629 O O . GLU D 1 66 ? -44.051 19.923 5.945 1.00 45.86 66 GLU D O 1
ATOM 5635 N N . GLU D 1 67 ? -42.395 21.402 6.278 1.00 47.27 67 GLU D N 1
ATOM 5636 C CA . GLU D 1 67 ? -41.566 20.848 5.210 1.00 45.03 67 GLU D CA 1
ATOM 5637 C C . GLU D 1 67 ? -41.150 19.409 5.553 1.00 41.58 67 GLU D C 1
ATOM 5638 O O . GLU D 1 67 ? -41.335 18.498 4.752 1.00 46.20 67 GLU D O 1
ATOM 5640 N N . ILE D 1 68 ? -40.594 19.209 6.745 1.00 42.95 68 ILE D N 1
ATOM 5641 C CA . ILE D 1 68 ? -40.201 17.870 7.176 1.00 43.28 68 ILE D CA 1
ATOM 5642 C C . ILE D 1 68 ? -41.334 16.869 6.935 1.00 42.49 68 ILE D C 1
ATOM 5643 O O . ILE D 1 68 ? -41.141 15.853 6.274 1.00 40.56 68 ILE D O 1
ATOM 5648 N N . ASN D 1 69 ? -42.525 17.158 7.459 1.00 45.63 69 ASN D N 1
ATOM 5649 C CA . ASN D 1 69 ? -43.647 16.224 7.325 1.00 41.45 69 ASN D CA 1
ATOM 5650 C C . ASN D 1 69 ? -44.001 15.944 5.872 1.00 39.07 69 ASN D C 1
ATOM 5651 O O . ASN D 1 69 ? -44.356 14.818 5.524 1.00 44.06 69 ASN D O 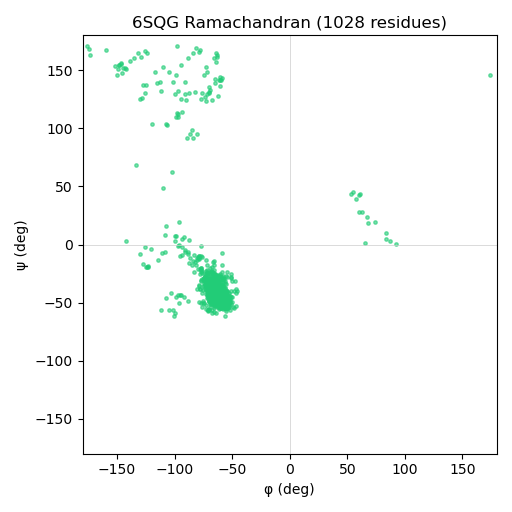1
ATOM 5656 N N . LEU D 1 70 ? -43.905 16.963 5.023 1.00 38.34 70 LEU D N 1
ATOM 5657 C CA . LEU D 1 70 ? -44.077 16.764 3.582 1.00 43.49 70 LEU D CA 1
ATOM 5658 C C . LEU D 1 70 ? -42.975 15.854 3.040 1.00 41.06 70 LEU D C 1
ATOM 5659 O O . LEU D 1 70 ? -43.239 14.946 2.249 1.00 41.38 70 LEU D O 1
ATOM 5664 N N . ASN D 1 71 ? -41.740 16.101 3.473 1.00 37.12 71 ASN D N 1
ATOM 5665 C CA . ASN D 1 71 ? -40.598 15.302 3.036 1.00 36.42 71 ASN D CA 1
ATOM 5666 C C . ASN D 1 71 ? -40.785 13.815 3.358 1.00 33.15 71 ASN D C 1
ATOM 5667 O O . ASN D 1 71 ? -40.377 12.962 2.593 1.00 34.24 71 ASN D O 1
ATOM 5672 N N . ARG D 1 72 ? -41.388 13.526 4.508 1.00 34.03 72 ARG D N 1
ATOM 5673 C CA . ARG D 1 72 ? -41.599 12.153 4.956 1.00 35.36 72 ARG D CA 1
ATOM 5674 C C . ARG D 1 72 ? -42.326 11.281 3.941 1.00 34.87 72 ARG D C 1
ATOM 5675 O O . ARG D 1 72 ? -42.145 10.065 3.924 1.00 37.23 72 ARG D O 1
ATOM 5683 N N . TYR D 1 73 ? -43.163 11.884 3.104 1.00 36.97 73 TYR D N 1
ATOM 5684 C CA . TYR D 1 73 ? -43.909 11.104 2.114 1.00 36.06 73 TYR D CA 1
ATOM 5685 C C . TYR D 1 73 ? -42.994 10.367 1.138 1.00 38.93 73 TYR D C 1
ATOM 5686 O O . TYR D 1 73 ? -43.351 9.300 0.627 1.00 36.37 73 TYR D O 1
ATOM 5695 N N . VAL D 1 74 ? -41.816 10.921 0.874 1.00 38.55 74 VAL D N 1
ATOM 5696 C CA . VAL D 1 74 ? -40.877 10.257 -0.031 1.00 37.26 74 VAL D CA 1
ATOM 5697 C C . VAL D 1 74 ? -40.335 9.006 0.652 1.00 33.61 74 VAL D C 1
ATOM 5698 O O . VAL D 1 74 ? -40.292 7.931 0.063 1.00 38.98 74 VAL D O 1
ATOM 5702 N N . ASP D 1 75 ? -39.952 9.151 1.912 1.00 31.72 75 ASP D N 1
ATOM 5703 C CA . ASP D 1 75 ? -39.554 8.008 2.727 1.00 34.13 75 ASP D CA 1
ATOM 5704 C C . ASP D 1 75 ? -40.670 6.966 2.713 1.00 33.43 75 ASP D C 1
ATOM 5705 O O . ASP D 1 75 ? -40.449 5.802 2.381 1.00 31.93 75 ASP D O 1
ATOM 5710 N N . TRP D 1 76 ? -41.873 7.401 3.078 1.00 34.07 76 TRP D N 1
ATOM 5711 C CA . TRP D 1 76 ? -43.048 6.521 3.143 1.00 34.98 76 TRP D CA 1
ATOM 5712 C C . TRP D 1 76 ? -43.321 5.795 1.829 1.00 28.54 76 TRP D C 1
ATOM 5713 O O . TRP D 1 76 ? -43.656 4.608 1.820 1.00 32.04 76 TRP D O 1
ATOM 5724 N N . ALA D 1 77 ? -43.194 6.504 0.712 1.00 35.43 77 ALA D N 1
ATOM 5725 C CA . ALA D 1 77 ? -43.457 5.899 -0.599 1.00 35.17 77 ALA D CA 1
ATOM 5726 C C . ALA D 1 77 ? -42.532 4.718 -0.887 1.00 37.39 77 ALA D C 1
ATOM 5727 O O . ALA D 1 77 ? -42.872 3.820 -1.665 1.00 35.01 77 ALA D O 1
ATOM 5729 N N . ILE D 1 78 ? -41.357 4.714 -0.264 1.00 34.05 78 ILE D N 1
ATOM 5730 C CA . ILE D 1 78 ? -40.392 3.645 -0.509 1.00 27.94 78 ILE D CA 1
ATOM 5731 C C . ILE D 1 78 ? -40.454 2.559 0.558 1.00 28.10 78 ILE D C 1
ATOM 5732 O O . ILE D 1 78 ? -40.416 1.370 0.248 1.00 32.76 78 ILE D O 1
ATOM 5737 N N . THR D 1 79 ? -40.554 2.960 1.819 1.00 26.84 79 THR D N 1
ATOM 5738 C CA . THR D 1 79 ? -40.492 1.995 2.916 1.00 30.51 79 THR D CA 1
ATOM 5739 C C . THR D 1 79 ? -41.802 1.216 3.125 1.00 31.86 79 THR D C 1
ATOM 5740 O O . THR D 1 79 ? -41.771 0.013 3.412 1.00 29.35 79 THR D O 1
ATOM 5744 N N . THR D 1 80 ? -42.952 1.873 2.971 1.00 28.49 80 THR D N 1
ATOM 5745 C CA . THR D 1 80 ? -44.220 1.154 3.203 1.00 29.36 80 THR D CA 1
ATOM 5746 C C . THR D 1 80 ? -44.390 -0.072 2.295 1.00 27.46 80 THR D C 1
ATOM 5747 O O . THR D 1 80 ? -44.793 -1.134 2.768 1.00 32.09 80 THR D O 1
ATOM 5751 N N . PRO D 1 81 ? -44.060 0.041 0.995 1.00 28.76 81 PRO D N 1
ATOM 5752 C CA . PRO D 1 81 ? -44.210 -1.172 0.200 1.00 28.37 81 PRO D CA 1
ATOM 5753 C C . PRO D 1 81 ? -43.262 -2.304 0.609 1.00 32.19 81 PRO D C 1
ATOM 5754 O O . PRO D 1 81 ? -43.621 -3.484 0.493 1.00 28.66 81 PRO D O 1
ATOM 5758 N N . ILE D 1 82 ? -42.074 -1.964 1.104 1.00 27.62 82 ILE D N 1
ATOM 5759 C CA . ILE D 1 82 ? -41.144 -2.995 1.562 1.00 27.52 82 ILE D CA 1
ATOM 5760 C C . ILE D 1 82 ? -41.659 -3.613 2.854 1.00 26.71 82 ILE D C 1
ATOM 5761 O O . ILE D 1 82 ? -41.601 -4.835 3.053 1.00 28.00 82 ILE D O 1
ATOM 5766 N N . MET D 1 83 ? -42.166 -2.761 3.737 1.00 29.19 83 MET D N 1
ATOM 5767 C CA . MET D 1 83 ? -42.664 -3.227 5.030 1.00 30.54 83 MET D CA 1
ATOM 5768 C C . MET D 1 83 ? -43.859 -4.161 4.828 1.00 31.10 83 MET D C 1
ATOM 5769 O O . MET D 1 83 ? -44.010 -5.146 5.547 1.00 32.69 83 MET D O 1
ATOM 5774 N N . LEU D 1 84 ? -44.698 -3.849 3.846 1.00 31.80 84 LEU D N 1
ATOM 5775 C CA . LEU D 1 84 ? -45.871 -4.682 3.546 1.00 31.19 84 LEU D CA 1
ATOM 5776 C C . LEU D 1 84 ? -45.455 -5.990 2.919 1.00 30.52 84 LEU D C 1
ATOM 5777 O O . LEU D 1 84 ? -46.043 -7.022 3.194 1.00 28.93 84 LEU D O 1
ATOM 5782 N N . LEU D 1 85 ? -44.419 -5.952 2.086 1.00 31.36 85 LEU D N 1
ATOM 5783 C CA . LEU D 1 85 ? -43.881 -7.175 1.512 1.00 29.91 85 LEU D CA 1
ATOM 5784 C C . LEU D 1 85 ? -43.337 -8.088 2.610 1.00 31.45 85 LEU D C 1
ATOM 5785 O O . LEU D 1 85 ? -43.618 -9.293 2.631 1.00 30.47 85 LEU D O 1
ATOM 5790 N N . VAL D 1 86 ? -42.554 -7.516 3.518 1.00 28.91 86 VAL D N 1
ATOM 5791 C CA . VAL D 1 86 ? -42.055 -8.256 4.680 1.00 27.28 86 VAL D CA 1
ATOM 5792 C C . VAL D 1 86 ? -43.207 -8.890 5.463 1.00 31.70 86 VAL D C 1
ATOM 5793 O O . VAL D 1 86 ? -43.158 -10.063 5.818 1.00 29.76 86 VAL D O 1
ATOM 5797 N N . LEU D 1 87 ? -44.239 -8.103 5.732 1.00 30.02 87 LEU D N 1
ATOM 5798 C CA . LEU D 1 87 ? -45.376 -8.593 6.515 1.00 33.39 87 LEU D CA 1
ATOM 5799 C C . LEU D 1 87 ? -46.004 -9.841 5.886 1.00 32.38 87 LEU D C 1
ATOM 5800 O O . LEU D 1 87 ? -46.170 -10.863 6.560 1.00 36.93 87 LEU D O 1
ATOM 5805 N N . VAL D 1 88 ? -46.324 -9.778 4.595 1.00 33.49 88 VAL D N 1
ATOM 5806 C CA . VAL D 1 88 ? -47.007 -10.902 3.944 1.00 33.23 88 VAL D CA 1
ATOM 5807 C C . VAL D 1 88 ? -46.085 -12.106 3.748 1.00 36.90 88 VAL D C 1
ATOM 5808 O O . VAL D 1 88 ? -46.546 -13.240 3.781 1.00 34.11 88 VAL D O 1
ATOM 5812 N N . LEU D 1 89 ? -44.782 -11.874 3.575 1.00 30.83 89 LEU D N 1
ATOM 5813 C CA . LEU D 1 89 ? -43.838 -12.988 3.491 1.00 32.69 89 LEU D CA 1
ATOM 5814 C C . LEU D 1 89 ? -43.696 -13.615 4.857 1.00 28.61 89 LEU D C 1
ATOM 5815 O O . LEU D 1 89 ? -43.527 -14.829 4.979 1.00 34.37 89 LEU D O 1
ATOM 5820 N N . ALA D 1 90 ? -43.756 -12.779 5.891 1.00 31.02 90 ALA D N 1
ATOM 5821 C CA . ALA D 1 90 ? -43.648 -13.262 7.255 1.00 35.51 90 ALA D CA 1
ATOM 5822 C C . ALA D 1 90 ? -44.859 -14.146 7.578 1.00 35.13 90 ALA D C 1
ATOM 5823 O O . ALA D 1 90 ? -44.714 -15.192 8.196 1.00 35.87 90 ALA D O 1
ATOM 5825 N N . PHE D 1 91 ? -46.048 -13.726 7.150 1.00 39.48 91 PHE D N 1
ATOM 5826 C CA . PHE D 1 91 ? -47.253 -14.545 7.344 1.00 37.90 91 PHE D CA 1
ATOM 5827 C C . PHE D 1 91 ? -47.008 -15.951 6.798 1.00 36.66 91 PHE D C 1
ATOM 5828 O O . PHE D 1 91 ? -47.194 -16.948 7.497 1.00 38.97 91 PHE D O 1
ATOM 5836 N N . ARG D 1 92 ? -46.565 -16.029 5.547 1.00 35.87 92 ARG D N 1
ATOM 5837 C CA . ARG D 1 92 ? -46.314 -17.316 4.913 1.00 39.34 92 ARG D CA 1
ATOM 5838 C C . ARG D 1 92 ? -45.191 -18.106 5.565 1.00 42.45 92 ARG D C 1
ATOM 5839 O O . ARG D 1 92 ? -45.308 -19.317 5.743 1.00 46.87 92 ARG D O 1
ATOM 5847 N N . VAL D 1 93 ? -44.099 -17.441 5.921 1.00 47.05 93 VAL D N 1
ATOM 5848 C CA . VAL D 1 93 ? -42.995 -18.152 6.553 1.00 44.41 93 VAL D CA 1
ATOM 5849 C C . VAL D 1 93 ? -43.446 -18.769 7.877 1.00 44.50 93 VAL D C 1
ATOM 5850 O O . VAL D 1 93 ? -43.026 -19.870 8.225 1.00 55.70 93 VAL D O 1
ATOM 5854 N N . ASN D 1 94 ? -44.298 -18.065 8.614 1.00 46.22 94 ASN D N 1
ATOM 5855 C CA . ASN D 1 94 ? -44.784 -18.575 9.894 1.00 51.24 94 ASN D CA 1
ATOM 5856 C C . ASN D 1 94 ? -45.686 -19.798 9.729 1.00 55.77 94 ASN D C 1
ATOM 5857 O O . ASN D 1 94 ? -45.814 -20.601 10.646 1.00 68.85 94 ASN D O 1
ATOM 5862 N N . GLN D 1 95 ? -46.300 -19.942 8.561 1.00 59.86 95 GLN D N 1
ATOM 5863 C CA . GLN D 1 95 ? -47.245 -21.027 8.327 1.00 66.08 95 GLN D CA 1
ATOM 5864 C C . GLN D 1 95 ? -46.629 -22.157 7.488 1.00 76.16 95 GLN D C 1
ATOM 5865 O O . GLN D 1 95 ? -46.825 -23.333 7.791 1.00 78.76 95 GLN D O 1
ATOM 5871 N N . THR D 1 96 ? -45.870 -21.801 6.453 1.00 76.97 96 THR D N 1
ATOM 5872 C CA . THR D 1 96 ? -45.320 -22.786 5.515 1.00 70.28 96 THR D CA 1
ATOM 5873 C C . THR D 1 96 ? -43.792 -22.881 5.554 1.00 67.05 96 THR D C 1
ATOM 5874 O O . THR D 1 96 ? -43.209 -23.822 5.018 1.00 63.05 96 THR D O 1
ATOM 5878 N N . ASN D 1 97 ? -43.150 -21.909 6.192 1.00 67.92 97 ASN D N 1
ATOM 5879 C CA . ASN D 1 97 ? -41.694 -21.751 6.123 1.00 68.17 97 ASN D CA 1
ATOM 5880 C C . ASN D 1 97 ? -41.202 -21.456 4.703 1.00 57.97 97 ASN D C 1
ATOM 5881 O O . ASN D 1 97 ? -40.073 -21.791 4.346 1.00 64.67 97 ASN D O 1
ATOM 5886 N N . LYS D 1 98 ? -42.056 -20.829 3.898 1.00 50.44 98 LYS D N 1
ATOM 5887 C CA . LYS D 1 98 ? -41.660 -20.363 2.573 1.00 52.15 98 LYS D CA 1
ATOM 5888 C C . LYS D 1 98 ? -42.076 -18.909 2.392 1.00 47.70 98 LYS D C 1
ATOM 5889 O O . LYS D 1 98 ? -43.237 -18.557 2.578 1.00 50.36 98 LYS D O 1
ATOM 5891 N N . ALA D 1 99 ? -41.114 -18.061 2.047 1.00 46.11 99 ALA D N 1
ATOM 5892 C CA . ALA D 1 99 ? -41.396 -16.658 1.788 1.00 41.78 99 ALA D CA 1
ATOM 5893 C C . ALA D 1 99 ? -41.946 -16.511 0.372 1.00 47.09 99 ALA D C 1
ATOM 5894 O O . ALA D 1 99 ? -41.182 -16.426 -0.595 1.00 40.39 99 ALA D O 1
ATOM 5896 N N . MET D 1 100 ? -43.272 -16.490 0.258 1.00 47.50 100 MET D N 1
ATOM 5897 C CA . MET D 1 100 ? -43.937 -16.376 -1.042 1.00 47.11 100 MET D CA 1
ATOM 5898 C C . MET D 1 100 ? -45.274 -15.664 -0.918 1.00 46.35 100 MET D C 1
ATOM 5899 O O . MET D 1 100 ? -45.978 -15.799 0.085 1.00 50.42 100 MET D O 1
ATOM 5904 N N . VAL D 1 101 ? -45.617 -14.900 -1.945 1.00 40.54 101 VAL D N 1
ATOM 5905 C CA . VAL D 1 101 ? -46.909 -14.228 -2.008 1.00 45.23 101 VAL D CA 1
ATOM 5906 C C . VAL D 1 101 ? -47.304 -14.121 -3.477 1.00 43.88 101 VAL D C 1
ATOM 5907 O O . VAL D 1 101 ? -46.437 -14.091 -4.349 1.00 40.36 101 VAL D O 1
ATOM 5911 N N . LYS D 1 102 ? -48.606 -14.101 -3.757 1.00 39.54 102 LYS D N 1
ATOM 5912 C CA . LYS D 1 102 ? -49.077 -13.907 -5.125 1.00 40.10 102 LYS D CA 1
ATOM 5913 C C . LYS D 1 102 ? -48.787 -12.474 -5.514 1.00 34.44 102 LYS D C 1
ATOM 5914 O O . LYS D 1 102 ? -49.030 -11.565 -4.728 1.00 41.44 102 LYS D O 1
ATOM 5919 N N . PHE D 1 103 ? -48.262 -12.269 -6.718 1.00 37.52 103 PHE D N 1
ATOM 5920 C CA . PHE D 1 103 ? -47.936 -10.928 -7.175 1.00 40.60 103 PHE D CA 1
ATOM 5921 C C . PHE D 1 103 ? -49.192 -10.073 -7.266 1.00 39.48 103 PHE D C 1
ATOM 5922 O O . PHE D 1 103 ? -49.169 -8.888 -6.934 1.00 38.99 103 PHE D O 1
ATOM 5930 N N . SER D 1 104 ? -50.286 -10.676 -7.721 1.00 40.52 104 SER D N 1
ATOM 5931 C CA . SER D 1 104 ? -51.559 -9.964 -7.847 1.00 43.14 104 SER D CA 1
ATOM 5932 C C . SER D 1 104 ? -52.050 -9.495 -6.478 1.00 39.96 104 SER D C 1
ATOM 5933 O O . SER D 1 104 ? -52.476 -8.346 -6.323 1.00 42.95 104 SER D O 1
ATOM 5936 N N . ASP D 1 105 ? -51.983 -10.384 -5.488 1.00 41.14 105 ASP D N 1
ATOM 5937 C CA . ASP D 1 105 ? -52.281 -10.014 -4.103 1.00 38.08 105 ASP D CA 1
ATOM 5938 C C . ASP D 1 105 ? -51.431 -8.828 -3.653 1.00 38.96 105 ASP D C 1
ATOM 5939 O O . ASP D 1 105 ? -51.923 -7.898 -3.022 1.00 38.25 105 ASP D O 1
ATOM 5944 N N . PHE D 1 106 ? -50.144 -8.865 -3.973 1.00 41.47 106 PHE D N 1
ATOM 5945 C CA . PHE D 1 106 ? -49.245 -7.807 -3.530 1.00 35.43 106 PHE D CA 1
ATOM 5946 C C . PHE D 1 106 ? -49.541 -6.470 -4.217 1.00 33.47 106 PHE D C 1
ATOM 5947 O O . PHE D 1 106 ? -49.479 -5.419 -3.587 1.00 39.04 106 PHE D O 1
ATOM 5955 N N . MET D 1 107 ? -49.882 -6.508 -5.504 1.00 41.54 107 MET D N 1
ATOM 5956 C CA . MET D 1 107 ? -50.262 -5.289 -6.235 1.00 39.00 107 MET D CA 1
ATOM 5957 C C . MET D 1 107 ? -51.570 -4.665 -5.729 1.00 38.83 107 MET D C 1
ATOM 5958 O O . MET D 1 107 ? -51.722 -3.442 -5.742 1.00 42.15 107 MET D O 1
ATOM 5963 N N . ILE D 1 108 ? -52.511 -5.489 -5.275 1.00 39.12 108 ILE D N 1
ATOM 5964 C CA . ILE D 1 108 ? -53.720 -4.962 -4.638 1.00 43.51 108 ILE D CA 1
ATOM 5965 C C . ILE D 1 108 ? -53.345 -4.275 -3.330 1.00 36.66 108 ILE D C 1
ATOM 5966 O O . ILE D 1 108 ? -53.794 -3.164 -3.037 1.00 39.23 108 ILE D O 1
ATOM 5971 N N . ILE D 1 109 ? -52.501 -4.937 -2.548 1.00 42.57 109 ILE D N 1
ATOM 5972 C CA . ILE D 1 109 ? -51.997 -4.344 -1.313 1.00 35.90 109 ILE D CA 1
ATOM 5973 C C . ILE D 1 109 ? -51.352 -2.988 -1.596 1.00 33.37 109 ILE D C 1
ATOM 5974 O O . ILE D 1 109 ? -51.643 -2.006 -0.912 1.00 36.70 109 ILE D O 1
ATOM 5979 N N . LEU D 1 110 ? -50.489 -2.920 -2.609 1.00 40.34 110 LEU D N 1
ATOM 5980 C CA . LEU D 1 110 ? -49.824 -1.660 -2.954 1.00 41.58 110 LEU D CA 1
ATOM 5981 C C . LEU D 1 110 ? -50.796 -0.598 -3.454 1.00 44.09 110 LEU D C 1
ATOM 5982 O O . LEU D 1 110 ? -50.622 0.587 -3.161 1.00 40.92 110 LEU D O 1
ATOM 5987 N N . GLY D 1 111 ? -51.801 -1.015 -4.224 1.00 44.88 111 GLY D N 1
ATOM 5988 C CA . GLY D 1 111 ? -52.841 -0.090 -4.670 1.00 43.27 111 GLY D CA 1
ATOM 5989 C C . GLY D 1 111 ? -53.464 0.606 -3.474 1.00 39.05 111 GLY D C 1
ATOM 5990 O O . GLY D 1 111 ? -53.502 1.833 -3.397 1.00 46.06 111 GLY D O 1
ATOM 5991 N N . MET D 1 112 ? -53.934 -0.182 -2.514 1.00 42.19 112 MET D N 1
ATOM 5992 C CA . MET D 1 112 ? -54.523 0.379 -1.308 1.00 41.36 112 MET D CA 1
ATOM 5993 C C . MET D 1 112 ? -53.509 1.260 -0.568 1.00 46.77 112 MET D C 1
ATOM 5994 O O . MET D 1 112 ? -53.815 2.387 -0.175 1.00 37.89 112 MET D O 1
ATOM 5999 N N . ASN D 1 113 ? -52.293 0.754 -0.391 1.00 44.10 113 ASN D N 1
ATOM 6000 C CA . ASN D 1 113 ? -51.271 1.513 0.318 1.00 38.81 113 ASN D CA 1
ATOM 6001 C C . ASN D 1 113 ? -51.043 2.879 -0.322 1.00 32.12 113 ASN D C 1
ATOM 6002 O O . ASN D 1 113 ? -51.006 3.901 0.366 1.00 36.09 113 ASN D O 1
ATOM 6007 N N . TYR D 1 114 ? -50.898 2.907 -1.641 1.00 31.59 114 TYR D N 1
ATOM 6008 C CA . TYR D 1 114 ? -50.613 4.171 -2.310 1.00 38.68 114 TYR D CA 1
ATOM 6009 C C . TYR D 1 114 ? -51.841 5.082 -2.384 1.00 39.04 114 TYR D C 1
ATOM 6010 O O . TYR D 1 114 ? -51.712 6.305 -2.384 1.00 41.14 114 TYR D O 1
ATOM 6019 N N . GLY D 1 115 ? -53.030 4.488 -2.413 1.00 43.27 115 GLY D N 1
ATOM 6020 C CA . GLY D 1 115 ? -54.255 5.262 -2.285 1.00 38.95 115 GLY D CA 1
ATOM 6021 C C . GLY D 1 115 ? -54.258 6.007 -0.969 1.00 41.49 115 GLY D C 1
ATOM 6022 O O . GLY D 1 115 ? -54.561 7.198 -0.918 1.00 46.38 115 GLY D O 1
ATOM 6023 N N . MET D 1 116 ? -53.905 5.294 0.099 1.00 38.38 116 MET D N 1
ATOM 6024 C CA . MET D 1 116 ? -53.825 5.856 1.444 1.00 34.97 116 MET D CA 1
ATOM 6025 C C . MET D 1 116 ? -52.825 7.021 1.532 1.00 44.84 116 MET D C 1
ATOM 6026 O O . MET D 1 116 ? -53.171 8.124 1.971 1.00 42.28 116 MET D O 1
ATOM 6031 N N . LEU D 1 117 ? -51.585 6.780 1.110 1.00 43.71 117 LEU D N 1
ATOM 6032 C CA . LEU D 1 117 ? -50.546 7.820 1.165 1.00 43.75 117 LEU D CA 1
ATOM 6033 C C . LEU D 1 117 ? -50.867 9.004 0.254 1.00 41.37 117 LEU D C 1
ATOM 6034 O O . LEU D 1 117 ? -50.660 10.155 0.631 1.00 38.77 117 LEU D O 1
ATOM 6039 N N . GLY D 1 118 ? -51.358 8.713 -0.948 1.00 47.43 118 GLY D N 1
ATOM 6040 C CA . GLY D 1 118 ? -51.636 9.747 -1.944 1.00 48.84 118 GLY D CA 1
ATOM 6041 C C . GLY D 1 118 ? -52.753 10.685 -1.525 1.00 55.80 118 GLY D C 1
ATOM 6042 O O . GLY D 1 118 ? -52.649 11.903 -1.698 1.00 55.82 118 GLY D O 1
ATOM 6043 N N . THR D 1 119 ? -53.824 10.121 -0.972 1.00 48.06 119 THR D N 1
ATOM 6044 C CA . THR D 1 119 ? -54.937 10.932 -0.486 1.00 57.90 119 THR D CA 1
ATOM 6045 C C . THR D 1 119 ? -54.498 11.742 0.725 1.00 48.84 119 THR D C 1
ATOM 6046 O O . THR D 1 119 ? -54.888 12.901 0.881 1.00 59.72 119 THR D O 1
ATOM 6050 N N . GLY D 1 120 ? -53.677 11.134 1.578 1.00 44.87 120 GLY D N 1
ATOM 6051 C CA . GLY D 1 120 ? -53.129 11.833 2.739 1.00 37.66 120 GLY D CA 1
ATOM 6052 C C . GLY D 1 120 ? -52.293 13.029 2.315 1.00 41.79 120 GLY D C 1
ATOM 6053 O O . GLY D 1 120 ? -52.361 14.099 2.932 1.00 46.72 120 GLY D O 1
ATOM 6054 N N . TYR D 1 121 ? -51.516 12.852 1.248 1.00 44.85 121 TYR D N 1
ATOM 6055 C CA . TYR D 1 121 ? -50.663 13.923 0.729 1.00 52.25 121 TYR D CA 1
ATOM 6056 C C . TYR D 1 121 ? -51.483 15.099 0.187 1.00 62.21 121 TYR D C 1
ATOM 6057 O O . TYR D 1 121 ? -51.145 16.262 0.425 1.00 59.47 121 TYR D O 1
ATOM 6066 N N . LEU D 1 122 ? -52.557 14.799 -0.539 1.00 64.18 122 LEU D N 1
ATOM 6067 C CA . LEU D 1 122 ? -53.404 15.851 -1.106 1.00 54.89 122 LEU D CA 1
ATOM 6068 C C . LEU D 1 122 ? -54.017 16.687 0.011 1.00 50.33 122 LEU D C 1
ATOM 6069 O O . LEU D 1 122 ? -54.163 17.901 -0.118 1.00 68.45 122 LEU D O 1
ATOM 6074 N N . GLY D 1 123 ? -54.357 16.033 1.115 1.00 54.77 123 GLY D N 1
ATOM 6075 C CA . GLY D 1 123 ? -54.863 16.726 2.298 1.00 54.68 123 GLY D CA 1
ATOM 6076 C C . GLY D 1 123 ? -53.847 17.688 2.892 1.00 63.16 123 GLY D C 1
ATOM 6077 O O . GLY D 1 123 ? -54.188 18.807 3.276 1.00 59.39 123 GLY D O 1
ATOM 6078 N N . ASP D 1 124 ? -52.592 17.257 2.967 1.00 67.73 124 ASP D N 1
ATOM 6079 C CA . ASP D 1 124 ? -51.536 18.079 3.553 1.00 57.73 124 ASP D CA 1
ATOM 6080 C C . ASP D 1 124 ? -51.250 19.322 2.720 1.00 55.06 124 ASP D C 1
ATOM 6081 O O . ASP D 1 124 ? -51.035 20.401 3.268 1.00 63.35 124 ASP D O 1
ATOM 6086 N N . ILE D 1 125 ? -51.224 19.167 1.399 1.00 54.04 125 ILE D N 1
ATOM 6087 C CA . ILE D 1 125 ? -50.888 20.282 0.521 1.00 55.01 125 ILE D CA 1
ATOM 6088 C C . ILE D 1 125 ? -52.111 21.125 0.156 1.00 66.34 125 ILE D C 1
ATOM 6089 O O . ILE D 1 125 ? -52.014 22.049 -0.646 1.00 74.28 125 ILE D O 1
ATOM 6094 N N . GLY D 1 126 ? -53.261 20.797 0.738 1.00 81.03 126 GLY D N 1
ATOM 6095 C CA . GLY D 1 126 ? -54.457 21.628 0.600 1.00 73.33 126 GLY D CA 1
ATOM 6096 C C . GLY D 1 126 ? -55.297 21.407 -0.649 1.00 71.91 126 GLY D C 1
ATOM 6097 O O . GLY D 1 126 ? -56.207 22.189 -0.918 1.00 86.94 126 GLY D O 1
ATOM 6098 N N . VAL D 1 127 ? -55.010 20.358 -1.416 1.00 68.10 127 VAL D N 1
ATOM 6099 C CA . VAL D 1 127 ? -55.822 20.045 -2.601 1.00 70.11 127 VAL D CA 1
ATOM 6100 C C . VAL D 1 127 ? -57.183 19.454 -2.207 1.00 68.39 127 VAL D C 1
ATOM 6101 O O . VAL D 1 127 ? -58.155 19.584 -2.944 1.00 84.14 127 VAL D O 1
ATOM 6105 N N . ILE D 1 128 ? -57.239 18.797 -1.053 1.00 64.04 128 ILE D N 1
ATOM 6106 C CA . ILE D 1 128 ? -58.505 18.361 -0.456 1.00 75.68 128 ILE D CA 1
ATOM 6107 C C . ILE D 1 128 ? -58.449 18.705 1.029 1.00 75.07 128 ILE D C 1
ATOM 6108 O O . ILE D 1 128 ? -57.364 18.908 1.574 1.00 72.04 128 ILE D O 1
ATOM 6113 N N . HIS D 1 129 ? -59.590 18.781 1.702 1.00 83.36 129 HIS D N 1
ATOM 6114 C CA . HIS D 1 129 ? -59.548 19.240 3.087 1.00 85.58 129 HIS D CA 1
ATOM 6115 C C . HIS D 1 129 ? -58.998 18.200 4.061 1.00 80.92 129 HIS D C 1
ATOM 6116 O O . HIS D 1 129 ? -59.207 16.997 3.905 1.00 73.75 129 HIS D O 1
ATOM 6123 N N . LYS D 1 130 ? -58.302 18.692 5.080 1.00 77.89 130 LYS D N 1
ATOM 6124 C CA . LYS D 1 130 ? -57.597 17.841 6.030 1.00 83.29 130 LYS D CA 1
ATOM 6125 C C . LYS D 1 130 ? -58.463 16.699 6.574 1.00 85.49 130 LYS D C 1
ATOM 6126 O O . LYS D 1 130 ? -57.977 15.578 6.733 1.00 84.66 130 LYS D O 1
ATOM 6132 N N . THR D 1 131 ? -59.735 16.976 6.864 1.00 80.04 131 THR D N 1
ATOM 6133 C CA . THR D 1 131 ? -60.637 15.934 7.369 1.00 68.06 131 THR D CA 1
ATOM 6134 C C . THR D 1 131 ? -60.973 14.937 6.262 1.00 58.16 131 THR D C 1
ATOM 6135 O O . THR D 1 131 ? -61.233 13.766 6.533 1.00 71.44 131 THR D O 1
ATOM 6139 N N . MET D 1 132 ? -60.968 15.403 5.017 1.00 43.54 132 MET D N 1
ATOM 6140 C CA . MET D 1 132 ? -61.216 14.524 3.886 1.00 40.23 132 MET D CA 1
ATOM 6141 C C . MET D 1 132 ? -60.088 13.518 3.784 1.00 58.55 132 MET D C 1
ATOM 6142 O O . MET D 1 132 ? -60.313 12.304 3.819 1.00 59.39 132 MET D O 1
ATOM 6144 N N . GLY D 1 133 ? -58.868 14.037 3.652 1.00 70.51 133 GLY D N 1
ATOM 6145 C CA . GLY D 1 133 ? -57.680 13.200 3.595 1.00 54.11 133 GLY D CA 1
ATOM 6146 C C . GLY D 1 133 ? -57.738 12.175 4.703 1.00 46.71 133 GLY D C 1
ATOM 6147 O O . GLY D 1 133 ? -57.419 11.005 4.497 1.00 57.44 133 GLY D O 1
ATOM 6148 N N . THR D 1 134 ? -58.166 12.618 5.880 1.00 44.66 134 THR D N 1
ATOM 6149 C CA . THR D 1 134 ? -58.274 11.731 7.028 1.00 52.52 134 THR D CA 1
ATOM 6150 C C . THR D 1 134 ? -59.248 10.593 6.737 1.00 64.10 134 THR D C 1
ATOM 6151 O O . THR D 1 134 ? -58.935 9.421 6.965 1.00 52.11 134 THR D O 1
ATOM 6155 N N . VAL D 1 135 ? -60.420 10.944 6.213 1.00 69.79 135 VAL D N 1
ATOM 6156 C CA . VAL D 1 135 ? -61.488 9.975 5.974 1.00 58.71 135 VAL D CA 1
ATOM 6157 C C . VAL D 1 135 ? -61.175 9.009 4.830 1.00 48.13 135 VAL D C 1
ATOM 6158 O O . VAL D 1 135 ? -61.207 7.795 5.023 1.00 51.32 135 VAL D O 1
ATOM 6162 N N . LEU D 1 136 ? -60.882 9.546 3.648 1.00 43.37 136 LEU D N 1
ATOM 6163 C CA . LEU D 1 136 ? -60.531 8.736 2.478 1.00 47.42 136 LEU D CA 1
ATOM 6164 C C . LEU D 1 136 ? -59.269 7.908 2.708 1.00 54.95 136 LEU D C 1
ATOM 6165 O O . LEU D 1 136 ? -59.183 6.753 2.288 1.00 49.03 136 LEU D O 1
ATOM 6170 N N . GLY D 1 137 ? -58.273 8.526 3.335 1.00 56.48 137 GLY D N 1
ATOM 6171 C CA . GLY D 1 137 ? -57.012 7.851 3.613 1.00 47.22 137 GLY D CA 1
ATOM 6172 C C . GLY D 1 137 ? -57.292 6.625 4.443 1.00 44.22 137 GLY D C 1
ATOM 6173 O O . GLY D 1 137 ? -56.807 5.537 4.145 1.00 44.79 137 GLY D O 1
ATOM 6174 N N . PHE D 1 138 ? -58.120 6.797 5.467 1.00 44.55 138 PHE D N 1
ATOM 6175 C CA . PHE D 1 138 ? -58.475 5.688 6.338 1.00 47.06 138 PHE D CA 1
ATOM 6176 C C . PHE D 1 138 ? -59.357 4.655 5.640 1.00 43.74 138 PHE D C 1
ATOM 6177 O O . PHE D 1 138 ? -59.354 3.496 6.031 1.00 46.02 138 PHE D O 1
ATOM 6185 N N . LEU D 1 139 ? -60.100 5.062 4.614 1.00 48.78 139 LEU D N 1
ATOM 6186 C CA . LEU D 1 139 ? -60.858 4.101 3.806 1.00 46.37 139 LEU D CA 1
ATOM 6187 C C . LEU D 1 139 ? -59.894 3.140 3.126 1.00 44.24 139 LEU D C 1
ATOM 6188 O O . LEU D 1 139 ? -60.060 1.923 3.193 1.00 45.65 139 LEU D O 1
ATOM 6193 N N . PHE D 1 140 ? -58.894 3.700 2.452 1.00 44.78 140 PHE D N 1
ATOM 6194 C CA . PHE D 1 140 ? -57.850 2.901 1.804 1.00 41.61 140 PHE D CA 1
ATOM 6195 C C . PHE D 1 140 ? -57.109 2.038 2.813 1.00 34.07 140 PHE D C 1
ATOM 6196 O O . PHE D 1 140 ? -56.766 0.892 2.537 1.00 43.91 140 PHE D O 1
ATOM 6204 N N . PHE D 1 141 ? -56.872 2.600 3.990 1.00 41.29 141 PHE D N 1
ATOM 6205 C CA . PHE D 1 141 ? -56.290 1.858 5.102 1.00 37.78 141 PHE D CA 1
ATOM 6206 C C . PHE D 1 141 ? -57.154 0.652 5.448 1.00 40.41 141 PHE D C 1
ATOM 6207 O O . PHE D 1 141 ? -56.650 -0.453 5.667 1.00 37.84 141 PHE D O 1
ATOM 6215 N N . GLY D 1 142 ? -58.468 0.860 5.501 1.00 44.07 142 GLY D N 1
ATOM 6216 C CA . GLY D 1 142 ? -59.390 -0.241 5.763 1.00 35.53 142 GLY D CA 1
ATOM 6217 C C . GLY D 1 142 ? -59.276 -1.300 4.692 1.00 31.50 142 GLY D C 1
ATOM 6218 O O . GLY D 1 142 ? -59.174 -2.489 4.985 1.00 47.20 142 GLY D O 1
ATOM 6219 N N . GLY D 1 143 ? -59.280 -0.869 3.437 1.00 36.49 143 GLY D N 1
ATOM 6220 C CA . GLY D 1 143 ? -59.075 -1.788 2.330 1.00 39.19 143 GLY D CA 1
ATOM 6221 C C . GLY D 1 143 ? -57.776 -2.556 2.495 1.00 40.83 143 GLY D C 1
ATOM 6222 O O . GLY D 1 143 ? -57.742 -3.781 2.381 1.00 38.25 143 GLY D O 1
ATOM 6223 N N . LEU D 1 144 ? -56.699 -1.821 2.764 1.00 43.46 144 LEU D N 1
ATOM 6224 C CA . LEU D 1 144 ? -55.375 -2.412 2.951 1.00 37.95 144 LEU D CA 1
ATOM 6225 C C . LEU D 1 144 ? -55.407 -3.489 4.029 1.00 35.53 144 LEU D C 1
ATOM 6226 O O . LEU D 1 144 ? -54.998 -4.635 3.798 1.00 35.64 144 LEU D O 1
ATOM 6231 N N . PHE D 1 145 ? -55.917 -3.135 5.204 1.00 34.62 145 PHE D N 1
ATOM 6232 C CA . PHE D 1 145 ? -55.876 -4.062 6.321 1.00 35.94 145 PHE D CA 1
ATOM 6233 C C . PHE D 1 145 ? -56.924 -5.155 6.249 1.00 39.20 145 PHE D C 1
ATOM 6234 O O . PHE D 1 145 ? -56.742 -6.222 6.835 1.00 35.63 145 PHE D O 1
ATOM 6242 N N . TYR D 1 146 ? -57.986 -4.923 5.487 1.00 42.60 146 TYR D N 1
ATOM 6243 C CA . TYR D 1 146 ? -58.903 -6.006 5.178 1.00 41.39 146 TYR D CA 1
ATOM 6244 C C . TYR D 1 146 ? -58.174 -7.045 4.343 1.00 34.09 146 TYR D C 1
ATOM 6245 O O . TYR D 1 146 ? -58.162 -8.235 4.672 1.00 35.16 146 TYR D O 1
ATOM 6254 N N . LYS D 1 147 ? -57.556 -6.584 3.258 1.00 40.96 147 LYS D N 1
ATOM 6255 C CA . LYS D 1 147 ? -56.815 -7.463 2.352 1.00 38.28 147 LYS D CA 1
ATOM 6256 C C . LYS D 1 147 ? -55.686 -8.218 3.062 1.00 42.43 147 LYS D C 1
ATOM 6257 O O . LYS D 1 147 ? -55.478 -9.415 2.830 1.00 42.44 147 LYS D O 1
ATOM 6263 N N . LEU D 1 148 ? -54.954 -7.523 3.926 1.00 40.70 148 LEU D N 1
ATOM 6264 C CA . LEU D 1 148 ? -53.880 -8.157 4.686 1.00 39.69 148 LEU D CA 1
ATOM 6265 C C . LEU D 1 148 ? -54.432 -9.252 5.579 1.00 37.89 148 LEU D C 1
ATOM 6266 O O . LEU D 1 148 ? -53.833 -10.320 5.733 1.00 38.10 148 LEU D O 1
ATOM 6271 N N . ASN D 1 149 ? -55.575 -8.977 6.189 1.00 39.59 149 ASN D N 1
ATOM 6272 C CA . ASN D 1 149 ? -56.208 -9.950 7.057 1.00 44.48 149 ASN D CA 1
ATOM 6273 C C . ASN D 1 149 ? -56.549 -11.245 6.317 1.00 38.91 149 ASN D C 1
ATOM 6274 O O . ASN D 1 149 ? -56.427 -12.331 6.882 1.00 42.45 149 ASN D O 1
ATOM 6279 N N . THR D 1 150 ? -56.941 -11.138 5.049 1.00 42.21 150 THR D N 1
ATOM 6280 C CA . THR D 1 150 ? -57.288 -12.323 4.256 1.00 42.98 150 THR D CA 1
ATOM 6281 C C . THR D 1 150 ? -56.075 -13.200 3.970 1.00 49.13 150 THR D C 1
ATOM 6282 O O . THR D 1 150 ? -56.216 -14.400 3.725 1.00 50.73 150 THR D O 1
ATOM 6286 N N . LEU D 1 151 ? -54.888 -12.601 3.991 1.00 48.60 151 LEU D N 1
ATOM 6287 C CA . LEU D 1 151 ? -53.648 -13.330 3.735 1.00 45.38 151 LEU D CA 1
ATOM 6288 C C . LEU D 1 151 ? -53.097 -13.939 5.013 1.00 46.56 151 LEU D C 1
ATOM 6289 O O . LEU D 1 151 ? -52.227 -14.809 4.988 1.00 55.19 151 LEU D O 1
ATOM 6294 N N . ARG D 1 152 ? -53.604 -13.465 6.137 1.00 45.36 152 ARG D N 1
ATOM 6295 C CA . ARG D 1 152 ? -53.107 -13.892 7.425 1.00 47.97 152 ARG D CA 1
ATOM 6296 C C . ARG D 1 152 ? -53.739 -15.211 7.834 1.00 54.99 152 ARG D C 1
ATOM 6297 O O . ARG D 1 152 ? -54.950 -15.365 7.772 1.00 54.42 152 ARG D O 1
ATOM 6305 N N . THR D 1 153 ? -52.913 -16.161 8.251 1.00 51.03 153 THR D N 1
ATOM 6306 C CA . THR D 1 153 ? -53.409 -17.366 8.889 1.00 55.70 153 THR D CA 1
ATOM 6307 C C . THR D 1 153 ? -53.135 -17.238 10.384 1.00 63.54 153 THR D C 1
ATOM 6308 O O . THR D 1 153 ? -52.159 -16.607 10.796 1.00 51.41 153 THR D O 1
ATOM 6312 N N . SER D 1 154 ? -54.000 -17.822 11.203 1.00 56.93 154 SER D N 1
ATOM 6313 C CA . SER D 1 154 ? -53.931 -17.592 12.639 1.00 59.05 154 SER D CA 1
ATOM 6314 C C . SER D 1 154 ? -52.738 -18.280 13.302 1.00 61.79 154 SER D C 1
ATOM 6315 O O . SER D 1 154 ? -52.486 -19.463 13.092 1.00 60.83 154 SER D O 1
ATOM 6318 N N . ASN D 1 155 ? -51.992 -17.502 14.077 1.00 60.06 155 ASN D N 1
ATOM 6319 C CA . ASN D 1 155 ? -50.998 -18.022 15.002 1.00 56.60 155 ASN D CA 1
ATOM 6320 C C . ASN D 1 155 ? -50.402 -16.864 15.792 1.00 52.73 155 ASN D C 1
ATOM 6321 O O . ASN D 1 155 ? -50.671 -15.699 15.493 1.00 48.74 155 ASN D O 1
ATOM 6326 N N . ALA D 1 156 ? -49.617 -17.188 16.811 1.00 53.07 156 ALA D N 1
ATOM 6327 C CA . ALA D 1 156 ? -49.128 -16.187 17.754 1.00 50.57 156 ALA D CA 1
ATOM 6328 C C . ALA D 1 156 ? -48.379 -15.035 17.057 1.00 46.44 156 ALA D C 1
ATOM 6329 O O . ALA D 1 156 ? -48.697 -13.860 17.256 1.00 46.19 156 ALA D O 1
ATOM 6331 N N . SER D 1 157 ? -47.390 -15.378 16.239 1.00 44.62 157 SER D N 1
ATOM 6332 C CA . SER D 1 157 ? -46.579 -14.370 15.556 1.00 46.84 157 SER D CA 1
ATOM 6333 C C . SER D 1 157 ? -47.412 -13.532 14.573 1.00 47.66 157 SER D C 1
ATOM 6334 O O . SER D 1 157 ? -47.319 -12.299 14.559 1.00 38.92 157 SER D O 1
ATOM 6337 N N . ASN D 1 158 ? -48.235 -14.198 13.765 1.00 45.99 158 ASN D N 1
ATOM 6338 C CA . ASN D 1 158 ? -49.076 -13.504 12.787 1.00 43.19 158 ASN D CA 1
ATOM 6339 C C . ASN D 1 158 ? -50.082 -12.560 13.419 1.00 45.72 158 ASN D C 1
ATOM 6340 O O . ASN D 1 158 ? -50.346 -11.477 12.887 1.00 43.44 158 ASN D O 1
ATOM 6345 N N . ASP D 1 159 ? -50.671 -12.972 14.535 1.00 44.81 159 ASP D N 1
ATOM 6346 C CA . ASP D 1 159 ? -51.653 -12.127 15.193 1.00 45.13 159 ASP D CA 1
ATOM 6347 C C . ASP D 1 159 ? -50.961 -10.909 15.788 1.00 40.07 159 ASP D C 1
ATOM 6348 O O . ASP D 1 159 ? -51.480 -9.797 15.718 1.00 44.04 159 ASP D O 1
ATOM 6353 N N . LEU D 1 160 ? -49.797 -11.125 16.395 1.00 37.03 160 LEU D N 1
ATOM 6354 C CA . LEU D 1 160 ? -49.025 -10.022 16.957 1.00 42.69 160 LEU D CA 1
ATOM 6355 C C . LEU D 1 160 ? -48.653 -9.033 15.854 1.00 39.36 160 LEU D C 1
ATOM 6356 O O . LEU D 1 160 ? -48.923 -7.832 15.955 1.00 41.85 160 LEU D O 1
ATOM 6361 N N . LEU D 1 161 ? -48.045 -9.555 14.792 1.00 40.85 161 LEU D N 1
ATOM 6362 C CA . LEU D 1 161 ? -47.625 -8.733 13.659 1.00 37.10 161 LEU D CA 1
ATOM 6363 C C . LEU D 1 161 ? -48.779 -7.943 13.066 1.00 38.52 161 LEU D C 1
ATOM 6364 O O . LEU D 1 161 ? -48.661 -6.737 12.834 1.00 32.39 161 LEU D O 1
ATOM 6369 N N . TYR D 1 162 ? -49.900 -8.617 12.818 1.00 35.54 162 TYR D N 1
ATOM 6370 C CA . TYR D 1 162 ? -51.050 -7.954 12.227 1.00 32.90 162 TYR D CA 1
ATOM 6371 C C . TYR D 1 162 ? -51.571 -6.851 13.147 1.00 32.90 162 TYR D C 1
ATOM 6372 O O . TYR D 1 162 ? -51.840 -5.739 12.699 1.00 33.59 162 TYR D O 1
ATOM 6381 N N . GLY D 1 163 ? -51.699 -7.156 14.435 1.00 37.87 163 GLY D N 1
ATOM 6382 C CA . GLY D 1 163 ? -52.194 -6.175 15.398 1.00 38.96 163 GLY D CA 1
ATOM 6383 C C . GLY D 1 163 ? -51.272 -4.976 15.551 1.00 37.80 163 GLY D C 1
ATOM 6384 O O . GLY D 1 163 ? -51.726 -3.827 15.559 1.00 38.45 163 GLY D O 1
ATOM 6385 N N . ALA D 1 164 ? -49.969 -5.234 15.665 1.00 40.23 164 ALA D N 1
ATOM 6386 C CA . ALA D 1 164 ? -48.993 -4.147 15.754 1.00 36.22 164 ALA D CA 1
ATOM 6387 C C . ALA D 1 164 ? -49.027 -3.246 14.521 1.00 31.59 164 ALA D C 1
ATOM 6388 O O . ALA D 1 164 ? -49.033 -2.019 14.642 1.00 39.33 164 ALA D O 1
ATOM 6390 N N . PHE D 1 165 ? -49.033 -3.838 13.331 1.00 33.62 165 PHE D N 1
ATOM 6391 C CA . PHE D 1 165 ? -49.117 -3.034 12.112 1.00 33.52 165 PHE D CA 1
ATOM 6392 C C . PHE D 1 165 ? -50.433 -2.255 12.088 1.00 40.25 165 PHE D C 1
ATOM 6393 O O . PHE D 1 165 ? -50.459 -1.054 11.796 1.00 33.73 165 PHE D O 1
ATOM 6401 N N . PHE D 1 166 ? -51.539 -2.939 12.376 1.00 34.75 166 PHE D N 1
ATOM 6402 C CA . PHE D 1 166 ? -52.835 -2.260 12.407 1.00 33.31 166 PHE D CA 1
ATOM 6403 C C . PHE D 1 166 ? -52.802 -1.019 13.298 1.00 30.13 166 PHE D C 1
ATOM 6404 O O . PHE D 1 166 ? -53.107 0.082 12.845 1.00 35.17 166 PHE D O 1
ATOM 6412 N N . VAL D 1 167 ? -52.421 -1.190 14.560 1.00 36.19 167 VAL D N 1
ATOM 6413 C CA . VAL D 1 167 ? -52.432 -0.078 15.512 1.00 36.83 167 VAL D CA 1
ATOM 6414 C C . VAL D 1 167 ? -51.429 1.011 15.135 1.00 39.38 167 VAL D C 1
ATOM 6415 O O . VAL D 1 167 ? -51.765 2.192 15.082 1.00 36.75 167 VAL D O 1
ATOM 6419 N N . LEU D 1 168 ? -50.194 0.618 14.864 1.00 39.09 168 LEU D N 1
ATOM 6420 C CA . LEU D 1 168 ? -49.163 1.600 14.545 1.00 35.18 168 LEU D CA 1
ATOM 6421 C C . LEU D 1 168 ? -49.503 2.395 13.303 1.00 29.45 168 LEU D C 1
ATOM 6422 O O . LEU D 1 168 ? -49.369 3.617 13.295 1.00 39.06 168 LEU D O 1
ATOM 6427 N N . TRP D 1 169 ? -49.929 1.723 12.241 1.00 28.76 169 TRP D N 1
ATOM 6428 C CA . TRP D 1 169 ? -50.210 2.426 10.994 1.00 33.18 169 TRP D CA 1
ATOM 6429 C C . TRP D 1 169 ? -51.438 3.328 11.120 1.00 42.57 169 TRP D C 1
ATOM 6430 O O . TRP D 1 169 ? -51.504 4.393 10.497 1.00 37.57 169 TRP D O 1
ATOM 6441 N N . ALA D 1 170 ? -52.415 2.905 11.917 1.00 37.95 170 ALA D N 1
ATOM 6442 C CA . ALA D 1 170 ? -53.578 3.746 12.163 1.00 36.30 170 ALA D CA 1
ATOM 6443 C C . ALA D 1 170 ? -53.122 5.001 12.894 1.00 33.65 170 ALA D C 1
ATOM 6444 O O . ALA D 1 170 ? -53.576 6.102 12.597 1.00 42.52 170 ALA D O 1
ATOM 6446 N N . LEU D 1 171 ? -52.194 4.842 13.830 1.00 40.49 171 LEU D N 1
ATOM 6447 C CA . LEU D 1 171 ? -51.695 5.986 14.590 1.00 41.72 171 LEU D CA 1
ATOM 6448 C C . LEU D 1 171 ? -51.028 7.052 13.710 1.00 40.79 171 LEU D C 1
ATOM 6449 O O . LEU D 1 171 ? -51.034 8.223 14.072 1.00 38.92 171 LEU D O 1
ATOM 6454 N N . TYR D 1 172 ? -50.478 6.675 12.555 1.00 35.93 172 TYR D N 1
ATOM 6455 C CA . TYR D 1 172 ? -50.013 7.686 11.609 1.00 43.09 172 TYR D CA 1
ATOM 6456 C C . TYR D 1 172 ? -51.188 8.583 11.193 1.00 48.88 172 TYR D C 1
ATOM 6457 O O . TYR D 1 172 ? -51.025 9.793 11.037 1.00 45.65 172 TYR D O 1
ATOM 6466 N N . GLY D 1 173 ? -52.365 7.982 11.020 1.00 45.47 173 GLY D N 1
ATOM 6467 C CA . GLY D 1 173 ? -53.574 8.725 10.663 1.00 40.92 173 GLY D CA 1
ATOM 6468 C C . GLY D 1 173 ? -54.066 9.631 11.781 1.00 38.25 173 GLY D C 1
ATOM 6469 O O . GLY D 1 173 ? -54.614 10.700 11.531 1.00 42.86 173 GLY D O 1
ATOM 6470 N N . VAL D 1 174 ? -53.867 9.206 13.020 1.00 44.00 174 VAL D N 1
ATOM 6471 C CA . VAL D 1 174 ? -54.228 10.033 14.163 1.00 50.24 174 VAL D CA 1
ATOM 6472 C C . VAL D 1 174 ? -53.325 11.267 14.253 1.00 60.02 174 VAL D C 1
ATOM 6473 O O . VAL D 1 174 ? -53.809 12.398 14.344 1.00 53.96 174 VAL D O 1
ATOM 6477 N N . PHE D 1 175 ? -52.013 11.060 14.205 1.00 50.88 175 PHE D N 1
ATOM 6478 C CA . PHE D 1 175 ? -51.077 12.179 14.370 1.00 47.01 175 PHE D CA 1
ATOM 6479 C C . PHE D 1 175 ? -51.114 13.141 13.192 1.00 38.73 175 PHE D C 1
ATOM 6480 O O . PHE D 1 175 ? -50.724 14.298 13.310 1.00 44.96 175 PHE D O 1
ATOM 6488 N N . TYR D 1 176 ? -51.615 12.653 12.064 1.00 39.33 176 TYR D N 1
ATOM 6489 C CA . TYR D 1 176 ? -51.871 13.468 10.883 1.00 44.57 176 TYR D CA 1
ATOM 6490 C C . TYR D 1 176 ? -52.784 14.680 11.158 1.00 54.67 176 TYR D C 1
ATOM 6491 O O . TYR D 1 176 ? -52.690 15.688 10.456 1.00 48.87 176 TYR D O 1
ATOM 6500 N N . GLN D 1 177 ? -53.657 14.583 12.165 1.00 56.26 177 GLN D N 1
ATOM 6501 C CA . GLN D 1 177 ? -54.593 15.675 12.481 1.00 58.95 177 GLN D CA 1
ATOM 6502 C C . GLN D 1 177 ? -53.895 16.785 13.246 1.00 60.43 177 GLN D C 1
ATOM 6503 O O . GLN D 1 177 ? -54.329 17.934 13.230 1.00 65.94 177 GLN D O 1
ATOM 6509 N N . MET D 1 178 ? -52.821 16.428 13.934 1.00 60.29 178 MET D N 1
ATOM 6510 C CA . MET D 1 178 ? -52.220 17.314 14.910 1.00 49.60 178 MET D CA 1
ATOM 6511 C C . MET D 1 178 ? -51.382 18.385 14.229 1.00 44.57 178 MET D C 1
ATOM 6512 O O . MET D 1 178 ? -51.117 18.304 13.036 1.00 43.69 178 MET D O 1
ATOM 6517 N N . GLU D 1 179 ? -51.004 19.406 14.992 1.00 48.63 179 GLU D N 1
ATOM 6518 C CA . GLU D 1 179 ? -50.206 20.506 14.468 1.00 47.98 179 GLU D CA 1
ATOM 6519 C C . GLU D 1 179 ? -48.843 19.963 14.040 1.00 48.20 179 GLU D C 1
ATOM 6520 O O . GLU D 1 179 ? -48.478 18.851 14.421 1.00 49.25 179 GLU D O 1
ATOM 6526 N N . GLN D 1 180 ? -48.098 20.736 13.254 1.00 47.25 180 GLN D N 1
ATOM 6527 C CA . GLN D 1 180 ? -46.875 20.235 12.616 1.00 44.77 180 GLN D CA 1
ATOM 6528 C C . GLN D 1 180 ? -45.836 19.716 13.612 1.00 57.16 180 GLN D C 1
ATOM 6529 O O . GLN D 1 180 ? -45.188 18.688 13.381 1.00 49.50 180 GLN D O 1
ATOM 6535 N N . LEU D 1 181 ? -45.666 20.431 14.716 1.00 48.27 181 LEU D N 1
ATOM 6536 C CA . LEU D 1 181 ? -44.611 20.105 15.658 1.00 50.08 181 LEU D CA 1
ATOM 6537 C C . LEU D 1 181 ? -44.913 18.806 16.407 1.00 53.25 181 LEU D C 1
ATOM 6538 O O . LEU D 1 181 ? -44.117 17.872 16.360 1.00 51.44 181 LEU D O 1
ATOM 6543 N N . PRO D 1 182 ? -46.068 18.731 17.091 1.00 50.49 182 PRO D N 1
ATOM 6544 C CA . PRO D 1 182 ? -46.411 17.469 17.753 1.00 45.99 182 PRO D CA 1
ATOM 6545 C C . PRO D 1 182 ? -46.471 16.307 16.764 1.00 44.74 182 PRO D C 1
ATOM 6546 O O . PRO D 1 182 ? -46.250 15.156 17.126 1.00 47.26 182 PRO D O 1
ATOM 6550 N N . ARG D 1 183 ? -46.799 16.618 15.519 1.00 41.82 183 ARG D N 1
ATOM 6551 C CA . ARG D 1 183 ? -46.957 15.601 14.510 1.00 41.99 183 ARG D CA 1
ATOM 6552 C C . ARG D 1 183 ? -45.586 14.989 14.175 1.00 43.10 183 ARG D C 1
ATOM 6553 O O . ARG D 1 183 ? -45.441 13.774 14.077 1.00 44.22 183 ARG D O 1
ATOM 6561 N N . ASN D 1 184 ? -44.585 15.842 14.019 1.00 40.99 184 ASN D N 1
ATOM 6562 C CA . ASN D 1 184 ? -43.221 15.378 13.824 1.00 43.11 184 ASN D CA 1
ATOM 6563 C C . ASN D 1 184 ? -42.783 14.458 14.951 1.00 41.24 184 ASN D C 1
ATOM 6564 O O . ASN D 1 184 ? -42.222 13.390 14.708 1.00 39.94 184 ASN D O 1
ATOM 6569 N N . VAL D 1 185 ? -43.027 14.867 16.191 1.00 34.52 185 VAL D N 1
ATOM 6570 C CA . VAL D 1 185 ? -42.564 14.070 17.311 1.00 37.40 185 VAL D CA 1
ATOM 6571 C C . VAL D 1 185 ? -43.288 12.718 17.294 1.00 42.84 185 VAL D C 1
ATOM 6572 O O . VAL D 1 185 ? -42.672 11.672 17.526 1.00 36.04 185 VAL D O 1
ATOM 6576 N N . GLY D 1 186 ? -44.581 12.739 16.978 1.00 37.68 186 GLY D N 1
ATOM 6577 C CA . GLY D 1 186 ? -45.377 11.512 16.915 1.00 39.68 186 GLY D CA 1
ATOM 6578 C C . GLY D 1 186 ? -44.907 10.544 15.838 1.00 34.17 186 GLY D C 1
ATOM 6579 O O . GLY D 1 186 ? -44.837 9.343 16.056 1.00 35.01 186 GLY D O 1
ATOM 6580 N N . TYR D 1 187 ? -44.596 11.079 14.667 1.00 32.39 187 TYR D N 1
ATOM 6581 C CA . TYR D 1 187 ? -44.092 10.275 13.567 1.00 34.55 187 TYR D CA 1
ATOM 6582 C C . TYR D 1 187 ? -42.710 9.698 13.874 1.00 33.73 187 TYR D C 1
ATOM 6583 O O . TYR D 1 187 ? -42.413 8.568 13.487 1.00 34.80 187 TYR D O 1
ATOM 6592 N N . ASN D 1 188 ? -41.866 10.493 14.536 1.00 32.74 188 ASN D N 1
ATOM 6593 C CA . ASN D 1 188 ? -40.545 10.031 14.959 1.00 31.83 188 ASN D CA 1
ATOM 6594 C C . ASN D 1 188 ? -40.680 8.819 15.876 1.00 35.08 188 ASN D C 1
ATOM 6595 O O . ASN D 1 188 ? -39.962 7.831 15.726 1.00 33.75 188 ASN D O 1
ATOM 6600 N N . VAL D 1 189 ? -41.604 8.886 16.831 1.00 34.69 189 VAL D N 1
ATOM 6601 C CA . VAL D 1 189 ? -41.801 7.771 17.751 1.00 29.68 189 VAL D CA 1
ATOM 6602 C C . VAL D 1 189 ? -42.458 6.582 17.056 1.00 32.99 189 VAL D C 1
ATOM 6603 O O . VAL D 1 189 ? -42.066 5.432 17.278 1.00 34.46 189 VAL D O 1
ATOM 6607 N N . LEU D 1 190 ? -43.441 6.848 16.206 1.00 31.37 190 LEU D N 1
ATOM 6608 C CA . LEU D 1 190 ? -44.099 5.774 15.462 1.00 32.59 190 LEU D CA 1
ATOM 6609 C C . LEU D 1 190 ? -43.104 5.025 14.559 1.00 32.07 190 LEU D C 1
ATOM 6610 O O . LEU D 1 190 ? -43.141 3.793 14.477 1.00 33.97 190 LEU D O 1
ATOM 6615 N N . ASP D 1 191 ? -42.216 5.765 13.895 1.00 31.95 191 ASP D N 1
ATOM 6616 C CA . ASP D 1 191 ? -41.165 5.148 13.059 1.00 28.46 191 ASP D CA 1
ATOM 6617 C C . ASP D 1 191 ? -40.256 4.245 13.898 1.00 28.49 191 ASP D C 1
ATOM 6618 O O . ASP D 1 191 ? -39.841 3.169 13.462 1.00 33.17 191 ASP D O 1
ATOM 6623 N N . LEU D 1 192 ? -39.951 4.687 15.110 1.00 29.73 192 LEU D N 1
ATOM 6624 C CA . LEU D 1 192 ? -39.191 3.878 16.042 1.00 30.82 192 LEU D CA 1
ATOM 6625 C C . LEU D 1 192 ? -39.876 2.530 16.289 1.00 33.60 192 LEU D C 1
ATOM 6626 O O . LEU D 1 192 ? -39.233 1.482 16.273 1.00 34.79 192 LEU D O 1
ATOM 6631 N N . PHE D 1 193 ? -41.186 2.561 16.510 1.00 32.93 193 PHE D N 1
ATOM 6632 C CA . PHE D 1 193 ? -41.943 1.342 16.759 1.00 35.05 193 PHE D CA 1
ATOM 6633 C C . PHE D 1 193 ? -42.151 0.555 15.466 1.00 29.85 193 PHE D C 1
ATOM 6634 O O . PHE D 1 193 ? -41.891 -0.652 15.402 1.00 33.29 193 PHE D O 1
ATOM 6642 N N . SER D 1 194 ? -42.602 1.247 14.429 1.00 36.46 194 SER D N 1
ATOM 6643 C CA . SER D 1 194 ? -43.065 0.581 13.213 1.00 35.00 194 SER D CA 1
ATOM 6644 C C . SER D 1 194 ? -41.928 0.033 12.358 1.00 36.91 194 SER D C 1
ATOM 6645 O O . SER D 1 194 ? -42.108 -0.952 11.643 1.00 31.49 194 SER D O 1
ATOM 6648 N N . LYS D 1 195 ? -40.758 0.658 12.423 1.00 35.71 195 LYS D N 1
ATOM 6649 C CA . LYS D 1 195 ? -39.619 0.196 11.623 1.00 34.78 195 LYS D CA 1
ATOM 6650 C C . LYS D 1 195 ? -38.619 -0.525 12.526 1.00 32.64 195 LYS D C 1
ATOM 6651 O O . LYS D 1 195 ? -38.284 -1.684 12.285 1.00 36.73 195 LYS D O 1
ATOM 6657 N N . CYS D 1 196 ? -38.151 0.156 13.570 1.00 30.69 196 CYS D N 1
ATOM 6658 C CA . CYS D 1 196 ? -37.080 -0.372 14.402 1.00 32.80 196 CYS D CA 1
ATOM 6659 C C . CYS D 1 196 ? -37.521 -1.526 15.298 1.00 36.32 196 CYS D C 1
ATOM 6660 O O . CYS D 1 196 ? -36.911 -2.594 15.273 1.00 29.53 196 CYS D O 1
ATOM 6663 N N . PHE D 1 197 ? -38.550 -1.316 16.115 1.00 32.26 197 PHE D N 1
ATOM 6664 C CA . PHE D 1 197 ? -38.966 -2.374 17.023 1.00 34.25 197 PHE D CA 1
ATOM 6665 C C . PHE D 1 197 ? -39.497 -3.577 16.234 1.00 34.69 197 PHE D C 1
ATOM 6666 O O . PHE D 1 197 ? -39.205 -4.726 16.576 1.00 31.78 197 PHE D O 1
ATOM 6674 N N . VAL D 1 198 ? -40.233 -3.331 15.157 1.00 32.72 198 VAL D N 1
ATOM 6675 C CA . VAL D 1 198 ? -40.663 -4.436 14.291 1.00 29.84 198 VAL D CA 1
ATOM 6676 C C . VAL D 1 198 ? -39.463 -5.197 13.704 1.00 30.87 198 VAL D C 1
ATOM 6677 O O . VAL D 1 198 ? -39.440 -6.427 13.697 1.00 29.24 198 VAL D O 1
ATOM 6681 N N . GLY D 1 199 ? -38.453 -4.474 13.227 1.00 32.50 199 GLY D N 1
ATOM 6682 C CA . GLY D 1 199 ? -37.275 -5.128 12.661 1.00 27.38 199 GLY D CA 1
ATOM 6683 C C . GLY D 1 199 ? -36.513 -5.932 13.704 1.00 28.23 199 GLY D C 1
ATOM 6684 O O . GLY D 1 199 ? -36.079 -7.060 13.458 1.00 31.55 199 GLY D O 1
ATOM 6685 N N . ILE D 1 200 ? -36.349 -5.354 14.884 1.00 28.55 200 ILE D N 1
ATOM 6686 C CA . ILE D 1 200 ? -35.740 -6.073 15.994 1.00 27.27 200 ILE D CA 1
ATOM 6687 C C . ILE D 1 200 ? -36.575 -7.302 16.388 1.00 31.14 200 ILE D C 1
ATOM 6688 O O . ILE D 1 200 ? -36.017 -8.362 16.681 1.00 27.51 200 ILE D O 1
ATOM 6693 N N . TYR D 1 201 ? -37.901 -7.188 16.348 1.00 30.88 201 TYR D N 1
ATOM 6694 C CA . TYR D 1 201 ? -38.756 -8.353 16.598 1.00 29.75 201 TYR D CA 1
ATOM 6695 C C . TYR D 1 201 ? -38.430 -9.483 15.615 1.00 30.04 201 TYR D C 1
ATOM 6696 O O . TYR D 1 201 ? -38.237 -10.631 16.018 1.00 32.10 201 TYR D O 1
ATOM 6705 N N . PHE D 1 202 ? -38.336 -9.164 14.326 1.00 30.48 202 PHE D N 1
ATOM 6706 C CA . PHE D 1 202 ? -38.075 -10.202 13.340 1.00 29.69 202 PHE D CA 1
ATOM 6707 C C . PHE D 1 202 ? -36.752 -10.889 13.602 1.00 30.56 202 PHE D C 1
ATOM 6708 O O . PHE D 1 202 ? -36.649 -12.114 13.531 1.00 32.35 202 PHE D O 1
ATOM 6716 N N . TRP D 1 203 ? -35.727 -10.094 13.872 1.00 31.65 203 TRP D N 1
ATOM 6717 C CA . TRP D 1 203 ? -34.430 -10.640 14.215 1.00 30.99 203 TRP D CA 1
ATOM 6718 C C . TRP D 1 203 ? -34.533 -11.562 15.430 1.00 29.70 203 TRP D C 1
ATOM 6719 O O . TRP D 1 203 ? -34.106 -12.707 15.388 1.00 31.39 203 TRP D O 1
ATOM 6730 N N . ALA D 1 204 ? -35.086 -11.046 16.520 1.00 29.42 204 ALA D N 1
ATOM 6731 C CA . ALA D 1 204 ? -35.196 -11.824 17.753 1.00 31.57 204 ALA D CA 1
ATOM 6732 C C . ALA D 1 204 ? -36.046 -13.078 17.542 1.00 29.66 204 ALA D C 1
ATOM 6733 O O . ALA D 1 204 ? -35.695 -14.169 17.991 1.00 30.72 204 ALA D O 1
ATOM 6735 N N . PHE D 1 205 ? -37.162 -12.916 16.842 1.00 35.05 205 PHE D N 1
ATOM 6736 C CA . PHE D 1 205 ? -38.060 -14.035 16.582 1.00 32.32 205 PHE D CA 1
ATOM 6737 C C . PHE D 1 205 ? -37.346 -15.157 15.830 1.00 32.36 205 PHE D C 1
ATOM 6738 O O . PHE D 1 205 ? -37.377 -16.301 16.257 1.00 30.05 205 PHE D O 1
ATOM 6746 N N . TYR D 1 206 ? -36.679 -14.837 14.720 1.00 35.01 206 TYR D N 1
ATOM 6747 C CA . TYR D 1 206 ? -36.018 -15.876 13.935 1.00 35.05 206 TYR D CA 1
ATOM 6748 C C . TYR D 1 206 ? -34.740 -16.397 14.582 1.00 32.96 206 TYR D C 1
ATOM 6749 O O . TYR D 1 206 ? -34.370 -17.543 14.378 1.00 38.70 206 TYR D O 1
ATOM 6758 N N . ALA D 1 207 ? -34.066 -15.556 15.349 1.00 31.69 207 ALA D N 1
ATOM 6759 C CA . ALA D 1 207 ? -32.889 -15.983 16.091 1.00 31.98 207 ALA D CA 1
ATOM 6760 C C . ALA D 1 207 ? -33.264 -16.799 17.331 1.00 34.91 207 ALA D C 1
ATOM 6761 O O . ALA D 1 207 ? -32.401 -17.372 17.972 1.00 42.30 207 ALA D O 1
ATOM 6763 N N . LYS D 1 208 ? -34.546 -16.820 17.678 1.00 36.26 208 LYS D N 1
ATOM 6764 C CA . LYS D 1 208 ? -35.026 -17.567 18.845 1.00 39.67 208 LYS D CA 1
ATOM 6765 C C . LYS D 1 208 ? -34.266 -17.219 20.133 1.00 35.37 208 LYS D C 1
ATOM 6766 O O . LYS D 1 208 ? -33.923 -18.101 20.915 1.00 40.14 208 LYS D O 1
ATOM 6770 N N . ILE D 1 209 ? -34.011 -15.940 20.372 1.00 35.02 209 ILE D N 1
ATOM 6771 C CA . ILE D 1 209 ? -33.300 -15.573 21.584 1.00 37.72 209 ILE D CA 1
ATOM 6772 C C . ILE D 1 209 ? -34.231 -15.421 22.795 1.00 35.20 209 ILE D C 1
ATOM 6773 O O . ILE D 1 209 ? -33.765 -15.461 23.921 1.00 32.52 209 ILE D O 1
ATOM 6778 N N . PHE D 1 210 ? -35.534 -15.267 22.579 1.00 33.80 210 PHE D N 1
ATOM 6779 C CA . PHE D 1 210 ? -36.467 -15.195 23.712 1.00 40.85 210 PHE D CA 1
ATOM 6780 C C . PHE D 1 210 ? -37.344 -16.448 23.801 1.00 44.22 210 PHE D C 1
ATOM 6781 O O . PHE D 1 210 ? -37.613 -17.106 22.798 1.00 51.21 210 PHE D O 1
ATOM 6789 N N . THR D 1 211 ? -37.796 -16.771 25.006 1.00 52.95 211 THR D N 1
ATOM 6790 C CA . THR D 1 211 ? -38.767 -17.851 25.190 1.00 57.96 211 THR D CA 1
ATOM 6791 C C . THR D 1 211 ? -39.915 -17.389 26.079 1.00 55.84 211 THR D C 1
ATOM 6792 O O . THR D 1 211 ? -39.910 -16.256 26.583 1.00 58.11 211 THR D O 1
ATOM 6796 N N . MET E 2 1 ? -4.738 18.231 31.179 1.00 93.17 1 MET E N 1
ATOM 6797 C CA . MET E 2 1 ? -4.538 19.341 30.207 1.00 92.02 1 MET E CA 1
ATOM 6798 C C . MET E 2 1 ? -5.846 19.619 29.484 1.00 89.72 1 MET E C 1
ATOM 6799 O O . MET E 2 1 ? -6.834 18.909 29.673 1.00 88.30 1 MET E O 1
ATOM 6804 N N . SER E 2 2 ? -5.848 20.658 28.656 1.00 86.73 2 SER E N 1
ATOM 6805 C CA . SER E 2 2 ? -6.895 20.820 27.660 1.00 83.67 2 SER E CA 1
ATOM 6806 C C . SER E 2 2 ? -6.766 19.656 26.686 1.00 72.66 2 SER E C 1
ATOM 6807 O O . SER E 2 2 ? -7.762 19.096 26.230 1.00 61.54 2 SER E O 1
ATOM 6809 N N . ASP E 2 3 ? -5.519 19.291 26.391 1.00 63.00 3 ASP E N 1
ATOM 6810 C CA . ASP E 2 3 ? -5.216 18.178 25.494 1.00 57.16 3 ASP E CA 1
ATOM 6811 C C . ASP E 2 3 ? -5.859 16.854 25.928 1.00 55.13 3 ASP E C 1
ATOM 6812 O O . ASP E 2 3 ? -6.518 16.192 25.127 1.00 48.50 3 ASP E O 1
ATOM 6817 N N . LEU E 2 4 ? -5.655 16.455 27.180 1.00 48.91 4 LEU E N 1
ATOM 6818 C CA . LEU E 2 4 ? -6.111 15.139 27.633 1.00 55.75 4 LEU E CA 1
ATOM 6819 C C . LEU E 2 4 ? -7.637 15.018 27.695 1.00 56.85 4 LEU E C 1
ATOM 6820 O O . LEU E 2 4 ? -8.170 13.911 27.637 1.00 51.24 4 LEU E O 1
ATOM 6825 N N . ILE E 2 5 ? -8.340 16.141 27.812 1.00 46.53 5 ILE E N 1
ATOM 6826 C CA . ILE E 2 5 ? -9.808 16.117 27.801 1.00 43.12 5 ILE E CA 1
ATOM 6827 C C . ILE E 2 5 ? -10.341 15.753 26.415 1.00 49.47 5 ILE E C 1
ATOM 6828 O O . ILE E 2 5 ? -11.183 14.868 26.262 1.00 47.02 5 ILE E O 1
ATOM 6833 N N . GLU E 2 6 ? -9.852 16.462 25.405 1.00 41.81 6 GLU E N 1
ATOM 6834 C CA . GLU E 2 6 ? -10.190 16.174 24.021 1.00 39.67 6 GLU E CA 1
ATOM 6835 C C . GLU E 2 6 ? -9.702 14.777 23.637 1.00 31.60 6 GLU E C 1
ATOM 6836 O O . GLU E 2 6 ? -10.378 14.040 22.924 1.00 31.35 6 GLU E O 1
ATOM 6842 N N . TYR E 2 7 ? -8.516 14.422 24.110 1.00 27.79 7 TYR E N 1
ATOM 6843 C CA . TYR E 2 7 ? -7.937 13.127 23.819 1.00 32.32 7 TYR E CA 1
ATOM 6844 C C . TYR E 2 7 ? -8.851 11.999 24.310 1.00 32.47 7 TYR E C 1
ATOM 6845 O O . TYR E 2 7 ? -8.951 10.968 23.666 1.00 32.21 7 TYR E O 1
ATOM 6854 N N . SER E 2 8 ? -9.524 12.203 25.440 1.00 29.90 8 SER E N 1
ATOM 6855 C CA . SER E 2 8 ? -10.407 11.179 25.985 1.00 30.00 8 SER E CA 1
ATOM 6856 C C . SER E 2 8 ? -11.584 10.890 25.041 1.00 29.73 8 SER E C 1
ATOM 6857 O O . SER E 2 8 ? -12.014 9.736 24.908 1.00 29.37 8 SER E O 1
ATOM 6860 N N . PHE E 2 9 ? -12.111 11.927 24.398 1.00 28.51 9 PHE E N 1
ATOM 6861 C CA A PHE E 2 9 ? -13.155 11.737 23.397 0.50 26.87 9 PHE E CA 1
ATOM 6862 C CA B PHE E 2 9 ? -13.151 11.756 23.377 0.50 28.95 9 PHE E CA 1
ATOM 6863 C C . PHE E 2 9 ? -12.639 10.924 22.212 1.00 31.40 9 PHE E C 1
ATOM 6864 O O . PHE E 2 9 ? -13.296 9.989 21.757 1.00 29.25 9 PHE E O 1
ATOM 6879 N N . TYR E 2 10 ? -11.458 11.270 21.719 1.00 28.27 10 TYR E N 1
ATOM 6880 C CA . TYR E 2 10 ? -10.895 10.569 20.570 1.00 26.24 10 TYR E CA 1
ATOM 6881 C C . TYR E 2 10 ? -10.546 9.129 20.889 1.00 27.08 10 TYR E C 1
ATOM 6882 O O . TYR E 2 10 ? -10.721 8.250 20.048 1.00 26.32 10 TYR E O 1
ATOM 6891 N N . LEU E 2 11 ? -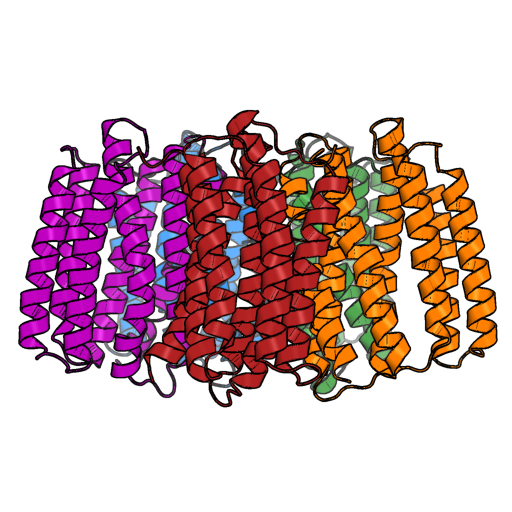10.045 8.894 22.101 1.00 28.40 11 LEU E N 1
ATOM 6892 C CA . LEU E 2 11 ? -9.614 7.570 22.507 1.00 26.00 11 LEU E CA 1
ATOM 6893 C C . LEU E 2 11 ? -10.796 6.605 22.495 1.00 24.13 11 LEU E C 1
ATOM 6894 O O . LEU E 2 11 ? -10.711 5.503 21.968 1.00 24.26 11 LEU E O 1
ATOM 6899 N N . THR E 2 12 ? -11.914 7.038 23.064 1.00 25.35 12 THR E N 1
ATOM 6900 C CA . THR E 2 12 ? -13.094 6.195 23.119 1.00 22.28 12 THR E CA 1
ATOM 6901 C C . THR E 2 12 ? -13.705 6.010 21.735 1.00 21.95 12 THR E C 1
ATOM 6902 O O . THR E 2 12 ? -14.089 4.896 21.369 1.00 24.81 12 THR E O 1
ATOM 6906 N N . TYR E 2 13 ? -13.784 7.091 20.967 1.00 26.39 13 TYR E N 1
ATOM 6907 C CA . TYR E 2 13 ? -14.290 7.028 19.588 1.00 24.94 13 TYR E CA 1
ATOM 6908 C C . TYR E 2 13 ? -13.509 6.015 18.751 1.00 25.99 13 TYR E C 1
ATOM 6909 O O . TYR E 2 13 ? -14.091 5.153 18.082 1.00 28.98 13 TYR E O 1
ATOM 6918 N N . ALA E 2 14 ? -12.187 6.101 18.792 1.00 26.27 14 ALA E N 1
ATOM 6919 C CA . ALA E 2 14 ? -11.356 5.194 18.012 1.00 27.39 14 ALA E CA 1
ATOM 6920 C C . ALA E 2 14 ? -11.431 3.753 18.541 1.00 26.28 14 ALA E C 1
ATOM 6921 O O . ALA E 2 14 ? -11.470 2.817 17.763 1.00 25.78 14 ALA E O 1
ATOM 6923 N N . PHE E 2 15 ? -11.481 3.564 19.856 1.00 26.00 15 PHE E N 1
ATOM 6924 C CA . PHE E 2 15 ? -11.640 2.218 20.385 1.00 28.77 15 PHE E CA 1
ATOM 6925 C C . PHE E 2 15 ? -13.025 1.631 20.070 1.00 26.42 15 PHE E C 1
ATOM 6926 O O . PHE E 2 15 ? -13.155 0.416 19.939 1.00 26.45 15 PHE E O 1
ATOM 6934 N N . LEU E 2 16 ? -14.049 2.474 19.940 1.00 25.85 16 LEU E N 1
ATOM 6935 C CA . LEU E 2 16 ? -15.364 1.982 19.479 1.00 26.07 16 LEU E CA 1
ATOM 6936 C C . LEU E 2 16 ? -15.306 1.469 18.027 1.00 27.65 16 LEU E C 1
ATOM 6937 O O . LEU E 2 16 ? -15.941 0.471 17.674 1.00 24.17 16 LEU E O 1
ATOM 6942 N N . MET E 2 17 ? -14.544 2.145 17.179 1.00 29.34 17 MET E N 1
ATOM 6943 C CA A MET E 2 17 ? -14.327 1.665 15.809 0.50 29.95 17 MET E CA 1
ATOM 6944 C CA B MET E 2 17 ? -14.326 1.668 15.810 0.50 30.08 17 MET E CA 1
ATOM 6945 C C . MET E 2 17 ? -13.594 0.327 15.806 1.00 28.14 17 MET E C 1
ATOM 6946 O O . MET E 2 17 ? -13.881 -0.544 14.983 1.00 29.36 17 MET E O 1
ATOM 6955 N N . THR E 2 18 ? -12.641 0.168 16.723 1.00 26.17 18 THR E N 1
ATOM 6956 C CA . THR E 2 18 ? -11.890 -1.085 16.851 1.00 26.74 18 THR E CA 1
ATOM 6957 C C . THR E 2 18 ? -12.821 -2.200 17.301 1.00 27.28 18 THR E C 1
ATOM 6958 O O . THR E 2 18 ? -12.871 -3.270 16.711 1.00 26.57 18 THR E O 1
ATOM 6962 N N . THR E 2 19 ? -13.568 -1.945 18.368 1.00 26.47 19 THR E N 1
ATOM 6963 C CA . THR E 2 19 ? -14.443 -2.957 18.918 1.00 26.97 19 THR E CA 1
ATOM 6964 C C . THR E 2 19 ? -15.528 -3.350 17.912 1.00 27.71 19 THR E C 1
ATOM 6965 O O . THR E 2 19 ? -15.834 -4.526 17.742 1.00 25.34 19 THR E O 1
ATOM 6969 N N . GLY E 2 20 ? -16.097 -2.365 17.235 1.00 25.71 20 GLY E N 1
ATOM 6970 C CA . GLY E 2 20 ? -17.112 -2.633 16.226 1.00 28.02 20 GLY E CA 1
ATOM 6971 C C . GLY E 2 20 ? -16.593 -3.488 15.083 1.00 24.90 20 GLY E C 1
ATOM 6972 O O . GLY E 2 20 ? -17.286 -4.373 14.596 1.00 26.61 20 GLY E O 1
ATOM 6973 N N . THR E 2 21 ? -15.362 -3.242 14.661 1.00 24.08 21 THR E N 1
ATOM 6974 C CA . THR E 2 21 ? -14.776 -4.000 13.556 1.00 23.25 21 THR E CA 1
ATOM 6975 C C . THR E 2 21 ? -14.510 -5.452 13.925 1.00 21.93 21 THR E C 1
ATOM 6976 O O . THR E 2 21 ? -14.832 -6.374 13.172 1.00 22.64 21 THR E O 1
ATOM 6980 N N . ILE E 2 22 ? -13.950 -5.648 15.107 1.00 24.38 22 ILE E N 1
ATOM 6981 C CA A ILE E 2 22 ? -13.523 -6.959 15.540 0.50 23.24 22 ILE E CA 1
ATOM 6982 C CA B ILE E 2 22 ? -13.528 -6.963 15.543 0.50 26.78 22 ILE E CA 1
ATOM 6983 C C . ILE E 2 22 ? -14.740 -7.871 15.762 1.00 24.76 22 ILE E C 1
ATOM 6984 O O . ILE E 2 22 ? -14.722 -9.038 15.379 1.00 21.66 22 ILE E O 1
ATOM 6993 N N . THR E 2 23 ? -15.808 -7.331 16.340 1.00 24.55 23 THR E N 1
ATOM 6994 C CA . THR E 2 23 ? -17.019 -8.126 16.573 1.00 23.85 23 THR E CA 1
ATOM 6995 C C . THR E 2 23 ? -17.822 -8.350 15.265 1.00 25.29 23 THR E C 1
ATOM 6996 O O . THR E 2 23 ? -18.430 -9.411 15.060 1.00 26.38 23 THR E O 1
ATOM 7000 N N . PHE E 2 24 ? -17.828 -7.347 14.394 1.00 22.93 24 PHE E N 1
ATOM 7001 C CA . PHE E 2 24 ? -18.428 -7.475 13.073 1.00 24.11 24 PHE E CA 1
ATOM 7002 C C . PHE E 2 24 ? -17.843 -8.650 12.303 1.00 26.74 24 PHE E C 1
ATOM 7003 O O . PHE E 2 24 ? -18.572 -9.524 11.818 1.00 26.79 24 PHE E O 1
ATOM 7011 N N . ILE E 2 25 ? -16.525 -8.678 12.187 1.00 25.73 25 ILE E N 1
ATOM 7012 C CA . ILE E 2 25 ? -15.873 -9.707 11.382 1.00 25.33 25 ILE E CA 1
ATOM 7013 C C . ILE E 2 25 ? -16.117 -11.100 11.969 1.00 24.09 25 ILE E C 1
ATOM 7014 O O . ILE E 2 25 ? -16.418 -12.055 11.245 1.00 25.58 25 ILE E O 1
ATOM 7019 N N . GLU E 2 26 ? -16.041 -11.218 13.286 1.00 27.43 26 GLU E N 1
ATOM 7020 C CA . GLU E 2 26 ? -16.232 -12.517 13.914 1.00 27.64 26 GLU E CA 1
ATOM 7021 C C . GLU E 2 26 ? -17.704 -12.926 13.905 1.00 26.13 26 GLU E C 1
ATOM 7022 O O . GLU E 2 26 ? -18.016 -14.116 13.798 1.00 25.53 26 GLU E O 1
ATOM 7028 N N . ALA E 2 27 ? -18.611 -11.958 14.006 1.00 24.33 27 ALA E N 1
ATOM 7029 C CA . ALA E 2 27 ? -20.037 -12.272 13.912 1.00 25.43 27 ALA E CA 1
ATOM 7030 C C . ALA E 2 27 ? -20.319 -12.895 12.553 1.00 25.66 27 ALA E C 1
ATOM 7031 O O . ALA E 2 27 ? -21.136 -13.824 12.431 1.00 26.55 27 ALA E O 1
ATOM 7033 N N . LEU E 2 28 ? -19.617 -12.408 11.533 1.00 24.92 28 LEU E N 1
ATOM 7034 C CA . LEU E 2 28 ? -19.832 -12.909 10.180 1.00 27.41 28 LEU E CA 1
ATOM 7035 C C . LEU E 2 28 ? -19.185 -14.286 9.919 1.00 28.23 28 LEU E C 1
ATOM 7036 O O . LEU E 2 28 ? -19.451 -14.909 8.892 1.00 29.30 28 LEU E O 1
ATOM 7041 N N . ARG E 2 29 ? -18.353 -14.763 10.837 1.00 27.80 29 ARG E N 1
ATOM 7042 C CA . ARG E 2 29 ? -17.594 -15.994 10.577 1.00 26.67 29 ARG E CA 1
ATOM 7043 C C . ARG E 2 29 ? -17.716 -17.079 11.638 1.00 29.85 29 ARG E C 1
ATOM 7044 O O . ARG E 2 29 ? -17.370 -18.220 11.373 1.00 32.32 29 ARG E O 1
ATOM 7052 N N . THR E 2 30 ? -18.188 -16.756 12.839 1.00 27.68 30 THR E N 1
ATOM 7053 C CA . THR E 2 30 ? -18.323 -17.790 13.845 1.00 28.53 30 THR E CA 1
ATOM 7054 C C . THR E 2 30 ? -19.285 -18.886 13.378 1.00 27.44 30 THR E C 1
ATOM 7055 O O . THR E 2 30 ? -20.296 -18.605 12.725 1.00 25.60 30 THR E O 1
ATOM 7059 N N . LYS E 2 31 ? -18.953 -20.133 13.702 1.00 29.89 31 LYS E N 1
ATOM 7060 C CA . LYS E 2 31 ? -19.825 -21.276 13.417 1.00 33.39 31 LYS E CA 1
ATOM 7061 C C . LYS E 2 31 ? -20.888 -21.464 14.505 1.00 35.60 31 LYS E C 1
ATOM 7062 O O . LYS E 2 31 ? -21.848 -22.207 14.326 1.00 36.39 31 LYS E O 1
ATOM 7067 N N . ASN E 2 32 ? -20.704 -20.799 15.640 1.00 30.94 32 ASN E N 1
ATOM 7068 C CA . ASN E 2 32 ? -21.640 -20.898 16.744 1.00 32.11 32 ASN E CA 1
ATOM 7069 C C . ASN E 2 32 ? -22.674 -19.775 16.665 1.00 35.02 32 ASN E C 1
ATOM 7070 O O . ASN E 2 32 ? -22.349 -18.591 16.805 1.00 32.30 32 ASN E O 1
ATOM 7075 N N . GLU E 2 33 ? -23.923 -20.150 16.428 1.00 33.98 33 GLU E N 1
ATOM 7076 C CA . GLU E 2 33 ? -24.966 -19.177 16.167 1.00 33.08 33 GLU E CA 1
ATOM 7077 C C . GLU E 2 33 ? -25.252 -18.315 17.376 1.00 32.55 33 GLU E C 1
ATOM 7078 O O . GLU E 2 33 ? -25.584 -17.139 17.228 1.00 31.16 33 GLU E O 1
ATOM 7084 N N . SER E 2 34 ? -25.135 -18.893 18.569 1.00 29.73 34 SER E N 1
ATOM 7085 C CA . SER E 2 34 ? -25.365 -18.136 19.789 1.00 33.81 34 SER E CA 1
ATOM 7086 C C . SER E 2 34 ? -24.282 -17.073 19.949 1.00 32.82 34 SER E C 1
ATOM 7087 O O . SER E 2 34 ? -24.570 -15.939 20.316 1.00 29.19 34 SER E O 1
ATOM 7090 N N . VAL E 2 35 ? -23.039 -17.430 19.651 1.00 31.31 35 VAL E N 1
ATOM 7091 C CA . VAL E 2 35 ? -21.956 -16.448 19.687 1.00 29.67 35 VAL E CA 1
ATOM 7092 C C . VAL E 2 35 ? -22.204 -15.353 18.648 1.00 25.19 35 VAL E C 1
ATOM 7093 O O . VAL E 2 35 ? -21.941 -14.182 18.899 1.00 28.91 35 VAL E O 1
ATOM 7097 N N . ARG E 2 36 ? -22.711 -15.726 17.479 1.00 27.01 36 ARG E N 1
ATOM 7098 C CA . ARG E 2 36 ? -23.020 -14.729 16.461 1.00 27.68 36 ARG E CA 1
ATOM 7099 C C . ARG E 2 36 ? -24.017 -13.702 16.979 1.00 27.74 36 ARG E C 1
ATOM 7100 O O . ARG E 2 36 ? -23.844 -12.505 16.774 1.00 27.50 36 ARG E O 1
ATOM 7108 N N . HIS E 2 37 ? -25.065 -14.162 17.650 1.00 26.03 37 HIS E N 1
ATOM 7109 C CA . HIS E 2 37 ? -26.082 -13.243 18.131 1.00 27.13 37 HIS E CA 1
ATOM 7110 C C . HIS E 2 37 ? -25.481 -12.266 19.122 1.00 26.73 37 HIS E C 1
ATOM 7111 O O . HIS E 2 37 ? -25.770 -11.069 19.072 1.00 26.45 37 HIS E O 1
ATOM 7118 N N . ILE E 2 38 ? -24.635 -12.769 20.017 1.00 24.29 38 ILE E N 1
ATOM 7119 C CA . ILE E 2 38 ? -23.963 -11.908 20.995 1.00 25.78 38 ILE E CA 1
ATOM 7120 C C . ILE E 2 38 ? -23.038 -10.905 20.323 1.00 26.00 38 ILE E C 1
ATOM 7121 O O . ILE E 2 38 ? -23.046 -9.715 20.656 1.00 28.54 38 ILE E O 1
ATOM 7126 N N . LEU E 2 39 ? -22.244 -11.371 19.364 1.00 27.23 39 LEU E N 1
ATOM 7127 C CA . LEU E 2 39 ? -21.303 -10.475 18.686 1.00 28.82 39 LEU E CA 1
ATOM 7128 C C . LEU E 2 39 ? -21.999 -9.464 17.769 1.00 26.06 39 LEU E C 1
ATOM 7129 O O . LEU E 2 39 ? -21.501 -8.364 17.581 1.00 25.51 39 LEU E O 1
ATOM 7134 N N . ASN E 2 40 ? -23.143 -9.853 17.210 1.00 25.46 40 ASN E N 1
ATOM 7135 C CA . ASN E 2 40 ? -24.000 -8.966 16.411 1.00 25.52 40 ASN E CA 1
ATOM 7136 C C . ASN E 2 40 ? -24.498 -7.808 17.275 1.00 29.32 40 ASN E C 1
ATOM 7137 O O . ASN E 2 40 ? -24.319 -6.633 16.944 1.00 24.74 40 ASN E O 1
ATOM 7142 N N . LEU E 2 41 ? -25.100 -8.142 18.412 1.00 29.65 41 LEU E N 1
ATOM 7143 C CA . LEU E 2 41 ? -25.528 -7.119 19.359 1.00 26.77 41 LEU E CA 1
ATOM 7144 C C . LEU E 2 41 ? -24.362 -6.217 19.756 1.00 26.03 41 LEU E C 1
ATOM 7145 O O . LEU E 2 41 ? -24.501 -4.989 19.830 1.00 23.47 41 LEU E O 1
ATOM 7150 N N . GLU E 2 42 ? -23.209 -6.819 20.017 1.00 25.07 42 GLU E N 1
ATOM 7151 C CA . GLU E 2 42 ? -22.045 -6.055 20.436 1.00 26.17 42 GLU E CA 1
ATOM 7152 C C . GLU E 2 42 ? -21.631 -5.059 19.362 1.00 25.75 42 GLU E C 1
ATOM 7153 O O . GLU E 2 42 ? -21.248 -3.947 19.671 1.00 24.65 42 GLU E O 1
ATOM 7159 N N . THR E 2 43 ? -21.712 -5.467 18.100 1.00 26.99 43 THR E N 1
ATOM 7160 C CA . THR E 2 43 ? -21.415 -4.567 16.978 1.00 25.42 43 THR E CA 1
ATOM 7161 C C . THR E 2 43 ? -22.362 -3.366 16.987 1.00 25.27 43 THR E C 1
ATOM 7162 O O . THR E 2 43 ? -21.931 -2.229 16.799 1.00 23.19 43 THR E O 1
ATOM 7166 N N . CYS E 2 44 ? -23.650 -3.613 17.219 1.00 23.81 44 CYS E N 1
ATOM 7167 C CA . CYS E 2 44 ? -24.639 -2.538 17.292 1.00 26.78 44 CYS E CA 1
ATOM 7168 C C . CYS E 2 44 ? -24.313 -1.507 18.369 1.00 27.12 44 CYS E C 1
ATOM 7169 O O . CYS E 2 44 ? -24.484 -0.292 18.166 1.00 28.77 44 CYS E O 1
ATOM 7172 N N . ILE E 2 45 ? -23.861 -1.982 19.522 1.00 23.44 45 ILE E N 1
ATOM 7173 C CA . ILE E 2 45 ? -23.464 -1.084 20.596 1.00 26.47 45 ILE E CA 1
ATOM 7174 C C . ILE E 2 45 ? -22.356 -0.138 20.165 1.00 26.18 45 ILE E C 1
ATOM 7175 O O . ILE E 2 45 ? -22.416 1.068 20.410 1.00 26.23 45 ILE E O 1
ATOM 7180 N N . SER E 2 46 ? -21.344 -0.689 19.511 1.00 26.19 46 SER E N 1
ATOM 7181 C CA . SER E 2 46 ? -20.245 0.128 18.995 1.00 24.97 46 SER E CA 1
ATOM 7182 C C . SER E 2 46 ? -20.683 1.105 17.904 1.00 24.18 46 SER E C 1
ATOM 7183 O O . SER E 2 46 ? -20.227 2.245 17.862 1.00 22.46 46 SER E O 1
ATOM 7186 N N . VAL E 2 47 ? -21.566 0.664 17.023 1.00 25.50 47 VAL E N 1
ATOM 7187 C CA . VAL E 2 47 ? -22.085 1.531 15.984 1.00 27.75 47 VAL E CA 1
ATOM 7188 C C . VAL E 2 47 ? -22.813 2.729 16.579 1.00 27.18 47 VAL E C 1
ATOM 7189 O O . VAL E 2 47 ? -22.600 3.879 16.176 1.00 26.57 47 VAL E O 1
ATOM 7193 N N . VAL E 2 48 ? -23.694 2.463 17.531 1.00 27.47 48 VAL E N 1
ATOM 7194 C CA . VAL E 2 48 ? -24.506 3.521 18.108 1.00 25.60 48 VAL E CA 1
ATOM 7195 C C . VAL E 2 48 ? -23.650 4.493 18.891 1.00 26.23 48 VAL E C 1
ATOM 7196 O O . VAL E 2 48 ? -23.753 5.711 18.714 1.00 26.72 48 VAL E O 1
ATOM 7200 N N . ALA E 2 49 ? -22.802 3.951 19.767 1.00 26.49 49 ALA E N 1
ATOM 7201 C CA . ALA E 2 49 ? -21.948 4.786 20.594 1.00 25.28 49 ALA E CA 1
ATOM 7202 C C . ALA E 2 49 ? -20.966 5.600 19.742 1.00 26.79 49 ALA E C 1
ATOM 7203 O O . ALA E 2 49 ? -20.708 6.756 20.035 1.00 27.67 49 ALA E O 1
ATOM 7205 N N . ALA E 2 50 ? -20.431 4.999 18.686 1.00 27.07 50 ALA E N 1
ATOM 7206 C CA . ALA E 2 50 ? -19.554 5.731 17.769 1.00 26.22 50 ALA E CA 1
ATOM 7207 C C . ALA E 2 50 ? -20.266 6.923 17.132 1.00 25.88 50 ALA E C 1
ATOM 7208 O O . ALA E 2 50 ? -19.690 7.992 17.011 1.00 25.02 50 ALA E O 1
ATOM 7210 N N . PHE E 2 51 ? -21.514 6.739 16.715 1.00 28.32 51 PHE E N 1
ATOM 7211 C CA . PHE E 2 51 ? -22.286 7.841 16.172 1.00 29.80 51 PHE E CA 1
ATOM 7212 C C . PHE E 2 51 ? -22.336 9.009 17.160 1.00 26.19 51 PHE E C 1
ATOM 7213 O O . PHE E 2 51 ? -22.048 10.153 16.814 1.00 27.33 51 PHE E O 1
ATOM 7221 N N . PHE E 2 52 ? -22.687 8.728 18.406 1.00 25.11 52 PHE E N 1
ATOM 7222 C CA . PHE E 2 52 ? -22.775 9.798 19.372 1.00 26.32 52 PHE E CA 1
ATOM 7223 C C . PHE E 2 52 ? -21.417 10.441 19.664 1.00 29.07 52 PHE E C 1
ATOM 7224 O O . PHE E 2 52 ? -21.321 11.665 19.728 1.00 28.83 52 PHE E O 1
ATOM 7232 N N . TYR E 2 53 ? -20.362 9.642 19.781 1.00 26.55 53 TYR E N 1
ATOM 7233 C CA . TYR E 2 53 ? -19.031 10.219 19.976 1.00 25.80 53 TYR E CA 1
ATOM 7234 C C . TYR E 2 53 ? -18.600 11.072 18.790 1.00 27.71 53 TYR E C 1
ATOM 7235 O O . TYR E 2 53 ? -17.918 12.075 18.983 1.00 30.87 53 TYR E O 1
ATOM 7244 N N . SER E 2 54 ? -18.995 10.710 17.570 1.00 28.31 54 SER E N 1
ATOM 7245 C CA . SER E 2 54 ? -18.622 11.549 16.423 1.00 31.26 54 SER E CA 1
ATOM 7246 C C . SER E 2 54 ? -19.339 12.904 16.494 1.00 33.13 54 SER E C 1
ATOM 7247 O O . SER E 2 54 ? -18.774 13.931 16.119 1.00 32.30 54 SER E O 1
ATOM 7250 N N . ASN E 2 55 ? -20.576 12.901 16.980 1.00 33.28 55 ASN E N 1
ATOM 7251 C CA . ASN E 2 55 ? -21.296 14.144 17.269 1.00 31.62 55 ASN E CA 1
ATOM 7252 C C . ASN E 2 55 ? -20.569 14.991 18.317 1.00 33.48 55 ASN E C 1
ATOM 7253 O O . ASN E 2 55 ? -20.385 16.192 18.140 1.00 37.26 55 ASN E O 1
ATOM 7258 N N . PHE E 2 56 ? -20.186 14.365 19.429 1.00 33.54 56 PHE E N 1
ATOM 7259 C CA . PHE E 2 56 ? -19.485 15.078 20.491 1.00 33.48 56 PHE E CA 1
ATOM 7260 C C . PHE E 2 56 ? -18.200 15.690 19.942 1.00 33.54 56 PHE E C 1
ATOM 7261 O O . PHE E 2 56 ? -17.910 16.856 20.177 1.00 34.74 56 PHE E O 1
ATOM 7269 N N . ILE E 2 57 ? -17.432 14.896 19.207 1.00 32.42 57 ILE E N 1
ATOM 7270 C CA . ILE E 2 57 ? -16.161 15.367 18.657 1.00 34.69 57 ILE E CA 1
ATOM 7271 C C . ILE E 2 57 ? -16.381 16.551 17.711 1.00 40.34 57 ILE E C 1
ATOM 7272 O O . ILE E 2 57 ? -15.593 17.488 17.696 1.00 42.02 57 ILE E O 1
ATOM 7277 N N . GLY E 2 58 ? -17.464 16.514 16.943 1.00 44.96 58 GLY E N 1
ATOM 7278 C CA . GLY E 2 58 ? -17.799 17.603 16.030 1.00 44.42 58 GLY E CA 1
ATOM 7279 C C . GLY E 2 58 ? -18.147 18.902 16.743 1.00 46.18 58 GLY E C 1
ATOM 7280 O O . GLY E 2 58 ? -18.192 19.954 16.119 1.00 45.33 58 GLY E O 1
ATOM 7281 N N . LYS E 2 59 ? -18.389 18.835 18.051 1.00 48.70 59 LYS E N 1
ATOM 7282 C CA . LYS E 2 59 ? -18.737 20.025 18.829 1.00 45.70 59 LYS E CA 1
ATOM 7283 C C . LYS E 2 59 ? -17.634 20.496 19.777 1.00 45.52 59 LYS E C 1
ATOM 7284 O O . LYS E 2 59 ? -17.861 21.395 20.581 1.00 45.71 59 LYS E O 1
ATOM 7290 N N . LEU E 2 60 ? -16.448 19.903 19.690 1.00 42.66 60 LEU E N 1
ATOM 7291 C CA . LEU E 2 60 ? -15.372 20.218 20.641 1.00 48.00 60 LEU E CA 1
ATOM 7292 C C . LEU E 2 60 ? -14.972 21.695 20.664 1.00 50.25 60 LEU E C 1
ATOM 7293 O O . LEU E 2 60 ? -14.631 22.227 21.720 1.00 52.62 60 LEU E O 1
ATOM 7298 N N . GLU E 2 61 ? -15.006 22.355 19.510 1.00 56.75 61 GLU E N 1
ATOM 7299 C CA . GLU E 2 61 ? -14.569 23.752 19.415 1.00 61.53 61 GLU E CA 1
ATOM 7300 C C . GLU E 2 61 ? -15.302 24.657 20.405 1.00 60.67 61 GLU E C 1
ATOM 7301 O O . GLU E 2 61 ? -14.671 25.352 21.196 1.00 63.48 61 GLU E O 1
ATOM 7303 N N . HIS E 2 62 ? -16.630 24.651 20.362 1.00 62.56 62 HIS E N 1
ATOM 7304 C CA . HIS E 2 62 ? -17.423 25.463 21.284 1.00 61.92 62 HIS E CA 1
ATOM 7305 C C . HIS E 2 62 ? -18.141 24.575 22.296 1.00 62.91 62 HIS E C 1
ATOM 7306 O O . HIS E 2 62 ? -19.336 24.732 22.536 1.00 64.02 62 HIS E O 1
ATOM 7308 N N . ILE E 2 63 ? -17.397 23.659 22.909 1.00 66.41 63 ILE E N 1
ATOM 7309 C CA . ILE E 2 63 ? -17.989 22.601 23.727 1.00 63.39 63 ILE E CA 1
ATOM 7310 C C . ILE E 2 63 ? -18.755 23.103 24.952 1.00 55.44 63 ILE E C 1
ATOM 7311 O O . ILE E 2 63 ? -18.250 23.889 25.750 1.00 52.99 63 ILE E O 1
ATOM 7316 N N . ASN E 2 64 ? -19.990 22.635 25.078 1.00 48.72 64 ASN E N 1
ATOM 7317 C CA . ASN E 2 64 ? -20.805 22.875 26.260 1.00 42.94 64 ASN E CA 1
ATOM 7318 C C . ASN E 2 64 ? -20.901 21.562 27.032 1.00 38.61 64 ASN E C 1
ATOM 7319 O O . ASN E 2 64 ? -21.640 20.659 26.644 1.00 38.09 64 ASN E O 1
ATOM 7324 N N . TYR E 2 65 ? -20.146 21.457 28.118 1.00 38.68 65 TYR E N 1
ATOM 7325 C CA . TYR E 2 65 ? -20.021 20.202 28.851 1.00 37.56 65 TYR E CA 1
ATOM 7326 C C . TYR E 2 65 ? -21.357 19.678 29.365 1.00 44.48 65 TYR E C 1
ATOM 7327 O O . TYR E 2 65 ? -21.599 18.474 29.356 1.00 39.22 65 TYR E O 1
ATOM 7336 N N . GLU E 2 66 ? -22.227 20.576 29.808 1.00 40.43 66 GLU E N 1
ATOM 7337 C CA . GLU E 2 66 ? -23.526 20.165 30.306 1.00 43.70 66 GLU E CA 1
ATOM 7338 C C . GLU E 2 66 ? -24.365 19.588 29.182 1.00 40.17 66 GLU E C 1
ATOM 7339 O O . GLU E 2 66 ? -25.006 18.551 29.352 1.00 39.02 66 GLU E O 1
ATOM 7345 N N . GLU E 2 67 ? -24.365 20.266 28.039 1.00 38.09 67 GLU E N 1
ATOM 7346 C CA . GLU E 2 67 ? -25.100 19.791 26.875 1.00 42.56 67 GLU E CA 1
ATOM 7347 C C . GLU E 2 67 ? -24.652 18.376 26.497 1.00 37.36 67 GLU E C 1
ATOM 7348 O O . GLU E 2 67 ? -25.476 17.504 26.216 1.00 34.09 67 GLU E O 1
ATOM 7354 N N . ILE E 2 68 ? -23.347 18.139 26.501 1.00 33.24 68 ILE E N 1
ATOM 7355 C CA . ILE E 2 68 ? -22.845 16.832 26.109 1.00 33.92 68 ILE E CA 1
ATOM 7356 C C . ILE E 2 68 ? -23.383 15.764 27.048 1.00 32.90 68 ILE E C 1
ATOM 7357 O O . ILE E 2 68 ? -23.902 14.735 26.596 1.00 32.09 68 ILE E O 1
ATOM 7362 N N . ASN E 2 69 ? -23.283 16.008 28.356 1.00 33.29 69 ASN E N 1
ATOM 7363 C CA . ASN E 2 69 ? -23.763 15.032 29.334 1.00 33.79 69 ASN E CA 1
ATOM 7364 C C . ASN E 2 69 ? -25.257 14.726 29.200 1.00 32.58 69 ASN E C 1
ATOM 7365 O O . ASN E 2 69 ? -25.681 13.574 29.390 1.00 31.74 69 ASN E O 1
ATOM 7370 N N . LEU E 2 70 ? -26.058 15.733 28.858 1.00 32.66 70 LEU E N 1
ATOM 7371 C CA . LEU E 2 70 ? -27.486 15.498 28.600 1.00 33.36 70 LEU E CA 1
ATOM 7372 C C . LEU E 2 70 ? -27.705 14.685 27.314 1.00 36.72 70 LEU E C 1
ATOM 7373 O O . LEU E 2 70 ? -28.610 13.856 27.240 1.00 32.78 70 LEU E O 1
ATOM 7378 N N . ASN E 2 71 ? -26.877 14.931 26.305 1.00 34.62 71 ASN E N 1
ATOM 7379 C CA . ASN E 2 71 ? -26.964 14.206 25.039 1.00 31.21 71 ASN E CA 1
ATOM 7380 C C . ASN E 2 71 ? -26.641 12.725 25.214 1.00 29.46 71 ASN E C 1
ATOM 7381 O O . ASN E 2 71 ? -27.134 11.876 24.469 1.00 29.63 71 ASN E O 1
ATOM 7386 N N . ARG E 2 72 ? -25.788 12.416 26.185 1.00 29.80 72 ARG E N 1
ATOM 7387 C CA . ARG E 2 72 ? -25.385 11.038 26.419 1.00 30.60 72 ARG E CA 1
ATOM 7388 C C . ARG E 2 72 ? -26.586 10.173 26.729 1.00 30.17 72 ARG E C 1
ATOM 7389 O O . ARG E 2 72 ? -26.579 8.969 26.469 1.00 29.70 72 ARG E O 1
ATOM 7397 N N . TYR E 2 73 ? -27.632 10.772 27.288 1.00 29.69 73 TYR E N 1
ATOM 7398 C CA . TYR E 2 73 ? -28.793 9.975 27.663 1.00 29.27 73 TYR E CA 1
ATOM 7399 C C . TYR E 2 73 ? -29.431 9.319 26.458 1.00 31.15 73 TYR E C 1
ATOM 7400 O O . TYR E 2 73 ? -30.007 8.237 26.578 1.00 30.90 73 TYR E O 1
ATOM 7409 N N . VAL E 2 74 ? -29.343 9.960 25.294 1.00 34.81 74 VAL E N 1
ATOM 7410 C CA . VAL E 2 74 ? -29.918 9.364 24.089 1.00 30.69 74 VAL E CA 1
ATOM 7411 C C . VAL E 2 74 ? -29.122 8.103 23.747 1.00 30.95 74 VAL E C 1
ATOM 7412 O O . VAL E 2 74 ? -29.687 7.059 23.429 1.00 31.82 74 VAL E O 1
ATOM 7416 N N . ASP E 2 75 ? -27.800 8.216 23.818 1.00 33.75 75 ASP E N 1
ATOM 7417 C CA . ASP E 2 75 ? -26.910 7.075 23.622 1.00 28.06 75 ASP E CA 1
ATOM 7418 C C . ASP E 2 75 ? -27.263 5.965 24.619 1.00 26.98 75 ASP E C 1
ATOM 7419 O O . ASP E 2 75 ? -27.543 4.824 24.240 1.00 26.57 75 ASP E O 1
ATOM 7424 N N . TRP E 2 76 ? -27.279 6.312 25.899 1.00 28.80 76 TRP E N 1
ATOM 7425 C CA . TRP E 2 76 ? -27.541 5.331 26.945 1.00 28.46 76 TRP E CA 1
ATOM 7426 C C . TRP E 2 76 ? -28.878 4.621 26.753 1.00 25.35 76 TRP E C 1
ATOM 7427 O O . TRP E 2 76 ? -28.974 3.417 26.956 1.00 25.72 76 TRP E O 1
ATOM 7438 N N . ALA E 2 77 ? -29.902 5.375 26.371 1.00 29.00 77 ALA E N 1
ATOM 7439 C CA . ALA E 2 77 ? -31.245 4.817 26.172 1.00 30.57 77 ALA E CA 1
ATOM 7440 C C . ALA E 2 77 ? -31.255 3.699 25.137 1.00 31.74 77 ALA E C 1
ATOM 7441 O O . ALA E 2 77 ? -32.079 2.778 25.207 1.00 29.61 77 ALA E O 1
ATOM 7443 N N . ILE E 2 78 ? -30.339 3.782 24.174 1.00 31.21 78 ILE E N 1
ATOM 7444 C CA . ILE E 2 78 ? -30.244 2.777 23.118 1.00 27.39 78 ILE E CA 1
ATOM 7445 C C . ILE E 2 78 ? -29.264 1.668 23.480 1.00 28.44 78 ILE E C 1
ATOM 7446 O O . ILE E 2 78 ? -29.570 0.493 23.306 1.00 29.79 78 ILE E O 1
ATOM 7451 N N . THR E 2 79 ? -28.088 2.035 23.994 1.00 27.49 79 THR E N 1
ATOM 7452 C CA . THR E 2 79 ? -27.055 1.040 24.235 1.00 28.38 79 THR E CA 1
ATOM 7453 C C . THR E 2 79 ? -27.251 0.199 25.501 1.00 25.69 79 THR E C 1
ATOM 7454 O O . THR E 2 79 ? -26.899 -0.977 25.503 1.00 27.27 79 THR E O 1
ATOM 7458 N N . THR E 2 80 ? -27.799 0.774 26.571 1.00 25.90 80 THR E N 1
ATOM 7459 C CA . THR E 2 80 ? -27.929 0.002 27.808 1.00 26.63 80 THR E CA 1
ATOM 7460 C C . THR E 2 80 ? -28.825 -1.233 27.647 1.00 24.20 80 THR E C 1
ATOM 7461 O O . THR E 2 80 ? -28.469 -2.290 28.139 1.00 28.93 80 THR E O 1
ATOM 7465 N N . PRO E 2 81 ? -29.965 -1.120 26.933 1.00 28.35 81 PRO E N 1
ATOM 7466 C CA . PRO E 2 81 ? -30.759 -2.338 26.759 1.00 31.19 81 PRO E CA 1
ATOM 7467 C C . PRO E 2 81 ? -30.031 -3.409 25.944 1.00 31.72 81 PRO E C 1
ATOM 7468 O O . PRO E 2 81 ? -30.158 -4.604 26.233 1.00 26.82 81 PRO E O 1
ATOM 7472 N N . ILE E 2 82 ? -29.264 -2.987 24.938 1.00 29.17 82 ILE E N 1
ATOM 7473 C CA . ILE E 2 82 ? -28.519 -3.938 24.125 1.00 26.39 82 ILE E CA 1
ATOM 7474 C C . ILE E 2 82 ? -27.438 -4.616 24.956 1.00 26.10 82 ILE E C 1
ATOM 7475 O O . ILE E 2 82 ? -27.273 -5.841 24.903 1.00 27.18 82 ILE E O 1
ATOM 7480 N N . MET E 2 83 ? -26.713 -3.825 25.740 1.00 25.17 83 MET E N 1
ATOM 7481 C CA . MET E 2 83 ? -25.659 -4.358 26.600 1.00 26.24 83 MET E CA 1
ATOM 7482 C C . MET E 2 83 ? -26.194 -5.363 27.611 1.00 26.67 83 MET E C 1
ATOM 7483 O O . MET E 2 83 ? -25.565 -6.379 27.872 1.00 26.64 83 MET E O 1
ATOM 7488 N N . LEU E 2 84 ? -27.357 -5.068 28.172 1.00 25.78 84 LEU E N 1
ATOM 7489 C CA . LEU E 2 84 ? -27.982 -5.946 29.144 1.00 29.04 84 LEU E CA 1
ATOM 7490 C C . LEU E 2 84 ? -28.476 -7.240 28.506 1.00 28.25 84 LEU E C 1
ATOM 7491 O O . LEU E 2 84 ? -28.356 -8.311 29.102 1.00 25.92 84 LEU E O 1
ATOM 7496 N N . LEU E 2 85 ? -29.015 -7.149 27.291 1.00 29.42 85 LEU E N 1
ATOM 7497 C CA . LEU E 2 85 ? -29.408 -8.340 26.561 1.00 24.52 85 LEU E CA 1
ATOM 7498 C C . LEU E 2 85 ? -28.178 -9.207 26.305 1.00 29.35 85 LEU E C 1
ATOM 7499 O O . LEU E 2 85 ? -28.199 -10.407 26.525 1.00 29.36 85 LEU E O 1
ATOM 7504 N N . VAL E 2 86 ? -27.095 -8.601 25.836 1.00 27.96 86 VAL E N 1
ATOM 7505 C CA . VAL E 2 86 ? -25.848 -9.344 25.665 1.00 27.05 86 VAL E CA 1
ATOM 7506 C C . VAL E 2 86 ? -25.425 -10.054 26.952 1.00 26.52 86 VAL E C 1
ATOM 7507 O O . VAL E 2 86 ? -25.060 -11.236 26.935 1.00 27.26 86 VAL E O 1
ATOM 7511 N N . LEU E 2 87 ? -25.456 -9.333 28.065 1.00 27.68 87 LEU E N 1
ATOM 7512 C CA . LEU E 2 87 ? -25.034 -9.901 29.347 1.00 28.98 87 LEU E CA 1
ATOM 7513 C C . LEU E 2 87 ? -25.830 -11.180 29.665 1.00 28.33 87 LEU E C 1
ATOM 7514 O O . LEU E 2 87 ? -25.248 -12.220 29.960 1.00 27.88 87 LEU E O 1
ATOM 7519 N N . VAL E 2 88 ? -27.157 -11.100 29.589 1.00 28.13 88 VAL E N 1
ATOM 7520 C CA . VAL E 2 88 ? -27.998 -12.234 29.990 1.00 30.49 88 VAL E CA 1
ATOM 7521 C C . VAL E 2 88 ? -27.901 -13.392 28.999 1.00 28.37 88 VAL E C 1
ATOM 7522 O O . VAL E 2 88 ? -27.922 -14.554 29.399 1.00 31.98 88 VAL E O 1
ATOM 7526 N N . LEU E 2 89 ? -27.769 -13.092 27.709 1.00 31.83 89 LEU E N 1
ATOM 7527 C CA . LEU E 2 89 ? -27.532 -14.144 26.725 1.00 33.03 89 LEU E CA 1
ATOM 7528 C C . LEU E 2 89 ? -26.187 -14.823 26.969 1.00 31.39 89 LEU E C 1
ATOM 7529 O O . LEU E 2 89 ? -26.071 -16.040 26.845 1.00 35.30 89 LEU E O 1
ATOM 7534 N N . ALA E 2 90 ? -25.174 -14.037 27.322 1.00 30.49 90 ALA E N 1
ATOM 7535 C CA . ALA E 2 90 ? -23.851 -14.583 27.629 1.00 32.38 90 ALA E CA 1
ATOM 7536 C C . ALA E 2 90 ? -23.886 -15.498 28.859 1.00 33.54 90 ALA E C 1
ATOM 7537 O O . ALA E 2 90 ? -23.211 -16.533 28.894 1.00 34.76 90 ALA E O 1
ATOM 7539 N N . PHE E 2 91 ? -24.655 -15.116 29.874 1.00 31.23 91 PHE E N 1
ATOM 7540 C CA . PHE E 2 91 ? -24.795 -15.961 31.061 1.00 32.16 91 PHE E CA 1
ATOM 7541 C C . PHE E 2 91 ? -25.225 -17.364 30.629 1.00 33.69 91 PHE E C 1
ATOM 7542 O O . PHE E 2 91 ? -24.687 -18.371 31.097 1.00 30.16 91 PHE E O 1
ATOM 7550 N N . ARG E 2 92 ? -26.203 -17.402 29.729 1.00 37.14 92 ARG E N 1
ATOM 7551 C CA . ARG E 2 92 ? -26.808 -18.644 29.278 1.00 40.05 92 ARG E CA 1
ATOM 7552 C C . ARG E 2 92 ? -25.906 -19.420 28.333 1.00 45.39 92 ARG E C 1
ATOM 7553 O O . ARG E 2 92 ? -25.908 -20.651 28.353 1.00 39.64 92 ARG E O 1
ATOM 7561 N N . VAL E 2 93 ? -25.146 -18.717 27.496 1.00 40.48 93 VAL E N 1
ATOM 7562 C CA . VAL E 2 93 ? -24.182 -19.395 26.649 1.00 38.70 93 VAL E CA 1
ATOM 7563 C C . VAL E 2 93 ? -23.145 -20.077 27.534 1.00 37.52 93 VAL E C 1
ATOM 7564 O O . VAL E 2 93 ? -22.757 -21.212 27.281 1.00 48.01 93 VAL E O 1
ATOM 7568 N N . ASN E 2 94 ? -22.711 -19.382 28.580 1.00 44.13 94 ASN E N 1
ATOM 7569 C CA . ASN E 2 94 ? -21.700 -19.910 29.481 1.00 44.17 94 ASN E CA 1
ATOM 7570 C C . ASN E 2 94 ? -22.207 -21.136 30.240 1.00 55.85 94 ASN E C 1
ATOM 7571 O O . ASN E 2 94 ? -21.424 -21.983 30.660 1.00 68.74 94 ASN E O 1
ATOM 7576 N N . GLN E 2 95 ? -23.521 -21.229 30.406 1.00 53.41 95 GLN E N 1
ATOM 7577 C CA . GLN E 2 95 ? -24.116 -22.325 31.157 1.00 54.16 95 GLN E CA 1
ATOM 7578 C C . GLN E 2 95 ? -24.577 -23.457 30.239 1.00 53.97 95 GLN E C 1
ATOM 7579 O O . GLN E 2 95 ? -24.243 -24.617 30.466 1.00 66.49 95 GLN E O 1
ATOM 7581 N N . THR E 2 96 ? -25.334 -23.116 29.198 1.00 63.29 96 THR E N 1
ATOM 7582 C CA . THR E 2 96 ? -25.992 -24.114 28.351 1.00 57.15 96 THR E CA 1
ATOM 7583 C C . THR E 2 96 ? -25.578 -24.058 26.879 1.00 57.27 96 THR E C 1
ATOM 7584 O O . THR E 2 96 ? -26.037 -24.867 26.078 1.00 54.65 96 THR E O 1
ATOM 7588 N N . ASN E 2 97 ? -24.742 -23.089 26.517 1.00 59.38 97 ASN E N 1
ATOM 7589 C CA . ASN E 2 97 ? -24.301 -22.923 25.127 1.00 55.72 97 ASN E CA 1
ATOM 7590 C C . ASN E 2 97 ? -25.421 -22.477 24.178 1.00 55.23 97 ASN E C 1
ATOM 7591 O O . ASN E 2 97 ? -25.304 -22.631 22.965 1.00 56.41 97 ASN E O 1
ATOM 7593 N N . LYS E 2 98 ? -26.506 -21.936 24.727 1.00 52.53 98 LYS E N 1
ATOM 7594 C CA . LYS E 2 98 ? -27.559 -21.339 23.903 1.00 57.76 98 LYS E CA 1
ATOM 7595 C C . LYS E 2 98 ? -27.851 -19.926 24.380 1.00 45.56 98 LYS E C 1
ATOM 7596 O O . LYS E 2 98 ? -27.903 -19.660 25.578 1.00 58.27 98 LYS E O 1
ATOM 7599 N N . ALA E 2 99 ? -28.013 -19.018 23.431 1.00 54.12 99 ALA E N 1
ATOM 7600 C CA . ALA E 2 99 ? -28.396 -17.654 23.739 1.00 49.27 99 ALA E CA 1
ATOM 7601 C C . ALA E 2 99 ? -29.909 -17.596 23.814 1.00 40.39 99 ALA E C 1
ATOM 7602 O O . ALA E 2 99 ? -30.579 -17.458 22.789 1.00 41.13 99 ALA E O 1
ATOM 7604 N N . MET E 2 100 ? -30.445 -17.713 25.025 1.00 41.47 100 MET E N 1
ATOM 7605 C CA . MET E 2 100 ? -31.874 -17.505 25.251 1.00 44.79 100 MET E CA 1
ATOM 7606 C C . MET E 2 100 ? -32.143 -16.870 26.607 1.00 47.05 100 MET E C 1
ATOM 7607 O O . MET E 2 100 ? -31.414 -17.096 27.572 1.00 47.89 100 MET E O 1
ATOM 7612 N N . VAL E 2 101 ? -33.1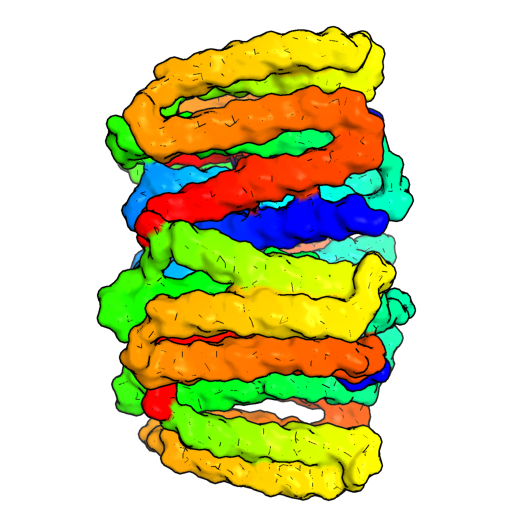92 -16.061 26.663 1.00 38.98 101 VAL E N 1
ATOM 7613 C CA . VAL E 2 101 ? -33.642 -15.477 27.915 1.00 39.55 101 VAL E CA 1
ATOM 7614 C C . VAL E 2 101 ? -35.164 -15.348 27.851 1.00 36.18 101 VAL E C 1
ATOM 7615 O O . VAL E 2 101 ? -35.744 -15.297 26.772 1.00 33.87 101 VAL E O 1
ATOM 7619 N N . LYS E 2 102 ? -35.810 -15.328 29.005 1.00 34.75 102 LYS E N 1
ATOM 7620 C CA . LYS E 2 102 ? -37.243 -15.108 29.057 1.00 35.66 102 LYS E CA 1
ATOM 7621 C C . LYS E 2 102 ? -37.515 -13.629 28.821 1.00 35.06 102 LYS E C 1
ATOM 7622 O O . LYS E 2 102 ? -36.895 -12.772 29.458 1.00 36.97 102 LYS E O 1
ATOM 7628 N N . PHE E 2 103 ? -38.429 -13.325 27.901 1.00 34.69 103 PHE E N 1
ATOM 7629 C CA . PHE E 2 103 ? -38.777 -11.940 27.588 1.00 43.05 103 PHE E CA 1
ATOM 7630 C C . PHE E 2 103 ? -39.302 -11.191 28.816 1.00 46.10 103 PHE E C 1
ATOM 7631 O O . PHE E 2 103 ? -38.999 -10.013 29.015 1.00 38.56 103 PHE E O 1
ATOM 7639 N N . SER E 2 104 ? -40.105 -11.869 29.630 1.00 42.45 104 SER E N 1
ATOM 7640 C CA . SER E 2 104 ? -40.627 -11.259 30.847 1.00 40.06 104 SER E CA 1
ATOM 7641 C C . SER E 2 104 ? -39.478 -10.837 31.760 1.00 36.68 104 SER E C 1
ATOM 7642 O O . SER E 2 104 ? -39.470 -9.727 32.274 1.00 39.91 104 SER E O 1
ATOM 7645 N N . ASP E 2 105 ? -38.502 -11.718 31.955 1.00 36.85 105 ASP E N 1
ATOM 7646 C CA . ASP E 2 105 ? -37.324 -11.372 32.745 1.00 39.05 105 ASP E CA 1
ATOM 7647 C C . ASP E 2 105 ? -36.594 -10.175 32.146 1.00 39.01 105 ASP E C 1
ATOM 7648 O O . ASP E 2 105 ? -36.162 -9.278 32.866 1.00 35.50 105 ASP E O 1
ATOM 7653 N N . PHE E 2 106 ? -36.465 -10.163 30.824 1.00 34.13 106 PHE E N 1
ATOM 7654 C CA . PHE E 2 106 ? -35.800 -9.064 30.157 1.00 36.23 106 PHE E CA 1
ATOM 7655 C C . PHE E 2 106 ? -36.568 -7.748 30.317 1.00 38.94 106 PHE E C 1
ATOM 7656 O O . PHE E 2 106 ? -35.956 -6.688 30.447 1.00 35.70 106 PHE E O 1
ATOM 7664 N N . MET E 2 107 ? -37.900 -7.796 30.306 1.00 33.28 107 MET E N 1
ATOM 7665 C CA . MET E 2 107 ? -38.669 -6.560 30.468 1.00 36.77 107 MET E CA 1
ATOM 7666 C C . MET E 2 107 ? -38.503 -6.015 31.890 1.00 33.03 107 MET E C 1
ATOM 7667 O O . MET E 2 107 ? -38.515 -4.802 32.107 1.00 34.72 107 MET E O 1
ATOM 7672 N N . ILE E 2 108 ? -38.334 -6.904 32.859 1.00 32.66 108 ILE E N 1
ATOM 7673 C CA . ILE E 2 108 ? -38.118 -6.467 34.238 1.00 36.60 108 ILE E CA 1
ATOM 7674 C C . ILE E 2 108 ? -36.746 -5.812 34.357 1.00 35.16 108 ILE E C 1
ATOM 7675 O O . ILE E 2 108 ? -36.585 -4.771 34.980 1.00 32.27 108 ILE E O 1
ATOM 7680 N N . ILE E 2 109 ? -35.749 -6.417 33.732 1.00 35.14 109 ILE E N 1
ATOM 7681 C CA . ILE E 2 109 ? -34.435 -5.788 33.663 1.00 30.60 109 ILE E CA 1
ATOM 7682 C C . ILE E 2 109 ? -34.530 -4.375 33.068 1.00 25.56 109 ILE E C 1
ATOM 7683 O O . ILE E 2 109 ? -33.972 -3.419 33.614 1.00 31.20 109 ILE E O 1
ATOM 7688 N N . LEU E 2 110 ? -35.235 -4.231 31.951 1.00 29.85 110 LEU E N 1
ATOM 7689 C CA . LEU E 2 110 ? -35.349 -2.931 31.304 1.00 28.48 110 LEU E CA 1
ATOM 7690 C C . LEU E 2 110 ? -36.117 -1.919 32.150 1.00 31.50 110 LEU E C 1
ATOM 7691 O O . LEU E 2 110 ? -35.792 -0.737 32.155 1.00 30.49 110 LEU E O 1
ATOM 7696 N N . GLY E 2 111 ? -37.143 -2.375 32.861 1.00 33.13 111 GLY E N 1
ATOM 7697 C CA . GLY E 2 111 ? -37.877 -1.489 33.760 1.00 30.21 111 GLY E CA 1
ATOM 7698 C C . GLY E 2 111 ? -36.957 -0.859 34.788 1.00 30.72 111 GLY E C 1
ATOM 7699 O O . GLY E 2 111 ? -37.002 0.352 35.034 1.00 33.53 111 GLY E O 1
ATOM 7700 N N . MET E 2 112 ? -36.111 -1.678 35.389 1.00 28.64 112 MET E N 1
ATOM 7701 C CA . MET E 2 112 ? -35.188 -1.195 36.397 1.00 27.55 112 MET E CA 1
ATOM 7702 C C . MET E 2 112 ? -34.173 -0.260 35.742 1.00 33.33 112 MET E C 1
ATOM 7703 O O . MET E 2 112 ? -33.834 0.802 36.269 1.00 28.94 112 MET E O 1
ATOM 7708 N N . ASN E 2 113 ? -33.698 -0.668 34.572 1.00 31.45 113 ASN E N 1
ATOM 7709 C CA . ASN E 2 113 ? -32.688 0.094 33.855 1.00 32.60 113 ASN E CA 1
ATOM 7710 C C . ASN E 2 113 ? -33.199 1.489 33.518 1.00 28.93 113 ASN E C 1
ATOM 7711 O O . ASN E 2 113 ? -32.508 2.486 33.740 1.00 28.98 113 ASN E O 1
ATOM 7716 N N . TYR E 2 114 ? -34.418 1.569 33.000 1.00 26.80 114 TYR E N 1
ATOM 7717 C CA . TYR E 2 114 ? -34.974 2.866 32.629 1.00 28.81 114 TYR E CA 1
ATOM 7718 C C . TYR E 2 114 ? -35.434 3.673 33.844 1.00 28.96 114 TYR E C 1
ATOM 7719 O O . TYR E 2 114 ? -35.458 4.903 33.801 1.00 32.62 114 TYR E O 1
ATOM 7728 N N . GLY E 2 115 ? -35.754 3.003 34.945 1.00 33.48 115 GLY E N 1
ATOM 7729 C CA . GLY E 2 115 ? -36.017 3.734 36.183 1.00 35.99 115 GLY E CA 1
ATOM 7730 C C . GLY E 2 115 ? -34.742 4.449 36.604 1.00 32.37 115 GLY E C 1
ATOM 7731 O O . GLY E 2 115 ? -34.748 5.630 36.964 1.00 33.80 115 GLY E O 1
ATOM 7732 N N . MET E 2 116 ? -33.640 3.716 36.536 1.00 30.70 116 MET E N 1
ATOM 7733 C CA . MET E 2 116 ? -32.332 4.234 36.892 1.00 28.19 116 MET E CA 1
ATOM 7734 C C . MET E 2 116 ? -31.968 5.426 36.018 1.00 31.00 116 MET E C 1
ATOM 7735 O O . MET E 2 116 ? -31.671 6.503 36.531 1.00 29.72 116 MET E O 1
ATOM 7740 N N . LEU E 2 117 ? -32.015 5.239 34.699 1.00 31.07 117 LEU E N 1
ATOM 7741 C CA . LEU E 2 117 ? -31.647 6.296 33.772 1.00 29.57 117 LEU E CA 1
ATOM 7742 C C . LEU E 2 117 ? -32.606 7.480 33.829 1.00 29.06 117 LEU E C 1
ATOM 7743 O O . LEU E 2 117 ? -32.174 8.628 33.792 1.00 31.14 117 LEU E O 1
ATOM 7748 N N . GLY E 2 118 ? -33.904 7.197 33.887 1.00 32.49 118 GLY E N 1
ATOM 7749 C CA . GLY E 2 118 ? -34.924 8.251 33.915 1.00 30.34 118 GLY E CA 1
ATOM 7750 C C . GLY E 2 118 ? -34.802 9.126 35.151 1.00 29.36 118 GLY E C 1
ATOM 7751 O O . GLY E 2 118 ? -34.970 10.347 35.096 1.00 32.63 118 GLY E O 1
ATOM 7752 N N . THR E 2 119 ? -34.494 8.494 36.270 1.00 30.56 119 THR E N 1
ATOM 7753 C CA . THR E 2 119 ? -34.302 9.207 37.515 1.00 30.39 119 THR E CA 1
ATOM 7754 C C . THR E 2 119 ? -33.080 10.110 37.398 1.00 36.24 119 THR E C 1
ATOM 7755 O O . THR E 2 119 ? -33.147 11.288 37.745 1.00 38.71 119 THR E O 1
ATOM 7759 N N . GLY E 2 120 ? -31.978 9.574 36.865 1.00 34.35 120 GLY E N 1
ATOM 7760 C CA . GLY E 2 120 ? -30.778 10.374 36.623 1.00 30.42 120 GLY E CA 1
ATOM 7761 C C . GLY E 2 120 ? -31.078 11.587 35.770 1.00 31.36 120 GLY E C 1
ATOM 7762 O O . GLY E 2 120 ? -30.645 12.703 36.067 1.00 36.12 120 GLY E O 1
ATOM 7763 N N . TYR E 2 121 ? -31.828 11.370 34.699 1.00 31.29 121 TYR E N 1
ATOM 7764 C CA . TYR E 2 121 ? -32.200 12.448 33.804 1.00 31.93 121 TYR E CA 1
ATOM 7765 C C . TYR E 2 121 ? -33.034 13.522 34.498 1.00 35.98 121 TYR E C 1
ATOM 7766 O O . TYR E 2 121 ? -32.790 14.719 34.327 1.00 34.34 121 TYR E O 1
ATOM 7775 N N . LEU E 2 122 ? -34.031 13.099 35.266 1.00 35.17 122 LEU E N 1
ATOM 7776 C CA . LEU E 2 122 ? -34.875 14.054 35.994 1.00 34.37 122 LEU E CA 1
ATOM 7777 C C . LEU E 2 122 ? -34.047 14.944 36.903 1.00 32.28 122 LEU E C 1
ATOM 7778 O O . LEU E 2 122 ? -34.313 16.145 37.031 1.00 41.70 122 LEU E O 1
ATOM 7783 N N . GLY E 2 123 ? -33.040 14.353 37.530 1.00 36.15 123 GLY E N 1
ATOM 7784 C CA . GLY E 2 123 ? -32.118 15.103 38.371 1.00 40.82 123 GLY E CA 1
ATOM 7785 C C . GLY E 2 123 ? -31.279 16.097 37.594 1.00 44.62 123 GLY E C 1
ATOM 7786 O O . GLY E 2 123 ? -31.067 17.215 38.047 1.00 45.32 123 GLY E O 1
ATOM 7787 N N . ASP E 2 124 ? -30.799 15.701 36.417 1.00 43.10 124 ASP E N 1
ATOM 7788 C CA . ASP E 2 124 ? -29.946 16.581 35.621 1.00 41.44 124 ASP E CA 1
ATOM 7789 C C . ASP E 2 124 ? -30.718 17.767 35.068 1.00 40.67 124 ASP E C 1
ATOM 7790 O O . ASP E 2 124 ? -30.144 18.841 34.896 1.00 41.01 124 ASP E O 1
ATOM 7795 N N . ILE E 2 125 ? -31.999 17.577 34.748 1.00 42.81 125 ILE E N 1
ATOM 7796 C CA . ILE E 2 125 ? -32.806 18.694 34.242 1.00 42.49 125 ILE E CA 1
ATOM 7797 C C . ILE E 2 125 ? -33.540 19.421 35.382 1.00 48.03 125 ILE E C 1
ATOM 7798 O O . ILE E 2 125 ? -34.347 20.313 35.137 1.00 52.11 125 ILE E O 1
ATOM 7803 N N . GLY E 2 126 ? -33.252 19.040 36.623 1.00 48.75 126 GLY E N 1
ATOM 7804 C CA . GLY E 2 126 ? -33.759 19.761 37.792 1.00 45.28 126 GLY E CA 1
ATOM 7805 C C . GLY E 2 126 ? -35.232 19.570 38.108 1.00 54.07 126 GLY E C 1
ATOM 7806 O O . GLY E 2 126 ? -35.823 20.379 38.820 1.00 48.87 126 GLY E O 1
ATOM 7807 N N . VAL E 2 127 ? -35.837 18.508 37.588 1.00 50.21 127 VAL E N 1
ATOM 7808 C CA . VAL E 2 127 ? -37.202 18.172 37.971 1.00 50.25 127 VAL E CA 1
ATOM 7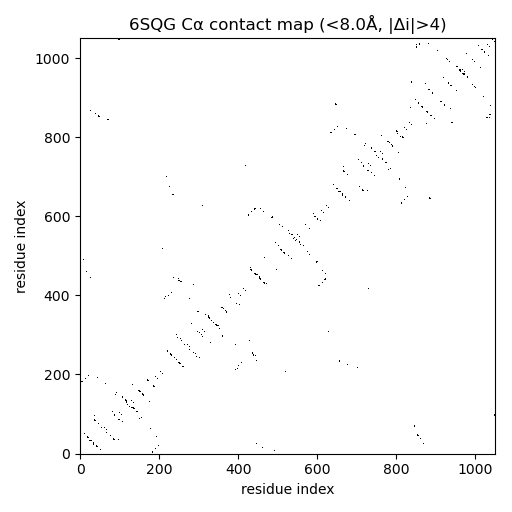809 C C . VAL E 2 127 ? -37.200 17.618 39.394 1.00 51.39 127 VAL E C 1
ATOM 7810 O O . VAL E 2 127 ? -38.119 17.862 40.171 1.00 55.69 127 VAL E O 1
ATOM 7814 N N . ILE E 2 128 ? -36.154 16.875 39.728 1.00 47.88 128 ILE E N 1
ATOM 7815 C CA . ILE E 2 128 ? -35.886 16.503 41.103 1.00 41.98 128 ILE E CA 1
ATOM 7816 C C . ILE E 2 128 ? -34.484 16.984 41.439 1.00 44.63 128 ILE E C 1
ATOM 7817 O O . ILE E 2 128 ? -33.713 17.326 40.542 1.00 44.93 128 ILE E O 1
ATOM 7822 N N . HIS E 2 129 ? -34.156 17.029 42.724 1.00 41.58 129 HIS E N 1
ATOM 7823 C CA . HIS E 2 129 ? -32.796 17.348 43.146 1.00 43.42 129 HIS E CA 1
ATOM 7824 C C . HIS E 2 129 ? -31.829 16.277 42.692 1.00 43.54 129 HIS E C 1
ATOM 7825 O O . HIS E 2 129 ? -32.131 15.081 42.743 1.00 38.52 129 HIS E O 1
ATOM 7832 N N . LYS E 2 130 ? -30.643 16.721 42.303 1.00 38.22 130 LYS E N 1
ATOM 7833 C CA . LYS E 2 130 ? -29.572 15.845 41.878 1.00 41.65 130 LYS E CA 1
ATOM 7834 C C . LYS E 2 130 ? -29.272 14.807 42.955 1.00 43.84 130 LYS E C 1
ATOM 7835 O O . LYS E 2 130 ? -29.020 13.637 42.669 1.00 40.61 130 LYS E O 1
ATOM 7841 N N . THR E 2 131 ? -29.283 15.245 44.205 1.00 39.60 131 THR E N 1
ATOM 7842 C CA . THR E 2 131 ? -29.011 14.347 45.317 1.00 35.46 131 THR E CA 1
ATOM 7843 C C . THR E 2 131 ? -30.055 13.231 45.371 1.00 35.37 131 THR E C 1
ATOM 7844 O O . THR E 2 131 ? -29.730 12.067 45.589 1.00 41.49 131 THR E O 1
ATOM 7848 N N . MET E 2 132 ? -31.313 13.585 45.151 1.00 37.19 132 MET E N 1
ATOM 7849 C CA . MET E 2 132 ? -32.370 12.588 45.132 1.00 38.38 132 MET E CA 1
ATOM 7850 C C . MET E 2 132 ? -32.225 11.670 43.929 1.00 44.46 132 MET E C 1
ATOM 7851 O O . MET E 2 132 ? -32.368 10.447 44.038 1.00 42.67 132 MET E O 1
ATOM 7856 N N . GLY E 2 133 ? -31.937 12.264 42.776 1.00 44.81 133 GLY E N 1
ATOM 7857 C CA . GLY E 2 133 ? -31.687 11.495 41.564 1.00 42.28 133 GLY E CA 1
ATOM 7858 C C . GLY E 2 133 ? -30.625 10.438 41.792 1.00 35.14 133 GLY E C 1
ATOM 7859 O O . GLY E 2 133 ? -30.757 9.302 41.336 1.00 41.77 133 GLY E O 1
ATOM 7860 N N . THR E 2 134 ? -29.575 10.807 42.513 1.00 33.63 134 THR E N 1
ATOM 7861 C CA . THR E 2 134 ? -28.484 9.884 42.798 1.00 34.15 134 THR E CA 1
ATOM 7862 C C . THR E 2 134 ? -28.966 8.693 43.612 1.00 35.26 134 THR E C 1
ATOM 7863 O O . THR E 2 134 ? -28.713 7.540 43.262 1.00 33.14 134 THR E O 1
ATOM 7867 N N . VAL E 2 135 ? -29.669 8.958 44.707 1.00 36.21 135 VAL E N 1
ATOM 7868 C CA . VAL E 2 135 ? -30.056 7.878 45.601 1.00 31.23 135 VAL E CA 1
ATOM 7869 C C . VAL E 2 135 ? -31.128 6.987 44.980 1.00 28.66 135 VAL E C 1
ATOM 7870 O O . VAL E 2 135 ? -31.054 5.756 45.061 1.00 29.15 135 VAL E O 1
ATOM 7874 N N . LEU E 2 136 ? -32.130 7.610 44.368 1.00 29.76 136 LEU E N 1
ATOM 7875 C CA . LEU E 2 136 ? -33.214 6.882 43.733 1.00 33.29 136 LEU E CA 1
ATOM 7876 C C . LEU E 2 136 ? -32.676 6.099 42.540 1.00 36.54 136 LEU E C 1
ATOM 7877 O O . LEU E 2 136 ? -33.082 4.951 42.281 1.00 29.40 136 LEU E O 1
ATOM 7882 N N . GLY E 2 137 ? -31.759 6.734 41.810 1.00 33.92 137 GLY E N 1
ATOM 7883 C CA . GLY E 2 137 ? -31.050 6.066 40.724 1.00 31.02 137 GLY E CA 1
ATOM 7884 C C . GLY E 2 137 ? -30.362 4.797 41.191 1.00 31.26 137 GLY E C 1
ATOM 7885 O O . GLY E 2 137 ? -30.499 3.742 40.572 1.00 35.25 137 GLY E O 1
ATOM 7886 N N . PHE E 2 138 ? -29.631 4.883 42.297 1.00 32.67 138 PHE E N 1
ATOM 7887 C CA . PHE E 2 138 ? -28.896 3.727 42.779 1.00 32.01 138 PHE E CA 1
ATOM 7888 C C . PHE E 2 138 ? -29.829 2.627 43.274 1.00 28.65 138 PHE E C 1
ATOM 7889 O O . PHE E 2 138 ? -29.505 1.447 43.193 1.00 27.94 138 PHE E O 1
ATOM 7897 N N . LEU E 2 139 ? -30.998 3.022 43.765 1.00 33.84 139 LEU E N 1
ATOM 7898 C CA . LEU E 2 139 ? -32.012 2.065 44.182 1.00 31.80 139 LEU E CA 1
ATOM 7899 C C . LEU E 2 139 ? -32.476 1.256 42.976 1.00 28.16 139 LEU E C 1
ATOM 7900 O O . LEU E 2 139 ? -32.561 0.033 43.029 1.00 31.21 139 LEU E O 1
ATOM 7905 N N . PHE E 2 140 ? -32.797 1.936 41.882 1.00 31.81 140 PHE E N 1
ATOM 7906 C CA . PHE E 2 140 ? -33.161 1.206 40.664 1.00 31.41 140 PHE E CA 1
ATOM 7907 C C . PHE E 2 140 ? -32.002 0.330 40.193 1.00 29.52 140 PHE E C 1
ATOM 7908 O O . PHE E 2 140 ? -32.205 -0.794 39.732 1.00 32.51 140 PHE E O 1
ATOM 7916 N N . PHE E 2 141 ? -30.788 0.849 40.323 1.00 29.86 141 PHE E N 1
ATOM 7917 C CA . PHE E 2 141 ? -29.572 0.105 39.995 1.00 31.36 141 PHE E CA 1
ATOM 7918 C C . PHE E 2 141 ? -29.498 -1.184 40.802 1.00 34.70 141 PHE E C 1
ATOM 7919 O O . PHE E 2 141 ? -29.152 -2.247 40.280 1.00 32.85 141 PHE E O 1
ATOM 7927 N N . GLY E 2 142 ? -29.817 -1.087 42.090 1.00 36.06 142 GLY E N 1
ATOM 7928 C CA . GLY E 2 142 ? -29.897 -2.269 42.938 1.00 31.40 142 GLY E CA 1
ATOM 7929 C C . GLY E 2 142 ? -30.904 -3.270 42.400 1.00 29.16 142 GLY E C 1
ATOM 7930 O O . GLY E 2 142 ? -30.624 -4.461 42.321 1.00 34.25 142 GLY E O 1
ATOM 7931 N N . GLY E 2 143 ? -32.083 -2.789 42.027 1.00 29.49 143 GLY E N 1
ATOM 7932 C CA . GLY E 2 143 ? -33.113 -3.665 41.475 1.00 32.53 143 GLY E CA 1
ATOM 7933 C C . GLY E 2 143 ? -32.635 -4.342 40.191 1.00 33.16 143 GLY E C 1
ATOM 7934 O O . GLY E 2 143 ? -32.854 -5.539 39.964 1.00 32.21 143 GLY E O 1
ATOM 7935 N N . LEU E 2 144 ? -31.980 -3.556 39.349 1.00 31.69 144 LEU E N 1
ATOM 7936 C CA . LEU E 2 144 ? -31.397 -4.062 38.110 1.00 29.91 144 LEU E CA 1
ATOM 7937 C C . LEU E 2 144 ? -30.401 -5.196 38.360 1.00 27.20 144 LEU E C 1
ATOM 7938 O O . LEU E 2 144 ? -30.499 -6.270 37.760 1.00 27.18 144 LEU E O 1
ATOM 7943 N N . PHE E 2 145 ? -29.441 -4.966 39.250 1.00 28.90 145 PHE E N 1
ATOM 7944 C CA . PHE E 2 145 ? -28.384 -5.928 39.449 1.00 29.81 145 PHE E CA 1
ATOM 7945 C C . PHE E 2 145 ? -28.781 -7.102 40.331 1.00 35.93 145 PHE E C 1
ATOM 7946 O O . PHE E 2 145 ? -28.172 -8.163 40.250 1.00 34.46 145 PHE E O 1
ATOM 7954 N N . TYR E 2 146 ? -29.817 -6.937 41.142 1.00 35.77 146 TYR E N 1
ATOM 7955 C CA . TYR E 2 146 ? -30.397 -8.094 41.807 1.00 32.82 146 TYR E CA 1
ATOM 7956 C C . TYR E 2 146 ? -31.057 -8.988 40.757 1.00 29.10 146 TYR E C 1
ATOM 7957 O O . TYR E 2 146 ? -30.825 -10.198 40.716 1.00 36.10 146 TYR E O 1
ATOM 7966 N N . LYS E 2 147 ? -31.879 -8.406 39.894 1.00 30.97 147 LYS E N 1
ATOM 7967 C CA . LYS E 2 147 ? -32.535 -9.206 38.871 1.00 30.21 147 LYS E CA 1
ATOM 7968 C C . LYS E 2 147 ? -31.497 -9.897 37.969 1.00 34.62 147 LYS E C 1
ATOM 7969 O O . LYS E 2 147 ? -31.602 -11.089 37.668 1.00 36.64 147 LYS E O 1
ATOM 7975 N N . LEU E 2 148 ? -30.478 -9.154 37.555 1.00 30.36 148 LEU E N 1
ATOM 7976 C CA . LEU E 2 148 ? -29.392 -9.735 36.765 1.00 35.26 148 LEU E CA 1
ATOM 7977 C C . LEU E 2 148 ? -28.765 -10.930 37.499 1.00 36.58 148 LEU E C 1
ATOM 7978 O O . LEU E 2 148 ? -28.491 -11.969 36.902 1.00 31.94 148 LEU E O 1
ATOM 7983 N N . ASN E 2 149 ? -28.518 -10.768 38.795 1.00 39.79 149 ASN E N 1
ATOM 7984 C CA . ASN E 2 149 ? -27.878 -11.820 39.581 1.00 35.43 149 ASN E CA 1
ATOM 7985 C C . ASN E 2 149 ? -28.697 -13.113 39.582 1.00 39.60 149 ASN E C 1
ATOM 7986 O O . ASN E 2 149 ? -28.130 -14.203 39.620 1.00 36.32 149 ASN E O 1
ATOM 7991 N N . THR E 2 150 ? -30.021 -12.998 39.509 1.00 37.43 150 THR E N 1
ATOM 7992 C CA . THR E 2 150 ? -30.878 -14.187 39.511 1.00 41.58 150 THR E CA 1
ATOM 7993 C C . THR E 2 150 ? -30.799 -14.975 38.204 1.00 44.22 150 THR E C 1
ATOM 7994 O O . THR E 2 150 ? -31.178 -16.143 38.164 1.00 39.52 150 THR E O 1
ATOM 7998 N N . LEU E 2 151 ? -30.301 -14.350 37.140 1.00 39.11 151 LEU E N 1
ATOM 7999 C CA . LEU E 2 151 ? -30.178 -15.036 35.850 1.00 43.13 151 LEU E CA 1
ATOM 8000 C C . LEU E 2 151 ? -28.778 -15.601 35.654 1.00 43.53 151 LEU E C 1
ATOM 8001 O O . LEU E 2 151 ? -28.476 -16.227 34.640 1.00 51.06 151 LEU E O 1
ATOM 8006 N N . ARG E 2 152 ? -27.921 -15.383 36.636 1.00 45.96 152 ARG E N 1
ATOM 8007 C CA . ARG E 2 152 ? -26.538 -15.769 36.513 1.00 44.47 152 ARG E CA 1
ATOM 8008 C C . ARG E 2 152 ? -26.267 -17.086 37.226 1.00 57.15 152 ARG E C 1
ATOM 8009 O O . ARG E 2 152 ? -26.622 -17.254 38.388 1.00 54.71 152 ARG E O 1
ATOM 8017 N N . THR E 2 153 ? -25.638 -18.016 36.522 1.00 53.99 153 THR E N 1
ATOM 8018 C CA . THR E 2 153 ? -25.110 -19.218 37.142 1.00 55.34 153 THR E CA 1
ATOM 8019 C C . THR E 2 153 ? -23.623 -18.994 37.364 1.00 55.35 153 THR E C 1
ATOM 8020 O O . THR E 2 153 ? -22.965 -18.309 36.575 1.00 53.55 153 THR E O 1
ATOM 8024 N N . SER E 2 154 ? -23.094 -19.551 38.447 1.00 59.06 154 SER E N 1
ATOM 8025 C CA . SER E 2 154 ? -21.712 -19.300 38.822 1.00 60.71 154 SER E CA 1
ATOM 8026 C C . SER E 2 154 ? -20.736 -20.031 37.907 1.00 61.23 154 SER E C 1
ATOM 8027 O O . SER E 2 154 ? -20.843 -21.234 37.686 1.00 62.83 154 SER E O 1
ATOM 8030 N N . ASN E 2 155 ? -19.802 -19.265 37.361 1.00 56.48 155 ASN E N 1
ATOM 8031 C CA . ASN E 2 155 ? -18.657 -19.795 36.643 1.00 54.80 155 ASN E CA 1
ATOM 8032 C C . ASN E 2 155 ? -17.766 -18.597 36.317 1.00 52.02 155 ASN E C 1
ATOM 8033 O O . ASN E 2 155 ? -18.172 -17.448 36.516 1.00 49.89 155 ASN E O 1
ATOM 8038 N N . ALA E 2 156 ? -16.545 -18.853 35.869 1.00 46.59 156 ALA E N 1
ATOM 8039 C CA . ALA E 2 156 ? -15.517 -17.818 35.862 1.00 43.66 156 ALA E CA 1
ATOM 8040 C C . ALA E 2 156 ? -15.875 -16.620 34.979 1.00 42.00 156 ALA E C 1
ATOM 8041 O O . ALA E 2 156 ? -15.635 -15.473 35.358 1.00 43.00 156 ALA E O 1
ATOM 8043 N N . SER E 2 157 ? -16.432 -16.885 33.802 1.00 38.52 157 SER E N 1
ATOM 8044 C CA . SER E 2 157 ? -16.787 -15.813 32.885 1.00 41.67 157 SER E CA 1
ATOM 8045 C C . SER E 2 157 ? -17.995 -15.044 33.418 1.00 37.71 157 SER E C 1
ATOM 8046 O O . SER E 2 157 ? -18.012 -13.814 33.401 1.00 35.86 157 SER E O 1
ATOM 8049 N N . ASN E 2 158 ? -18.995 -15.766 33.913 1.00 38.61 158 ASN E N 1
ATOM 8050 C CA . ASN E 2 158 ? -20.200 -15.120 34.415 1.00 38.86 158 ASN E CA 1
ATOM 8051 C C . ASN E 2 158 ? -19.919 -14.224 35.610 1.00 37.28 158 ASN E C 1
ATOM 8052 O O . ASN E 2 158 ? -20.508 -13.150 35.733 1.00 37.65 158 ASN E O 1
ATOM 8057 N N . ASP E 2 159 ? -19.022 -14.670 36.487 1.00 34.72 159 ASP E N 1
ATOM 8058 C CA . ASP E 2 159 ? -18.655 -13.902 37.676 1.00 37.35 159 ASP E CA 1
ATOM 8059 C C . ASP E 2 159 ? -17.852 -12.665 37.323 1.00 38.06 159 ASP E C 1
ATOM 8060 O O . ASP E 2 159 ? -18.038 -11.609 37.926 1.00 40.42 159 ASP E O 1
ATOM 8065 N N . LEU E 2 160 ? -16.945 -12.799 36.361 1.00 36.03 160 LEU E N 1
ATOM 8066 C CA . LEU E 2 160 ? -16.153 -11.667 35.906 1.00 34.87 160 LEU E CA 1
ATOM 8067 C C . LEU E 2 160 ? -17.063 -10.656 35.214 1.00 34.44 160 LEU E C 1
ATOM 8068 O O . LEU E 2 160 ? -16.966 -9.457 35.456 1.00 37.10 160 LEU E O 1
ATOM 8073 N N . LEU E 2 161 ? -17.945 -11.155 34.354 1.00 32.97 161 LEU E N 1
ATOM 8074 C CA . LEU E 2 161 ? -18.864 -10.303 33.610 1.00 36.50 161 LEU E CA 1
ATOM 8075 C C . LEU E 2 161 ? -19.792 -9.559 34.550 1.00 34.60 161 LEU E C 1
ATOM 8076 O O . LEU E 2 161 ? -19.971 -8.344 34.434 1.00 31.53 161 LEU E O 1
ATOM 8081 N N . TYR E 2 162 ? -20.398 -10.292 35.474 1.00 31.59 162 TYR E N 1
ATOM 8082 C CA . TYR E 2 162 ? -21.306 -9.660 36.414 1.00 32.28 162 TYR E CA 1
ATOM 8083 C C . TYR E 2 162 ? -20.558 -8.604 37.218 1.00 29.58 162 TYR E C 1
ATOM 8084 O O . TYR E 2 162 ? -21.024 -7.470 37.356 1.00 28.98 162 TYR E O 1
ATOM 8093 N N . GLY E 2 163 ? -19.390 -8.977 37.731 1.00 32.03 163 GLY E N 1
ATOM 8094 C CA . GLY E 2 163 ? -18.606 -8.087 38.581 1.00 34.11 163 GLY E CA 1
ATOM 8095 C C . GLY E 2 163 ? -18.142 -6.844 37.843 1.00 36.06 163 GLY E C 1
ATOM 8096 O O . GLY E 2 163 ? -18.130 -5.744 38.396 1.00 33.34 163 GLY E O 1
ATOM 8097 N N . ALA E 2 164 ? -17.775 -7.016 36.577 1.00 32.03 164 ALA E N 1
ATOM 8098 C CA . ALA E 2 164 ? -17.329 -5.902 35.759 1.00 29.20 164 ALA E CA 1
ATOM 8099 C C . ALA E 2 164 ? -18.475 -4.921 35.492 1.00 29.05 164 ALA E C 1
ATOM 8100 O O . ALA E 2 164 ? -18.299 -3.702 35.603 1.00 28.45 164 ALA E O 1
ATOM 8102 N N . PHE E 2 165 ? -19.642 -5.448 35.135 1.00 29.65 165 PHE E N 1
ATOM 8103 C CA . PHE E 2 165 ? -20.805 -4.600 34.885 1.00 29.01 165 PHE E CA 1
ATOM 8104 C C . PHE E 2 165 ? -21.202 -3.887 36.166 1.00 29.07 165 PHE E C 1
ATOM 8105 O O . PHE E 2 165 ? -21.501 -2.680 36.156 1.00 30.69 165 PHE E O 1
ATOM 8113 N N . PHE E 2 166 ? -21.226 -4.634 37.270 1.00 26.24 166 PHE E N 1
ATOM 8114 C CA . PHE E 2 166 ? -21.621 -4.048 38.552 1.00 30.30 166 PHE E CA 1
ATOM 8115 C C . PHE E 2 166 ? -20.759 -2.831 38.865 1.00 29.48 166 PHE E C 1
ATOM 8116 O O . PHE E 2 166 ? -21.275 -1.745 39.100 1.00 30.78 166 PHE E O 1
ATOM 8124 N N . VAL E 2 167 ? -19.444 -3.013 38.853 1.00 30.59 167 VAL E N 1
ATOM 8125 C CA . VAL E 2 167 ? -18.527 -1.928 39.215 1.00 32.47 167 VAL E CA 1
ATOM 8126 C C . VAL E 2 167 ? -18.576 -0.770 38.211 1.00 30.97 167 VAL E C 1
ATOM 8127 O O . VAL E 2 167 ? -18.709 0.391 38.596 1.00 29.93 167 VAL E O 1
ATOM 8131 N N . LEU E 2 168 ? -18.488 -1.085 36.922 1.00 30.73 168 LEU E N 1
ATOM 8132 C CA . LEU E 2 168 ? -18.461 -0.041 35.894 1.00 30.24 168 LEU E CA 1
ATOM 8133 C C . LEU E 2 168 ? -19.753 0.771 35.867 1.00 26.91 168 LEU E C 1
ATOM 8134 O O . LEU E 2 168 ? -19.725 1.994 35.776 1.00 27.91 168 LEU E O 1
ATOM 8139 N N . TRP E 2 169 ? -20.886 0.097 35.964 1.00 26.51 169 TRP E N 1
ATOM 8140 C CA . TRP E 2 169 ? -22.160 0.797 35.906 1.00 27.75 169 TRP E CA 1
ATOM 8141 C C . TRP E 2 169 ? -22.367 1.635 37.172 1.00 27.84 169 TRP E C 1
ATOM 8142 O O . TRP E 2 169 ? -22.830 2.777 37.090 1.00 28.04 169 TRP E O 1
ATOM 8153 N N . ALA E 2 170 ? -22.008 1.086 38.333 1.00 27.82 170 ALA E N 1
ATOM 8154 C CA . ALA E 2 170 ? -22.038 1.868 39.577 1.00 29.38 170 ALA E CA 1
ATOM 8155 C C . ALA E 2 170 ? -21.220 3.160 39.449 1.00 28.77 170 ALA E C 1
ATOM 8156 O O . ALA E 2 170 ? -21.651 4.216 39.912 1.00 34.35 170 ALA E O 1
ATOM 8158 N N . LEU E 2 171 ? -20.059 3.096 38.797 1.00 29.96 171 LEU E N 1
ATOM 8159 C CA . LEU E 2 171 ? -19.202 4.285 38.677 1.00 28.24 171 LEU E CA 1
ATOM 8160 C C . LEU E 2 171 ? -19.855 5.420 37.878 1.00 28.49 171 LEU E C 1
ATOM 8161 O O . LEU E 2 171 ? -19.537 6.592 38.089 1.00 31.17 171 LEU E O 1
ATOM 8166 N N . TYR E 2 172 ? -20.773 5.094 36.970 1.00 27.89 172 TYR E N 1
ATOM 8167 C CA . TYR E 2 172 ? -21.519 6.143 36.277 1.00 28.57 172 TYR E CA 1
ATOM 8168 C C . TYR E 2 172 ? -22.278 6.981 37.305 1.00 30.26 172 TYR E C 1
ATOM 8169 O O . TYR E 2 172 ? -22.296 8.215 37.247 1.00 29.08 172 TYR E O 1
ATOM 8178 N N . GLY E 2 173 ? -22.906 6.299 38.253 1.00 33.29 173 GLY E N 1
ATOM 8179 C CA . GLY E 2 173 ? -23.611 6.978 39.337 1.00 35.21 173 GLY E CA 1
ATOM 8180 C C . GLY E 2 173 ? -22.688 7.816 40.206 1.00 31.93 173 GLY E C 1
ATOM 8181 O O . GLY E 2 173 ? -23.095 8.836 40.752 1.00 35.45 173 GLY E O 1
ATOM 8182 N N . VAL E 2 174 ? -21.445 7.377 40.362 1.00 33.00 174 VAL E N 1
ATOM 8183 C CA . VAL E 2 174 ? -20.475 8.149 41.124 1.00 33.72 174 VAL E CA 1
ATOM 8184 C C . VAL E 2 174 ? -20.071 9.410 40.369 1.00 35.52 174 VAL E C 1
ATOM 8185 O O . VAL E 2 174 ? -20.032 10.499 40.942 1.00 38.90 174 VAL E O 1
ATOM 8189 N N . PHE E 2 175 ? -19.777 9.273 39.078 1.00 33.78 175 PHE E N 1
ATOM 8190 C CA . PHE E 2 175 ? -19.333 10.422 38.289 1.00 33.78 175 PHE E CA 1
ATOM 8191 C C . PHE E 2 175 ? -20.467 11.414 38.008 1.00 32.13 175 PHE E C 1
ATOM 8192 O O . PHE E 2 175 ? -20.228 12.590 37.760 1.00 31.63 175 PHE E O 1
ATOM 8200 N N . TYR E 2 176 ? -21.702 10.929 38.085 1.00 30.66 176 TYR E N 1
ATOM 8201 C CA . TYR E 2 176 ? -22.907 11.748 37.926 1.00 31.23 176 TYR E CA 1
ATOM 8202 C C . TYR E 2 176 ? -22.893 13.002 38.803 1.00 40.14 176 TYR E C 1
ATOM 8203 O O . TYR E 2 176 ? -23.434 14.047 38.427 1.00 36.43 176 TYR E O 1
ATOM 8212 N N . GLN E 2 177 ? -22.252 12.888 39.959 1.00 35.67 177 GLN E N 1
ATOM 8213 C CA . GLN E 2 177 ? -22.279 13.922 40.983 1.00 47.87 177 GLN E CA 1
ATOM 8214 C C . GLN E 2 177 ? -21.200 14.990 40.780 1.00 51.95 177 GLN E C 1
ATOM 8215 O O . GLN E 2 177 ? -21.228 16.043 41.412 1.00 50.97 177 GLN E O 1
ATOM 8221 N N . MET E 2 178 ? -20.253 14.727 39.888 1.00 46.52 178 MET E N 1
ATOM 8222 C CA . MET E 2 178 ? -19.131 15.637 39.692 1.00 40.37 178 MET E CA 1
ATOM 8223 C C . MET E 2 178 ? -19.489 16.806 38.787 1.00 34.63 178 MET E C 1
ATOM 8224 O O . MET E 2 178 ? -20.526 16.811 38.136 1.00 38.28 178 MET E O 1
ATOM 8229 N N . GLU E 2 179 ? -18.607 17.794 38.741 1.00 31.34 179 GLU E N 1
ATOM 8230 C CA . GLU E 2 179 ? -18.809 18.928 37.868 1.00 33.63 179 GLU E CA 1
ATOM 8231 C C . GLU E 2 179 ? -18.779 18.461 36.406 1.00 35.61 179 GLU E C 1
ATOM 8232 O O . GLU E 2 179 ? -18.230 17.403 36.087 1.00 36.67 179 GLU E O 1
ATOM 8238 N N . GLN E 2 180 ? -19.389 19.239 35.527 1.00 32.09 180 GLN E N 1
ATOM 8239 C CA . GLN E 2 180 ? -19.661 18.792 34.157 1.00 41.40 180 GLN E CA 1
ATOM 8240 C C . GLN E 2 180 ? -18.410 18.334 33.403 1.00 37.22 180 GLN E C 1
ATOM 8241 O O . GLN E 2 180 ? -18.457 17.374 32.632 1.00 41.04 180 GLN E O 1
ATOM 8247 N N . LEU E 2 181 ? -17.294 19.019 33.630 1.00 39.49 181 LEU E N 1
ATOM 8248 C CA . LEU E 2 181 ? -16.061 18.728 32.909 1.00 40.61 181 LEU E CA 1
ATOM 8249 C C . LEU E 2 181 ? -15.451 17.394 33.333 1.00 39.41 181 LEU E C 1
ATOM 8250 O O . LEU E 2 181 ? -15.224 16.526 32.498 1.00 38.72 181 LEU E O 1
ATOM 8255 N N . PRO E 2 182 ? -15.179 17.221 34.635 1.00 37.52 182 PRO E N 1
ATOM 8256 C CA . PRO E 2 182 ? -14.638 15.921 35.024 1.00 37.16 182 PRO E CA 1
ATOM 8257 C C . PRO E 2 182 ? -15.637 14.786 34.824 1.00 36.73 182 PRO E C 1
ATOM 8258 O O . PRO E 2 182 ? -15.239 13.635 34.664 1.00 34.78 182 PRO E O 1
ATOM 8262 N N . ARG E 2 183 ? -16.926 15.110 34.861 1.00 34.42 183 ARG E N 1
ATOM 8263 C CA . ARG E 2 183 ? -17.960 14.121 34.610 1.00 33.38 183 ARG E CA 1
ATOM 8264 C C . ARG E 2 183 ? -17.861 13.597 33.172 1.00 31.83 183 ARG E C 1
ATOM 8265 O O . ARG E 2 183 ? -17.999 12.400 32.935 1.00 31.94 183 ARG E O 1
ATOM 8273 N N . ASN E 2 184 ? -17.629 14.493 32.218 1.00 29.81 184 ASN E N 1
ATOM 8274 C CA . ASN E 2 184 ? -17.463 14.085 30.826 1.00 36.90 184 ASN E CA 1
ATOM 8275 C C . ASN E 2 184 ? -16.268 13.155 30.660 1.00 36.55 184 ASN E C 1
ATOM 8276 O O . ASN E 2 184 ? -16.364 12.106 30.018 1.00 33.01 184 ASN E O 1
ATOM 8281 N N . VAL E 2 185 ? -15.138 13.536 31.241 1.00 33.10 185 VAL E N 1
ATOM 8282 C CA . VAL E 2 185 ? -13.935 12.738 31.094 1.00 30.82 185 VAL E CA 1
ATOM 8283 C C . VAL E 2 185 ? -14.138 11.356 31.717 1.00 31.47 185 VAL E C 1
ATOM 8284 O O . VAL E 2 185 ? -13.747 10.348 31.136 1.00 26.61 185 VAL E O 1
ATOM 8288 N N . GLY E 2 186 ? -14.746 11.311 32.900 1.00 31.06 186 GLY E N 1
ATOM 8289 C CA . GLY E 2 186 ? -15.031 10.043 33.561 1.00 32.84 186 GLY E CA 1
ATOM 8290 C C . GLY E 2 186 ? -15.910 9.125 32.728 1.00 30.60 186 GLY E C 1
ATOM 8291 O O . GLY E 2 186 ? -15.656 7.917 32.624 1.00 30.38 186 GLY E O 1
ATOM 8292 N N . TYR E 2 187 ? -16.961 9.700 32.156 1.00 29.32 187 TYR E N 1
ATOM 8293 C CA . TYR E 2 187 ? -17.876 8.966 31.299 1.00 30.87 187 TYR E CA 1
ATOM 8294 C C . TYR E 2 187 ? -17.157 8.445 30.054 1.00 29.36 187 TYR E C 1
ATOM 8295 O O . TYR E 2 187 ? -17.404 7.320 29.610 1.00 29.46 187 TYR E O 1
ATOM 8304 N N . ASN E 2 188 ? -16.261 9.247 29.491 1.00 27.58 188 ASN E N 1
ATOM 8305 C CA . ASN E 2 188 ? -15.526 8.798 28.305 1.00 26.27 188 ASN E CA 1
ATOM 8306 C C . ASN E 2 188 ? -14.705 7.564 28.641 1.00 29.54 188 ASN E C 1
ATOM 8307 O O . ASN E 2 188 ? -14.662 6.594 27.879 1.00 26.68 188 ASN E O 1
ATOM 8312 N N . VAL E 2 189 ? -14.051 7.599 29.797 1.00 26.21 189 VAL E N 1
ATOM 8313 C CA . VAL E 2 189 ? -13.227 6.485 30.213 1.00 26.23 189 VAL E CA 1
ATOM 8314 C C . VAL E 2 189 ? -14.083 5.277 30.611 1.00 27.07 189 VAL E C 1
ATOM 8315 O O . VAL E 2 189 ? -13.739 4.135 30.315 1.00 27.22 189 VAL E O 1
ATOM 8319 N N . LEU E 2 190 ? -15.191 5.527 31.298 1.00 28.66 190 LEU E N 1
ATOM 8320 C CA . LEU E 2 190 ? -16.130 4.453 31.641 1.00 26.38 190 LEU E CA 1
ATOM 8321 C C . LEU E 2 190 ? -16.688 3.754 30.386 1.00 25.89 190 LEU E C 1
ATOM 8322 O O . LEU E 2 190 ? -16.752 2.518 30.320 1.00 24.77 190 LEU E O 1
ATOM 8327 N N . ASP E 2 191 ? -17.082 4.540 29.391 1.00 25.41 191 ASP E N 1
ATOM 8328 C CA . ASP E 2 191 ? -17.530 3.984 28.105 1.00 29.97 191 ASP E CA 1
ATOM 8329 C C . ASP E 2 191 ? -16.451 3.110 27.449 1.00 30.88 191 ASP E C 1
ATOM 8330 O O . ASP E 2 191 ? -16.750 2.068 26.863 1.00 27.11 191 ASP E O 1
ATOM 8335 N N . LEU E 2 192 ? -15.202 3.545 27.528 1.00 27.59 192 LEU E N 1
ATOM 8336 C CA . LEU E 2 192 ? -14.091 2.765 26.982 1.00 27.06 192 LEU E CA 1
ATOM 8337 C C . LEU E 2 192 ? -14.065 1.382 27.623 1.00 28.96 192 LEU E C 1
ATOM 8338 O O . LEU E 2 192 ? -13.885 0.367 26.940 1.00 26.49 192 LEU E O 1
ATOM 8343 N N . PHE E 2 193 ? -14.255 1.336 28.940 1.00 28.57 193 PHE E N 1
ATOM 8344 C CA . PHE E 2 193 ? -14.282 0.061 29.655 1.00 27.98 193 PHE E CA 1
ATOM 8345 C C . PHE E 2 193 ? -15.579 -0.713 29.425 1.00 27.96 193 PHE E C 1
ATOM 8346 O O . PHE E 2 193 ? -15.543 -1.892 29.089 1.00 27.47 193 PHE E O 1
ATOM 8354 N N . SER E 2 194 ? -16.714 -0.045 29.611 1.00 28.02 194 SER E N 1
ATOM 8355 C CA . SER E 2 194 ? -18.011 -0.727 29.643 1.00 28.70 194 SER E CA 1
ATOM 8356 C C . SER E 2 194 ? -18.484 -1.154 28.264 1.00 30.33 194 SER E C 1
ATOM 8357 O O . SER E 2 194 ? -19.206 -2.147 28.131 1.00 28.17 194 SER E O 1
ATOM 8360 N N . LYS E 2 195 ? -18.083 -0.426 27.229 1.00 30.63 195 LYS E N 1
ATOM 8361 C CA . LYS E 2 195 ? -18.467 -0.816 25.872 1.00 28.88 195 LYS E CA 1
ATOM 8362 C C . LYS E 2 195 ? -17.298 -1.529 25.189 1.00 30.51 195 LYS E C 1
ATOM 8363 O O . LYS E 2 195 ? -17.405 -2.709 24.827 1.00 31.98 195 LYS E O 1
ATOM 8369 N N . CYS E 2 196 ? -16.180 -0.829 25.023 1.00 26.08 196 CYS E N 1
ATOM 8370 C CA . CYS E 2 196 ? -15.068 -1.365 24.221 1.00 27.06 196 CYS E CA 1
ATOM 8371 C C . CYS E 2 196 ? -14.334 -2.546 24.844 1.00 27.98 196 CYS E C 1
ATOM 8372 O O . CYS E 2 196 ? -14.177 -3.575 24.208 1.00 32.38 196 CYS E O 1
ATOM 8375 N N . PHE E 2 197 ? -13.855 -2.406 26.075 1.00 27.08 197 PHE E N 1
ATOM 8376 C CA . PHE E 2 197 ? -13.077 -3.490 26.669 1.00 31.74 197 PHE E CA 1
ATOM 8377 C C . PHE E 2 197 ? -13.959 -4.708 26.914 1.00 26.76 197 PHE E C 1
ATOM 8378 O O . PHE E 2 197 ? -13.523 -5.841 26.729 1.00 27.91 197 PHE E O 1
ATOM 8386 N N . VAL E 2 198 ? -15.217 -4.472 27.282 1.00 27.74 198 VAL E N 1
ATOM 8387 C CA . VAL E 2 198 ? -16.177 -5.559 27.398 1.00 27.48 198 VAL E CA 1
ATOM 8388 C C . VAL E 2 198 ? -16.392 -6.259 26.051 1.00 27.56 198 VAL E C 1
ATOM 8389 O O . VAL E 2 198 ? -16.322 -7.485 25.957 1.00 26.28 198 VAL E O 1
ATOM 8393 N N . GLY E 2 199 ? -16.635 -5.482 25.003 1.00 25.24 199 GLY E N 1
ATOM 8394 C CA . GLY E 2 199 ? -16.739 -6.046 23.652 1.00 28.66 199 GLY E CA 1
ATOM 8395 C C . GLY E 2 199 ? -15.510 -6.858 23.248 1.00 27.00 199 GLY E C 1
ATOM 8396 O O . GLY E 2 199 ? -15.611 -7.967 22.709 1.00 25.37 199 GLY E O 1
ATOM 8397 N N . ILE E 2 200 ? -14.340 -6.297 23.493 1.00 27.92 200 ILE E N 1
ATOM 8398 C CA . ILE E 2 200 ? -13.095 -6.964 23.127 1.00 28.50 200 ILE E CA 1
ATOM 8399 C C . ILE E 2 200 ? -12.943 -8.245 23.949 1.00 30.04 200 ILE E C 1
ATOM 8400 O O . ILE E 2 200 ? -12.494 -9.269 23.438 1.00 28.72 200 ILE E O 1
ATOM 8405 N N . TYR E 2 201 ? -13.354 -8.194 25.216 1.00 29.45 201 TYR E N 1
ATOM 8406 C CA . TYR E 2 201 ? -13.387 -9.386 26.046 1.00 28.27 201 TYR E CA 1
ATOM 8407 C C . TYR E 2 201 ? -14.268 -10.475 25.434 1.00 25.90 201 TYR E C 1
ATOM 8408 O O . TYR E 2 201 ? -13.866 -11.637 25.357 1.00 29.76 201 TYR E O 1
ATOM 8417 N N . PHE E 2 202 ? -15.470 -10.119 24.999 1.00 26.01 202 PHE E N 1
ATOM 8418 C CA . PHE E 2 202 ? -16.353 -11.107 24.395 1.00 25.33 202 PHE E CA 1
ATOM 8419 C C . PHE E 2 202 ? -15.712 -11.766 23.172 1.00 30.90 202 PHE E C 1
ATOM 8420 O O . PHE E 2 202 ? -15.744 -12.996 23.011 1.00 29.11 202 PHE E O 1
ATOM 8428 N N . TRP E 2 203 ? -15.127 -10.952 22.310 1.00 27.91 203 TRP E N 1
ATOM 8429 C CA . TRP E 2 203 ? -14.452 -11.481 21.133 1.00 26.46 203 TRP E CA 1
ATOM 8430 C C . TRP E 2 203 ? -13.316 -12.436 21.528 1.00 26.58 203 TRP E C 1
ATOM 8431 O O . TRP E 2 203 ? -13.253 -13.584 21.073 1.00 26.24 203 TRP E O 1
ATOM 8442 N N . ALA E 2 204 ? -12.434 -11.954 22.396 1.00 29.17 204 ALA E N 1
ATOM 8443 C CA . ALA E 2 204 ? -11.285 -12.723 22.830 1.00 26.02 204 ALA E CA 1
ATOM 8444 C C . ALA E 2 204 ? -11.704 -14.010 23.540 1.00 33.31 204 ALA E C 1
ATOM 8445 O O . ALA E 2 204 ? -11.072 -15.050 23.360 1.00 29.19 204 ALA E O 1
ATOM 8447 N N . PHE E 2 205 ? -12.780 -13.939 24.323 1.00 30.89 205 PHE E N 1
ATOM 8448 C CA . PHE E 2 205 ? -13.265 -15.089 25.069 1.00 28.35 205 PHE E CA 1
ATOM 8449 C C . PHE E 2 205 ? -13.767 -16.170 24.123 1.00 31.16 205 PHE E C 1
ATOM 8450 O O . PHE E 2 205 ? -13.352 -17.330 24.224 1.00 31.04 205 PHE E O 1
ATOM 8458 N N . TYR E 2 206 ? -14.646 -15.799 23.192 1.00 30.81 206 TYR E N 1
ATOM 8459 C CA . TYR E 2 206 ? -15.199 -16.776 22.256 1.00 31.30 206 TYR E CA 1
ATOM 8460 C C . TYR E 2 206 ? -14.176 -17.265 21.232 1.00 35.38 206 TYR E C 1
ATOM 8461 O O . TYR E 2 206 ? -14.262 -18.396 20.763 1.00 31.74 206 TYR E O 1
ATOM 8470 N N . ALA E 2 207 ? -13.213 -16.414 20.899 1.00 31.29 207 ALA E N 1
ATOM 8471 C CA . ALA E 2 207 ? -12.139 -16.789 19.972 1.00 31.24 207 ALA E CA 1
ATOM 8472 C C . ALA E 2 207 ? -11.030 -17.613 20.631 1.00 31.84 207 ALA E C 1
ATOM 8473 O O . ALA E 2 207 ? -10.160 -18.131 19.931 1.00 33.63 207 ALA E O 1
ATOM 8475 N N . LYS E 2 208 ? -11.042 -17.699 21.964 1.00 30.90 208 LYS E N 1
ATOM 8476 C CA . LYS E 2 208 ? -10.055 -18.478 22.729 1.00 31.20 208 LYS E CA 1
ATOM 8477 C C . LYS E 2 208 ? -8.615 -18.001 22.512 1.00 31.55 208 LYS E C 1
ATOM 8478 O O . LYS E 2 208 ? -7.676 -18.792 22.393 1.00 36.17 208 LYS E O 1
ATOM 8483 N N . ILE E 2 209 ? -8.460 -16.686 22.502 1.00 34.04 209 ILE E N 1
ATOM 8484 C CA . ILE E 2 209 ? -7.192 -16.011 22.232 1.00 30.69 209 ILE E CA 1
ATOM 8485 C C . ILE E 2 209 ? -6.231 -16.136 23.414 1.00 30.90 209 ILE E C 1
ATOM 8486 O O . ILE E 2 209 ? -5.011 -16.182 23.249 1.00 31.57 209 ILE E O 1
ATOM 8491 N N . PHE E 2 210 ? -6.779 -16.181 24.619 1.00 32.30 210 PHE E N 1
ATOM 8492 C CA . PHE E 2 210 ? -5.950 -16.121 25.808 1.00 32.39 210 PHE E CA 1
ATOM 8493 C C . PHE E 2 210 ? -6.000 -17.403 26.625 1.00 38.73 210 PHE E C 1
ATOM 8494 O O . PHE E 2 210 ? -7.057 -17.995 26.791 1.00 35.52 210 PHE E O 1
ATOM 8502 N N . THR E 2 211 ? -4.845 -17.822 27.134 1.00 41.13 211 THR E N 1
ATOM 8503 C CA . THR E 2 211 ? -4.791 -18.877 28.151 1.00 52.47 211 THR E CA 1
ATOM 8504 C C . THR E 2 211 ? -4.700 -18.195 29.524 1.00 53.38 211 THR E C 1
ATOM 8505 O O . THR E 2 211 ? -3.902 -17.274 29.717 1.00 51.08 211 THR E O 1
ATOM 8509 N N . LEU E 2 212 ? -5.523 -18.633 30.471 1.00 64.34 212 LEU E N 1
ATOM 8510 C CA . LEU E 2 212 ? -5.514 -18.050 31.814 1.00 60.94 212 LEU E CA 1
ATOM 8511 C C . LEU E 2 212 ? -4.440 -18.704 32.673 1.00 68.08 212 LEU E C 1
ATOM 8512 O O . LEU E 2 212 ? -4.495 -19.905 32.935 1.00 67.92 212 LEU E O 1
#

B-factor: mean 39.94, std 14.06, range [20.45, 110.29]

Foldseek 3Di:
DVLLQVLLVVLLVLLVVLLVLLVVCLVDPPQPLLVVLSVLLNVLSVLVNVLSVVCNVCVVPDDLLVNVLVVLVSCLPNVLSLVLSLLQVQVCVVPVGRDDDPVLSVQLNVLSCQLSVLLSCCSVVVDPVVSNLVSNVVSLVSNLVSSVVSHDDDPVSVVSSVQCNVLVVVLSVLSPDDSVVSSSSVSVSSCCSSRVVSVVSSCVVVVVDD/DVLLLVLLVVLLVLLVVLLVLLVVCLVDDPQPLLVVLSVLLNVLSVLVNVLSVVQNVCVVVDDLLVSVLSVLVSCLPNVLSLLLSLLLVQVCQPPVGRDDDPVLSVQLNVLSCQLSVLCNCCSVPVDPNVSSLVSNVVSLVSNLVSSVVSHDDDPVSVVSSVQCNVLVVVLSVLSPPDSVVSSSSVSVSSCCSRSVVSVCSSCVVVVVDD/DVLLVLLVVLLVLLVVLLVLLVVCLVPPPQPLLVVLSVLLNVLSVLVNVLSVVCNVCVPPDDLLVSVLVVLVSCLPNVLSLLLSLLQVQCCVVPVHRDDDPVLSVQLNVLSCQLSVLLSCCSVPVDPNVRNLVSNVVSVCSNLVSSVVSHDDDDVNVVSSVQCNVLVVVLSVLSPDDRSVSSSSVSVSSCRSRSVVSVCSSCVVVVVDD/DVLLLVLLVVLLVLLVVLLVLLVVCLVPPPQPLLVVLSVLLNVLSVLVNVLSVVQNVCVVVDDLLVSVLSCLVSQLPNVLSLLLSLLLVQCCVPPVGRDDDVVLSVQLNVLSCQLSVLLNCCSVVVDPLVRNLVRSVVSVCSNLVSSVVSHDDDDVSVVSSVQCNVLVVVLSVLSVPDRSSSSSSVSVSSCVSSRVVSVCSSCVVVVPDD/DLVVLLVLLVVLLVLLVVLLVLLVVCLVPDPQPLLNVLSVLLNVLSVLVNVLSVVQNVCSVVDDLLVSVLSVLVSCLPNVLSLLLSLLLVLCCVPPVGRDDDVVLSVQLVVLSCQLSVLLNCCSVPVDPNVRSLVSSVVSVVSNLVSSVVSHDDDDVSVVSSVQCNVLVVVLSVLSPDDSSVSSSSVSVSSCRSRRVVSVCSSCVVVVVDDD

Sequence (1051 aa):
SDLIEYSFYLTYAFLMMTTGTIITFIEALRTKNESVRHILNLETCISVVAAFFYSSNFIGKLEHINYEEINLNRYVDWAITTPIMLLVLVLAFRVNQTNKAMVKFSDFMIILGMNYGMLGTGYLGDIGVIHKTMGTVLGFLFFGGLFYKLNTLRTSNASNDLLYGAFFVLWALYGVFYQMEQLPRNVGYNVLDLFSKCFVGIYFWAFYAKIFTSDLIEYSFYLTYAFLMMTTGTIITFIEALRTKNESVRHILNLETCISVVAAFFYSNFIGKLEHINYEEINLNRYVDWAITTPIMLLVLVLAFRVNQTNKAMVKFSDFMIILGMNYGMLGTGYLGDIGVIHKTMGTVLGFLFFGGLFYKLNTLRTSNASNDLLYGAFFVLWALYGVFYQMEQLPRNVGYNVLDLFSKCFVGIYFWAFYAKIFTDLIEYSFYLTYAFLMMTTGTITFIEA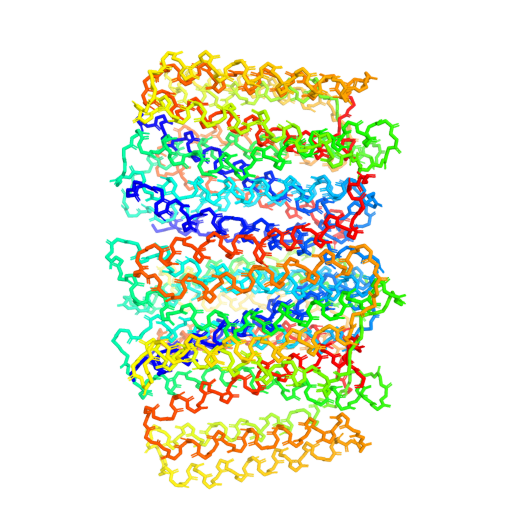LRTKNESVRHILNLETCISVVAAFFYSNFIGKLEHINYEEINLNRYVDWAITTPIMLLVLVLAFRVNQTNKAMVKFSDFMIILGMNYGMLGTGYLGDIGVIHKTMGTVLGFLFFGGLFYKLNTLRTSNASNDLLYGAFFVLWALYGVFFYQMMEQLPRNVGYNVLDLFSKCFVGIYFWAFYAKIFTSDLIEYSFYLTYAFLMMTTGTITFIEALRTKNEESVRHILNLETCISVVAAFFYSNFIGKLEHINYEEINLNRYVDWAITTPIMLLVLVLAFRVNQTNKAMVKFSDFMIILGMNYGMLGTGYLGDIGVIHKTMGTVLGFLFFGGLFYKLNTLRTSNASNDLLYGAFFVLWALYGVFYQMEQLPRNVGYNVLDLFSKCFVGIYFWAFYAKIFTMSDLIEYSFFYLTYAFLMMTTGTIITFIEALRTKNESVRHILNLETCISVVAAFFYSNFIGKLEHINYEEINLNRYVDWAITTPIMLLVLVLAFRVNQTNKAMVKFSDFMIILGMNYGMLGTGYLGDIGVIHKTMGTVLGFLFFGGLFYKLNTLRTSNASNDLLYGAFFVLWALYGVFYQMEQLPRNVGYNVLDLFSKCFVGIYFWAFYAKIFTL

Radius of gyration: 29.86 Å; Cα contacts (8 Å, |Δi|>4): 1407; chains: 5; bounding box: 78×51×82 Å

Secondary structure (DSSP, 8-state):
-HHHHHHHHHHHHHHHHHHHHHHHHHHH-S-HHHHHHHHHHHHHHHHHHHHHHHHHHTTTTS-HHHHHHHHHHHHHHHHHHHHHHHHHHHHHHHHS---EEHHHHHHHHHHHHHHHHHHHHHHHTSS-HHHHHHHHHHHHHHHHHHHHHHPPPSHHHHHHHHHHHHHHHHHHHHTTS-HHHHHHHHHHHHIIIIIIHHHHHHHHHHT-B-/-HHHHHHHHHHHHHHHHHHHHHHHHHHH-S-HHHHHHHHHHHHHHHHHHHHHHHHHHTGGG--HHHHHHHHHHHHHHHHHHHHHHHHHHHHHHHHS---B-HHHHHHHHHHHHHHHHHHHHHHTTSS-HHHHHHHHHHHHHHHHHHHHHTPPP-HHHHHHHHHHHHHHHHHHHHTTS-HHHHHHHHHHHHIIIIIIHHHHHHHHHHT-B-/-HHHHHHHHHHHHHHHHHHHHHHHHTT-S-HHHHHHHHHHHHHHHHHHHHHHHHHHHTTTS-HHHHHHHHHHHHHHHHHHHHHHHHHHHHHHHHSS--B-HHHHHHHHHHHHHHHHHHHHHHTTSS-HHHHHHHHHHHHHHHHHHHHHTPPPSHHHHHHHHHHHHHHHHHHHHTTS-HHHHHHHHHHHHIIIIIIHHHHHHHHHHT-B-/-HHHHHHHHHHHHHHHHHHHHHHHHHTT-S-HHHHHHHHHHHHHHHHHHHHHHHHHHTSTT--HHHHHHHHHHHHHHHHHHHHHHHHHHHHHHHHS---B-HHHHHHHHHHHHHHHHHHHHHHTTSS-HHHHHHHHHHHHHHHHHHHHHH---SHHHHHHHHHHHHHHHHHHHHTTS-HHHHHHHHHHHHIIIIIIHHHHHHHHHHT-B-/-HHHHHHHHHHHHHHHHHHHHHHHHHHTT-S-HHHHHHHHHHHHHHHHHHHHHHHHHHT-TT--HHHHHHHHHHHHHHHHHHHHHHHHHHHHHHHHS---B-HHHHHHHHHHHHHHHHHHHHHHTTSS-HHHHHHHHHHHHHHHHHHHHHTPPPSHHHHHHHHHHHHHHHHHHHHTTS-HHHHHHHHHHHHIIIIIIHHHHHHHHHHT-EE-

Nearest PDB structures (foldseek):
  6sqg-assembly1_C  TM=1.001E+00  e=1.581E-26  Organic Lake phycodnavirus
  7aky-assembly1_A  TM=9.313E-01  e=9.822E-10  Organic Lake phycodnavirus
  4jq6-assembly1_A-2  TM=8.260E-01  e=4.531E-07  uncultured bacterium
  8cqd-assembly1_D  TM=8.570E-01  e=2.223E-06  uncultured Gammaproteobacteria bacterium
  6lm1-assembly1_C  TM=8.046E-01  e=1.743E-04  Tolypothrix sp. NIES-4075

Organism: NCBI:txid938083